Protein AF-L0PFB6-F1 (afdb_monomer)

InterPro domains:
  IPR057577 Nucleoprotein, TPR/MPL1 domain [PF25481] (169-242)
  IPR057974 NUA/TPR/MLP1-2-like domain [PF25785] (465-570)

Organism: Pneumocystis jirovecii (NCBI:txid42068)

pLDDT: mean 77.58, std 19.16, range [23.56, 97.62]

Structure (mmCIF, N/CA/C/O backbone):
data_AF-L0PFB6-F1
#
_entry.id   AF-L0PFB6-F1
#
loop_
_atom_site.group_PDB
_atom_site.id
_atom_site.type_symbol
_atom_site.label_atom_id
_atom_site.label_alt_id
_atom_site.label_comp_id
_atom_site.label_asym_id
_atom_site.label_entity_id
_atom_site.label_seq_id
_atom_site.pdbx_PDB_ins_code
_atom_site.Cartn_x
_atom_site.Cartn_y
_atom_site.Cartn_z
_atom_site.occupancy
_atom_site.B_iso_or_equiv
_atom_site.auth_seq_id
_atom_site.auth_comp_id
_atom_site.auth_asym_id
_atom_site.auth_atom_id
_atom_site.pdbx_PDB_model_num
ATOM 1 N N . MET A 1 1 ? 173.932 55.366 -170.149 1.00 42.41 1 MET A N 1
ATOM 2 C CA . MET A 1 1 ? 174.701 54.226 -169.610 1.00 42.41 1 MET A CA 1
ATOM 3 C C . MET A 1 1 ? 173.862 52.983 -169.892 1.00 42.41 1 MET A C 1
ATOM 5 O O . MET A 1 1 ? 172.734 52.972 -169.433 1.00 42.41 1 MET A O 1
ATOM 9 N N . THR A 1 2 ? 174.178 52.182 -170.925 1.00 47.22 2 THR A N 1
ATOM 10 C CA . THR A 1 2 ? 175.225 51.115 -170.996 1.00 47.22 2 THR A CA 1
ATOM 11 C C . THR A 1 2 ? 174.693 49.763 -170.476 1.00 47.22 2 THR A C 1
ATOM 13 O O . THR A 1 2 ? 173.899 49.791 -169.548 1.00 47.22 2 THR A O 1
ATOM 16 N N . LEU A 1 3 ? 175.061 48.573 -170.983 1.00 44.16 3 LEU A N 1
ATOM 17 C CA . LEU A 1 3 ? 176.092 48.136 -171.956 1.00 44.16 3 LEU A CA 1
ATOM 18 C C . LEU A 1 3 ? 175.552 46.996 -172.895 1.00 44.16 3 LEU A C 1
ATOM 20 O O . LEU A 1 3 ? 174.486 46.480 -172.594 1.00 44.16 3 LEU A O 1
ATOM 24 N N . VAL A 1 4 ? 176.341 46.587 -173.924 1.00 54.06 4 VAL A N 1
ATOM 25 C CA . VAL A 1 4 ? 176.715 45.176 -174.324 1.00 54.06 4 VAL A CA 1
ATOM 26 C C . VAL A 1 4 ? 175.583 44.163 -174.667 1.00 54.06 4 VAL A C 1
ATOM 28 O O . VAL A 1 4 ? 174.630 44.065 -173.914 1.00 54.06 4 VAL A O 1
ATOM 31 N N . GLU A 1 5 ? 175.575 43.269 -175.677 1.00 47.19 5 GLU A N 1
ATOM 32 C CA . GLU A 1 5 ? 176.422 42.752 -176.798 1.00 47.19 5 GLU A CA 1
ATOM 33 C C . GLU A 1 5 ? 175.673 41.504 -177.398 1.00 47.19 5 GLU A C 1
ATOM 35 O O . GLU A 1 5 ? 174.599 41.185 -176.889 1.00 47.19 5 GLU A O 1
ATOM 40 N N . SER A 1 6 ? 176.150 40.667 -178.353 1.00 45.78 6 SER A N 1
ATOM 41 C CA . SER A 1 6 ? 176.952 40.795 -179.606 1.00 45.78 6 SER A CA 1
ATOM 42 C C . SER A 1 6 ? 177.017 39.429 -180.359 1.00 45.78 6 SER A C 1
ATOM 44 O O . SER A 1 6 ? 176.724 38.401 -179.756 1.00 45.78 6 SER A O 1
ATOM 46 N N . SER A 1 7 ? 177.506 39.423 -181.619 1.00 48.91 7 SER A N 1
ATOM 47 C CA . SER A 1 7 ? 178.289 38.315 -182.257 1.00 48.91 7 SER A CA 1
ATOM 48 C C . SER A 1 7 ? 177.563 36.983 -182.634 1.00 48.91 7 SER A C 1
ATOM 50 O O . SER A 1 7 ? 176.445 36.777 -182.183 1.00 48.91 7 SER A O 1
ATOM 52 N N . ILE A 1 8 ? 178.076 35.973 -183.384 1.00 53.75 8 ILE A N 1
ATOM 53 C CA . ILE A 1 8 ? 178.976 35.734 -184.576 1.00 53.75 8 ILE A CA 1
ATOM 54 C C . ILE A 1 8 ? 178.846 34.206 -184.900 1.00 53.75 8 ILE A C 1
ATOM 56 O O . ILE A 1 8 ? 178.639 33.437 -183.964 1.00 53.75 8 ILE A O 1
ATOM 60 N N . ASP A 1 9 ? 178.944 33.617 -186.106 1.00 52.78 9 ASP A N 1
ATOM 61 C CA . ASP A 1 9 ? 179.168 34.084 -187.498 1.00 52.78 9 ASP A CA 1
ATOM 62 C C . ASP A 1 9 ? 178.067 33.460 -188.435 1.00 52.78 9 ASP A C 1
ATOM 64 O O . ASP A 1 9 ? 176.907 33.526 -188.040 1.00 52.78 9 ASP A O 1
ATOM 68 N N . VAL A 1 10 ? 178.206 32.831 -189.626 1.00 48.62 10 VAL A N 1
ATOM 69 C CA . VAL A 1 10 ? 179.339 32.411 -190.491 1.00 48.62 10 VAL A CA 1
ATOM 70 C C . VAL A 1 10 ? 178.964 32.414 -191.991 1.00 48.62 10 VAL A C 1
ATOM 72 O O . VAL A 1 10 ? 177.926 31.871 -192.365 1.00 48.62 10 VAL A O 1
ATOM 75 N N . GLY A 1 11 ? 179.889 32.850 -192.858 1.00 54.25 11 GLY A N 1
ATOM 76 C CA . GLY A 1 11 ? 180.043 32.342 -194.240 1.00 54.25 11 GLY A CA 1
ATOM 77 C C . GLY A 1 11 ? 179.483 33.199 -195.409 1.00 54.25 11 GLY A C 1
ATOM 78 O O . GLY A 1 11 ? 178.521 33.935 -195.212 1.00 54.25 11 GLY A O 1
ATOM 79 N N . PRO A 1 12 ? 180.085 33.158 -196.630 1.00 68.38 12 PRO A N 1
ATOM 80 C CA . PRO A 1 12 ? 180.225 34.396 -197.424 1.00 68.38 12 PRO A CA 1
ATOM 81 C C . PRO A 1 12 ? 179.877 34.342 -198.936 1.00 68.38 12 PRO A C 1
ATOM 83 O O . PRO A 1 12 ? 180.055 33.313 -199.586 1.00 68.38 12 PRO A O 1
ATOM 86 N N . SER A 1 13 ? 179.527 35.498 -199.533 1.00 49.22 13 SER A N 1
ATOM 87 C CA . SER A 1 13 ? 180.330 36.170 -200.592 1.00 49.22 13 SER A CA 1
ATOM 88 C C . SER A 1 13 ? 179.623 37.380 -201.251 1.00 49.22 13 SER A C 1
ATOM 90 O O . SER A 1 13 ? 178.473 37.292 -201.668 1.00 49.22 13 SER A O 1
ATOM 92 N N . LYS A 1 14 ? 180.382 38.469 -201.434 1.00 53.41 14 LYS A N 1
ATOM 93 C CA . LYS A 1 14 ? 180.198 39.680 -202.267 1.00 53.41 14 LYS A CA 1
ATOM 94 C C . LYS A 1 14 ? 178.810 40.349 -202.334 1.00 53.41 14 LYS A C 1
ATOM 96 O O . LYS A 1 14 ? 177.997 39.999 -203.180 1.00 53.41 14 LYS A O 1
ATOM 101 N N . GLU A 1 15 ? 178.604 41.563 -201.805 1.00 54.84 15 GLU A N 1
ATOM 102 C CA . GLU A 1 15 ? 178.745 42.101 -200.423 1.00 54.84 15 GLU A CA 1
ATOM 103 C C . GLU A 1 15 ? 178.502 43.633 -200.435 1.00 54.84 15 GLU A C 1
ATOM 105 O O . GLU A 1 15 ? 177.692 44.151 -199.668 1.00 54.84 15 GLU A O 1
ATOM 110 N N . ASN A 1 16 ? 179.179 44.373 -201.328 1.00 56.12 16 ASN A N 1
ATOM 111 C CA . ASN A 1 16 ? 179.527 45.782 -201.052 1.00 56.12 16 ASN A CA 1
ATOM 112 C C . ASN A 1 16 ? 178.589 46.883 -201.589 1.00 56.12 16 ASN A C 1
ATOM 114 O O . ASN A 1 16 ? 178.700 48.020 -201.142 1.00 56.12 16 ASN A O 1
ATOM 118 N N . VAL A 1 17 ? 177.671 46.606 -202.524 1.00 52.34 17 VAL A N 1
ATOM 119 C CA . VAL A 1 17 ? 176.745 47.641 -203.067 1.00 52.34 17 VAL A CA 1
ATOM 120 C C . VAL A 1 17 ? 175.388 47.619 -202.355 1.00 52.34 17 VAL A C 1
ATOM 122 O O . VAL A 1 17 ? 174.764 48.656 -202.137 1.00 52.34 17 VAL A O 1
ATOM 125 N N . THR A 1 18 ? 175.000 46.444 -201.861 1.00 57.72 18 THR A N 1
ATOM 126 C CA . THR A 1 18 ? 173.924 46.202 -200.887 1.00 57.72 18 THR A CA 1
ATOM 127 C C . THR A 1 18 ? 174.097 46.939 -199.553 1.00 57.72 18 THR A C 1
ATOM 129 O O . THR A 1 18 ? 173.162 46.958 -198.758 1.00 57.72 18 THR A O 1
ATOM 132 N N . LEU A 1 19 ? 175.259 47.554 -199.296 1.00 58.56 19 LEU A N 1
ATOM 133 C CA . LEU A 1 19 ? 175.614 48.186 -198.018 1.00 58.56 19 LEU A CA 1
ATOM 134 C C . LEU A 1 19 ? 175.266 49.681 -197.884 1.00 58.56 19 LEU A C 1
ATOM 136 O O . LEU A 1 19 ? 175.229 50.170 -196.760 1.00 58.56 19 LEU A O 1
ATOM 140 N N . LEU A 1 20 ? 175.030 50.428 -198.976 1.00 55.53 20 LEU A N 1
ATOM 141 C CA . LEU A 1 20 ? 174.886 51.896 -198.885 1.00 55.53 20 LEU A CA 1
ATOM 142 C C . LEU A 1 20 ? 173.431 52.393 -198.907 1.00 55.53 20 LEU A C 1
ATOM 144 O O . LEU A 1 20 ? 173.039 53.193 -198.060 1.00 55.53 20 LEU A O 1
ATOM 148 N N . LEU A 1 21 ? 172.608 51.922 -199.850 1.00 53.75 21 LEU A N 1
ATOM 149 C CA . LEU A 1 21 ? 171.204 52.359 -199.955 1.00 53.75 21 LEU A CA 1
ATOM 150 C C . LEU A 1 21 ? 170.294 51.731 -198.885 1.00 53.75 21 LEU A C 1
ATOM 152 O O . LEU A 1 21 ? 169.311 52.345 -198.472 1.00 53.75 21 LEU A O 1
ATOM 156 N N . SER A 1 22 ? 170.675 50.559 -198.373 1.00 59.28 22 SER A N 1
ATOM 157 C CA . SER A 1 22 ? 170.115 49.960 -197.156 1.00 59.28 22 SER A CA 1
ATOM 158 C C . SER A 1 22 ? 170.282 50.876 -195.939 1.00 59.28 22 SER A C 1
ATOM 160 O O . SER A 1 22 ? 169.327 51.051 -195.189 1.00 59.28 22 SER A O 1
ATOM 162 N N . GLY A 1 23 ? 171.433 51.543 -195.792 1.00 60.25 23 GLY A N 1
ATOM 163 C CA . GLY A 1 23 ? 171.695 52.475 -194.689 1.00 60.25 23 GLY A CA 1
ATOM 164 C C . GLY A 1 23 ? 170.792 53.717 -194.684 1.00 60.25 23 GLY A C 1
ATOM 165 O O . GLY A 1 23 ? 170.396 54.179 -193.615 1.00 60.25 23 GLY A O 1
ATOM 166 N N . ILE A 1 24 ? 170.406 54.236 -195.857 1.00 61.66 24 ILE A N 1
ATOM 167 C CA . ILE A 1 24 ? 169.444 55.354 -195.952 1.00 61.66 24 ILE A CA 1
ATOM 168 C C . ILE A 1 24 ? 168.032 54.882 -195.580 1.00 61.66 24 ILE A C 1
ATOM 170 O O . ILE A 1 24 ? 167.334 55.574 -194.838 1.00 61.66 24 ILE A O 1
ATOM 174 N N . LEU A 1 25 ? 167.629 53.689 -196.035 1.00 60.19 25 LEU A N 1
ATOM 175 C CA . LEU A 1 25 ? 166.360 53.073 -195.636 1.00 60.19 25 LEU A CA 1
ATOM 176 C C . LEU A 1 25 ? 166.300 52.821 -194.122 1.00 60.19 25 LEU A C 1
ATOM 178 O O . LEU A 1 25 ? 165.333 53.238 -193.492 1.00 60.19 25 LEU A O 1
ATOM 182 N N . GLN A 1 26 ? 167.353 52.244 -193.532 1.00 65.12 26 GLN A N 1
ATOM 183 C CA . GLN A 1 26 ? 167.457 52.029 -192.083 1.00 65.12 26 GLN A CA 1
ATOM 184 C C . GLN A 1 26 ? 167.342 53.342 -191.298 1.00 65.12 26 GLN A C 1
ATOM 186 O O . GLN A 1 26 ? 166.563 53.422 -190.353 1.00 65.12 26 GLN A O 1
ATOM 191 N N . LYS A 1 27 ? 168.049 54.403 -191.712 1.00 64.94 27 LYS A N 1
ATOM 192 C CA . LYS A 1 27 ? 167.974 55.718 -191.049 1.00 64.94 27 LYS A CA 1
ATOM 193 C C . LYS A 1 27 ? 166.581 56.352 -191.098 1.00 64.94 27 LYS A C 1
ATOM 195 O O . LYS A 1 27 ? 166.226 57.081 -190.174 1.00 64.94 27 LYS A O 1
ATOM 200 N N . ALA A 1 28 ? 165.796 56.082 -192.140 1.00 59.75 28 ALA A N 1
ATOM 201 C CA . ALA A 1 28 ? 164.408 56.528 -192.217 1.00 59.75 28 ALA A CA 1
ATOM 202 C C . ALA A 1 28 ? 163.485 55.690 -191.311 1.00 59.75 28 ALA A C 1
ATOM 204 O O . ALA A 1 28 ? 162.706 56.259 -190.546 1.00 59.75 28 ALA A O 1
ATOM 205 N N . THR A 1 29 ? 163.602 54.355 -191.338 1.00 64.62 29 THR A N 1
ATOM 206 C CA . THR A 1 29 ? 162.769 53.471 -190.502 1.00 64.62 29 THR A CA 1
ATOM 207 C C . THR A 1 29 ? 163.039 53.658 -189.009 1.00 64.62 29 THR A C 1
ATOM 209 O O . THR A 1 29 ? 162.086 53.753 -188.241 1.00 64.62 29 THR A O 1
ATOM 212 N N . GLU A 1 30 ? 164.305 53.828 -188.606 1.00 70.00 30 GLU A N 1
ATOM 213 C CA . GLU A 1 30 ? 164.692 54.157 -187.223 1.00 70.00 30 GLU A CA 1
ATOM 214 C C . GLU A 1 30 ? 163.960 55.403 -186.691 1.00 70.00 30 GLU A C 1
ATOM 216 O O . GLU A 1 30 ? 163.553 55.440 -185.528 1.00 70.00 30 GLU A O 1
ATOM 221 N N . PHE A 1 31 ? 163.774 56.434 -187.526 1.00 63.97 31 PHE A N 1
ATOM 222 C CA . PHE A 1 31 ? 163.141 57.683 -187.097 1.00 63.97 31 PHE A CA 1
ATOM 223 C C . PHE A 1 31 ? 161.622 57.540 -186.925 1.00 63.97 31 PHE A C 1
ATOM 225 O O . PHE A 1 31 ? 161.067 58.042 -185.945 1.00 63.97 31 PHE A O 1
ATOM 232 N N . ASP A 1 32 ? 160.944 56.820 -187.823 1.00 67.31 32 ASP A N 1
ATOM 233 C CA . ASP A 1 32 ? 159.509 56.544 -187.684 1.00 67.31 32 ASP A CA 1
ATOM 234 C C . ASP A 1 32 ? 159.204 55.557 -186.541 1.00 67.31 32 ASP A C 1
ATOM 236 O O . ASP A 1 32 ? 158.160 55.671 -185.894 1.00 67.31 32 ASP A O 1
ATOM 240 N N . GLU A 1 33 ? 160.111 54.628 -186.227 1.00 67.44 33 GLU A N 1
ATOM 241 C CA . GLU A 1 33 ? 160.007 53.755 -185.048 1.00 67.44 33 GLU A CA 1
ATOM 242 C C . GLU A 1 33 ? 160.238 54.525 -183.736 1.00 67.44 33 GLU A C 1
ATOM 244 O O . GLU A 1 33 ? 159.455 54.382 -182.789 1.00 67.44 33 GLU A O 1
ATOM 249 N N . LEU A 1 34 ? 161.217 55.437 -183.689 1.00 70.88 34 LEU A N 1
ATOM 250 C CA . LEU A 1 34 ? 161.395 56.367 -182.563 1.00 70.88 34 LEU A CA 1
ATOM 251 C C . LEU A 1 34 ? 160.173 57.278 -182.363 1.00 70.88 34 LEU A C 1
ATOM 253 O O . LEU A 1 34 ? 159.743 57.523 -181.235 1.00 70.88 34 LEU A O 1
ATOM 257 N N . LYS A 1 35 ? 159.558 57.745 -183.453 1.00 65.06 35 LYS A N 1
ATOM 258 C CA . LYS A 1 35 ? 158.365 58.598 -183.388 1.00 65.06 35 LYS A CA 1
ATOM 259 C C . LYS A 1 35 ? 157.126 57.837 -182.902 1.00 65.06 35 LYS A C 1
ATOM 261 O O . LYS A 1 35 ? 156.362 58.380 -182.107 1.00 65.06 35 LYS A O 1
ATOM 266 N N . LYS A 1 36 ? 156.945 56.577 -183.320 1.00 70.25 36 LYS A N 1
ATOM 267 C CA . LYS A 1 36 ? 155.870 55.693 -182.827 1.00 70.25 36 LYS A CA 1
ATOM 268 C C . LYS A 1 36 ? 156.055 55.325 -181.355 1.00 70.25 36 LYS A C 1
ATOM 270 O O . LYS A 1 36 ? 155.109 55.443 -180.581 1.00 70.25 36 LYS A O 1
ATOM 275 N N . SER A 1 37 ? 157.262 54.926 -180.956 1.00 71.44 37 SER A N 1
ATOM 276 C CA . SER A 1 37 ? 157.551 54.532 -179.568 1.00 71.44 37 SER A CA 1
ATOM 277 C C . SER A 1 37 ? 157.351 55.677 -178.570 1.00 71.44 37 SER A C 1
ATOM 279 O O . SER A 1 37 ? 156.788 55.429 -177.506 1.00 71.44 37 SER A O 1
ATOM 281 N N . LYS A 1 38 ? 157.683 56.932 -178.925 1.00 79.00 38 LYS A N 1
ATOM 282 C CA . LYS A 1 38 ? 157.345 58.106 -178.095 1.00 79.00 38 LYS A CA 1
ATOM 283 C C . LYS A 1 38 ? 155.837 58.240 -177.851 1.00 79.00 38 LYS A C 1
ATOM 285 O O . LYS A 1 38 ? 155.430 58.396 -176.705 1.00 79.00 38 LYS A O 1
ATOM 290 N N . ILE A 1 39 ? 155.021 58.158 -178.906 1.00 74.50 39 ILE A N 1
ATOM 291 C CA . ILE A 1 39 ? 153.560 58.332 -178.798 1.00 74.50 39 ILE A CA 1
ATOM 292 C C . ILE A 1 39 ? 152.934 57.217 -177.945 1.00 74.50 39 ILE A C 1
ATOM 294 O O . ILE A 1 39 ? 152.072 57.488 -177.115 1.00 74.50 39 ILE A O 1
ATOM 298 N N . ILE A 1 40 ? 153.409 55.976 -178.095 1.00 78.38 40 ILE A N 1
ATOM 299 C CA . ILE A 1 40 ? 152.966 54.838 -177.273 1.00 78.38 40 ILE A CA 1
ATOM 300 C C . ILE A 1 40 ? 153.314 55.062 -175.790 1.00 78.38 40 ILE A C 1
ATOM 302 O O . ILE A 1 40 ? 152.497 54.776 -174.919 1.00 78.38 40 ILE A O 1
ATOM 306 N N . LEU A 1 41 ? 154.496 55.611 -175.492 1.00 76.62 41 LEU A N 1
ATOM 307 C CA . LEU A 1 41 ? 154.918 55.930 -174.124 1.00 76.62 41 LEU A CA 1
ATOM 308 C C . LEU A 1 41 ? 154.078 57.043 -173.481 1.00 76.62 41 LEU A C 1
ATOM 310 O O . LEU A 1 41 ? 153.721 56.919 -172.312 1.00 76.62 41 LEU A O 1
ATOM 314 N N . GLU A 1 42 ? 153.731 58.093 -174.229 1.00 73.25 42 GLU A N 1
ATOM 315 C CA . GLU A 1 42 ? 152.875 59.181 -173.731 1.00 73.25 42 GLU A CA 1
ATOM 316 C C . GLU A 1 42 ? 151.452 58.685 -173.421 1.00 73.25 42 GLU A C 1
ATOM 318 O O . GLU A 1 42 ? 150.963 58.910 -172.314 1.00 73.25 42 GLU A O 1
ATOM 323 N N . VAL A 1 43 ? 150.833 57.913 -174.326 1.00 74.75 43 VAL A N 1
ATOM 324 C CA . VAL A 1 43 ? 149.496 57.323 -174.103 1.00 74.75 43 VAL A CA 1
ATOM 325 C C . VAL A 1 43 ? 149.487 56.364 -172.906 1.00 74.75 43 VAL A C 1
ATOM 327 O O . VAL A 1 43 ? 148.585 56.433 -172.071 1.00 74.75 43 VAL A O 1
ATOM 330 N N . ASN A 1 44 ? 150.503 55.505 -172.771 1.00 77.25 44 ASN A N 1
ATOM 331 C CA . ASN A 1 44 ? 150.602 54.591 -171.630 1.00 77.25 44 ASN A CA 1
ATOM 332 C C . ASN A 1 44 ? 150.710 55.352 -170.295 1.00 77.25 44 ASN A C 1
ATOM 334 O O . ASN A 1 44 ? 150.087 54.951 -169.313 1.00 77.25 44 ASN A O 1
ATOM 338 N N . TYR A 1 45 ? 151.451 56.465 -170.255 1.00 78.12 45 TYR A N 1
ATOM 339 C CA . TYR A 1 45 ? 151.626 57.263 -169.037 1.00 78.12 45 TYR A CA 1
ATOM 340 C C . TYR A 1 45 ? 150.338 57.999 -168.624 1.00 78.12 45 TYR A C 1
ATOM 342 O O . TYR A 1 45 ? 149.989 58.031 -167.440 1.00 78.12 45 TYR A O 1
ATOM 350 N N . GLU A 1 46 ? 149.578 58.537 -169.584 1.00 76.19 46 GLU A N 1
ATOM 351 C CA . GLU A 1 46 ? 148.241 59.095 -169.323 1.00 76.19 46 GLU A CA 1
ATOM 352 C C . GLU A 1 46 ? 147.263 58.015 -168.827 1.00 76.19 46 GLU A C 1
ATOM 354 O O . GLU A 1 46 ? 146.504 58.239 -167.880 1.00 76.19 46 GLU A O 1
ATOM 359 N N . GLN A 1 47 ? 147.316 56.809 -169.400 1.00 78.06 47 GLN A N 1
ATOM 360 C CA . GLN A 1 47 ? 146.426 55.713 -169.019 1.00 78.06 47 GLN A CA 1
ATOM 361 C C . GLN A 1 47 ? 146.747 55.142 -167.624 1.00 78.06 47 GLN A C 1
ATOM 363 O O . GLN A 1 47 ? 145.828 54.894 -166.834 1.00 78.06 47 GLN A O 1
ATOM 368 N N . GLU A 1 48 ? 148.028 54.997 -167.263 1.00 76.00 48 GLU A N 1
ATOM 369 C CA . GLU A 1 48 ? 148.435 54.609 -165.906 1.00 76.00 48 GLU A CA 1
ATOM 370 C C . GLU A 1 48 ? 148.036 55.668 -164.871 1.00 76.00 48 GLU A C 1
ATOM 372 O O . GLU A 1 48 ? 147.390 55.330 -163.872 1.00 76.00 48 GLU A O 1
ATOM 377 N N . THR A 1 49 ? 148.344 56.946 -165.118 1.00 76.31 49 THR A N 1
ATOM 378 C CA . THR A 1 49 ? 148.020 58.043 -164.186 1.00 76.31 49 THR A CA 1
ATOM 379 C C . THR A 1 49 ? 146.513 58.247 -164.013 1.00 76.31 49 THR A C 1
ATOM 381 O O . THR A 1 49 ? 146.060 58.501 -162.892 1.00 76.31 49 THR A O 1
ATOM 384 N N . HIS A 1 50 ? 145.700 58.049 -165.055 1.00 78.81 50 HIS A N 1
ATOM 385 C CA . HIS A 1 50 ? 144.243 58.018 -164.912 1.00 78.81 50 HIS A CA 1
ATOM 386 C C . HIS A 1 50 ? 143.782 56.830 -164.047 1.00 78.81 50 HIS A C 1
ATOM 388 O O . HIS A 1 50 ? 143.019 57.016 -163.096 1.00 78.81 50 HIS A O 1
ATOM 394 N N . SER A 1 51 ? 144.307 55.620 -164.293 1.00 80.25 51 SER A N 1
ATOM 395 C CA . SER A 1 51 ? 143.948 54.421 -163.516 1.00 80.25 51 SER A CA 1
ATOM 396 C C . SER A 1 51 ? 144.306 54.532 -162.024 1.00 80.25 51 SER A C 1
ATOM 398 O O . SER A 1 51 ? 143.563 54.047 -161.167 1.00 80.25 51 SER A O 1
ATOM 400 N N . ALA A 1 52 ? 145.412 55.208 -161.697 1.00 75.81 52 ALA A N 1
ATOM 401 C CA . ALA A 1 52 ? 145.838 55.455 -160.323 1.00 75.81 52 ALA A CA 1
ATOM 402 C C . ALA A 1 52 ? 144.896 56.427 -159.590 1.00 75.81 52 ALA A C 1
ATOM 404 O O . ALA A 1 52 ? 144.529 56.176 -158.441 1.00 75.81 52 ALA A O 1
ATOM 405 N N . ASN A 1 53 ? 144.451 57.493 -160.264 1.00 78.88 53 ASN A N 1
ATOM 406 C CA . ASN A 1 53 ? 143.499 58.451 -159.697 1.00 78.88 53 ASN A CA 1
ATOM 407 C C . ASN A 1 53 ? 142.132 57.810 -159.406 1.00 78.88 53 ASN A C 1
ATOM 409 O O . ASN A 1 53 ? 141.582 58.024 -158.327 1.00 78.88 53 ASN A O 1
ATOM 413 N N . VAL A 1 54 ? 141.618 56.961 -160.307 1.00 81.19 54 VAL A N 1
ATOM 414 C CA . VAL A 1 54 ? 140.346 56.242 -160.090 1.00 81.19 54 VAL A CA 1
ATOM 415 C C . VAL A 1 54 ? 140.419 55.327 -158.856 1.00 81.19 54 VAL A C 1
ATOM 417 O O . VAL A 1 54 ? 139.498 55.329 -158.041 1.00 81.19 54 VAL A O 1
ATOM 420 N N . ARG A 1 55 ? 141.535 54.607 -158.656 1.00 78.81 55 ARG A N 1
ATOM 421 C CA . ARG A 1 55 ? 141.757 53.773 -157.453 1.00 78.81 55 ARG A CA 1
ATOM 422 C C . ARG A 1 55 ? 141.859 54.598 -156.167 1.00 78.81 55 ARG A C 1
ATOM 424 O O . ARG A 1 55 ? 141.324 54.193 -155.140 1.00 78.81 55 ARG A O 1
ATOM 431 N N . LEU A 1 56 ? 142.519 55.758 -156.207 1.00 78.81 56 LEU A N 1
ATOM 432 C CA . LEU A 1 56 ? 142.564 56.670 -155.056 1.00 78.81 56 LEU A CA 1
ATOM 433 C C . LEU A 1 56 ? 141.171 57.196 -154.688 1.00 78.81 56 LEU A C 1
ATOM 435 O O . LEU A 1 56 ? 140.880 57.364 -153.505 1.00 78.81 56 LEU A O 1
ATOM 439 N N . GLN A 1 57 ? 140.307 57.431 -155.677 1.00 79.19 57 GLN A N 1
ATOM 440 C CA . GLN A 1 57 ? 138.946 57.900 -155.437 1.00 79.19 57 GLN A CA 1
ATOM 441 C C . GLN A 1 57 ? 138.035 56.804 -154.857 1.00 79.19 57 GLN A C 1
ATOM 443 O O . GLN A 1 57 ? 137.262 57.104 -153.950 1.00 79.19 57 GLN A O 1
ATOM 448 N N . SER A 1 58 ? 138.152 55.539 -155.289 1.00 80.56 58 SER A N 1
ATOM 449 C CA . SER A 1 58 ? 137.355 54.444 -154.701 1.00 80.56 58 SER A CA 1
ATOM 450 C C . SER A 1 58 ? 137.723 54.182 -153.236 1.00 80.56 58 SER A C 1
ATOM 452 O O . SER A 1 58 ? 136.843 54.196 -152.379 1.00 80.56 58 SER A O 1
ATOM 454 N N . ILE A 1 59 ? 139.022 54.074 -152.926 1.00 78.62 59 ILE A N 1
ATOM 455 C CA . ILE A 1 59 ? 139.523 53.856 -151.554 1.00 78.62 59 ILE A CA 1
ATOM 456 C C . ILE A 1 59 ? 139.084 54.991 -150.613 1.00 78.62 59 ILE A C 1
ATOM 458 O O . ILE A 1 59 ? 138.785 54.758 -149.442 1.00 78.62 59 ILE A O 1
ATOM 462 N N . ARG A 1 60 ? 139.015 56.231 -151.113 1.00 79.69 60 ARG A N 1
ATOM 463 C CA . ARG A 1 60 ? 138.558 57.386 -150.327 1.00 79.69 60 ARG A CA 1
ATOM 464 C C . ARG A 1 60 ? 137.069 57.300 -149.984 1.00 79.69 60 ARG A C 1
ATOM 466 O O . ARG A 1 60 ? 136.709 57.556 -148.839 1.00 79.69 60 ARG A O 1
ATOM 473 N N . ASN A 1 61 ? 136.236 56.878 -150.934 1.00 79.75 61 ASN A N 1
ATOM 474 C CA . ASN A 1 61 ? 134.806 56.667 -150.702 1.00 79.75 61 ASN A CA 1
ATOM 475 C C . ASN A 1 61 ? 134.561 55.517 -149.700 1.00 79.75 61 ASN A C 1
ATOM 477 O O . ASN A 1 61 ? 133.742 55.662 -148.797 1.00 79.75 61 ASN A O 1
ATOM 481 N N . GLU A 1 62 ? 135.303 54.409 -149.816 1.00 80.25 62 GLU A N 1
ATOM 482 C CA . GLU A 1 62 ? 135.239 53.260 -148.892 1.00 80.25 62 GLU A CA 1
ATOM 483 C C . GLU A 1 62 ? 135.644 53.638 -147.449 1.00 80.25 62 GLU A C 1
ATOM 485 O O . GLU A 1 62 ? 135.055 53.166 -146.466 1.00 80.25 62 GLU A O 1
ATOM 490 N N . LEU A 1 63 ? 136.626 54.537 -147.305 1.00 79.75 63 LEU A N 1
ATOM 491 C CA . LEU A 1 63 ? 137.027 55.096 -146.013 1.00 79.75 63 LEU A CA 1
ATOM 492 C C . LEU A 1 63 ? 135.919 55.970 -145.400 1.00 79.75 63 LEU A C 1
ATOM 494 O O . LEU A 1 63 ? 135.652 55.873 -144.204 1.00 79.75 63 LEU A O 1
ATOM 498 N N . GLU A 1 64 ? 135.249 56.801 -146.201 1.00 78.19 64 GLU A N 1
ATOM 499 C CA . GLU A 1 64 ? 134.151 57.649 -145.719 1.00 78.19 64 GLU A CA 1
ATOM 500 C C . GLU A 1 64 ? 132.927 56.815 -145.294 1.00 78.19 64 GLU A C 1
ATOM 502 O O . GLU A 1 64 ? 132.385 57.048 -144.211 1.00 78.19 64 GLU A O 1
ATOM 507 N N . THR A 1 65 ? 132.548 55.771 -146.044 1.00 81.31 65 THR A N 1
ATOM 508 C CA . THR A 1 65 ? 131.442 54.877 -145.642 1.00 81.31 65 THR A CA 1
ATOM 509 C C . THR A 1 65 ? 131.734 54.124 -144.341 1.00 81.31 65 THR A C 1
ATOM 511 O O . THR A 1 65 ? 130.889 54.088 -143.445 1.00 81.31 65 THR A O 1
ATOM 514 N N . SER A 1 66 ? 132.944 53.577 -144.186 1.00 75.38 66 SER A N 1
ATOM 515 C CA . SER A 1 66 ? 133.322 52.799 -142.992 1.00 75.38 66 SER A CA 1
ATOM 516 C C . SER A 1 66 ? 133.505 53.659 -141.729 1.00 75.38 66 SER A C 1
ATOM 518 O O . SER A 1 66 ? 133.335 53.165 -140.606 1.00 75.38 66 SER A O 1
ATOM 520 N N . LEU A 1 67 ? 133.782 54.960 -141.881 1.00 79.25 67 LEU A N 1
ATOM 521 C CA . LEU A 1 67 ? 133.746 55.929 -140.783 1.00 79.25 67 LEU A CA 1
ATOM 522 C C . LEU A 1 67 ? 132.313 56.245 -140.325 1.00 79.25 67 LEU A C 1
ATOM 524 O O . LEU A 1 67 ? 132.086 56.385 -139.120 1.00 79.25 67 LEU A O 1
ATOM 528 N N . GLU A 1 68 ? 131.344 56.321 -141.242 1.00 78.88 68 GLU A N 1
ATOM 529 C CA . GLU A 1 68 ? 129.952 56.637 -140.896 1.00 78.88 68 GLU A CA 1
ATOM 530 C C . GLU A 1 68 ? 129.247 55.465 -140.192 1.00 78.88 68 GLU A C 1
ATOM 532 O O . GLU A 1 68 ? 128.579 55.661 -139.172 1.00 78.88 68 GLU A O 1
ATOM 537 N N . GLU A 1 69 ? 129.481 54.229 -140.642 1.00 80.62 69 GLU A N 1
ATOM 538 C CA . GLU A 1 69 ? 129.017 53.009 -139.959 1.00 80.62 69 GLU A CA 1
ATOM 539 C C . GLU A 1 69 ? 129.536 52.926 -138.511 1.00 80.62 69 GLU A C 1
ATOM 541 O O . GLU A 1 69 ? 128.792 52.600 -137.579 1.00 80.62 69 GLU A O 1
ATOM 546 N N . ASN A 1 70 ? 130.801 53.306 -138.291 1.00 77.06 70 ASN A N 1
ATOM 547 C CA . ASN A 1 70 ? 131.420 53.344 -136.964 1.00 77.06 70 ASN A CA 1
ATOM 548 C C . ASN A 1 70 ? 130.768 54.355 -136.003 1.00 77.06 70 ASN A C 1
ATOM 550 O O . ASN A 1 70 ? 130.829 54.156 -134.785 1.00 77.06 70 ASN A O 1
ATOM 554 N N . LYS A 1 71 ? 130.145 55.428 -136.508 1.00 79.94 71 LYS A N 1
ATOM 555 C CA . LYS A 1 71 ? 129.351 56.354 -135.680 1.00 79.94 71 LYS A CA 1
ATOM 556 C C . LYS A 1 71 ? 128.033 55.699 -135.267 1.00 79.94 71 LYS A C 1
ATOM 558 O O . LYS A 1 71 ? 127.752 55.606 -134.072 1.00 79.94 71 LYS A O 1
ATOM 563 N N . GLN A 1 72 ? 127.284 55.156 -136.231 1.00 80.88 72 GLN A N 1
ATOM 564 C CA . GLN A 1 72 ? 125.977 54.531 -135.984 1.00 80.88 72 GLN A CA 1
ATOM 565 C C . GLN A 1 72 ? 126.061 53.361 -134.987 1.00 80.88 72 GLN A C 1
ATOM 567 O O . GLN A 1 72 ? 125.191 53.202 -134.128 1.00 80.88 72 GLN A O 1
ATOM 572 N N . LEU A 1 73 ? 127.127 52.554 -135.049 1.00 76.75 73 LEU A N 1
ATOM 573 C CA . LEU A 1 73 ? 127.354 51.465 -134.092 1.00 76.75 73 LEU A CA 1
ATOM 574 C C . LEU A 1 73 ? 127.605 51.968 -132.658 1.00 76.75 73 LEU A C 1
ATOM 576 O O . LEU A 1 73 ? 127.144 51.338 -131.703 1.00 76.75 73 LEU A O 1
ATOM 580 N N . LYS A 1 74 ? 128.279 53.113 -132.482 1.00 77.56 74 LYS A N 1
ATOM 581 C CA . LYS A 1 74 ? 128.507 53.723 -131.158 1.00 77.56 74 LYS A CA 1
ATOM 582 C C . LYS A 1 74 ? 127.224 54.297 -130.562 1.00 77.56 74 LYS A C 1
ATOM 584 O O . LYS A 1 74 ? 126.969 54.082 -129.379 1.00 77.56 74 LYS A O 1
ATOM 589 N N . GLU A 1 75 ? 126.395 54.955 -131.370 1.00 78.75 75 GLU A N 1
ATOM 590 C CA . GLU A 1 75 ? 125.086 55.460 -130.934 1.00 78.75 75 GLU A CA 1
ATOM 591 C C . GLU A 1 75 ? 124.163 54.312 -130.500 1.00 78.75 75 GLU A C 1
ATOM 593 O O . GLU A 1 75 ? 123.625 54.335 -129.391 1.00 78.75 75 GLU A O 1
ATOM 598 N N . ARG A 1 76 ? 124.074 53.240 -131.302 1.00 82.06 76 ARG A N 1
ATOM 599 C CA . ARG A 1 76 ? 123.346 52.017 -130.917 1.00 82.06 76 ARG A CA 1
ATOM 600 C C . ARG A 1 76 ? 123.884 51.433 -129.607 1.00 82.06 76 ARG A C 1
ATOM 602 O O . ARG A 1 76 ? 123.095 51.156 -128.707 1.00 82.06 76 ARG A O 1
ATOM 609 N N . SER A 1 77 ? 125.207 51.319 -129.447 1.00 76.81 77 SER A N 1
ATOM 610 C CA . SER A 1 77 ? 125.824 50.811 -128.210 1.00 76.81 77 SER A CA 1
ATOM 611 C C . SER A 1 77 ? 125.466 51.641 -126.967 1.00 76.81 77 SER A C 1
ATOM 613 O O . SER A 1 77 ? 125.220 51.067 -125.906 1.00 76.81 77 SER A O 1
ATOM 615 N N . LEU A 1 78 ? 125.380 52.970 -127.092 1.00 80.06 78 LEU A N 1
ATOM 616 C CA . LEU A 1 78 ? 124.932 53.848 -126.007 1.00 80.06 78 LEU A CA 1
ATOM 617 C C . LEU A 1 78 ? 123.453 53.625 -125.668 1.00 80.06 78 LEU A C 1
ATOM 619 O O . LEU A 1 78 ? 123.131 53.441 -124.495 1.00 80.06 78 LEU A O 1
ATOM 623 N N . THR A 1 79 ? 122.563 53.575 -126.668 1.00 79.69 79 THR A N 1
ATOM 624 C CA . THR A 1 79 ? 121.125 53.360 -126.412 1.00 79.69 79 THR A CA 1
ATOM 625 C C . THR A 1 79 ? 120.863 52.055 -125.653 1.00 79.69 79 THR A C 1
ATOM 627 O O . THR A 1 79 ? 120.199 52.095 -124.616 1.00 79.69 79 THR A O 1
ATOM 630 N N . TYR A 1 80 ? 121.475 50.937 -126.070 1.00 80.06 80 TYR A N 1
ATOM 631 C CA . TYR A 1 80 ? 121.312 49.638 -125.404 1.00 80.06 80 TYR A CA 1
ATOM 632 C C . TYR A 1 80 ? 121.748 49.632 -123.930 1.00 80.06 80 TYR A C 1
ATOM 634 O O . TYR A 1 80 ? 121.083 49.003 -123.106 1.00 80.06 80 TYR A O 1
ATOM 642 N N . LYS A 1 81 ? 122.814 50.360 -123.561 1.00 80.62 81 LYS A N 1
ATOM 643 C CA . LYS A 1 81 ? 123.221 50.492 -122.148 1.00 80.62 81 LYS A CA 1
ATOM 644 C C . LYS A 1 81 ? 122.144 51.190 -121.318 1.00 80.62 81 LYS A C 1
ATOM 646 O O . LYS A 1 81 ? 121.700 50.639 -120.315 1.00 80.62 81 LYS A O 1
ATOM 651 N N . THR A 1 82 ? 121.637 52.327 -121.801 1.00 81.25 82 THR A N 1
ATOM 652 C CA . THR A 1 82 ? 120.593 53.092 -121.092 1.00 81.25 82 THR A CA 1
ATOM 653 C C . THR A 1 82 ? 119.256 52.351 -120.973 1.00 81.25 82 THR A C 1
ATOM 655 O O . THR A 1 82 ? 118.456 52.673 -120.095 1.00 81.25 82 THR A O 1
ATOM 658 N N . THR A 1 83 ? 118.983 51.361 -121.833 1.00 81.94 83 THR A N 1
ATOM 659 C CA . THR A 1 83 ? 117.833 50.456 -121.664 1.00 81.94 83 THR A CA 1
ATOM 660 C C . THR A 1 83 ? 118.107 49.332 -120.667 1.00 81.94 83 THR A C 1
ATOM 662 O O . THR A 1 83 ? 117.199 48.968 -119.926 1.00 81.94 83 THR A O 1
ATOM 665 N N . ASN A 1 84 ? 119.339 48.815 -120.590 1.00 79.88 84 ASN A N 1
ATOM 666 C CA . ASN A 1 84 ? 119.697 47.765 -119.630 1.00 79.88 84 ASN A CA 1
ATOM 667 C C . ASN A 1 84 ? 119.635 48.284 -118.186 1.00 79.88 84 ASN A C 1
ATOM 669 O O . ASN A 1 84 ? 119.003 47.663 -117.342 1.00 79.88 84 ASN A O 1
ATOM 673 N N . GLU A 1 85 ? 120.182 49.477 -117.931 1.00 80.75 85 GLU A N 1
ATOM 674 C CA . GLU A 1 85 ? 120.153 50.150 -116.619 1.00 80.75 85 GLU A CA 1
ATOM 675 C C . GLU A 1 85 ? 118.712 50.387 -116.106 1.00 80.75 85 GLU A C 1
ATOM 677 O O . GLU A 1 85 ? 118.425 50.264 -114.910 1.00 80.75 85 GLU A O 1
ATOM 682 N N . LYS A 1 86 ? 117.767 50.669 -117.015 1.00 82.06 86 LYS A N 1
ATOM 683 C CA . LYS A 1 86 ? 116.332 50.796 -116.693 1.00 82.06 86 LYS A CA 1
ATOM 684 C C . LYS A 1 86 ? 115.694 49.447 -116.362 1.00 82.06 86 LYS A C 1
ATOM 686 O O . LYS A 1 86 ? 115.026 49.322 -115.343 1.00 82.06 86 LYS A O 1
ATOM 691 N N . LEU A 1 87 ? 115.943 48.421 -117.175 1.00 79.38 87 LEU A N 1
ATOM 692 C CA . LEU A 1 87 ? 115.418 47.077 -116.918 1.00 79.38 87 LEU A CA 1
ATOM 693 C C . LEU A 1 87 ? 115.993 46.470 -115.628 1.00 79.38 87 LEU A C 1
ATOM 695 O O . LEU A 1 87 ? 115.273 45.804 -114.891 1.00 79.38 87 LEU A O 1
ATOM 699 N N . GLU A 1 88 ? 117.258 46.735 -115.298 1.00 81.69 88 GLU A N 1
ATOM 700 C CA . GLU A 1 88 ? 117.873 46.299 -114.039 1.00 81.69 88 GLU A CA 1
ATOM 701 C C . GLU A 1 88 ? 117.229 46.971 -112.814 1.00 81.69 88 GLU A C 1
ATOM 703 O O . GLU A 1 88 ? 116.997 46.304 -111.802 1.00 81.69 88 GLU A O 1
ATOM 708 N N . THR A 1 89 ? 116.868 48.256 -112.909 1.00 83.31 89 THR A N 1
ATOM 709 C CA . THR A 1 89 ? 116.181 48.978 -111.822 1.00 83.31 89 THR A CA 1
ATOM 710 C C . THR A 1 89 ? 114.706 48.577 -111.671 1.00 83.31 89 THR A C 1
ATOM 712 O O . THR A 1 89 ? 114.235 48.438 -110.540 1.00 83.31 89 THR A O 1
ATOM 715 N N . GLU A 1 90 ? 113.994 48.269 -112.760 1.00 84.12 90 GLU A N 1
ATOM 716 C CA . GLU A 1 90 ? 112.652 47.658 -112.709 1.00 84.12 90 GLU A CA 1
ATOM 717 C C . GLU A 1 90 ? 112.681 46.226 -112.143 1.00 84.12 90 GLU A C 1
ATOM 719 O O . GLU A 1 90 ? 111.856 45.859 -111.305 1.00 84.12 90 GLU A O 1
ATOM 724 N N . VAL A 1 91 ? 113.670 45.412 -112.522 1.00 82.31 91 VAL A N 1
ATOM 725 C CA . VAL A 1 91 ? 113.860 44.065 -111.957 1.00 82.31 91 VAL A CA 1
ATOM 726 C C . VAL A 1 91 ? 114.226 44.123 -110.468 1.00 82.31 91 VAL A C 1
ATOM 728 O O . VAL A 1 91 ? 113.857 43.216 -109.719 1.00 82.31 91 VAL A O 1
ATOM 731 N N . ALA A 1 92 ? 114.920 45.168 -110.009 1.00 82.06 92 ALA A N 1
ATOM 732 C CA . ALA A 1 92 ? 115.200 45.379 -108.590 1.00 82.06 92 ALA A CA 1
ATOM 733 C C . ALA A 1 92 ? 113.932 45.739 -107.790 1.00 82.06 92 ALA A C 1
ATOM 735 O O . ALA A 1 92 ? 113.678 45.123 -106.753 1.00 82.06 92 ALA A O 1
ATOM 736 N N . SER A 1 93 ? 113.100 46.666 -108.278 1.00 83.62 93 SER A N 1
ATOM 737 C CA . SER A 1 93 ? 111.865 47.060 -107.581 1.00 83.62 93 SER A CA 1
ATOM 738 C C . SER A 1 93 ? 110.824 45.933 -107.552 1.00 83.62 93 SER A C 1
ATOM 740 O O . SER A 1 93 ? 110.247 45.656 -106.501 1.00 83.62 93 SER A O 1
ATOM 742 N N . LEU A 1 94 ? 110.663 45.187 -108.652 1.00 80.56 94 LEU A N 1
ATOM 743 C CA . LEU A 1 94 ? 109.799 44.001 -108.696 1.00 80.56 94 LEU A CA 1
ATOM 744 C C . LEU A 1 94 ? 110.266 42.881 -107.751 1.00 80.56 94 LEU A C 1
ATOM 746 O O . LEU A 1 94 ? 109.433 42.127 -107.247 1.00 80.56 94 LEU A O 1
ATOM 750 N N . LYS A 1 95 ? 111.574 42.765 -107.478 1.00 85.00 95 LYS A N 1
ATOM 751 C CA . LYS A 1 95 ? 112.095 41.827 -106.467 1.00 85.00 95 LYS A CA 1
ATOM 752 C C . LYS A 1 95 ? 111.731 42.257 -105.045 1.00 85.00 95 LYS A C 1
ATOM 754 O O . LYS A 1 95 ? 111.312 41.385 -104.289 1.00 85.00 95 LYS A O 1
ATOM 759 N N . SER A 1 96 ? 111.816 43.551 -104.718 1.00 85.56 96 SER A N 1
ATOM 760 C CA . SER A 1 96 ? 111.383 44.083 -103.412 1.00 85.56 96 SER A CA 1
ATOM 761 C C . SER A 1 96 ? 109.888 43.846 -103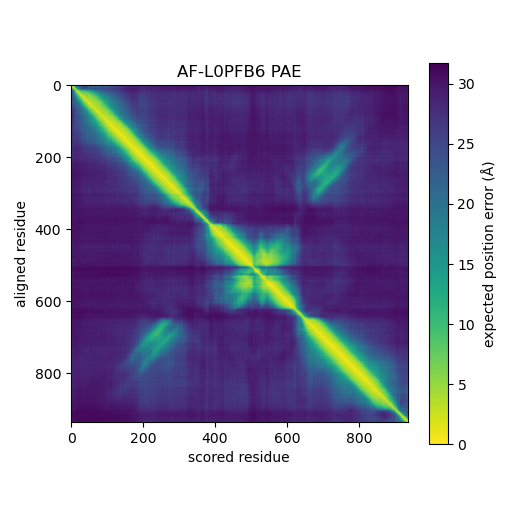.190 1.00 85.56 96 SER A C 1
ATOM 763 O O . SER A 1 96 ? 109.500 43.162 -102.253 1.00 85.56 96 SER A O 1
ATOM 765 N N . ASN A 1 97 ? 109.038 44.254 -104.135 1.00 86.81 97 ASN A N 1
ATOM 766 C CA . ASN A 1 97 ? 107.589 44.053 -104.011 1.00 86.81 97 ASN A CA 1
ATOM 767 C C . ASN A 1 97 ? 107.213 42.562 -103.824 1.00 86.81 97 ASN A C 1
ATOM 769 O O . ASN A 1 97 ? 106.211 42.236 -103.193 1.00 86.81 97 ASN A O 1
ATOM 773 N N . ASN A 1 98 ? 108.020 41.638 -104.362 1.00 86.12 98 ASN A N 1
ATOM 774 C CA . ASN A 1 98 ? 107.844 40.189 -104.232 1.00 86.12 98 ASN A CA 1
ATOM 775 C C . ASN A 1 98 ? 108.365 39.630 -102.887 1.00 86.12 98 ASN A C 1
ATOM 777 O O . ASN A 1 98 ? 107.846 38.612 -102.429 1.00 86.12 98 ASN A O 1
ATOM 781 N N . THR A 1 99 ? 109.343 40.259 -102.223 1.00 86.62 99 THR A N 1
ATOM 782 C CA . THR A 1 99 ? 109.660 39.938 -100.817 1.00 86.62 99 THR A CA 1
ATOM 783 C C . THR A 1 99 ? 108.560 40.439 -99.890 1.00 86.62 99 THR A C 1
ATOM 785 O O . THR A 1 99 ? 108.037 39.657 -99.099 1.00 86.62 99 THR A O 1
ATOM 788 N N . ASP A 1 100 ? 108.111 41.676 -100.079 1.00 85.62 100 ASP A N 1
ATOM 789 C CA . ASP A 1 100 ? 107.145 42.338 -99.197 1.00 85.62 100 ASP A CA 1
ATOM 790 C C . ASP A 1 100 ? 105.781 41.615 -99.231 1.00 85.62 100 ASP A C 1
ATOM 792 O O . ASP A 1 100 ? 105.178 41.318 -98.197 1.00 85.62 100 ASP A O 1
ATOM 796 N N . LEU A 1 101 ? 105.327 41.208 -100.426 1.00 84.19 101 LEU A N 1
ATOM 797 C CA . LEU A 1 101 ? 104.130 40.373 -100.588 1.00 84.19 101 LEU A CA 1
ATOM 798 C C . LEU A 1 101 ? 104.264 38.989 -99.931 1.00 84.19 101 LEU A C 1
ATOM 800 O O . LEU A 1 101 ? 103.275 38.472 -99.413 1.00 84.19 101 LEU A O 1
ATOM 804 N N . LYS A 1 102 ? 105.457 38.380 -99.917 1.00 87.94 102 LYS A N 1
ATOM 805 C CA . LYS A 1 102 ? 105.677 37.090 -99.236 1.00 87.94 102 LYS A CA 1
ATOM 806 C C . LYS A 1 102 ? 105.637 37.236 -97.723 1.00 87.94 102 LYS A C 1
ATOM 808 O O . LYS A 1 102 ? 105.036 36.391 -97.066 1.00 87.94 102 LYS A O 1
ATOM 813 N N . GLU A 1 103 ? 106.218 38.298 -97.171 1.00 87.00 103 GLU A N 1
ATOM 814 C CA . GLU A 1 103 ? 106.130 38.584 -95.736 1.00 87.00 103 GLU A CA 1
ATOM 815 C C . GLU A 1 103 ? 104.677 38.835 -95.306 1.00 87.00 103 GLU A C 1
ATOM 817 O O . GLU A 1 103 ? 104.227 38.272 -94.306 1.00 87.00 103 GLU A O 1
ATOM 822 N N . HIS A 1 104 ? 103.892 39.560 -96.112 1.00 87.50 104 HIS A N 1
ATOM 823 C CA . HIS A 1 104 ? 102.452 39.702 -95.885 1.00 87.50 104 HIS A CA 1
ATOM 824 C C . HIS A 1 104 ? 101.689 38.367 -95.954 1.00 87.50 104 HIS A C 1
ATOM 826 O O . HIS A 1 104 ? 100.846 38.117 -95.091 1.00 87.50 104 HIS A O 1
ATOM 832 N N . VAL A 1 105 ? 101.987 37.487 -96.919 1.00 86.62 105 VAL A N 1
ATOM 833 C CA . VAL A 1 105 ? 101.363 36.151 -97.004 1.00 86.62 105 VAL A CA 1
ATOM 834 C C . VAL A 1 105 ? 101.717 35.292 -95.786 1.00 86.62 105 VAL A C 1
ATOM 836 O O . VAL A 1 105 ? 100.810 34.748 -95.158 1.00 86.62 105 VAL A O 1
ATOM 839 N N . TYR A 1 106 ? 102.989 35.229 -95.377 1.00 89.12 106 TYR A N 1
ATOM 840 C CA . TYR A 1 106 ? 103.388 34.500 -94.165 1.00 89.12 106 TYR A CA 1
ATOM 841 C C . TYR A 1 106 ? 102.750 35.079 -92.892 1.00 89.12 106 TYR A C 1
ATOM 843 O O . TYR A 1 106 ? 102.344 34.320 -92.009 1.00 89.12 106 TYR A O 1
ATOM 851 N N . GLY A 1 107 ? 102.602 36.404 -92.800 1.00 90.56 107 GLY A N 1
ATOM 852 C CA . GLY A 1 107 ? 101.887 37.062 -91.704 1.00 90.56 107 GLY A CA 1
ATOM 853 C C . GLY A 1 107 ? 100.402 36.679 -91.644 1.00 90.56 107 GLY A C 1
ATOM 854 O O . GLY A 1 107 ? 99.881 36.395 -90.563 1.00 90.56 107 GLY A O 1
ATOM 855 N N . LEU A 1 108 ? 99.729 36.610 -92.798 1.00 87.38 108 LEU A N 1
ATOM 856 C CA . LEU A 1 108 ? 98.332 36.178 -92.900 1.00 87.38 108 LEU A CA 1
ATOM 857 C C . LEU A 1 108 ? 98.159 34.684 -92.596 1.00 87.38 108 LEU A C 1
ATOM 859 O O . LEU A 1 108 ? 97.258 34.333 -91.837 1.00 87.38 108 LEU A O 1
ATOM 863 N N . GLU A 1 109 ? 99.030 33.811 -93.109 1.00 90.25 109 GLU A N 1
ATOM 864 C CA . GLU A 1 109 ? 99.020 32.381 -92.770 1.00 90.25 109 GLU A CA 1
ATOM 865 C C . GLU A 1 109 ? 99.228 32.147 -91.271 1.00 90.25 109 GLU A C 1
ATOM 867 O O . GLU A 1 109 ? 98.491 31.375 -90.659 1.00 90.25 109 GLU A O 1
ATOM 872 N N . SER A 1 110 ? 100.206 32.831 -90.671 1.00 90.31 110 SER A N 1
ATOM 873 C CA . SER A 1 110 ? 100.479 32.760 -89.234 1.00 90.31 110 SER A CA 1
ATOM 874 C C . SER A 1 110 ? 99.251 33.181 -88.420 1.00 90.31 110 SER A C 1
ATOM 876 O O . SER A 1 110 ? 98.804 32.446 -87.538 1.00 90.31 110 SER A O 1
ATOM 878 N N . ARG A 1 111 ? 98.622 34.309 -88.784 1.00 92.19 111 ARG A N 1
ATOM 879 C CA . ARG A 1 111 ? 97.388 34.786 -88.143 1.00 92.19 111 ARG A CA 1
ATOM 880 C C . ARG A 1 111 ? 96.221 33.806 -88.303 1.00 92.19 111 ARG A C 1
ATOM 882 O O . ARG A 1 111 ? 95.483 33.612 -87.342 1.00 92.19 111 ARG A O 1
ATOM 889 N N . ASN A 1 112 ? 96.062 33.171 -89.466 1.00 88.62 112 ASN A N 1
ATOM 890 C CA . ASN A 1 112 ? 95.021 32.159 -89.671 1.00 88.62 112 ASN A CA 1
ATOM 891 C C . ASN A 1 112 ? 95.241 30.933 -88.775 1.00 88.62 112 ASN A C 1
ATOM 893 O O . ASN A 1 112 ? 94.301 30.494 -88.125 1.00 88.62 112 ASN A O 1
ATOM 897 N N . ARG A 1 113 ? 96.478 30.428 -88.662 1.00 91.44 113 ARG A N 1
ATOM 898 C CA . ARG A 1 113 ? 96.799 29.293 -87.772 1.00 91.44 113 ARG A CA 1
ATOM 899 C C . ARG A 1 113 ? 96.538 29.618 -86.297 1.00 91.44 113 ARG A C 1
ATOM 901 O O . ARG A 1 113 ? 96.072 28.753 -85.562 1.00 91.44 113 ARG A O 1
ATOM 908 N N . VAL A 1 114 ? 96.792 30.858 -85.865 1.00 92.25 114 VAL A N 1
ATOM 909 C CA . VAL A 1 114 ? 96.427 31.321 -84.513 1.00 92.25 114 VAL A CA 1
ATOM 910 C C . VAL A 1 114 ? 94.906 31.316 -84.328 1.00 92.25 114 VAL A C 1
ATOM 912 O O . VAL A 1 114 ? 94.428 30.706 -83.379 1.00 92.25 114 VAL A O 1
ATOM 915 N N . LEU A 1 115 ? 94.139 31.890 -85.262 1.00 88.44 115 LEU A N 1
ATOM 916 C CA . LEU A 1 115 ? 92.668 31.904 -85.204 1.00 88.44 115 LEU A CA 1
ATOM 917 C C . LEU A 1 115 ? 92.046 30.494 -85.271 1.00 88.44 115 LEU A C 1
ATOM 919 O O . LEU A 1 115 ? 91.021 30.240 -84.642 1.00 88.44 115 LEU A O 1
ATOM 923 N N . GLU A 1 116 ? 92.651 29.560 -86.010 1.00 91.62 116 GLU A N 1
ATOM 924 C CA . GLU A 1 116 ? 92.228 28.154 -86.040 1.00 91.62 116 GLU A CA 1
ATOM 925 C C . GLU A 1 116 ? 92.482 27.437 -84.708 1.00 91.62 116 GLU A C 1
ATOM 927 O O . GLU A 1 116 ? 91.647 26.632 -84.292 1.00 91.62 116 GLU A O 1
ATOM 932 N N . ASN A 1 117 ? 93.590 27.742 -84.026 1.00 92.12 117 ASN A N 1
ATOM 933 C CA . ASN A 1 117 ? 93.877 27.221 -82.689 1.00 92.12 117 ASN A CA 1
ATOM 934 C C . ASN A 1 117 ? 92.940 27.836 -81.639 1.00 92.12 117 ASN A C 1
ATOM 936 O O . ASN A 1 117 ? 92.276 27.091 -80.929 1.00 92.12 117 ASN A O 1
ATOM 940 N N . GLU A 1 118 ? 92.783 29.163 -81.615 1.00 92.00 118 GLU A N 1
ATOM 941 C CA . GLU A 1 118 ? 91.837 29.858 -80.725 1.00 92.00 118 GLU A CA 1
ATOM 942 C C . GLU A 1 118 ? 90.404 29.326 -80.901 1.00 92.00 118 GLU A C 1
ATOM 944 O O . GLU A 1 118 ? 89.693 29.093 -79.924 1.00 92.00 118 GLU A O 1
ATOM 949 N N . LYS A 1 119 ? 89.981 29.053 -82.144 1.00 91.31 119 LYS A N 1
ATOM 950 C CA . LYS A 1 119 ? 88.680 28.432 -82.427 1.00 91.31 119 LYS A CA 1
ATOM 951 C C . LYS A 1 119 ? 88.575 27.007 -81.874 1.00 91.31 119 LYS A C 1
ATOM 953 O O . LYS A 1 119 ? 87.503 26.646 -81.391 1.00 91.31 119 LYS A O 1
ATOM 958 N N . ARG A 1 120 ? 89.638 26.196 -81.950 1.00 93.12 120 ARG A N 1
ATOM 959 C CA . ARG A 1 120 ? 89.670 24.850 -81.344 1.00 93.12 120 ARG A CA 1
ATOM 960 C C . ARG A 1 120 ? 89.576 24.944 -79.827 1.00 93.12 120 ARG A C 1
ATOM 962 O O . ARG A 1 120 ? 88.693 24.315 -79.265 1.00 93.12 120 ARG A O 1
ATOM 969 N N . ASP A 1 121 ? 90.384 25.791 -79.194 1.00 92.62 121 ASP A N 1
ATOM 970 C CA . ASP A 1 121 ? 90.374 25.987 -77.739 1.00 92.62 121 ASP A CA 1
ATOM 971 C C . ASP A 1 121 ? 88.999 26.463 -77.232 1.00 92.62 121 ASP A C 1
ATOM 973 O O . ASP A 1 121 ? 88.516 25.995 -76.201 1.00 92.62 121 ASP A O 1
ATOM 977 N N . VAL A 1 122 ? 88.316 27.339 -77.981 1.00 92.38 122 VAL A N 1
ATOM 978 C CA . VAL A 1 122 ? 86.937 27.762 -77.678 1.00 92.38 122 VAL A CA 1
ATOM 979 C C . VAL A 1 122 ? 85.928 26.618 -77.837 1.00 92.38 122 VAL A C 1
ATOM 981 O O . VAL A 1 122 ? 85.026 26.507 -77.009 1.00 92.38 122 VAL A O 1
ATOM 984 N N . ILE A 1 123 ? 86.067 25.750 -78.847 1.00 93.31 123 ILE A N 1
ATOM 985 C CA . ILE A 1 123 ? 85.216 24.555 -79.002 1.00 93.31 123 ILE A CA 1
ATOM 986 C C . ILE A 1 123 ? 85.461 23.573 -77.849 1.00 93.31 123 ILE A C 1
ATOM 988 O O . ILE A 1 123 ? 84.504 23.159 -77.203 1.00 93.31 123 ILE A O 1
ATOM 992 N N . ASP A 1 124 ? 86.719 23.286 -77.515 1.00 93.44 124 ASP A N 1
ATOM 993 C CA . ASP A 1 124 ? 87.121 22.448 -76.380 1.00 93.44 124 ASP A CA 1
ATOM 994 C C . ASP A 1 124 ? 86.543 22.959 -75.047 1.00 93.44 124 ASP A C 1
ATOM 996 O O . ASP A 1 124 ? 86.068 22.179 -74.220 1.00 93.44 124 ASP A O 1
ATOM 1000 N N . VAL A 1 125 ? 86.559 24.277 -74.822 1.00 93.69 125 VAL A N 1
ATOM 1001 C CA . VAL A 1 125 ? 85.956 24.901 -73.634 1.00 93.69 125 VAL A CA 1
ATOM 1002 C C . VAL A 1 125 ? 84.428 24.815 -73.666 1.00 93.69 125 VAL A C 1
ATOM 1004 O O . VAL A 1 125 ? 83.827 24.542 -72.626 1.00 93.69 125 VAL A O 1
ATOM 1007 N N . LEU A 1 126 ? 83.791 24.997 -74.827 1.00 90.81 126 LEU A N 1
ATOM 1008 C CA . LEU A 1 126 ? 82.342 24.840 -74.980 1.00 90.81 126 LEU A CA 1
ATOM 1009 C C . LEU A 1 126 ? 81.895 23.392 -74.744 1.00 90.81 126 LEU A C 1
ATOM 1011 O O . LEU A 1 126 ? 80.939 23.190 -74.005 1.00 90.81 126 LEU A O 1
ATOM 1015 N N . GLU A 1 127 ? 82.595 22.391 -75.284 1.00 92.62 127 GLU A N 1
ATOM 1016 C CA . GLU A 1 127 ? 82.286 20.970 -75.065 1.00 92.62 127 GLU A CA 1
ATOM 1017 C C . GLU A 1 127 ? 82.459 20.560 -73.598 1.00 92.62 127 GLU A C 1
ATOM 1019 O O . GLU A 1 127 ? 81.614 19.858 -73.041 1.00 92.62 127 GLU A O 1
ATOM 1024 N N . ARG A 1 128 ? 83.506 21.048 -72.921 1.00 93.06 128 ARG A N 1
ATOM 1025 C CA . ARG A 1 128 ? 83.660 20.844 -71.471 1.00 93.06 128 ARG A CA 1
ATOM 1026 C C . ARG A 1 128 ? 82.510 21.497 -70.701 1.00 93.06 128 ARG A C 1
ATOM 1028 O O . ARG A 1 128 ? 81.978 20.887 -69.778 1.00 93.06 128 ARG A O 1
ATOM 1035 N N . LYS A 1 129 ? 82.079 22.701 -71.096 1.00 91.19 129 LYS A N 1
ATOM 1036 C CA . LYS A 1 129 ? 80.964 23.401 -70.442 1.00 91.19 129 LYS A CA 1
ATOM 1037 C C . LYS A 1 129 ? 79.605 22.756 -70.705 1.00 91.19 129 LYS A C 1
ATOM 1039 O O . LYS A 1 129 ? 78.820 22.694 -69.766 1.00 91.19 129 LYS A O 1
ATOM 1044 N N . THR A 1 130 ? 79.335 22.211 -71.891 1.00 93.12 130 THR A N 1
ATOM 1045 C CA . THR A 1 130 ? 78.092 21.456 -72.135 1.00 93.12 130 THR A CA 1
ATOM 1046 C C . THR A 1 130 ? 78.078 20.120 -71.393 1.00 93.12 130 THR A C 1
ATOM 1048 O O . THR A 1 130 ? 77.034 19.722 -70.885 1.00 93.12 130 THR A O 1
ATOM 1051 N N . GLN A 1 131 ? 79.225 19.449 -71.236 1.00 93.94 131 GLN A N 1
ATOM 1052 C CA . GLN A 1 131 ? 79.335 18.262 -70.376 1.00 93.94 131 GLN A CA 1
ATOM 1053 C C . GLN A 1 131 ? 79.152 18.594 -68.885 1.00 93.94 131 GLN A C 1
ATOM 1055 O O . GLN A 1 131 ? 78.546 17.810 -68.154 1.00 93.94 131 GLN A O 1
ATOM 1060 N N . GLU A 1 132 ? 79.640 19.749 -68.420 1.00 92.25 132 GLU A N 1
ATOM 1061 C CA . GLU A 1 132 ? 79.372 20.243 -67.063 1.00 92.25 132 GLU A CA 1
ATOM 1062 C C . GLU A 1 132 ? 77.884 20.570 -66.850 1.00 92.25 132 GLU A C 1
ATOM 1064 O O . GLU A 1 132 ? 77.328 20.148 -65.837 1.00 92.25 132 GLU A O 1
ATOM 1069 N N . THR A 1 133 ? 77.216 21.263 -67.784 1.00 90.94 133 THR A N 1
ATOM 1070 C CA . THR A 1 133 ? 75.781 21.575 -67.642 1.00 90.94 133 THR A CA 1
ATOM 1071 C C . THR A 1 133 ? 74.913 20.326 -67.717 1.00 90.94 133 THR A C 1
ATOM 1073 O O . THR A 1 133 ? 74.015 20.187 -66.898 1.00 90.94 133 THR A O 1
ATOM 1076 N N . LEU A 1 134 ? 75.210 19.375 -68.612 1.00 93.12 134 LEU A N 1
ATOM 1077 C CA . LEU A 1 134 ? 74.485 18.098 -68.677 1.00 93.12 134 LEU A CA 1
ATOM 1078 C C . LEU A 1 134 ? 74.625 17.298 -67.374 1.00 93.12 134 LEU A C 1
ATOM 1080 O O . LEU A 1 134 ? 73.632 16.785 -66.866 1.00 93.12 134 LEU A O 1
ATOM 1084 N N . ARG A 1 135 ? 75.820 17.256 -66.769 1.00 92.25 135 ARG A N 1
ATOM 1085 C CA . ARG A 1 135 ? 76.010 16.645 -65.441 1.00 92.25 135 ARG A CA 1
ATOM 1086 C C . ARG A 1 135 ? 75.236 17.364 -64.342 1.00 92.25 135 ARG A C 1
ATOM 1088 O O . ARG A 1 135 ? 74.657 16.705 -63.487 1.00 92.25 135 ARG A O 1
ATOM 1095 N N . GLN A 1 136 ? 75.198 18.695 -64.362 1.00 90.31 136 GLN A N 1
ATOM 1096 C CA . GLN A 1 136 ? 74.392 19.463 -63.412 1.00 90.31 136 GLN A CA 1
ATOM 1097 C C . GLN A 1 136 ? 72.894 19.199 -63.612 1.00 90.31 136 GLN A C 1
ATOM 1099 O O . GLN A 1 136 ? 72.179 19.028 -62.632 1.00 90.31 136 GLN A O 1
ATOM 1104 N N . GLU A 1 137 ? 72.411 19.096 -64.851 1.00 91.75 137 GLU A N 1
ATOM 1105 C CA . GLU A 1 137 ? 71.028 18.719 -65.163 1.00 91.75 137 GLU A CA 1
ATOM 1106 C C . GLU A 1 137 ? 70.699 17.292 -64.692 1.00 91.75 137 GLU A C 1
ATOM 1108 O O . GLU A 1 137 ? 69.654 17.090 -64.072 1.00 91.75 137 GLU A O 1
ATOM 1113 N N . GLU A 1 138 ? 71.594 16.320 -64.895 1.00 92.44 138 GLU A N 1
ATOM 1114 C CA . GLU A 1 138 ? 71.476 14.963 -64.343 1.00 92.44 138 GLU A CA 1
ATOM 1115 C C . GLU A 1 138 ? 71.441 14.975 -62.805 1.00 92.44 138 GLU A C 1
ATOM 1117 O O . GLU A 1 138 ? 70.595 14.309 -62.202 1.00 92.44 138 GLU A O 1
ATOM 1122 N N . GLU A 1 139 ? 72.310 15.743 -62.143 1.00 92.00 139 GLU A N 1
ATOM 1123 C CA . GLU A 1 139 ? 72.322 15.890 -60.682 1.00 92.00 139 GLU A CA 1
ATOM 1124 C C . GLU A 1 139 ? 71.045 16.571 -60.165 1.00 92.00 139 GLU A C 1
ATOM 1126 O O . GLU A 1 139 ? 70.448 16.086 -59.201 1.00 92.00 139 GLU A O 1
ATOM 1131 N N . TYR A 1 140 ? 70.558 17.626 -60.827 1.00 89.00 140 TYR A N 1
ATOM 1132 C CA . TYR A 1 140 ? 69.294 18.290 -60.494 1.00 89.00 140 TYR A CA 1
ATOM 1133 C C . TYR A 1 140 ? 68.082 17.373 -60.703 1.00 89.00 140 TYR A C 1
ATOM 1135 O O . TYR A 1 140 ? 67.176 17.378 -59.866 1.00 89.00 140 TYR A O 1
ATOM 1143 N N . GLN A 1 141 ? 68.053 16.558 -61.761 1.00 92.44 141 GLN A N 1
ATOM 1144 C CA . GLN A 1 141 ? 66.996 15.565 -61.984 1.00 92.44 141 GLN A CA 1
ATOM 1145 C C . GLN A 1 141 ? 67.026 14.474 -60.906 1.00 92.44 141 GLN A C 1
ATOM 1147 O O . GLN A 1 141 ? 66.006 14.224 -60.264 1.00 92.44 141 GLN A O 1
ATOM 1152 N N . ASN A 1 142 ? 68.199 13.899 -60.615 1.00 92.81 142 ASN A N 1
ATOM 1153 C CA . ASN A 1 142 ? 68.382 12.925 -59.533 1.00 92.81 142 ASN A CA 1
ATOM 1154 C C . ASN A 1 142 ? 67.983 13.494 -58.161 1.00 92.81 142 ASN A C 1
ATOM 1156 O O . ASN A 1 142 ? 67.358 12.804 -57.352 1.00 92.81 142 ASN A O 1
ATOM 1160 N N . LEU A 1 143 ? 68.324 14.754 -57.884 1.00 89.88 143 LEU A N 1
ATOM 1161 C CA . LEU A 1 143 ? 67.969 15.443 -56.646 1.00 89.88 143 LEU A CA 1
ATOM 1162 C C . LEU A 1 143 ? 66.459 15.726 -56.571 1.00 89.88 143 LEU A C 1
ATOM 1164 O O . LEU A 1 143 ? 65.850 15.506 -55.526 1.00 89.88 143 LEU A O 1
ATOM 1168 N N . THR A 1 144 ? 65.836 16.127 -57.681 1.00 91.25 144 THR A N 1
ATOM 1169 C CA . THR A 1 144 ? 64.381 16.333 -57.787 1.00 91.25 144 THR A CA 1
ATOM 1170 C C . THR A 1 144 ? 63.619 15.020 -57.607 1.00 91.25 144 THR A C 1
ATOM 1172 O O . THR A 1 144 ? 62.638 14.981 -56.866 1.00 91.25 144 THR A O 1
ATOM 1175 N N . GLU A 1 145 ? 64.096 13.917 -58.190 1.00 91.69 145 GLU A N 1
ATOM 1176 C CA . GLU A 1 145 ? 63.554 12.580 -57.942 1.00 91.69 145 GLU A CA 1
ATOM 1177 C C . GLU A 1 145 ? 63.666 12.170 -56.471 1.00 91.69 145 GLU A C 1
ATOM 1179 O O . GLU A 1 145 ? 62.705 11.643 -55.910 1.00 91.69 145 GLU A O 1
ATOM 1184 N N . ARG A 1 146 ? 64.818 12.411 -55.831 1.00 92.06 146 ARG A N 1
ATOM 1185 C CA . ARG A 1 146 ? 65.022 12.111 -54.405 1.00 92.06 146 ARG A CA 1
ATOM 1186 C C . ARG A 1 146 ? 64.101 12.948 -53.523 1.00 92.06 146 ARG A C 1
ATOM 1188 O O . ARG A 1 146 ? 63.458 12.382 -52.647 1.00 92.06 146 ARG A O 1
ATOM 1195 N N . TYR A 1 147 ? 63.947 14.246 -53.788 1.00 88.00 147 TYR A N 1
ATOM 1196 C CA . TYR A 1 147 ? 62.957 15.079 -53.096 1.00 88.00 147 TYR A CA 1
ATOM 1197 C C . TYR A 1 147 ? 61.514 14.634 -53.371 1.00 88.00 147 TYR A C 1
ATOM 1199 O O . TYR A 1 147 ? 60.679 14.707 -52.474 1.00 88.00 147 TYR A O 1
ATOM 1207 N N . GLY A 1 148 ? 61.208 14.138 -54.573 1.00 91.75 148 GLY A N 1
ATOM 1208 C CA . GLY A 1 148 ? 59.906 13.558 -54.906 1.00 91.75 148 GLY A CA 1
ATOM 1209 C C . GLY A 1 148 ? 59.618 12.251 -54.159 1.00 91.75 148 GLY A C 1
ATOM 1210 O O . GLY A 1 148 ? 58.487 12.035 -53.726 1.00 91.75 148 GLY A O 1
ATOM 1211 N N . LYS A 1 149 ? 60.635 11.402 -53.966 1.00 91.75 149 LYS A N 1
ATOM 1212 C CA . LYS A 1 149 ? 60.565 10.165 -53.169 1.00 91.75 149 LYS A CA 1
ATOM 1213 C C . LYS A 1 149 ? 60.409 10.490 -51.679 1.00 91.75 149 LYS A C 1
ATOM 1215 O O . LYS A 1 149 ? 59.393 10.110 -51.105 1.00 91.75 149 LYS A O 1
ATOM 1220 N N . LEU A 1 150 ? 61.271 11.344 -51.117 1.00 89.31 150 LEU A N 1
ATOM 1221 C CA . LEU A 1 150 ? 61.154 11.820 -49.730 1.00 89.31 150 LEU A CA 1
ATOM 1222 C C . LEU A 1 150 ? 59.817 12.523 -49.446 1.00 89.31 150 LEU A C 1
ATOM 1224 O O . LEU A 1 150 ? 59.254 12.323 -48.380 1.00 89.31 150 LEU A O 1
ATOM 1228 N N . ARG A 1 151 ? 59.267 13.322 -50.374 1.00 92.88 151 ARG A N 1
ATOM 1229 C CA . ARG A 1 151 ? 57.935 13.937 -50.192 1.00 92.88 151 ARG A CA 1
ATOM 1230 C C . ARG A 1 151 ? 56.803 12.910 -50.186 1.00 92.88 151 ARG A C 1
ATOM 1232 O O . ARG A 1 151 ? 55.830 13.113 -49.468 1.00 92.88 151 ARG A O 1
ATOM 1239 N N . LYS A 1 152 ? 56.910 11.823 -50.958 1.00 91.44 152 LYS A N 1
ATOM 1240 C CA . LYS A 1 152 ? 55.936 10.718 -50.921 1.00 91.44 152 LYS A CA 1
ATOM 1241 C C . LYS A 1 152 ? 56.058 9.926 -49.624 1.00 91.44 152 LYS A C 1
ATOM 1243 O O . LYS A 1 152 ? 55.049 9.711 -48.971 1.00 91.44 152 LYS A O 1
ATOM 1248 N N . GLU A 1 153 ? 57.274 9.563 -49.227 1.00 92.56 153 GLU A N 1
ATOM 1249 C CA . GLU A 1 153 ? 57.561 8.883 -47.957 1.00 92.56 153 GLU A CA 1
ATOM 1250 C C . GLU A 1 153 ? 57.084 9.718 -46.759 1.00 92.56 153 GLU A C 1
ATOM 1252 O O . GLU A 1 153 ? 56.376 9.206 -45.900 1.00 92.56 153 GLU A O 1
ATOM 1257 N N . MET A 1 154 ? 57.369 11.024 -46.747 1.00 90.31 154 MET A N 1
ATOM 1258 C CA . MET A 1 154 ? 56.894 11.950 -45.717 1.00 90.31 154 MET A CA 1
ATOM 1259 C C . MET A 1 154 ? 55.367 12.077 -45.718 1.00 90.31 154 MET A C 1
ATOM 1261 O O . MET A 1 154 ? 54.775 11.995 -44.653 1.00 90.31 154 MET A O 1
ATOM 1265 N N . SER A 1 155 ? 54.716 12.180 -46.882 1.00 91.62 155 SER A N 1
ATOM 1266 C CA . SER A 1 155 ? 53.246 12.204 -46.970 1.00 91.62 155 SER A CA 1
ATOM 1267 C C . SER A 1 155 ? 52.597 10.893 -46.508 1.00 91.62 155 SER A C 1
ATOM 1269 O O . SER A 1 155 ? 51.510 10.936 -45.935 1.00 91.62 155 SER A O 1
ATOM 1271 N N . ILE A 1 156 ? 53.239 9.742 -46.741 1.00 93.06 156 ILE A N 1
ATOM 1272 C CA . ILE A 1 156 ? 52.784 8.438 -46.240 1.00 93.06 156 ILE A CA 1
ATOM 1273 C C . ILE A 1 156 ? 52.919 8.413 -44.715 1.00 93.06 156 ILE A C 1
ATOM 1275 O O . ILE A 1 156 ? 51.921 8.211 -44.031 1.00 93.06 156 ILE A O 1
ATOM 1279 N N . ILE A 1 157 ? 54.099 8.734 -44.179 1.00 90.44 157 ILE A N 1
ATOM 1280 C CA . ILE A 1 157 ? 54.362 8.782 -42.732 1.00 90.44 157 ILE A CA 1
ATOM 1281 C C . ILE A 1 157 ? 53.451 9.801 -42.026 1.00 90.44 157 ILE A C 1
ATOM 1283 O O . ILE A 1 157 ? 52.997 9.543 -40.914 1.00 90.44 157 ILE A O 1
ATOM 1287 N N . GLU A 1 158 ? 53.138 10.939 -42.651 1.00 90.88 158 GLU A N 1
ATOM 1288 C CA . GLU A 1 158 ? 52.167 11.915 -42.144 1.00 90.88 158 GLU A CA 1
ATOM 1289 C C . GLU A 1 158 ? 50.745 11.339 -42.109 1.00 90.88 158 GLU A C 1
ATOM 1291 O O . GLU A 1 158 ? 50.066 11.502 -41.095 1.00 90.88 158 GLU A O 1
ATOM 1296 N N . SER A 1 159 ? 50.314 10.617 -43.151 1.00 90.31 159 SER A N 1
ATOM 1297 C CA . SER A 1 159 ? 49.004 9.945 -43.170 1.00 90.31 159 SER A CA 1
ATOM 1298 C C . SER A 1 159 ? 48.910 8.793 -42.159 1.00 90.31 159 SER A C 1
ATOM 1300 O O . SER A 1 159 ? 47.930 8.708 -41.426 1.00 90.31 159 SER A O 1
ATOM 1302 N N . GLU A 1 160 ? 49.962 7.983 -42.008 1.00 92.94 160 GLU A N 1
ATOM 1303 C CA . GLU A 1 160 ? 50.051 6.932 -40.988 1.00 92.94 160 GLU A CA 1
ATOM 1304 C C . GLU A 1 160 ? 50.044 7.528 -39.570 1.00 92.94 160 GLU A C 1
ATOM 1306 O O . GLU A 1 160 ? 49.392 6.996 -38.675 1.00 92.94 160 GLU A O 1
ATOM 1311 N N . ASN A 1 161 ? 50.707 8.672 -39.356 1.00 89.50 161 ASN A N 1
ATOM 1312 C CA . ASN A 1 161 ? 50.657 9.398 -38.084 1.00 89.50 161 ASN A CA 1
ATOM 1313 C C . ASN A 1 161 ? 49.285 10.025 -37.802 1.00 89.50 161 ASN A C 1
ATOM 1315 O O . ASN A 1 161 ? 48.923 10.147 -36.633 1.00 89.50 161 ASN A O 1
ATOM 1319 N N . GLN A 1 162 ? 48.539 10.451 -38.825 1.00 88.56 162 GLN A N 1
ATOM 1320 C CA . GLN A 1 162 ? 47.154 10.907 -38.663 1.00 88.56 162 GLN A CA 1
ATOM 1321 C C . GLN A 1 162 ? 46.257 9.720 -38.302 1.00 88.56 162 GLN A C 1
ATOM 1323 O O . GLN A 1 162 ? 45.657 9.733 -37.234 1.00 88.56 162 GLN A O 1
ATOM 1328 N N . GLU A 1 163 ? 46.296 8.632 -39.077 1.00 91.44 163 GLU A N 1
ATOM 1329 C CA . GLU A 1 163 ? 45.553 7.405 -38.772 1.00 91.44 163 GLU A CA 1
ATOM 1330 C C . GLU A 1 163 ? 45.853 6.843 -37.373 1.00 91.44 163 GLU A C 1
ATOM 1332 O O . GLU A 1 163 ? 44.941 6.376 -36.693 1.00 91.44 163 GLU A O 1
ATOM 1337 N N . LEU A 1 164 ? 47.115 6.849 -36.929 1.00 89.00 164 LEU A N 1
ATOM 1338 C CA . LEU A 1 164 ? 47.485 6.382 -35.590 1.00 89.00 164 LEU A CA 1
ATOM 1339 C C . LEU A 1 164 ? 46.978 7.317 -34.486 1.00 89.00 164 LEU A C 1
ATOM 1341 O O . LEU A 1 164 ? 46.540 6.821 -33.450 1.00 89.00 164 LEU A O 1
ATOM 1345 N N . LYS A 1 165 ? 46.972 8.638 -34.705 1.00 90.25 165 LYS A N 1
ATOM 1346 C CA . LYS A 1 165 ? 46.380 9.603 -33.763 1.00 90.25 165 LYS A CA 1
ATOM 1347 C C . LYS A 1 165 ? 44.865 9.479 -33.706 1.00 90.25 165 LYS A C 1
ATOM 1349 O O . LYS A 1 165 ? 44.317 9.496 -32.613 1.00 90.25 165 LYS A O 1
ATOM 1354 N N . ASP A 1 166 ? 44.197 9.280 -34.836 1.00 89.06 166 ASP A N 1
ATOM 1355 C CA . ASP A 1 166 ? 42.748 9.077 -34.879 1.00 89.06 166 ASP A CA 1
ATOM 1356 C C . ASP A 1 166 ? 42.361 7.753 -34.198 1.00 89.06 166 ASP A C 1
ATOM 1358 O O . ASP A 1 166 ? 41.392 7.700 -33.439 1.00 89.06 166 ASP A O 1
ATOM 1362 N N . LYS A 1 167 ? 43.168 6.695 -34.367 1.00 90.81 167 LYS A N 1
ATOM 1363 C CA . LYS A 1 167 ? 43.033 5.430 -33.620 1.00 90.81 167 LYS A CA 1
ATOM 1364 C C . LYS A 1 167 ? 43.303 5.612 -32.121 1.00 90.81 167 LYS A C 1
ATOM 1366 O O . LYS A 1 167 ? 42.585 5.033 -31.316 1.00 90.81 167 LYS A O 1
ATOM 1371 N N . GLU A 1 168 ? 44.276 6.434 -31.725 1.00 90.00 168 GLU A N 1
ATOM 1372 C CA . GLU A 1 168 ? 44.553 6.745 -30.314 1.00 90.00 168 GLU A CA 1
ATOM 1373 C C . GLU A 1 168 ? 43.435 7.592 -29.675 1.00 90.00 168 GLU A C 1
ATOM 1375 O O . GLU A 1 168 ? 43.035 7.328 -28.542 1.00 90.00 168 GLU A O 1
ATOM 1380 N N . ILE A 1 169 ? 42.901 8.582 -30.397 1.00 89.12 169 ILE A N 1
ATOM 1381 C CA . ILE A 1 169 ? 41.781 9.428 -29.964 1.00 89.12 169 ILE A CA 1
ATOM 1382 C C . ILE A 1 169 ? 40.512 8.588 -29.824 1.00 89.12 169 ILE A C 1
ATOM 1384 O O . ILE A 1 169 ? 39.888 8.632 -28.769 1.00 89.12 169 ILE A O 1
ATOM 1388 N N . THR A 1 170 ? 40.165 7.775 -30.825 1.00 92.00 170 THR A N 1
ATOM 1389 C CA . THR A 1 170 ? 38.974 6.907 -30.765 1.00 92.00 170 THR A CA 1
ATOM 1390 C C . THR A 1 170 ? 39.095 5.811 -29.708 1.00 92.00 170 THR A C 1
ATOM 1392 O O . THR A 1 170 ? 38.103 5.522 -29.043 1.00 92.00 170 THR A O 1
ATOM 1395 N N . TRP A 1 171 ? 40.288 5.252 -29.460 1.00 89.62 171 TRP A N 1
ATOM 1396 C CA . TRP A 1 171 ? 40.508 4.367 -28.307 1.00 89.62 171 TRP A CA 1
ATOM 1397 C C . TRP A 1 171 ? 40.303 5.092 -26.978 1.00 89.62 171 TRP A C 1
ATOM 1399 O O . TRP A 1 171 ? 39.578 4.583 -26.128 1.00 89.62 171 TRP A O 1
ATOM 1409 N N . LYS A 1 172 ? 40.894 6.283 -26.798 1.00 92.00 172 LYS A N 1
ATOM 1410 C CA . LYS A 1 172 ? 40.722 7.080 -25.571 1.00 92.00 172 LYS A CA 1
ATOM 1411 C C . LYS A 1 172 ? 39.263 7.454 -25.344 1.00 92.00 172 LYS A C 1
ATOM 1413 O O . LYS A 1 172 ? 38.762 7.292 -24.234 1.00 92.00 172 LYS A O 1
ATOM 1418 N N . GLU A 1 173 ? 38.576 7.893 -26.394 1.00 87.00 173 GLU A N 1
ATOM 1419 C CA . GLU A 1 173 ? 37.151 8.200 -26.361 1.00 87.00 173 GLU A CA 1
ATOM 1420 C C . GLU A 1 173 ? 36.331 6.967 -25.962 1.00 87.00 173 GLU A C 1
ATOM 1422 O O . GLU A 1 173 ? 35.539 7.057 -25.030 1.00 87.00 173 GLU A O 1
ATOM 1427 N N . GLN A 1 174 ? 36.571 5.801 -26.572 1.00 92.25 174 GLN A N 1
ATOM 1428 C CA . GLN A 1 174 ? 35.893 4.555 -26.198 1.00 92.25 174 GLN A CA 1
ATOM 1429 C C . GLN A 1 174 ? 36.180 4.142 -24.749 1.00 92.25 174 GLN A C 1
ATOM 1431 O O . GLN A 1 174 ? 35.249 3.758 -24.042 1.00 92.25 174 GLN A O 1
ATOM 1436 N N . THR A 1 175 ? 37.422 4.261 -24.263 1.00 91.50 175 THR A N 1
ATOM 1437 C CA . THR A 1 175 ? 37.734 3.970 -22.854 1.00 91.50 175 THR A CA 1
ATOM 1438 C C . THR A 1 175 ? 37.044 4.944 -21.905 1.00 91.50 175 THR A C 1
ATOM 1440 O O . THR A 1 175 ? 36.422 4.500 -20.948 1.00 91.50 175 THR A O 1
ATOM 1443 N N . SER A 1 176 ? 37.040 6.249 -22.193 1.00 85.81 176 SER A N 1
ATOM 1444 C CA . SER A 1 176 ? 36.355 7.233 -21.348 1.00 85.81 176 SER A CA 1
ATOM 1445 C C . SER A 1 176 ? 34.828 7.131 -21.435 1.00 85.81 176 SER A C 1
ATOM 1447 O O . SER A 1 176 ? 34.152 7.377 -20.442 1.00 85.81 176 SER A O 1
ATOM 1449 N N . GLN A 1 177 ? 34.260 6.716 -22.572 1.00 92.56 177 GLN A N 1
ATOM 1450 C CA . GLN A 1 177 ? 32.837 6.376 -22.684 1.00 92.56 177 GLN A CA 1
ATOM 1451 C C . GLN A 1 177 ? 32.494 5.149 -21.821 1.00 92.56 177 GLN A C 1
ATOM 1453 O O . GLN A 1 177 ? 31.512 5.190 -21.082 1.00 92.56 177 GLN A O 1
ATOM 1458 N N . GLN A 1 178 ? 33.323 4.097 -21.838 1.00 92.50 178 GLN A N 1
ATOM 1459 C CA . GLN A 1 178 ? 33.149 2.912 -20.986 1.00 92.50 178 GLN A CA 1
ATOM 1460 C C . GLN A 1 178 ? 33.310 3.240 -19.493 1.00 92.50 178 GLN A C 1
ATOM 1462 O O . GLN A 1 178 ? 32.492 2.807 -18.685 1.00 92.50 178 GLN A O 1
ATOM 1467 N N . GLU A 1 179 ? 34.304 4.048 -19.117 1.00 90.88 179 GLU A N 1
ATOM 1468 C CA . GLU A 1 179 ? 34.478 4.546 -17.746 1.00 90.88 179 GLU A CA 1
ATOM 1469 C C . GLU A 1 179 ? 33.270 5.377 -17.296 1.00 90.88 179 GLU A C 1
ATOM 1471 O O . GLU A 1 179 ? 32.746 5.152 -16.206 1.00 90.88 179 GLU A O 1
ATOM 1476 N N . LEU A 1 180 ? 32.765 6.284 -18.141 1.00 92.38 180 LEU A N 1
ATOM 1477 C CA . LEU A 1 180 ? 31.557 7.065 -17.857 1.00 92.38 180 LEU A CA 1
ATOM 1478 C C . LEU A 1 180 ? 30.299 6.193 -17.761 1.00 92.38 180 LEU A C 1
ATOM 1480 O O . LEU A 1 180 ? 29.440 6.478 -16.931 1.00 92.38 180 LEU A O 1
ATOM 1484 N N . GLU A 1 181 ? 30.168 5.135 -18.563 1.00 94.25 181 GLU A N 1
ATOM 1485 C CA . GLU A 1 181 ? 29.077 4.165 -18.425 1.00 94.25 181 GLU A CA 1
ATOM 1486 C C . GLU A 1 181 ? 29.163 3.368 -17.123 1.00 94.25 181 GLU A C 1
ATOM 1488 O O . GLU A 1 181 ? 28.146 3.191 -16.457 1.00 94.25 181 GLU A O 1
ATOM 1493 N N . ILE A 1 182 ? 30.351 2.890 -16.745 1.00 92.69 182 ILE A N 1
ATOM 1494 C CA . ILE A 1 182 ? 30.561 2.144 -15.498 1.00 92.69 182 ILE A CA 1
ATOM 1495 C C . ILE A 1 182 ? 30.308 3.057 -14.293 1.00 92.69 182 ILE A C 1
ATOM 1497 O O . ILE A 1 182 ? 29.622 2.658 -13.356 1.00 92.69 182 ILE A O 1
ATOM 1501 N N . LEU A 1 183 ? 30.781 4.307 -14.331 1.00 89.94 183 LEU A N 1
ATOM 1502 C CA . LEU A 1 183 ? 30.505 5.301 -13.294 1.00 89.94 183 LEU A CA 1
ATOM 1503 C C . LEU A 1 183 ? 29.011 5.636 -13.202 1.00 89.94 183 LEU A C 1
ATOM 1505 O O . LEU A 1 183 ? 28.489 5.688 -12.093 1.00 89.94 183 LEU A O 1
ATOM 1509 N N . LYS A 1 184 ? 28.301 5.796 -14.329 1.00 93.69 184 LYS A N 1
ATOM 1510 C CA . LYS A 1 184 ? 26.837 5.977 -14.335 1.00 93.69 184 LYS A CA 1
ATOM 1511 C C . LYS A 1 184 ? 26.116 4.778 -13.730 1.00 93.69 184 LYS A C 1
ATOM 1513 O O . LYS A 1 184 ? 25.356 4.971 -12.794 1.00 93.69 184 LYS A O 1
ATOM 1518 N N . LYS A 1 185 ? 26.423 3.555 -14.171 1.00 94.56 185 LYS A N 1
ATOM 1519 C CA . LYS A 1 185 ? 25.831 2.312 -13.639 1.00 94.56 185 LYS A CA 1
ATOM 1520 C C . LYS A 1 185 ? 26.100 2.144 -12.139 1.00 94.56 185 LYS A C 1
ATOM 1522 O O . LYS A 1 185 ? 25.212 1.726 -11.405 1.00 94.56 185 LYS A O 1
ATOM 1527 N N . ASN A 1 186 ? 27.286 2.531 -11.664 1.00 93.12 186 ASN A N 1
ATOM 1528 C CA . ASN A 1 186 ? 27.612 2.537 -10.237 1.00 93.12 186 ASN A CA 1
ATOM 1529 C C . ASN A 1 186 ? 26.838 3.619 -9.462 1.00 93.12 186 ASN A C 1
ATOM 1531 O O . ASN A 1 186 ? 26.404 3.353 -8.348 1.00 93.12 186 ASN A O 1
ATOM 1535 N N . ILE A 1 187 ? 26.641 4.815 -10.028 1.00 92.44 187 ILE A N 1
ATOM 1536 C CA . ILE A 1 187 ? 25.823 5.882 -9.422 1.00 92.44 187 ILE A CA 1
ATOM 1537 C C . ILE A 1 187 ? 24.341 5.484 -9.399 1.00 92.44 187 ILE A C 1
ATOM 1539 O O . ILE A 1 187 ? 23.691 5.647 -8.376 1.00 92.44 187 ILE A O 1
ATOM 1543 N N . GLU A 1 188 ? 23.815 4.919 -10.484 1.00 94.31 188 GLU A N 1
ATOM 1544 C CA . GLU A 1 188 ? 22.450 4.386 -10.581 1.00 94.31 188 GLU A CA 1
ATOM 1545 C C . GLU A 1 188 ? 22.218 3.272 -9.549 1.00 94.31 188 GLU A C 1
ATOM 1547 O O . GLU A 1 188 ? 21.208 3.284 -8.848 1.00 94.31 188 GLU A O 1
ATOM 1552 N N . TRP A 1 189 ? 23.174 2.350 -9.395 1.00 95.94 189 TRP A N 1
ATOM 1553 C CA . TRP A 1 189 ? 23.107 1.282 -8.396 1.00 95.94 189 TRP A CA 1
ATOM 1554 C C . TRP A 1 189 ? 23.204 1.807 -6.954 1.00 95.94 189 TRP A C 1
ATOM 1556 O O . TRP A 1 189 ? 22.384 1.427 -6.123 1.00 95.94 189 TRP A O 1
ATOM 1566 N N . LEU A 1 190 ? 24.137 2.723 -6.662 1.00 91.06 190 LEU A N 1
ATOM 1567 C CA . LEU A 1 190 ? 24.271 3.348 -5.337 1.00 91.06 190 LEU A CA 1
ATOM 1568 C C . LEU A 1 190 ? 23.058 4.212 -4.970 1.00 91.06 190 LEU A C 1
ATOM 1570 O O . LEU A 1 190 ? 22.639 4.202 -3.816 1.00 91.06 190 LEU A O 1
ATOM 1574 N N . ASN A 1 191 ? 22.481 4.938 -5.931 1.00 92.81 191 ASN A N 1
ATOM 1575 C CA . ASN A 1 191 ? 21.247 5.692 -5.721 1.00 92.81 191 ASN A CA 1
ATOM 1576 C C . ASN A 1 191 ? 20.082 4.742 -5.436 1.00 92.81 191 ASN A C 1
ATOM 1578 O O . ASN A 1 191 ? 19.341 4.985 -4.494 1.00 92.81 191 ASN A O 1
ATOM 1582 N N . LYS A 1 192 ? 19.961 3.633 -6.176 1.00 94.81 192 LYS A N 1
ATOM 1583 C CA . LYS A 1 192 ? 18.906 2.638 -5.955 1.00 94.81 192 LYS A CA 1
ATOM 1584 C C . LYS A 1 192 ? 19.040 1.925 -4.607 1.00 94.81 192 LYS A C 1
ATOM 1586 O O . LYS A 1 192 ? 18.037 1.749 -3.928 1.00 94.81 192 LYS A O 1
ATOM 1591 N N . GLU A 1 193 ? 20.251 1.555 -4.182 1.00 92.25 193 GLU A N 1
ATOM 1592 C CA . GLU A 1 193 ? 20.467 0.988 -2.841 1.00 92.25 193 GLU A CA 1
ATOM 1593 C C . GLU A 1 193 ? 20.210 2.037 -1.742 1.00 92.25 193 GLU A C 1
ATOM 1595 O O . GLU A 1 193 ? 19.641 1.711 -0.701 1.00 92.25 193 GLU A O 1
ATOM 1600 N N . LEU A 1 194 ? 20.551 3.312 -1.973 1.00 90.44 194 LEU A N 1
ATOM 1601 C CA . LEU A 1 194 ? 20.211 4.409 -1.063 1.00 90.44 194 LEU A CA 1
ATOM 1602 C C . LEU A 1 194 ? 18.694 4.633 -0.974 1.00 90.44 194 LEU A C 1
ATOM 1604 O O . LEU A 1 194 ? 18.187 4.817 0.129 1.00 90.44 194 LEU A O 1
ATOM 1608 N N . GLU A 1 195 ? 17.975 4.600 -2.096 1.00 92.50 195 GLU A N 1
ATOM 1609 C CA . GLU A 1 195 ? 16.514 4.706 -2.167 1.00 92.50 195 GLU A CA 1
ATOM 1610 C C . GLU A 1 195 ? 15.851 3.529 -1.443 1.00 92.50 195 GLU A C 1
ATOM 1612 O O . GLU A 1 195 ? 15.108 3.765 -0.495 1.00 92.50 195 GLU A O 1
ATOM 1617 N N . GLU A 1 196 ? 16.215 2.282 -1.764 1.00 93.56 196 GLU A N 1
ATOM 1618 C CA . GLU A 1 196 ? 15.724 1.077 -1.072 1.00 93.56 196 GLU A CA 1
ATOM 1619 C C . GLU A 1 196 ? 15.978 1.137 0.443 1.00 93.56 196 GLU A C 1
ATOM 1621 O O . GLU A 1 196 ? 15.103 0.808 1.242 1.00 93.56 196 GLU A O 1
ATOM 1626 N N . LYS A 1 197 ? 17.156 1.606 0.878 1.00 89.62 197 LYS A N 1
ATOM 1627 C CA . LYS A 1 197 ? 17.472 1.757 2.309 1.00 89.62 197 LYS A CA 1
ATOM 1628 C C . LYS A 1 197 ? 16.713 2.920 2.954 1.00 89.62 197 LYS A C 1
ATOM 1630 O O . LYS A 1 197 ? 16.330 2.818 4.118 1.00 89.62 197 LYS A O 1
ATOM 1635 N N . VAL A 1 198 ? 16.466 4.019 2.240 1.00 91.12 198 VAL A N 1
ATOM 1636 C CA . VAL A 1 198 ? 15.631 5.133 2.723 1.00 91.12 198 VAL A CA 1
ATOM 1637 C C . VAL A 1 198 ? 14.167 4.707 2.839 1.00 91.12 198 VAL A C 1
ATOM 1639 O O . VAL A 1 198 ? 13.527 5.073 3.829 1.00 91.12 198 VAL A O 1
ATOM 1642 N N . GLU A 1 199 ? 13.662 3.905 1.900 1.00 90.06 199 GLU A N 1
ATOM 1643 C CA . GLU A 1 199 ? 12.331 3.298 1.940 1.00 90.06 199 GLU A CA 1
ATOM 1644 C C . GLU A 1 199 ? 12.209 2.324 3.117 1.00 90.06 199 GLU A C 1
ATOM 1646 O O . GLU A 1 199 ? 11.363 2.571 3.977 1.00 90.06 199 GLU A O 1
ATOM 1651 N N . GLU A 1 200 ? 13.115 1.345 3.263 1.00 93.12 200 GLU A N 1
ATOM 1652 C CA . GLU A 1 200 ? 13.197 0.439 4.426 1.00 93.12 200 GLU A CA 1
ATOM 1653 C C . GLU A 1 200 ? 13.222 1.211 5.756 1.00 93.12 200 GLU A C 1
ATOM 1655 O O . GLU A 1 200 ? 12.460 0.916 6.679 1.00 93.12 200 GLU A O 1
ATOM 1660 N N . PHE A 1 201 ? 14.062 2.248 5.874 1.00 87.50 201 PHE A N 1
ATOM 1661 C CA . PHE A 1 201 ? 14.094 3.087 7.073 1.00 87.50 201 PHE A CA 1
ATOM 1662 C C . PHE A 1 201 ? 12.842 3.959 7.228 1.00 87.50 201 PHE A C 1
ATOM 1664 O O . PHE A 1 201 ? 12.575 4.423 8.338 1.00 87.50 201 PHE A O 1
ATOM 1671 N N . SER A 1 202 ? 12.079 4.241 6.169 1.00 86.50 202 SER A N 1
ATOM 1672 C CA . SER A 1 202 ? 10.791 4.942 6.254 1.00 86.50 202 SER A CA 1
ATOM 1673 C C . SER A 1 202 ? 9.676 4.006 6.724 1.00 86.50 202 SER A C 1
ATOM 1675 O O . SER A 1 202 ? 8.927 4.382 7.624 1.00 86.50 202 SER A O 1
ATOM 1677 N N . GLU A 1 203 ? 9.620 2.778 6.205 1.00 91.25 203 GLU A N 1
ATOM 1678 C CA . GLU A 1 203 ? 8.671 1.740 6.605 1.00 91.25 203 GLU A CA 1
ATOM 1679 C C . GLU A 1 203 ? 8.932 1.314 8.045 1.00 91.25 203 GLU A C 1
ATOM 1681 O O . GLU A 1 203 ? 8.038 1.416 8.877 1.00 91.25 203 GLU A O 1
ATOM 1686 N N . TYR A 1 204 ? 10.182 1.007 8.405 1.00 89.69 204 TYR A N 1
ATOM 1687 C CA . TYR A 1 204 ? 10.554 0.699 9.786 1.00 89.69 204 TYR A CA 1
ATOM 1688 C C . TYR A 1 204 ? 10.204 1.840 10.760 1.00 89.69 204 TYR A C 1
ATOM 1690 O O . TYR A 1 204 ? 9.791 1.586 11.893 1.00 89.69 204 TYR A O 1
ATOM 1698 N N . ARG A 1 205 ? 10.317 3.111 10.339 1.00 89.94 205 ARG A N 1
ATOM 1699 C CA . ARG A 1 205 ? 9.860 4.254 11.151 1.00 89.94 205 ARG A CA 1
ATOM 1700 C C . ARG A 1 205 ? 8.336 4.336 11.238 1.00 89.94 205 ARG A C 1
ATOM 1702 O O . ARG A 1 205 ? 7.845 4.599 12.332 1.00 89.94 205 ARG A O 1
ATOM 1709 N N . LYS A 1 206 ? 7.594 4.095 10.153 1.00 88.88 206 LYS A N 1
ATOM 1710 C CA . LYS A 1 206 ? 6.119 4.035 10.160 1.00 88.88 206 LYS A CA 1
ATOM 1711 C C . LYS A 1 206 ? 5.623 2.906 11.067 1.00 88.88 206 LYS A C 1
ATOM 1713 O O . LYS A 1 206 ? 4.820 3.173 11.954 1.00 88.88 206 LYS A O 1
ATOM 1718 N N . ASP A 1 207 ? 6.178 1.706 10.935 1.00 89.44 207 ASP A N 1
ATOM 1719 C CA . ASP A 1 207 ? 5.852 0.524 11.740 1.00 89.44 207 ASP A CA 1
ATOM 1720 C C . ASP A 1 207 ? 6.199 0.696 13.217 1.00 89.44 207 ASP A C 1
ATOM 1722 O O . ASP A 1 207 ? 5.420 0.319 14.091 1.00 89.44 207 ASP A O 1
ATOM 1726 N N . LYS A 1 208 ? 7.353 1.291 13.541 1.00 90.19 208 LYS A N 1
ATOM 1727 C CA . LYS A 1 208 ? 7.686 1.577 14.942 1.00 90.19 208 LYS A CA 1
ATOM 1728 C C . LYS A 1 208 ? 6.867 2.733 15.500 1.00 90.19 208 LYS A C 1
ATOM 1730 O O . LYS A 1 208 ? 6.484 2.664 16.661 1.00 90.19 208 LYS A O 1
ATOM 1735 N N . SER A 1 209 ? 6.528 3.743 14.700 1.00 88.44 209 SER A N 1
ATOM 1736 C CA . SER A 1 209 ? 5.636 4.830 15.118 1.00 88.44 209 SER A CA 1
ATOM 1737 C C . SER A 1 209 ? 4.201 4.341 15.341 1.00 88.44 209 SER A C 1
ATOM 1739 O O . SER A 1 209 ? 3.568 4.748 16.315 1.00 88.44 209 SER A O 1
ATOM 1741 N N . SER A 1 210 ? 3.690 3.435 14.501 1.00 87.88 210 SER A N 1
ATOM 1742 C CA . SER A 1 210 ? 2.362 2.835 14.667 1.00 87.88 210 SER A CA 1
ATOM 1743 C C . SER A 1 210 ? 2.327 1.892 15.871 1.00 87.88 210 SER A C 1
ATOM 1745 O O . SER A 1 210 ? 1.447 2.050 16.709 1.00 87.88 210 SER A O 1
ATOM 1747 N N . GLN A 1 211 ? 3.331 1.022 16.046 1.00 92.31 211 GLN A N 1
ATOM 1748 C CA . GLN A 1 211 ? 3.477 0.166 17.236 1.00 92.31 211 GLN A CA 1
ATOM 1749 C C . GLN A 1 211 ? 3.613 0.981 18.532 1.00 92.31 211 GLN A C 1
ATOM 1751 O O . GLN A 1 211 ? 3.025 0.622 19.549 1.00 92.31 211 GLN A O 1
ATOM 1756 N N . ILE A 1 212 ? 4.347 2.100 18.515 1.00 90.19 212 ILE A N 1
ATOM 1757 C CA . ILE A 1 212 ? 4.412 3.024 19.657 1.00 90.19 212 ILE A CA 1
ATOM 1758 C C . ILE A 1 212 ? 3.044 3.667 19.904 1.00 90.19 212 ILE A C 1
ATOM 1760 O O . ILE A 1 212 ? 2.617 3.725 21.050 1.00 90.19 212 ILE A O 1
ATOM 1764 N N . SER A 1 213 ? 2.324 4.079 18.857 1.00 84.31 213 SER A N 1
ATOM 1765 C CA . SER A 1 213 ? 0.995 4.695 18.985 1.00 84.31 213 SER A CA 1
ATOM 1766 C C . SER A 1 213 ? -0.069 3.719 19.504 1.00 84.31 213 SER A C 1
ATOM 1768 O O . SER A 1 213 ? -0.917 4.113 20.302 1.00 84.31 213 SER A O 1
ATOM 1770 N N . THR A 1 214 ? -0.034 2.442 19.100 1.00 88.44 214 THR A N 1
ATOM 1771 C CA . THR A 1 214 ? -0.948 1.415 19.628 1.00 88.44 214 THR A CA 1
ATOM 1772 C C . THR A 1 214 ? -0.612 1.073 21.073 1.00 88.44 214 THR A C 1
ATOM 1774 O O . THR A 1 214 ? -1.512 1.079 21.903 1.00 88.44 214 THR A O 1
ATOM 1777 N N . LEU A 1 215 ? 0.670 0.888 21.413 1.00 88.38 215 LEU A N 1
ATOM 1778 C CA . LEU A 1 215 ? 1.099 0.650 22.797 1.00 88.38 215 LEU A CA 1
ATOM 1779 C C . LEU A 1 215 ? 0.814 1.854 23.711 1.00 88.38 215 LEU A C 1
ATOM 1781 O O . LEU A 1 215 ? 0.458 1.668 24.870 1.00 88.38 215 LEU A O 1
ATOM 1785 N N . GLN A 1 216 ? 0.919 3.086 23.202 1.00 89.50 216 GLN A N 1
ATOM 1786 C CA . GLN A 1 216 ? 0.506 4.296 23.922 1.00 89.50 216 GLN A CA 1
ATOM 1787 C C . GLN A 1 216 ? -1.008 4.331 24.141 1.00 89.50 216 GLN A C 1
ATOM 1789 O O . GLN A 1 216 ? -1.433 4.600 25.257 1.00 89.50 216 GLN A O 1
ATOM 1794 N N . LEU A 1 217 ? -1.824 3.994 23.135 1.00 86.56 217 LEU A N 1
ATOM 1795 C CA . LEU A 1 217 ? -3.278 3.886 23.297 1.00 86.56 217 LEU A CA 1
ATOM 1796 C C . LEU A 1 217 ? -3.680 2.766 24.267 1.00 86.56 217 LEU A C 1
ATOM 1798 O O . LEU A 1 217 ? -4.579 2.963 25.076 1.00 86.56 217 LEU A O 1
ATOM 1802 N N . GLU A 1 218 ? -3.026 1.607 24.230 1.00 89.50 218 GLU A N 1
ATOM 1803 C CA . GLU A 1 218 ? -3.251 0.510 25.181 1.00 89.50 218 GLU A CA 1
ATOM 1804 C C . GLU A 1 218 ? -2.857 0.910 26.611 1.00 89.50 218 GLU A C 1
ATOM 1806 O O . GLU A 1 218 ? -3.585 0.614 27.562 1.00 89.50 218 GLU A O 1
ATOM 1811 N N . LEU A 1 219 ? -1.757 1.649 26.775 1.00 87.25 219 LEU A N 1
ATOM 1812 C CA . LEU A 1 219 ? -1.300 2.170 28.063 1.00 87.25 219 LEU A CA 1
ATOM 1813 C C . LEU A 1 219 ? -2.206 3.302 28.591 1.00 87.25 219 LEU A C 1
ATOM 1815 O O . LEU A 1 219 ? -2.559 3.296 29.768 1.00 87.25 219 LEU A O 1
ATOM 1819 N N . GLU A 1 220 ? -2.666 4.222 27.739 1.00 90.38 220 GLU A N 1
ATOM 1820 C CA . GLU A 1 220 ? -3.684 5.224 28.093 1.00 90.38 220 GLU A CA 1
ATOM 1821 C C . GLU A 1 220 ? -5.013 4.559 28.480 1.00 90.38 220 GLU A C 1
ATOM 1823 O O . GLU A 1 220 ? -5.591 4.902 29.511 1.00 90.38 220 GLU A O 1
ATOM 1828 N N . ASN A 1 221 ? -5.481 3.573 27.707 1.00 86.00 221 ASN A N 1
ATOM 1829 C CA . ASN A 1 221 ? -6.727 2.851 27.974 1.00 86.00 221 ASN A CA 1
ATOM 1830 C C . ASN A 1 221 ? -6.661 2.037 29.276 1.00 86.00 221 ASN A C 1
ATOM 1832 O O . ASN A 1 221 ? -7.627 2.029 30.037 1.00 86.00 221 ASN A O 1
ATOM 1836 N N . THR A 1 222 ? -5.538 1.372 29.565 1.00 87.38 222 THR A N 1
ATOM 1837 C CA . THR A 1 222 ? -5.366 0.606 30.813 1.00 87.38 222 THR A CA 1
ATOM 1838 C C . THR A 1 222 ? -5.202 1.513 32.033 1.00 87.38 222 THR A C 1
ATOM 1840 O O . THR A 1 222 ? -5.771 1.207 33.081 1.00 87.38 222 THR A O 1
ATOM 1843 N N . ILE A 1 223 ? -4.538 2.670 31.911 1.00 90.50 223 ILE A N 1
ATOM 1844 C CA . ILE A 1 223 ? -4.534 3.702 32.963 1.00 90.50 223 ILE A CA 1
ATOM 1845 C C . ILE A 1 223 ? -5.945 4.272 33.170 1.00 90.50 223 ILE A C 1
ATOM 1847 O O . ILE A 1 223 ? -6.400 4.379 34.309 1.00 90.50 223 ILE A O 1
ATOM 1851 N N . ALA A 1 224 ? -6.674 4.592 32.097 1.00 85.38 224 ALA A N 1
ATOM 1852 C CA . ALA A 1 224 ? -8.045 5.088 32.186 1.00 85.38 224 ALA A CA 1
ATOM 1853 C C . ALA A 1 224 ? -8.962 4.072 32.885 1.00 85.38 224 ALA A C 1
ATOM 1855 O O . ALA A 1 224 ? -9.618 4.426 33.865 1.00 85.38 224 ALA A O 1
ATOM 1856 N N . ALA A 1 225 ? -8.939 2.804 32.462 1.00 83.62 225 ALA A N 1
ATOM 1857 C CA . ALA A 1 225 ? -9.675 1.720 33.108 1.00 83.62 225 ALA A CA 1
ATOM 1858 C C . ALA A 1 225 ? -9.283 1.562 34.586 1.00 83.62 225 ALA A C 1
ATOM 1860 O O . ALA A 1 225 ? -10.161 1.528 35.445 1.00 83.62 225 ALA A O 1
ATOM 1861 N N . SER A 1 226 ? -7.983 1.559 34.903 1.00 86.00 226 SER A N 1
ATOM 1862 C CA . SER A 1 226 ? -7.483 1.484 36.282 1.00 86.00 226 SER A CA 1
ATOM 1863 C C . SER A 1 226 ? -8.033 2.620 37.153 1.00 86.00 226 SER A C 1
ATOM 1865 O O . SER A 1 226 ? -8.639 2.357 38.189 1.00 86.00 226 SER A O 1
ATOM 1867 N N . THR A 1 227 ? -7.955 3.879 36.701 1.00 89.00 227 THR A N 1
ATOM 1868 C CA . THR A 1 227 ? -8.500 5.021 37.464 1.00 89.00 227 THR A CA 1
ATOM 1869 C C . THR A 1 227 ? -10.031 5.018 37.565 1.00 89.00 227 THR A C 1
ATOM 1871 O O . THR A 1 227 ? -10.575 5.579 38.516 1.00 89.00 227 THR A O 1
ATOM 1874 N N . ILE A 1 228 ? -10.748 4.389 36.626 1.00 83.56 228 ILE A N 1
ATOM 1875 C CA . ILE A 1 228 ? -12.201 4.175 36.716 1.00 83.56 228 ILE A CA 1
ATOM 1876 C C . ILE A 1 228 ? -12.515 3.102 37.767 1.00 83.56 228 ILE A C 1
ATOM 1878 O O . ILE A 1 228 ? -13.375 3.329 38.619 1.00 83.56 228 ILE A O 1
ATOM 1882 N N . HIS A 1 229 ? -11.798 1.975 37.766 1.00 81.19 229 HIS A N 1
ATOM 1883 C CA . HIS A 1 229 ? -11.949 0.925 38.776 1.00 81.19 229 HIS A CA 1
ATOM 1884 C C . HIS A 1 229 ? -11.556 1.410 40.177 1.00 81.19 229 HIS A C 1
ATOM 1886 O O . HIS A 1 229 ? -12.277 1.132 41.130 1.00 81.19 229 HIS A O 1
ATOM 1892 N N . GLU A 1 230 ? -10.485 2.193 40.313 1.00 87.88 230 GLU A N 1
ATOM 1893 C CA . GLU A 1 230 ? -10.051 2.790 41.582 1.00 87.88 230 GLU A CA 1
ATOM 1894 C C . GLU A 1 230 ? -11.087 3.788 42.125 1.00 87.88 230 GLU A C 1
ATOM 1896 O O . GLU A 1 230 ? -11.463 3.720 43.296 1.00 87.88 230 GLU A O 1
ATOM 1901 N N . LYS A 1 231 ? -11.634 4.670 41.272 1.00 86.06 231 LYS A N 1
ATOM 1902 C CA . LYS A 1 231 ? -12.753 5.553 41.650 1.00 86.06 231 LYS A CA 1
ATOM 1903 C C . LYS A 1 231 ? -13.988 4.754 42.057 1.00 86.06 231 LYS A C 1
ATOM 1905 O O . LYS A 1 231 ? -14.578 5.059 43.089 1.00 86.06 231 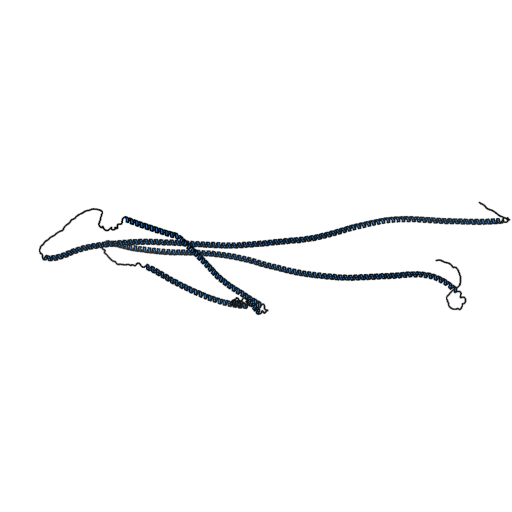LYS A O 1
ATOM 1910 N N . SER A 1 232 ? -14.352 3.723 41.293 1.00 80.56 232 SER A N 1
ATOM 1911 C CA . SER A 1 232 ? -15.496 2.860 41.599 1.00 80.56 232 SER A CA 1
ATOM 1912 C C . SER A 1 232 ? -15.320 2.150 42.946 1.00 80.56 232 SER A C 1
ATOM 1914 O O . SER A 1 232 ? -16.195 2.255 43.804 1.00 80.56 232 SER A O 1
ATOM 1916 N N . ALA A 1 233 ? -14.161 1.529 43.183 1.00 82.88 233 ALA A N 1
ATOM 1917 C CA . ALA A 1 233 ? -13.825 0.862 44.438 1.00 82.88 233 ALA A CA 1
ATOM 1918 C C . ALA A 1 233 ? -13.874 1.823 45.636 1.00 82.88 233 ALA A C 1
ATOM 1920 O O . ALA A 1 233 ? -14.458 1.480 46.664 1.00 82.88 233 ALA A O 1
ATOM 1921 N N . ASN A 1 234 ? -13.345 3.043 45.489 1.00 87.69 234 ASN A N 1
ATOM 1922 C CA . ASN A 1 234 ? -13.451 4.077 46.517 1.00 87.69 234 ASN A CA 1
ATOM 1923 C C . ASN A 1 234 ? -14.914 4.487 46.762 1.00 87.69 234 ASN A C 1
ATOM 1925 O O . ASN A 1 234 ? -15.345 4.490 47.909 1.00 87.69 234 ASN A O 1
ATOM 1929 N N . THR A 1 235 ? -15.732 4.717 45.725 1.00 83.56 235 THR A N 1
ATOM 1930 C CA . THR A 1 235 ? -17.161 5.039 45.930 1.00 83.56 235 THR A CA 1
ATOM 1931 C C . THR A 1 235 ? -17.954 3.904 46.587 1.00 83.56 235 THR A C 1
ATOM 1933 O O . THR A 1 235 ? -18.808 4.175 47.429 1.00 83.56 235 THR A O 1
ATOM 1936 N N . SER A 1 236 ? -17.652 2.641 46.272 1.00 74.75 236 SER A N 1
ATOM 1937 C CA . SER A 1 236 ? -18.255 1.479 46.939 1.00 74.75 236 SER A CA 1
ATOM 1938 C C . SER A 1 236 ? -17.799 1.361 48.395 1.00 74.75 236 SER A C 1
ATOM 1940 O O . SER A 1 236 ? -18.596 1.011 49.263 1.00 74.75 236 SER A O 1
ATOM 1942 N N . LYS A 1 237 ? -16.539 1.700 48.692 1.00 90.31 237 LYS A N 1
ATOM 1943 C CA . LYS A 1 237 ? -16.007 1.745 50.058 1.00 90.31 237 LYS A CA 1
ATOM 1944 C C . LYS A 1 237 ? -16.669 2.851 50.885 1.00 90.31 237 LYS A C 1
ATOM 1946 O O . LYS A 1 237 ? -17.152 2.561 51.974 1.00 90.31 237 LYS A O 1
ATOM 1951 N N . ASP A 1 238 ? -16.792 4.062 50.342 1.00 86.25 238 ASP A N 1
ATOM 1952 C CA . ASP A 1 238 ? -17.510 5.180 50.970 1.00 86.25 238 ASP A CA 1
ATOM 1953 C C . ASP A 1 238 ? -18.982 4.831 51.251 1.00 86.25 238 ASP A C 1
ATOM 1955 O O . ASP A 1 238 ? -19.552 5.259 52.256 1.00 86.25 238 ASP A O 1
ATOM 1959 N N . GLN A 1 239 ? -19.628 4.072 50.357 1.00 82.44 239 GLN A N 1
ATOM 1960 C CA . GLN A 1 239 ? -20.992 3.575 50.557 1.00 82.44 239 GLN A CA 1
ATOM 1961 C C . GLN A 1 239 ? -21.057 2.526 51.674 1.00 82.44 239 GLN A C 1
ATOM 1963 O O . GLN A 1 239 ? -21.924 2.632 52.540 1.00 82.44 239 GLN A O 1
ATOM 1968 N N . LEU A 1 240 ? -20.136 1.558 51.701 1.00 81.62 240 LEU A N 1
ATOM 1969 C CA . LEU A 1 240 ? -20.050 0.556 52.770 1.00 81.62 240 LEU A CA 1
ATOM 1970 C C . LEU A 1 240 ? -19.778 1.195 54.138 1.00 81.62 240 LEU A C 1
ATOM 1972 O O . LEU A 1 240 ? -20.423 0.823 55.112 1.00 81.62 240 LEU A O 1
ATOM 1976 N N . GLU A 1 241 ? -18.896 2.192 54.214 1.00 90.44 241 GLU A N 1
ATOM 1977 C CA . GLU A 1 241 ? -18.592 2.924 55.449 1.00 90.44 241 GLU A CA 1
ATOM 1978 C C . GLU A 1 241 ? -19.805 3.743 55.929 1.00 90.44 241 GLU A C 1
ATOM 1980 O O . GLU A 1 241 ? -20.182 3.670 57.097 1.00 90.44 241 GLU A O 1
ATOM 1985 N N . LYS A 1 242 ? -20.524 4.420 55.019 1.00 86.50 242 LYS A N 1
ATOM 1986 C CA . LYS A 1 242 ? -21.803 5.089 55.337 1.00 86.50 242 LYS A CA 1
ATOM 1987 C C . LYS A 1 242 ? -22.883 4.112 55.809 1.00 86.50 242 LYS A C 1
ATOM 1989 O O . LYS A 1 242 ? -23.643 4.453 56.714 1.00 86.50 242 LYS A O 1
ATOM 1994 N N . VAL A 1 243 ? -22.970 2.918 55.219 1.00 82.12 243 VAL A N 1
ATOM 1995 C CA . VAL A 1 243 ? -23.919 1.875 55.645 1.00 82.12 243 VAL A CA 1
ATOM 1996 C C . VAL A 1 243 ? -23.519 1.287 57.000 1.00 82.12 243 VAL A C 1
ATOM 1998 O O . VAL A 1 243 ? -24.399 1.121 57.838 1.00 82.12 243 VAL A O 1
ATOM 2001 N N . SER A 1 244 ? -22.227 1.056 57.259 1.00 87.25 244 SER A N 1
ATOM 2002 C CA . SER A 1 244 ? -21.723 0.619 58.571 1.00 87.25 244 SER A CA 1
ATOM 2003 C C . SER A 1 244 ? -22.070 1.637 59.654 1.00 87.25 244 SER A C 1
ATOM 2005 O O . SER A 1 244 ? -22.689 1.280 60.649 1.00 87.25 244 SER A O 1
ATOM 2007 N N . ASN A 1 245 ? -21.798 2.923 59.414 1.00 88.62 245 ASN A N 1
ATOM 2008 C CA . ASN A 1 245 ? -22.092 3.993 60.367 1.00 88.62 245 ASN A CA 1
ATOM 2009 C C . ASN A 1 245 ? -23.606 4.142 60.617 1.00 88.62 245 ASN A C 1
ATOM 2011 O O . ASN A 1 245 ? -24.029 4.257 61.766 1.00 88.62 245 ASN A O 1
ATOM 2015 N N . LYS A 1 246 ? -24.447 4.063 59.569 1.00 85.00 246 LYS A N 1
ATOM 2016 C CA . LYS A 1 246 ? -25.917 4.026 59.726 1.00 85.00 246 LYS A CA 1
ATOM 2017 C C . LYS A 1 246 ? -26.368 2.789 60.524 1.00 85.00 246 LYS A C 1
ATOM 2019 O O . LYS A 1 246 ? -27.278 2.900 61.343 1.00 85.00 246 LYS A O 1
ATOM 2024 N N . LEU A 1 247 ? -25.734 1.630 60.328 1.00 82.75 247 LEU A N 1
ATOM 2025 C CA . LEU A 1 247 ? -26.044 0.393 61.052 1.00 82.75 247 LEU A CA 1
ATOM 2026 C C . LEU A 1 247 ? -25.640 0.500 62.533 1.00 82.75 247 LEU A C 1
ATOM 2028 O O . LEU A 1 247 ? -26.467 0.220 63.400 1.00 82.75 247 LEU A O 1
ATOM 2032 N N . GLU A 1 248 ? -24.439 0.991 62.838 1.00 89.19 248 GLU A N 1
ATOM 2033 C CA . GLU A 1 248 ? -23.973 1.276 64.202 1.00 89.19 248 GLU A CA 1
ATOM 2034 C C . GLU A 1 248 ? -24.875 2.291 64.918 1.00 89.19 248 GLU A C 1
ATOM 2036 O O . GLU A 1 248 ? -25.296 2.039 66.047 1.00 89.19 248 GLU A O 1
ATOM 2041 N N . GLU A 1 249 ? -25.282 3.376 64.248 1.00 89.94 249 GLU A N 1
ATOM 2042 C CA . GLU A 1 249 ? -26.292 4.303 64.773 1.00 89.94 249 GLU A CA 1
ATOM 2043 C C . GLU A 1 249 ? -27.615 3.597 65.103 1.00 89.94 249 GLU A C 1
ATOM 2045 O O . GLU A 1 249 ? -28.205 3.864 66.152 1.00 89.94 249 GLU A O 1
ATOM 2050 N N . THR A 1 250 ? -28.111 2.706 64.234 1.00 81.62 250 THR A N 1
ATOM 2051 C CA . THR A 1 250 ? -29.348 1.962 64.526 1.00 81.62 250 THR A CA 1
ATOM 2052 C C . THR A 1 250 ? -29.180 0.967 65.669 1.00 81.62 250 THR A C 1
ATOM 2054 O O . THR A 1 250 ? -30.100 0.840 66.470 1.00 81.62 250 THR A O 1
ATOM 2057 N N . LEU A 1 251 ? -28.018 0.319 65.815 1.00 85.81 251 LEU A N 1
ATOM 2058 C CA . LEU A 1 251 ? -27.730 -0.568 66.946 1.00 85.81 251 LEU A CA 1
ATOM 2059 C C . LEU A 1 251 ? -27.632 0.203 68.266 1.00 85.81 251 LEU A C 1
ATOM 2061 O O . LEU A 1 251 ? -28.170 -0.257 69.271 1.00 85.81 251 LEU A O 1
ATOM 2065 N N . LEU A 1 252 ? -27.011 1.387 68.268 1.00 89.44 252 LEU A N 1
ATOM 2066 C CA . LEU A 1 252 ? -26.963 2.268 69.438 1.00 89.44 252 LEU A CA 1
ATOM 2067 C C . LEU A 1 252 ? -28.364 2.756 69.829 1.00 89.44 252 LEU A C 1
ATOM 2069 O O . LEU A 1 252 ? -28.736 2.643 70.993 1.00 89.44 252 LEU A O 1
ATOM 2073 N N . LYS A 1 253 ? -29.178 3.203 68.863 1.00 87.75 253 LYS A N 1
ATOM 2074 C CA . LYS A 1 253 ? -30.578 3.604 69.102 1.00 87.75 253 LYS A CA 1
ATOM 2075 C C . LYS A 1 253 ? -31.428 2.433 69.607 1.00 87.75 253 LYS A C 1
ATOM 2077 O O . LYS A 1 253 ? -32.204 2.605 70.540 1.00 87.75 253 LYS A O 1
ATOM 2082 N N . LEU A 1 254 ? -31.267 1.234 69.040 1.00 83.00 254 LEU A N 1
ATOM 2083 C CA . LEU A 1 254 ? -31.979 0.026 69.475 1.00 83.00 254 LEU A CA 1
ATOM 2084 C C . LEU A 1 254 ? -31.563 -0.369 70.899 1.00 83.00 254 LEU A C 1
ATOM 2086 O O . LEU A 1 254 ? -32.438 -0.617 71.726 1.00 83.00 254 LEU A O 1
ATOM 2090 N N . LYS A 1 255 ? -30.261 -0.318 71.223 1.00 86.25 255 LYS A N 1
ATOM 2091 C CA . LYS A 1 255 ? -29.767 -0.496 72.595 1.00 86.25 255 LYS A CA 1
ATOM 2092 C C . LYS A 1 255 ? -30.369 0.543 73.539 1.00 86.25 255 LYS A C 1
ATOM 2094 O O . LYS A 1 255 ? -30.904 0.159 74.565 1.00 86.25 255 LYS A O 1
ATOM 2099 N N . GLU A 1 256 ? -30.359 1.826 73.182 1.00 89.88 256 GLU A N 1
ATOM 2100 C CA . GLU A 1 256 ? -30.985 2.884 73.983 1.00 89.88 256 GLU A CA 1
ATOM 2101 C C . GLU A 1 256 ? -32.480 2.642 74.230 1.00 89.88 256 GLU A C 1
ATOM 2103 O O . GLU A 1 256 ? -32.958 2.884 75.335 1.00 89.88 256 GLU A O 1
ATOM 2108 N N . TYR A 1 257 ? -33.241 2.194 73.226 1.00 81.12 257 TYR A N 1
ATOM 2109 C CA . TYR A 1 257 ? -34.650 1.843 73.418 1.00 81.12 257 TYR A CA 1
ATOM 2110 C C . TYR A 1 257 ? -34.812 0.617 74.319 1.00 81.12 257 TYR A C 1
ATOM 2112 O O . TYR A 1 257 ? -35.724 0.595 75.139 1.00 81.12 257 TYR A O 1
ATOM 2120 N N . GLN A 1 258 ? -33.934 -0.380 74.205 1.00 85.56 258 GLN A N 1
ATOM 2121 C CA . GLN A 1 258 ? -33.989 -1.578 75.036 1.00 85.56 258 GLN A CA 1
ATOM 2122 C C . GLN A 1 258 ? -33.564 -1.299 76.486 1.00 85.56 258 GLN A C 1
ATOM 2124 O O . GLN A 1 258 ? -34.234 -1.769 77.400 1.00 85.56 258 GLN A O 1
ATOM 2129 N N . ASP A 1 259 ? -32.545 -0.465 76.706 1.00 86.25 259 ASP A N 1
ATOM 2130 C CA . ASP A 1 259 ? -32.153 0.038 78.026 1.00 86.25 259 ASP A CA 1
ATOM 2131 C C . ASP A 1 259 ? -33.321 0.833 78.658 1.00 86.25 259 ASP A C 1
ATOM 2133 O O . ASP A 1 259 ? -33.699 0.560 79.793 1.00 86.25 259 ASP A O 1
ATOM 2137 N N . LYS A 1 260 ? -33.993 1.720 77.901 1.00 86.75 260 LYS A N 1
ATOM 2138 C CA . LYS A 1 260 ? -35.196 2.460 78.359 1.00 86.75 260 LYS A CA 1
ATOM 2139 C C . LYS A 1 260 ? -36.394 1.547 78.657 1.00 86.75 260 LYS A C 1
ATOM 2141 O O . LYS A 1 260 ? -37.190 1.862 79.538 1.00 86.75 260 LYS A O 1
ATOM 2146 N N . ILE A 1 261 ? -36.546 0.429 77.940 1.00 82.12 261 ILE A N 1
ATOM 2147 C CA . ILE A 1 261 ? -37.568 -0.589 78.241 1.00 82.12 261 ILE A CA 1
ATOM 2148 C C . ILE A 1 261 ? -37.217 -1.329 79.536 1.00 82.12 261 ILE A C 1
ATOM 2150 O O . ILE A 1 261 ? -38.107 -1.542 80.352 1.00 82.12 261 ILE A O 1
ATOM 2154 N N . VAL A 1 262 ? -35.943 -1.661 79.771 1.00 85.56 262 VAL A N 1
ATOM 2155 C CA . VAL A 1 262 ? -35.491 -2.271 81.033 1.00 85.56 262 VAL A CA 1
ATOM 2156 C C . VAL A 1 262 ? -35.678 -1.311 82.211 1.00 85.56 262 VAL A C 1
ATOM 2158 O O . VAL A 1 262 ? -36.242 -1.722 83.219 1.00 85.56 262 VAL A O 1
ATOM 2161 N N . GLU A 1 263 ? -35.321 -0.028 82.080 1.00 87.69 263 GLU A N 1
ATOM 2162 C CA . GLU A 1 263 ? -35.608 1.000 83.098 1.00 87.69 263 GLU A CA 1
ATOM 2163 C C . GLU A 1 263 ? -37.114 1.095 83.402 1.00 87.69 263 GLU A C 1
ATOM 2165 O O . GLU A 1 263 ? -37.514 1.198 84.564 1.00 87.69 263 GLU A O 1
ATOM 2170 N N . GLN A 1 264 ? -37.969 1.011 82.374 1.00 83.1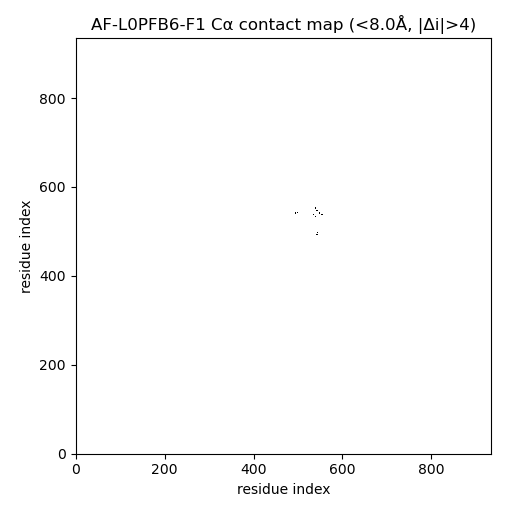2 264 GLN A N 1
ATOM 2171 C CA . GLN A 1 264 ? -39.422 0.985 82.556 1.00 83.12 264 GLN A CA 1
ATOM 2172 C C . GLN A 1 264 ? -39.898 -0.301 83.242 1.00 83.12 264 GLN A C 1
ATOM 2174 O O . GLN A 1 264 ? -40.647 -0.206 84.211 1.00 83.12 264 GLN A O 1
ATOM 2179 N N . GLU A 1 265 ? -39.446 -1.486 82.827 1.00 83.12 265 GLU A N 1
ATOM 2180 C CA . GLU A 1 265 ? -39.774 -2.752 83.496 1.00 83.12 265 GLU A CA 1
ATOM 2181 C C . GLU A 1 265 ? -39.293 -2.795 84.954 1.00 83.12 265 GLU A C 1
ATOM 2183 O O . GLU A 1 265 ? -40.024 -3.280 85.818 1.00 83.12 265 GLU A O 1
ATOM 2188 N N . GLU A 1 266 ? -38.106 -2.270 85.262 1.00 83.88 266 GLU A N 1
ATOM 2189 C CA . GLU A 1 266 ? -37.620 -2.136 86.637 1.00 83.88 266 GLU A CA 1
ATOM 2190 C C . GLU A 1 266 ? -38.469 -1.139 87.431 1.00 83.88 266 GLU A C 1
ATOM 2192 O O . GLU A 1 266 ? -38.838 -1.426 88.570 1.00 83.88 266 GLU A O 1
ATOM 2197 N N . SER A 1 267 ? -38.856 -0.001 86.843 1.00 85.88 267 SER A N 1
ATOM 2198 C CA . SER A 1 267 ? -39.766 0.951 87.497 1.00 85.88 267 SER A CA 1
ATOM 2199 C C . SER A 1 267 ? -41.135 0.324 87.801 1.00 85.88 267 SER A C 1
ATOM 2201 O O . SER A 1 267 ? -41.589 0.401 88.941 1.00 85.88 267 SER A O 1
ATOM 2203 N N . PHE A 1 268 ? -41.731 -0.416 86.859 1.00 81.69 268 PHE A N 1
ATOM 2204 C CA . PHE A 1 268 ? -42.985 -1.139 87.077 1.00 81.69 268 PHE A CA 1
ATOM 2205 C C . PHE A 1 268 ? -42.853 -2.283 88.089 1.00 81.69 268 PHE A C 1
ATOM 2207 O O . PHE A 1 268 ? -43.769 -2.478 88.882 1.00 81.69 268 PHE A O 1
ATOM 2214 N N . ARG A 1 269 ? -41.733 -3.020 88.130 1.00 88.88 269 ARG A N 1
ATOM 2215 C CA . ARG A 1 269 ? -41.466 -4.008 89.197 1.00 88.88 269 ARG A CA 1
ATOM 2216 C C . ARG A 1 269 ? -41.418 -3.337 90.567 1.00 88.88 269 ARG A C 1
ATOM 2218 O O . ARG A 1 269 ? -42.113 -3.782 91.471 1.00 88.88 269 ARG A O 1
ATOM 2225 N N . ASN A 1 270 ? -40.681 -2.234 90.695 1.00 86.62 270 ASN A N 1
ATOM 2226 C CA . ASN A 1 270 ? -40.608 -1.468 91.940 1.00 86.62 270 ASN A CA 1
ATOM 2227 C C . ASN A 1 270 ? -41.987 -0.917 92.358 1.00 86.62 270 ASN A C 1
ATOM 2229 O O . ASN A 1 270 ? -42.343 -0.996 93.532 1.00 86.62 270 ASN A O 1
ATOM 2233 N N . GLU A 1 271 ? -42.797 -0.408 91.423 1.00 86.25 271 GLU A N 1
ATOM 2234 C CA . GLU A 1 271 ? -44.178 0.009 91.706 1.00 86.25 271 GLU A CA 1
ATOM 2235 C C . GLU A 1 271 ? -45.068 -1.164 92.139 1.00 86.25 271 GLU A C 1
ATOM 2237 O O . GLU A 1 271 ? -45.834 -1.017 93.091 1.00 86.25 271 GLU A O 1
ATOM 2242 N N . MET A 1 272 ? -44.956 -2.329 91.495 1.00 81.81 272 MET A N 1
ATOM 2243 C CA . MET A 1 272 ? -45.714 -3.533 91.857 1.00 81.81 272 MET A CA 1
ATOM 2244 C C . MET A 1 272 ? -45.301 -4.083 93.225 1.00 81.81 272 MET A C 1
ATOM 2246 O O . MET A 1 272 ? -46.176 -4.426 94.014 1.00 81.81 272 MET A O 1
ATOM 2250 N N . ASP A 1 273 ? -44.010 -4.090 93.561 1.00 86.19 273 ASP A N 1
ATOM 2251 C CA . ASP A 1 273 ? -43.513 -4.498 94.881 1.00 86.19 273 ASP A CA 1
ATOM 2252 C C . ASP A 1 273 ? -43.977 -3.522 95.982 1.00 86.19 273 ASP A C 1
ATOM 2254 O O . ASP A 1 273 ? -44.368 -3.942 97.075 1.00 86.19 273 ASP A O 1
ATOM 2258 N N . ILE A 1 274 ? -44.015 -2.213 95.694 1.00 84.12 274 ILE A N 1
ATOM 2259 C CA . ILE A 1 274 ? -44.574 -1.194 96.599 1.00 84.12 274 ILE A CA 1
ATOM 2260 C C . ILE A 1 274 ? -46.090 -1.382 96.772 1.00 84.12 274 ILE A C 1
ATOM 2262 O O . ILE A 1 274 ? -46.584 -1.321 97.900 1.00 84.12 274 ILE A O 1
ATOM 2266 N N . GLN A 1 275 ? -46.834 -1.638 95.691 1.00 82.12 275 GLN A N 1
ATOM 2267 C CA . GLN A 1 275 ? -48.275 -1.912 95.746 1.00 82.12 275 GLN A CA 1
ATOM 2268 C C . GLN A 1 275 ? -48.582 -3.221 96.481 1.00 82.12 275 GLN A C 1
ATOM 2270 O O . GLN A 1 275 ? -49.516 -3.260 97.282 1.00 82.12 275 GLN A O 1
ATOM 2275 N N . HIS A 1 276 ? -47.782 -4.270 96.274 1.00 88.00 276 HIS A N 1
ATOM 2276 C CA . HIS A 1 276 ? -47.923 -5.546 96.967 1.00 88.00 276 HIS A CA 1
ATOM 2277 C C . HIS A 1 276 ? -47.680 -5.377 98.467 1.00 88.00 276 HIS A C 1
ATOM 2279 O O . HIS A 1 276 ? -48.537 -5.744 99.264 1.00 88.00 276 HIS A O 1
ATOM 2285 N N . ARG A 1 277 ? -46.601 -4.692 98.860 1.00 86.44 277 ARG A N 1
ATOM 2286 C CA . ARG A 1 277 ? -46.309 -4.381 100.266 1.00 86.44 277 ARG A CA 1
ATOM 2287 C C . ARG A 1 277 ? -47.367 -3.484 100.920 1.00 86.44 277 ARG A C 1
ATOM 2289 O O . ARG A 1 277 ? -47.654 -3.627 102.108 1.00 86.44 277 ARG A O 1
ATOM 2296 N N . LEU A 1 278 ? -47.971 -2.561 100.168 1.00 86.12 278 LEU A N 1
ATOM 2297 C CA . LEU A 1 278 ? -49.116 -1.781 100.645 1.00 86.12 278 LEU A CA 1
ATOM 2298 C C . LEU A 1 278 ? -50.359 -2.667 100.828 1.00 86.12 278 LEU A C 1
ATOM 2300 O O . LEU A 1 278 ? -51.081 -2.502 101.809 1.00 86.12 278 LEU A O 1
ATOM 2304 N N . MET A 1 279 ? -50.591 -3.623 99.926 1.00 83.31 279 MET A N 1
ATOM 2305 C CA . MET A 1 279 ? -51.675 -4.601 100.034 1.00 83.31 279 MET A CA 1
ATOM 2306 C C . MET A 1 279 ? -51.476 -5.537 101.235 1.00 83.31 279 MET A C 1
ATOM 2308 O O . MET A 1 279 ? -52.430 -5.739 101.979 1.00 83.31 279 MET A O 1
ATOM 2312 N N . GLU A 1 280 ? -50.258 -6.027 101.484 1.00 87.88 280 GLU A N 1
ATOM 2313 C CA . GLU A 1 280 ? -49.908 -6.793 102.690 1.00 87.88 280 GLU A CA 1
ATOM 2314 C C . GLU A 1 280 ? -50.216 -5.993 103.963 1.00 87.88 280 GLU A C 1
ATOM 2316 O O . GLU A 1 280 ? -50.929 -6.484 104.834 1.00 87.88 280 GLU A O 1
ATOM 2321 N N . LEU A 1 281 ? -49.770 -4.732 104.049 1.00 87.38 281 LEU A N 1
ATOM 2322 C CA . LEU A 1 281 ? -50.049 -3.858 105.198 1.00 87.38 281 LEU A CA 1
ATOM 2323 C C . LEU A 1 281 ? -51.550 -3.575 105.385 1.00 87.38 281 LEU A C 1
ATOM 2325 O O . LEU A 1 281 ? -52.026 -3.475 106.517 1.00 87.38 281 LEU A O 1
ATOM 2329 N N . LEU A 1 282 ? -52.317 -3.456 104.297 1.00 84.75 282 LEU A N 1
ATOM 2330 C CA . LEU A 1 282 ? -53.775 -3.319 104.356 1.00 84.75 282 LEU A CA 1
ATOM 2331 C C . LEU A 1 282 ? -54.459 -4.630 104.772 1.00 84.75 282 LEU A C 1
ATOM 2333 O O . LEU A 1 282 ? -55.447 -4.589 105.509 1.00 84.75 282 LEU A O 1
ATOM 2337 N N . GLU A 1 283 ? -53.934 -5.786 104.366 1.00 87.88 283 GLU A N 1
ATOM 2338 C CA . GLU A 1 283 ? -54.445 -7.093 104.777 1.00 87.88 283 GLU A CA 1
ATOM 2339 C C . GLU A 1 283 ? -54.112 -7.389 106.248 1.00 87.88 283 GLU A C 1
ATOM 2341 O O . GLU A 1 283 ? -54.985 -7.849 106.981 1.00 87.88 283 GLU A O 1
ATOM 2346 N N . GLU A 1 284 ? -52.904 -7.063 106.721 1.00 86.44 284 GLU A N 1
ATOM 2347 C CA . GLU A 1 284 ? -52.533 -7.096 108.142 1.00 86.44 284 GLU A CA 1
ATOM 2348 C C . GLU A 1 284 ? -53.412 -6.153 108.966 1.00 86.44 284 GLU A C 1
ATOM 2350 O O . GLU A 1 284 ? -53.972 -6.567 109.978 1.00 86.44 284 GLU A O 1
ATOM 2355 N N . ASN A 1 285 ? -53.627 -4.913 108.518 1.00 84.12 285 ASN A N 1
ATOM 2356 C CA . ASN A 1 285 ? -54.523 -3.980 109.201 1.00 84.12 285 ASN A CA 1
ATOM 2357 C C . ASN A 1 285 ? -55.982 -4.487 109.214 1.00 84.12 285 ASN A C 1
ATOM 2359 O O . ASN A 1 285 ? -56.676 -4.362 110.224 1.00 84.12 285 ASN A O 1
ATOM 2363 N N . SER A 1 286 ? -56.443 -5.137 108.138 1.00 81.56 286 SER A N 1
ATOM 2364 C CA . SER A 1 286 ? -57.755 -5.799 108.088 1.00 81.56 286 SER A CA 1
ATOM 2365 C C . SER A 1 286 ? -57.834 -6.994 109.047 1.00 81.56 286 SER A C 1
ATOM 2367 O O . SER A 1 286 ? -58.826 -7.135 109.762 1.00 81.56 286 SER A O 1
ATOM 2369 N N . LYS A 1 287 ? -56.788 -7.831 109.119 1.00 85.75 287 LYS A N 1
ATOM 2370 C CA . LYS A 1 287 ? -56.671 -8.961 110.058 1.00 85.75 287 LYS A CA 1
ATOM 2371 C C . LYS A 1 287 ? -56.676 -8.473 111.508 1.00 85.75 287 LYS A C 1
ATOM 2373 O O . LYS A 1 287 ? -57.475 -8.970 112.294 1.00 85.75 287 LYS A O 1
ATOM 2378 N N . ASN A 1 288 ? -55.881 -7.456 111.833 1.00 85.38 288 ASN A N 1
ATOM 2379 C CA . ASN A 1 288 ? -55.823 -6.836 113.158 1.00 85.38 288 ASN A CA 1
ATOM 2380 C C . ASN A 1 288 ? -57.166 -6.188 113.537 1.00 85.38 288 ASN A C 1
ATOM 2382 O O . ASN A 1 288 ? -57.632 -6.345 114.662 1.00 85.38 288 ASN A O 1
ATOM 2386 N N . SER A 1 289 ? -57.841 -5.529 112.589 1.00 76.25 289 SER A N 1
ATOM 2387 C CA . SER A 1 289 ? -59.183 -4.968 112.805 1.00 76.25 289 SER A CA 1
ATOM 2388 C C . SER A 1 289 ? -60.228 -6.060 113.063 1.00 76.25 289 SER A C 1
ATOM 2390 O O . SER A 1 289 ? -61.034 -5.927 113.978 1.00 76.25 289 SER A O 1
ATOM 2392 N N . LYS A 1 290 ? -60.191 -7.173 112.315 1.00 85.88 290 LYS A N 1
ATOM 2393 C CA . LYS A 1 290 ? -61.074 -8.337 112.523 1.00 85.88 290 LYS A CA 1
ATOM 2394 C C . LYS A 1 290 ? -60.803 -9.042 113.853 1.00 85.88 290 LYS A C 1
ATOM 2396 O O . LYS A 1 290 ? -61.750 -9.374 114.555 1.00 85.88 290 LYS A O 1
ATOM 2401 N N . GLN A 1 291 ? -59.535 -9.218 114.229 1.00 84.69 291 GLN A N 1
ATOM 2402 C CA . GLN A 1 291 ? -59.153 -9.723 115.552 1.00 84.69 291 GLN A CA 1
ATOM 2403 C C . GLN A 1 291 ? -59.675 -8.801 116.657 1.00 84.69 291 GLN A C 1
ATOM 2405 O O . GLN A 1 291 ? -60.273 -9.281 117.612 1.00 84.69 291 GLN A O 1
ATOM 2410 N N . ARG A 1 292 ? -59.541 -7.478 116.499 1.00 78.94 292 ARG A N 1
ATOM 2411 C CA . ARG A 1 292 ? -60.043 -6.517 117.485 1.00 78.94 292 ARG A CA 1
ATOM 2412 C C . ARG A 1 292 ? -61.571 -6.491 117.586 1.00 78.94 292 ARG A C 1
ATOM 2414 O O . ARG A 1 292 ? -62.088 -6.245 118.670 1.00 78.94 292 ARG A O 1
ATOM 2421 N N . ILE A 1 293 ? -62.290 -6.753 116.494 1.00 80.00 293 ILE A N 1
ATOM 2422 C CA . ILE A 1 293 ? -63.746 -6.955 116.523 1.00 80.00 293 ILE A CA 1
ATOM 2423 C C . ILE A 1 293 ? -64.076 -8.236 117.300 1.00 80.00 293 ILE A C 1
ATOM 2425 O O . ILE A 1 293 ? -64.838 -8.158 118.256 1.00 80.00 293 ILE A O 1
ATOM 2429 N N . ALA A 1 294 ? -63.421 -9.362 117.000 1.00 82.00 294 ALA A N 1
ATOM 2430 C CA . ALA A 1 294 ? -63.630 -10.622 117.719 1.00 82.00 294 ALA A CA 1
ATOM 2431 C C . ALA A 1 294 ? -63.305 -10.520 119.229 1.00 82.00 294 ALA A C 1
ATOM 2433 O O . ALA A 1 294 ? -64.041 -11.053 120.053 1.00 82.00 294 ALA A O 1
ATOM 2434 N N . GLU A 1 295 ? -62.260 -9.779 119.621 1.00 82.44 295 GLU A N 1
ATOM 2435 C CA . GLU A 1 295 ? -61.960 -9.476 121.033 1.00 82.44 295 GLU A CA 1
ATOM 2436 C C . GLU A 1 295 ? -63.078 -8.680 121.729 1.00 82.44 295 GLU A C 1
ATOM 2438 O O . GLU A 1 295 ? -63.282 -8.828 122.936 1.00 82.44 295 GLU A O 1
ATOM 2443 N N . LEU A 1 296 ? -63.763 -7.790 121.002 1.00 78.31 296 LEU A N 1
ATOM 2444 C CA . LEU A 1 296 ? -64.868 -6.976 121.519 1.00 78.31 296 LEU A CA 1
ATOM 2445 C C . LEU A 1 296 ? -66.184 -7.765 121.556 1.00 78.31 296 LEU A C 1
ATOM 2447 O O . LEU A 1 296 ? -66.960 -7.593 122.494 1.00 78.31 296 LEU A O 1
ATOM 2451 N N . GLU A 1 297 ? -66.406 -8.654 120.587 1.00 79.31 297 GLU A N 1
ATOM 2452 C CA . GLU A 1 297 ? -67.508 -9.622 120.571 1.00 79.31 297 GLU A CA 1
ATOM 2453 C C . GLU A 1 297 ? -67.374 -10.615 121.735 1.00 79.31 297 GLU A C 1
ATOM 2455 O O . GLU A 1 297 ? -68.319 -10.775 122.505 1.00 79.31 297 GLU A O 1
ATOM 2460 N N . GLU A 1 298 ? -66.183 -11.178 121.978 1.00 81.88 298 GLU A N 1
ATOM 2461 C CA . GLU A 1 298 ? -65.949 -12.053 123.136 1.00 81.88 298 GLU A CA 1
ATOM 2462 C C . GLU A 1 298 ? -66.147 -11.299 124.465 1.00 81.88 298 GLU A C 1
ATOM 2464 O O . GLU A 1 298 ? -66.723 -11.836 125.410 1.00 81.88 298 GLU A O 1
ATOM 2469 N N . GLN A 1 299 ? -65.737 -10.028 124.554 1.00 78.94 299 GLN A N 1
ATOM 2470 C CA . GLN A 1 299 ? -66.004 -9.194 125.734 1.00 78.94 299 GLN A CA 1
ATOM 2471 C C . GLN A 1 299 ? -67.499 -8.894 125.932 1.00 78.94 299 GLN A C 1
ATOM 2473 O O . GLN A 1 299 ? -67.946 -8.811 127.079 1.00 78.94 299 GLN A O 1
ATOM 2478 N N . LEU A 1 300 ? -68.276 -8.759 124.852 1.00 75.25 300 LEU A N 1
ATOM 2479 C CA . LEU A 1 300 ? -69.735 -8.639 124.902 1.00 75.25 300 LEU A CA 1
ATOM 2480 C C . LEU A 1 300 ? -70.381 -9.939 125.390 1.00 75.25 300 LEU A C 1
ATOM 2482 O O . LEU A 1 300 ? -71.112 -9.899 126.379 1.00 75.25 300 LEU A O 1
ATOM 2486 N N . ASP A 1 301 ? -70.045 -11.088 124.803 1.00 77.38 301 ASP A N 1
ATOM 2487 C CA . ASP A 1 301 ? -70.550 -12.401 125.230 1.00 77.38 301 ASP A CA 1
ATOM 2488 C C . ASP A 1 301 ? -70.182 -12.705 126.689 1.00 77.38 301 ASP A C 1
ATOM 2490 O O . ASP A 1 301 ? -71.021 -13.138 127.487 1.00 77.38 301 ASP A O 1
ATOM 2494 N N . GLN A 1 302 ? -68.947 -12.398 127.096 1.00 78.00 302 GLN A N 1
ATOM 2495 C CA . GLN A 1 302 ? -68.518 -12.500 128.489 1.00 78.00 302 GLN A CA 1
ATOM 2496 C C . GLN A 1 302 ? -69.292 -11.557 129.423 1.00 78.00 302 GLN A C 1
ATOM 2498 O O . GLN A 1 302 ? -69.286 -11.789 130.629 1.00 78.00 302 GLN A O 1
ATOM 2503 N N . ASN A 1 303 ? -69.910 -10.475 128.945 1.00 74.06 303 ASN A N 1
ATOM 2504 C CA . ASN A 1 303 ? -70.722 -9.580 129.775 1.00 74.06 303 ASN A CA 1
ATOM 2505 C C . ASN A 1 303 ? -72.194 -10.008 129.786 1.00 74.06 303 ASN A C 1
ATOM 2507 O O . ASN A 1 303 ? -72.752 -10.163 130.870 1.00 74.06 303 ASN A O 1
ATOM 2511 N N . CYS A 1 304 ? -72.781 -10.350 128.638 1.00 70.62 304 CYS A N 1
ATOM 2512 C CA . CYS A 1 304 ? -74.136 -10.900 128.564 1.00 70.62 304 CYS A CA 1
ATOM 2513 C C . CYS A 1 304 ? -74.275 -12.225 129.338 1.00 70.62 304 CYS A C 1
ATOM 2515 O O . CYS A 1 304 ? -75.310 -12.478 129.953 1.00 70.62 304 CYS A O 1
ATOM 2517 N N . THR A 1 305 ? -73.226 -13.053 129.405 1.00 73.00 305 THR A N 1
ATOM 2518 C CA . THR A 1 305 ? -73.210 -14.248 130.274 1.00 73.00 305 THR A CA 1
ATOM 2519 C C . THR A 1 305 ? -73.118 -13.909 131.766 1.00 73.00 305 THR A C 1
ATOM 2521 O O . THR A 1 305 ? -73.768 -14.579 132.569 1.00 73.00 305 THR A O 1
ATOM 2524 N N . LYS A 1 306 ? -72.394 -12.852 132.171 1.00 74.88 306 LYS A N 1
ATOM 2525 C CA . LYS A 1 306 ? -72.404 -12.356 133.566 1.00 74.88 306 LYS A CA 1
ATOM 2526 C C . LYS A 1 306 ? -73.791 -11.835 133.949 1.00 74.88 306 LYS A C 1
ATOM 2528 O O . LYS A 1 306 ? -74.323 -12.251 134.975 1.00 74.88 306 LYS A O 1
ATOM 2533 N N . GLU A 1 307 ? -74.396 -11.001 133.106 1.00 70.31 307 GLU A N 1
ATOM 2534 C CA . GLU A 1 307 ? -75.755 -10.473 133.285 1.00 70.31 307 GLU A CA 1
ATOM 2535 C C . GLU A 1 307 ? -76.791 -11.606 133.339 1.00 70.31 307 GLU A C 1
ATOM 2537 O O . GLU A 1 307 ? -77.620 -11.645 134.248 1.00 70.31 307 GLU A O 1
ATOM 2542 N N . GLY A 1 308 ? -76.683 -12.602 132.452 1.00 70.81 308 GLY A N 1
ATOM 2543 C CA . GLY A 1 308 ? -77.499 -13.818 132.482 1.00 70.81 308 GLY A CA 1
ATOM 2544 C C . GLY A 1 308 ? -77.320 -14.634 133.768 1.00 70.81 308 GLY A C 1
ATOM 2545 O O . GLY A 1 308 ? -78.300 -15.094 134.353 1.00 70.81 308 GLY A O 1
ATOM 2546 N N . HIS A 1 309 ? -76.092 -14.767 134.279 1.00 72.75 309 HIS A N 1
ATOM 2547 C CA . HIS A 1 309 ? -75.839 -15.399 135.576 1.00 72.75 309 HIS A CA 1
ATOM 2548 C C . HIS A 1 309 ? -76.392 -14.592 136.759 1.00 72.75 309 HIS A C 1
ATOM 2550 O O . HIS A 1 309 ? -76.754 -15.188 137.774 1.00 72.75 309 HIS A O 1
ATOM 2556 N N . GLU A 1 310 ? -76.484 -13.267 136.670 1.00 71.25 310 GLU A N 1
ATOM 2557 C CA . GLU A 1 310 ? -77.131 -12.444 137.696 1.00 71.25 310 GLU A CA 1
ATOM 2558 C C . GLU A 1 310 ? -78.657 -12.517 137.613 1.00 71.25 310 GLU A C 1
ATOM 2560 O O . GLU A 1 310 ? -79.300 -12.739 138.640 1.00 71.25 310 GLU A O 1
ATOM 2565 N N . ALA A 1 311 ? -79.238 -12.488 136.413 1.00 69.62 311 ALA A N 1
ATOM 2566 C CA . ALA A 1 311 ? -80.656 -12.768 136.195 1.00 69.62 311 ALA A CA 1
ATOM 2567 C C . ALA A 1 311 ? -81.054 -14.157 136.734 1.00 69.62 311 ALA A C 1
ATOM 2569 O O . ALA A 1 311 ? -82.055 -14.281 137.439 1.00 69.62 311 ALA A O 1
ATOM 2570 N N . LEU A 1 312 ? -80.233 -15.190 136.505 1.00 70.19 312 LEU A N 1
ATOM 2571 C CA . LEU A 1 312 ? -80.451 -16.535 137.052 1.00 70.19 312 LEU A CA 1
ATOM 2572 C C . LEU A 1 312 ? -80.340 -16.593 138.585 1.00 70.19 312 LEU A C 1
ATOM 2574 O O . LEU A 1 312 ? -81.084 -17.355 139.207 1.00 70.19 312 LEU A O 1
ATOM 2578 N N . LYS A 1 313 ? -79.470 -15.788 139.220 1.00 75.19 313 LYS A N 1
ATOM 2579 C CA . LYS A 1 313 ? -79.440 -15.648 140.692 1.00 75.19 313 LYS A CA 1
ATOM 2580 C C . LYS A 1 313 ? -80.737 -15.020 141.203 1.00 75.19 313 LYS A C 1
ATOM 2582 O O . LYS A 1 313 ? -81.327 -15.558 142.136 1.00 75.19 313 LYS A O 1
ATOM 2587 N N . TRP A 1 314 ? -81.202 -13.931 140.586 1.00 73.06 314 TRP A N 1
ATOM 2588 C CA . TRP A 1 314 ? -82.461 -13.276 140.960 1.00 73.06 314 TRP A CA 1
ATOM 2589 C C . TRP A 1 314 ? -83.675 -14.188 140.750 1.00 73.06 314 TRP A C 1
ATOM 2591 O O . TRP A 1 314 ? -84.516 -14.280 141.640 1.00 73.06 314 TRP A O 1
ATOM 2601 N N . MET A 1 315 ? -83.720 -14.944 139.649 1.00 70.00 315 MET A N 1
ATOM 2602 C CA . MET A 1 315 ? -84.746 -15.961 139.403 1.00 70.00 315 MET A CA 1
ATOM 2603 C C . MET A 1 315 ? -84.727 -17.060 140.478 1.00 70.00 315 MET A C 1
ATOM 2605 O O . MET A 1 315 ? -85.768 -17.365 141.047 1.00 70.00 315 MET A O 1
ATOM 2609 N N . ASN A 1 316 ? -83.549 -17.581 140.842 1.00 71.75 316 ASN A N 1
ATOM 2610 C CA . ASN A 1 316 ? -83.400 -18.563 141.927 1.00 71.75 316 ASN A CA 1
ATOM 2611 C C . ASN A 1 316 ? -83.795 -18.014 143.311 1.00 71.75 316 ASN A C 1
ATOM 2613 O O . ASN A 1 316 ? -84.151 -18.789 144.197 1.00 71.75 316 ASN A O 1
ATOM 2617 N N . ILE A 1 317 ? -83.690 -16.701 143.536 1.00 77.25 317 ILE A N 1
ATOM 2618 C CA . ILE A 1 317 ? -84.156 -16.048 144.767 1.00 77.25 317 ILE A CA 1
ATOM 2619 C C . ILE A 1 317 ? -85.684 -15.922 144.738 1.00 77.25 317 ILE A C 1
ATOM 2621 O O . ILE A 1 317 ? -86.335 -16.330 145.695 1.00 77.25 317 ILE A O 1
ATOM 2625 N N . ALA A 1 318 ? -86.260 -15.450 143.629 1.00 70.56 318 ALA A N 1
ATOM 2626 C CA . ALA A 1 318 ? -87.708 -15.341 143.451 1.00 70.56 318 ALA A CA 1
ATOM 2627 C C . ALA A 1 318 ? -88.416 -16.705 143.533 1.00 70.56 318 ALA A C 1
ATOM 2629 O O . ALA A 1 318 ? -89.465 -16.817 144.158 1.00 70.56 318 ALA A O 1
ATOM 2630 N N . GLU A 1 319 ? -87.823 -17.762 142.977 1.00 72.56 319 GLU A N 1
ATOM 2631 C CA . GLU A 1 319 ? -88.340 -19.132 143.063 1.00 72.56 319 GLU A CA 1
ATOM 2632 C C . GLU A 1 319 ? -88.255 -19.696 144.492 1.00 72.56 319 GLU A C 1
ATOM 2634 O O . GLU A 1 319 ? -89.157 -20.403 144.932 1.00 72.56 319 GLU A O 1
ATOM 2639 N N . LYS A 1 320 ? -87.232 -19.326 145.277 1.00 74.38 320 LYS A N 1
ATOM 2640 C CA . LYS A 1 320 ? -87.147 -19.682 146.708 1.00 74.38 320 LYS A CA 1
ATOM 2641 C C . LYS A 1 320 ? -88.140 -18.912 147.575 1.00 74.38 320 LYS A C 1
ATOM 2643 O O . LYS A 1 320 ? -88.658 -19.486 148.527 1.00 74.38 320 LYS A O 1
ATOM 2648 N N . GLU A 1 321 ? -88.427 -17.655 147.249 1.00 71.12 321 GLU A N 1
ATOM 2649 C CA . GLU A 1 321 ? -89.491 -16.885 147.904 1.00 71.12 321 GLU A CA 1
ATOM 2650 C C . GLU A 1 321 ? -90.881 -17.416 147.515 1.00 71.12 321 GLU A C 1
ATOM 2652 O O . GLU A 1 321 ? -91.725 -17.587 148.391 1.00 71.12 321 GLU A O 1
ATOM 2657 N N . LYS A 1 322 ? -91.103 -17.805 146.250 1.00 73.75 322 LYS A N 1
ATOM 2658 C CA . LYS A 1 322 ? -92.335 -18.491 145.828 1.00 73.75 322 LYS A CA 1
ATOM 2659 C C . LYS A 1 322 ? -92.509 -19.825 146.557 1.00 73.75 322 LYS A C 1
ATOM 2661 O O . LYS A 1 322 ? -93.537 -20.039 147.180 1.00 73.75 322 LYS A O 1
ATOM 2666 N N . ASN A 1 323 ? -91.491 -20.685 146.565 1.00 73.19 323 ASN A N 1
ATOM 2667 C CA . ASN A 1 323 ? -91.553 -21.973 147.262 1.00 73.19 323 ASN A CA 1
ATOM 2668 C C . ASN A 1 323 ? -91.712 -21.812 148.789 1.00 73.19 323 ASN A C 1
ATOM 2670 O O . ASN A 1 323 ? -92.197 -22.725 149.450 1.00 73.19 323 ASN A O 1
ATOM 2674 N N . ARG A 1 324 ? -91.339 -20.660 149.366 1.00 73.25 324 ARG A N 1
ATOM 2675 C CA . ARG A 1 324 ? -91.678 -20.295 150.752 1.00 73.25 324 ARG A CA 1
ATOM 2676 C C . ARG A 1 324 ? -93.142 -19.897 150.916 1.00 73.25 324 ARG A C 1
ATOM 2678 O O . ARG A 1 324 ? -93.734 -20.298 151.910 1.00 73.25 324 ARG A O 1
ATOM 2685 N N . ALA A 1 325 ? -93.711 -19.142 149.976 1.00 69.31 325 ALA A N 1
ATOM 2686 C CA . ALA A 1 325 ? -95.133 -18.808 149.972 1.00 69.31 325 ALA A CA 1
ATOM 2687 C C . ALA A 1 325 ? -95.998 -20.068 149.796 1.00 69.31 325 ALA A C 1
ATOM 2689 O O . ALA A 1 325 ? -96.839 -20.332 150.645 1.00 69.31 325 ALA A O 1
ATOM 2690 N N . ASP A 1 326 ? -95.705 -20.904 148.795 1.00 71.12 326 ASP A N 1
ATOM 2691 C CA . ASP A 1 326 ? -96.413 -22.167 148.537 1.00 71.12 326 ASP A CA 1
ATOM 2692 C C . ASP A 1 326 ? -96.396 -23.100 149.775 1.00 71.12 326 ASP A C 1
ATOM 2694 O O . ASP A 1 326 ? -97.394 -23.737 150.109 1.00 71.12 326 ASP A O 1
ATOM 2698 N N . VAL A 1 327 ? -95.268 -23.163 150.500 1.00 73.44 327 VAL A N 1
ATOM 2699 C CA . VAL A 1 327 ? -95.149 -23.931 151.757 1.00 73.44 327 VAL A CA 1
ATOM 2700 C C . VAL A 1 327 ? -95.880 -23.257 152.924 1.00 73.44 327 VAL A C 1
ATOM 2702 O O . VAL A 1 327 ? -96.414 -23.961 153.778 1.00 73.44 327 VAL A O 1
ATOM 2705 N N . ALA A 1 328 ? -95.937 -21.925 152.977 1.00 69.06 328 ALA A N 1
ATOM 2706 C CA . ALA A 1 328 ? -96.683 -21.194 154.002 1.00 69.06 328 ALA A CA 1
ATOM 2707 C C . ALA A 1 328 ? -98.208 -21.289 153.806 1.00 69.06 328 ALA A C 1
ATOM 2709 O O . ALA A 1 328 ? -98.936 -21.348 154.793 1.00 69.06 328 ALA A O 1
ATOM 2710 N N . GLU A 1 329 ? -98.691 -21.355 152.562 1.00 66.50 329 GLU A N 1
ATOM 2711 C CA . GLU A 1 329 ? -100.106 -21.586 152.240 1.00 66.50 329 GLU A CA 1
ATOM 2712 C C . GLU A 1 329 ? -100.537 -23.009 152.626 1.00 66.50 329 GLU A C 1
ATOM 2714 O O . GLU A 1 329 ? -101.526 -23.171 153.339 1.00 66.50 329 GLU A O 1
ATOM 2719 N N . LEU A 1 330 ? -99.739 -24.032 152.290 1.00 69.50 330 LEU A N 1
ATOM 2720 C CA . LEU A 1 330 ? -99.973 -25.406 152.764 1.00 69.50 330 LEU A CA 1
ATOM 2721 C C . LEU A 1 330 ? -99.932 -25.512 154.299 1.00 69.50 330 LEU A C 1
ATOM 2723 O O . LEU A 1 330 ? -100.740 -26.222 154.892 1.00 69.50 330 LEU A O 1
ATOM 2727 N N . GLN A 1 331 ? -99.027 -24.782 154.960 1.00 65.50 331 GLN A N 1
ATOM 2728 C CA . GLN A 1 331 ? -98.975 -24.733 156.425 1.00 65.50 331 GLN A CA 1
ATOM 2729 C C . GLN A 1 331 ? -100.173 -24.002 157.042 1.00 65.50 331 GLN A C 1
ATOM 2731 O O . GLN A 1 331 ? -100.578 -24.371 158.141 1.00 65.50 331 GLN A O 1
ATOM 2736 N N . LEU A 1 332 ? -100.761 -23.009 156.366 1.00 59.56 332 LEU A N 1
ATOM 2737 C CA . LEU A 1 332 ? -102.013 -22.375 156.792 1.00 59.56 332 LEU A CA 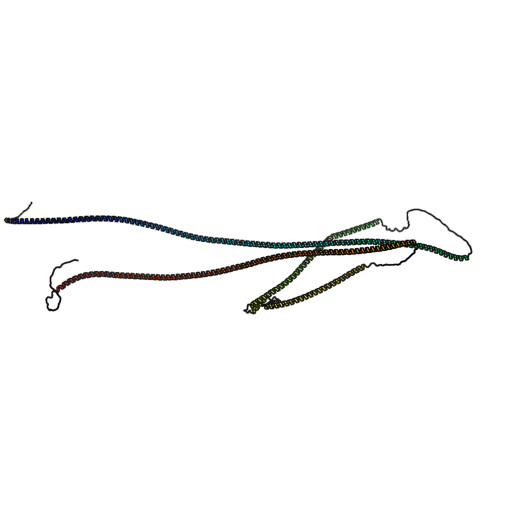1
ATOM 2738 C C . LEU A 1 332 ? -103.195 -23.349 156.704 1.00 59.56 332 LEU A C 1
ATOM 2740 O O . LEU A 1 332 ? -103.946 -23.461 157.670 1.00 59.56 332 LEU A O 1
ATOM 2744 N N . GLU A 1 333 ? -103.322 -24.091 155.602 1.00 63.25 333 GLU A N 1
ATOM 2745 C CA . GLU A 1 333 ? -104.406 -25.065 155.399 1.00 63.25 333 GLU A CA 1
ATOM 2746 C C . GLU A 1 333 ? -104.331 -26.228 156.417 1.00 63.25 333 GLU A C 1
ATOM 2748 O O . GLU A 1 333 ? -105.340 -26.599 157.025 1.00 63.25 333 GLU A O 1
ATOM 2753 N N . ASP A 1 334 ? -103.123 -26.726 156.716 1.00 59.81 334 ASP A N 1
ATOM 2754 C CA . ASP A 1 334 ? -102.890 -27.696 157.800 1.00 59.81 334 ASP A CA 1
ATOM 2755 C C . ASP A 1 334 ? -103.125 -27.100 159.206 1.00 59.81 334 ASP A C 1
ATOM 2757 O O . ASP A 1 334 ? -103.553 -27.821 160.114 1.00 59.81 334 ASP A O 1
ATOM 2761 N N . LEU A 1 335 ? -102.856 -25.804 159.420 1.00 55.06 335 LEU A N 1
ATOM 2762 C CA . LEU A 1 335 ? -103.069 -25.131 160.710 1.00 55.06 335 LEU A CA 1
ATOM 2763 C C . LEU A 1 335 ? -104.552 -24.880 161.001 1.00 55.06 335 LEU A C 1
ATOM 2765 O O . LEU A 1 335 ? -104.973 -25.099 162.138 1.00 55.06 335 LEU A O 1
ATOM 2769 N N . GLU A 1 336 ? -105.363 -24.491 160.014 1.00 57.38 336 GLU A N 1
ATOM 2770 C CA . GLU A 1 336 ? -106.816 -24.346 160.200 1.00 57.38 336 GLU A CA 1
ATOM 2771 C C . GLU A 1 336 ? -107.461 -25.682 160.617 1.00 57.38 336 GLU A C 1
ATOM 2773 O O . GLU A 1 336 ? -108.265 -25.722 161.552 1.00 57.38 336 GLU A O 1
ATOM 2778 N N . LEU A 1 337 ? -107.017 -26.802 160.031 1.00 56.03 337 LEU A N 1
ATOM 2779 C CA . LEU A 1 337 ? -107.456 -28.156 160.399 1.00 56.03 337 LEU A CA 1
ATOM 2780 C C . LEU A 1 337 ? -106.952 -28.656 161.768 1.00 56.03 337 LEU A C 1
ATOM 2782 O O . LEU A 1 337 ? -107.516 -29.613 162.316 1.00 56.03 337 LEU A O 1
ATOM 2786 N N . GLN A 1 338 ? -105.912 -28.035 162.331 1.00 48.34 338 GLN A N 1
ATOM 2787 C CA . GLN A 1 338 ? -105.351 -28.380 163.645 1.00 48.34 338 GLN A CA 1
ATOM 2788 C C . GLN A 1 338 ? -105.904 -27.497 164.778 1.00 48.34 338 GLN A C 1
ATOM 2790 O O . GLN A 1 338 ? -106.099 -27.992 165.893 1.00 48.34 338 GLN A O 1
ATOM 2795 N N . VAL A 1 339 ? -106.265 -26.240 164.489 1.00 47.78 339 VAL A N 1
ATOM 2796 C CA . VAL A 1 339 ? -106.904 -25.309 165.441 1.00 47.78 339 VAL A CA 1
ATOM 2797 C C . VAL A 1 339 ? -108.252 -25.828 165.966 1.00 47.78 339 VAL A C 1
ATOM 2799 O O . VAL A 1 339 ? -108.601 -25.556 167.115 1.00 47.78 339 VAL A O 1
ATOM 2802 N N . GLU A 1 340 ? -108.993 -26.628 165.190 1.00 51.22 340 GLU A N 1
ATOM 2803 C CA . GLU A 1 340 ? -110.288 -27.183 165.626 1.00 51.22 340 GLU A CA 1
ATOM 2804 C C . GLU A 1 340 ? -110.174 -28.390 166.591 1.00 51.22 340 GLU A C 1
ATOM 2806 O O . GLU A 1 340 ? -111.190 -28.860 167.103 1.00 51.22 340 GLU A O 1
ATOM 2811 N N . LYS A 1 341 ? -108.969 -28.928 166.865 1.00 40.62 341 LYS A N 1
ATOM 2812 C CA . LYS A 1 341 ? -108.818 -30.188 167.635 1.00 40.62 341 LYS A CA 1
ATOM 2813 C C . LYS A 1 341 ? -108.076 -30.097 168.967 1.00 40.62 341 LYS A C 1
ATOM 2815 O O . LYS A 1 341 ? -108.391 -30.891 169.849 1.00 40.62 341 LYS A O 1
ATOM 2820 N N . LEU A 1 342 ? -107.150 -29.155 169.151 1.00 39.00 342 LEU A N 1
ATOM 2821 C CA . LEU A 1 342 ? -106.484 -28.867 170.435 1.00 39.00 342 LEU A CA 1
ATOM 2822 C C . LEU A 1 342 ? -106.150 -27.363 170.472 1.00 39.00 342 LEU A C 1
ATOM 2824 O O . LEU A 1 342 ? -105.472 -26.876 169.580 1.00 39.00 342 LEU A O 1
ATOM 2828 N N . GLN A 1 343 ? -106.562 -26.538 171.439 1.00 34.00 343 GLN A N 1
ATOM 2829 C CA . GLN A 1 343 ? -107.229 -26.772 172.735 1.00 34.00 343 GLN A CA 1
ATOM 2830 C C . GLN A 1 343 ? -106.478 -27.637 173.768 1.00 34.00 343 GLN A C 1
ATOM 2832 O O . GLN A 1 343 ? -107.079 -28.124 174.722 1.00 34.00 343 GLN A O 1
ATOM 2837 N N . ALA A 1 344 ? -105.148 -27.717 173.663 1.00 31.56 344 ALA A N 1
ATOM 2838 C CA . ALA A 1 344 ? -104.261 -27.975 174.802 1.00 31.56 344 ALA A CA 1
ATOM 2839 C C . ALA A 1 344 ? -102.862 -27.375 174.555 1.00 31.56 344 ALA A C 1
ATOM 2841 O O . ALA A 1 344 ? -102.387 -27.394 173.428 1.00 31.56 344 ALA A O 1
ATOM 2842 N N . GLU A 1 345 ? -102.245 -26.853 175.622 1.00 33.28 345 GLU A N 1
ATOM 2843 C CA . GLU A 1 345 ? -100.792 -26.662 175.835 1.00 33.28 345 GLU A CA 1
ATOM 2844 C C . GLU A 1 345 ? -99.964 -26.055 174.667 1.00 33.28 345 GLU A C 1
ATOM 2846 O O . GLU A 1 345 ? -99.508 -26.748 173.769 1.00 33.28 345 GLU A O 1
ATOM 2851 N N . LEU A 1 346 ? -99.822 -24.727 174.554 1.00 26.31 346 LEU A N 1
ATOM 2852 C CA . LEU A 1 346 ? -98.959 -23.816 175.345 1.00 26.31 346 LEU A CA 1
ATOM 2853 C C . LEU A 1 346 ? -97.441 -23.831 175.008 1.00 26.31 346 LEU A C 1
ATOM 2855 O O . LEU A 1 346 ? -96.737 -24.797 175.260 1.00 26.31 346 LEU A O 1
ATOM 2859 N N . VAL A 1 347 ? -96.936 -22.624 174.697 1.00 27.47 347 VAL A N 1
ATOM 2860 C CA . VAL A 1 347 ? -95.719 -22.015 175.302 1.00 27.47 347 VAL A CA 1
ATOM 2861 C C . VAL A 1 347 ? -94.315 -22.344 174.717 1.00 27.47 347 VAL A C 1
ATOM 2863 O O . VAL A 1 347 ? -93.563 -23.155 175.233 1.00 27.47 347 VAL A O 1
ATOM 2866 N N . VAL A 1 348 ? -93.911 -21.474 173.769 1.00 27.20 348 VAL A N 1
ATOM 2867 C CA . VAL A 1 348 ? -92.878 -20.409 173.953 1.00 27.20 348 VAL A CA 1
ATOM 2868 C C . VAL A 1 348 ? -91.376 -20.660 173.642 1.00 27.20 348 VAL A C 1
ATOM 2870 O O . VAL A 1 348 ? -90.807 -21.684 173.989 1.00 27.20 348 VAL A O 1
ATOM 2873 N N . LEU A 1 349 ? -90.737 -19.583 173.130 1.00 26.55 349 LEU A N 1
ATOM 2874 C CA . LEU A 1 349 ? -89.285 -19.271 173.053 1.00 26.55 349 LEU A CA 1
ATOM 2875 C C . LEU A 1 349 ? -88.420 -20.083 172.030 1.00 26.55 349 LEU A C 1
ATOM 2877 O O . LEU A 1 349 ? -88.610 -21.277 171.869 1.00 26.55 349 LEU A O 1
ATOM 2881 N N . HIS A 1 350 ? -87.619 -19.444 171.144 1.00 23.56 350 HIS A N 1
ATOM 2882 C CA . HIS A 1 350 ? -86.266 -18.821 171.325 1.00 23.56 350 HIS A CA 1
ATOM 2883 C C . HIS A 1 350 ? -85.156 -19.873 171.007 1.00 23.56 350 HIS A C 1
ATOM 2885 O O . HIS A 1 350 ? -85.386 -21.059 171.186 1.00 23.56 350 HIS A O 1
ATOM 2891 N N . ASP A 1 351 ? -83.958 -19.560 170.498 1.00 24.81 351 ASP A N 1
ATOM 2892 C CA . ASP A 1 351 ? -83.272 -18.266 170.429 1.00 24.81 351 ASP A CA 1
ATOM 2893 C C . ASP A 1 351 ? -82.107 -18.215 169.396 1.00 24.81 351 ASP A C 1
ATOM 2895 O O . ASP A 1 351 ? -81.755 -19.221 168.787 1.00 24.81 351 ASP A O 1
ATOM 2899 N N . GLN A 1 352 ? -81.534 -17.013 169.239 1.00 28.00 352 GLN A N 1
ATOM 2900 C CA . GLN A 1 352 ? -80.133 -16.605 168.981 1.00 28.00 352 GLN A CA 1
ATOM 2901 C C . GLN A 1 352 ? -79.090 -17.602 168.397 1.00 28.00 352 GLN A C 1
ATOM 2903 O O . GLN A 1 352 ? -78.935 -18.717 168.874 1.00 28.00 352 GLN A O 1
ATOM 2908 N N . LEU A 1 353 ? -78.310 -17.276 167.344 1.00 26.59 353 LEU A N 1
ATOM 2909 C CA . LEU A 1 353 ? -77.348 -16.158 167.104 1.00 26.59 353 LEU A CA 1
ATOM 2910 C C . LEU A 1 353 ? -75.890 -16.547 167.448 1.00 26.59 353 LEU A C 1
ATOM 2912 O O . LEU A 1 353 ? -75.625 -17.404 168.283 1.00 26.59 353 LEU A O 1
ATOM 2916 N N . SER A 1 354 ? -74.948 -15.809 166.845 1.00 25.78 354 SER A N 1
ATOM 2917 C CA . SER A 1 354 ? -73.564 -15.576 167.303 1.00 25.78 354 SER A CA 1
ATOM 2918 C C . SER A 1 354 ? -72.398 -16.292 166.580 1.00 25.78 354 SER A C 1
ATOM 2920 O O . SER A 1 354 ? -72.332 -17.508 166.507 1.00 25.78 354 SER A O 1
ATOM 2922 N N . ASN A 1 355 ? -71.435 -15.455 166.146 1.00 27.56 355 ASN A N 1
ATOM 2923 C CA . ASN A 1 355 ? -70.005 -15.482 166.522 1.00 27.56 355 ASN A CA 1
ATOM 2924 C C . ASN A 1 355 ? -69.086 -16.677 166.130 1.00 27.56 355 ASN A C 1
ATOM 2926 O O . ASN A 1 355 ? -69.462 -17.829 166.254 1.00 27.56 355 ASN A O 1
ATOM 2930 N N . LYS A 1 356 ? -67.787 -16.494 165.801 1.00 30.61 356 LYS A N 1
ATOM 2931 C CA . LYS A 1 356 ? -66.968 -15.320 165.373 1.00 30.61 356 LYS A CA 1
ATOM 2932 C C . LYS A 1 356 ? -65.506 -15.776 165.082 1.00 30.61 356 LYS A C 1
ATOM 2934 O O . LYS A 1 356 ? -65.172 -16.926 165.320 1.00 30.61 356 LYS A O 1
ATOM 2939 N N . ILE A 1 357 ? -64.626 -14.809 164.771 1.00 29.22 357 ILE A N 1
ATOM 2940 C CA . ILE A 1 357 ? -63.180 -14.758 165.131 1.00 29.22 357 ILE A CA 1
ATOM 2941 C C . ILE A 1 357 ? -62.140 -15.530 164.266 1.00 29.22 357 ILE A C 1
ATOM 2943 O O . ILE A 1 357 ? -61.955 -16.733 164.375 1.00 29.22 357 ILE A O 1
ATOM 2947 N N . ASN A 1 358 ? -61.389 -14.721 163.499 1.00 27.98 358 ASN A N 1
ATOM 2948 C CA . ASN A 1 358 ? -59.918 -14.592 163.356 1.00 27.98 358 ASN A CA 1
ATOM 2949 C C . ASN A 1 358 ? -58.982 -15.816 163.191 1.00 27.98 358 ASN A C 1
ATOM 2951 O O . ASN A 1 358 ? -58.985 -16.717 164.027 1.00 27.98 358 ASN A O 1
ATOM 2955 N N . LYS A 1 359 ? -57.953 -15.649 162.328 1.00 28.16 359 LYS A N 1
ATOM 2956 C CA . LYS A 1 359 ? -56.521 -15.472 162.728 1.00 28.16 359 LYS A CA 1
ATOM 2957 C C . LYS A 1 359 ? -55.557 -15.251 161.536 1.00 28.16 359 LYS A C 1
ATOM 2959 O O . LYS A 1 359 ? -55.639 -16.018 160.593 1.00 28.16 359 LYS A O 1
ATOM 2964 N N . ASN A 1 360 ? -54.615 -14.302 161.706 1.00 27.12 360 ASN A N 1
ATOM 2965 C CA . ASN A 1 360 ? -53.196 -14.241 161.244 1.00 27.12 360 ASN A CA 1
ATOM 2966 C C . ASN A 1 360 ? -52.873 -14.457 159.728 1.00 27.12 360 ASN A C 1
ATOM 2968 O O . ASN A 1 360 ? -53.702 -14.951 158.984 1.00 27.12 360 ASN A O 1
ATOM 2972 N N . GLY A 1 361 ? -51.697 -14.124 159.165 1.00 26.28 361 GLY A N 1
ATOM 2973 C CA . GLY A 1 361 ? -50.510 -13.369 159.623 1.00 26.28 361 GLY A CA 1
ATOM 2974 C C . GLY A 1 361 ? -49.268 -13.646 158.731 1.00 26.28 361 GLY A C 1
ATOM 2975 O O . GLY A 1 361 ? -49.101 -14.781 158.306 1.00 26.28 361 GLY A O 1
ATOM 2976 N N . GLU A 1 362 ? -48.417 -12.629 158.499 1.00 28.83 362 GLU A N 1
ATOM 2977 C CA . GLU A 1 362 ? -47.036 -12.666 157.916 1.00 28.83 362 GLU A CA 1
ATOM 2978 C C . GLU A 1 362 ? -46.856 -13.107 156.418 1.00 28.83 362 GLU A C 1
ATOM 2980 O O . GLU A 1 362 ? -47.662 -13.879 155.917 1.00 28.83 362 GLU A O 1
ATOM 2985 N N . ILE A 1 363 ? -45.955 -12.610 155.528 1.00 32.81 363 ILE A N 1
ATOM 2986 C CA . ILE A 1 363 ? -44.701 -11.777 155.515 1.00 32.81 363 ILE A CA 1
ATOM 2987 C C . ILE A 1 363 ? -43.386 -12.618 155.578 1.00 32.81 363 ILE A C 1
ATOM 2989 O O . ILE A 1 363 ? -43.331 -13.457 156.473 1.00 32.81 363 ILE A O 1
ATOM 2993 N N . PRO A 1 364 ? -42.292 -12.403 154.770 1.00 45.81 364 PRO A N 1
ATOM 2994 C CA . PRO A 1 364 ? -42.030 -11.527 153.588 1.00 45.81 364 PRO A CA 1
ATOM 2995 C C . PRO A 1 364 ? -41.337 -12.199 152.336 1.00 45.81 364 PRO A C 1
ATOM 2997 O O . PRO A 1 364 ? -41.004 -13.373 152.367 1.00 45.81 364 PRO A O 1
ATOM 3000 N N . LEU A 1 365 ? -41.040 -11.391 151.286 1.00 30.25 365 LEU A N 1
ATOM 3001 C CA . LEU A 1 365 ? -39.877 -11.391 150.334 1.00 30.25 365 LEU A CA 1
ATOM 3002 C C . LEU A 1 365 ? -39.339 -12.704 149.678 1.00 30.25 365 LEU A C 1
ATOM 3004 O O . LEU A 1 365 ? -38.878 -13.594 150.380 1.00 30.25 365 LEU A O 1
ATOM 3008 N N . GLY A 1 366 ? -39.120 -12.727 148.345 1.00 27.92 366 GLY A N 1
ATOM 3009 C CA . GLY A 1 366 ? -38.061 -13.587 147.755 1.00 27.92 366 GLY A CA 1
ATOM 3010 C C . GLY A 1 366 ? -38.197 -14.056 146.295 1.00 27.92 366 GLY A C 1
ATOM 3011 O O . GLY A 1 366 ? -39.270 -14.017 145.706 1.00 27.92 366 GLY A O 1
ATOM 3012 N N . VAL A 1 367 ? -37.076 -14.513 145.717 1.00 29.00 367 VAL A N 1
ATOM 3013 C CA . VAL A 1 367 ? -36.919 -14.976 144.319 1.00 29.00 367 VAL A CA 1
ATOM 3014 C C . VAL A 1 367 ? -37.063 -16.503 144.178 1.00 29.00 367 VAL A C 1
ATOM 3016 O O . VAL A 1 367 ? -36.282 -17.239 144.774 1.00 29.00 367 VAL A O 1
ATOM 3019 N N . GLY A 1 368 ? -37.909 -16.957 143.241 1.00 29.03 368 GLY A N 1
ATOM 3020 C CA . GLY A 1 368 ? -37.639 -18.142 142.401 1.00 29.03 368 GLY A CA 1
ATOM 3021 C C . GLY A 1 368 ? -38.291 -19.501 142.736 1.00 29.03 368 GLY A C 1
ATOM 3022 O O . GLY A 1 368 ? -38.765 -19.741 143.837 1.00 29.03 368 GLY A O 1
ATOM 3023 N N . LEU A 1 369 ? -38.206 -20.394 141.732 1.00 26.14 369 LEU A N 1
ATOM 3024 C CA . LEU A 1 369 ? -38.535 -21.840 141.678 1.00 26.14 369 LEU A CA 1
ATOM 3025 C C . LEU A 1 369 ? -40.016 -22.308 141.693 1.00 26.14 369 LEU A C 1
ATOM 3027 O O . LEU A 1 369 ? -40.630 -22.368 142.745 1.00 26.14 369 LEU A O 1
ATOM 3031 N N . LEU A 1 370 ? -40.434 -22.871 140.535 1.00 28.98 370 LEU A N 1
ATOM 3032 C CA . LEU A 1 370 ? -41.228 -24.119 140.340 1.00 28.98 370 LEU A CA 1
ATOM 3033 C C . LEU A 1 370 ? -42.662 -24.209 140.938 1.00 28.98 370 LEU A C 1
ATOM 3035 O O . LEU A 1 370 ? -42.986 -23.558 141.913 1.00 28.98 370 LEU A O 1
ATOM 3039 N N . SER A 1 371 ? -43.583 -25.088 140.514 1.00 30.95 371 SER A N 1
ATOM 3040 C CA . SER A 1 371 ? -43.917 -25.841 139.274 1.00 30.95 371 SER A CA 1
ATOM 3041 C C . SER A 1 371 ? -45.147 -26.709 139.647 1.00 30.95 371 SER A C 1
ATOM 3043 O O . SER A 1 371 ? -45.176 -27.173 140.789 1.00 30.95 371 SER A O 1
ATOM 3045 N N . PRO A 1 372 ? -46.156 -26.959 138.779 1.00 36.09 372 PRO A N 1
ATOM 3046 C CA . PRO A 1 372 ? -46.111 -28.210 138.004 1.00 36.09 372 PRO A CA 1
ATOM 3047 C C . PRO A 1 372 ? -46.897 -28.197 136.669 1.00 36.09 372 PRO A C 1
ATOM 3049 O O . PRO A 1 372 ? -48.113 -28.348 136.653 1.00 36.09 372 PRO A O 1
ATOM 3052 N N . SER A 1 373 ? -46.172 -28.185 135.548 1.00 29.34 373 SER A N 1
ATOM 3053 C CA . SER A 1 373 ? -46.622 -28.785 134.272 1.00 29.34 373 SER A CA 1
ATOM 3054 C C . SER A 1 373 ? -45.452 -29.536 133.637 1.00 29.34 373 SER A C 1
ATOM 3056 O O . SER A 1 373 ? -44.952 -29.205 132.563 1.00 29.34 373 SER A O 1
ATOM 3058 N N . THR A 1 374 ? -44.939 -30.522 134.373 1.00 31.94 374 THR A N 1
ATOM 3059 C CA . THR A 1 374 ? -43.997 -31.507 133.836 1.00 31.94 374 THR A CA 1
ATOM 3060 C C . THR A 1 374 ? -44.750 -32.534 132.991 1.00 31.94 374 THR A C 1
ATOM 3062 O O . THR A 1 374 ? -45.882 -32.876 133.307 1.00 31.94 374 THR A O 1
ATOM 3065 N N . GLN A 1 375 ? -44.064 -33.089 131.982 1.00 31.09 375 GLN A N 1
ATOM 3066 C CA . GLN A 1 375 ? -44.599 -34.007 130.958 1.00 31.09 375 GLN A CA 1
ATOM 3067 C C . GLN A 1 375 ? -45.439 -33.253 129.894 1.00 31.09 375 GLN A C 1
ATOM 3069 O O . GLN A 1 375 ? -46.482 -32.700 130.200 1.00 31.09 375 GLN A O 1
ATOM 3074 N N . SER A 1 376 ? -45.042 -33.167 128.617 1.00 33.12 376 SER A N 1
ATOM 3075 C CA . SER A 1 376 ? -44.122 -34.046 127.876 1.00 33.12 376 SER A CA 1
ATOM 3076 C C . SER A 1 376 ? -43.199 -33.301 126.904 1.00 33.12 376 SER A C 1
ATOM 3078 O O . SER A 1 376 ? -43.605 -32.935 125.809 1.00 33.12 376 SER A O 1
ATOM 3080 N N . ALA A 1 377 ? -41.919 -33.169 127.273 1.00 30.17 377 ALA A N 1
ATOM 3081 C CA . ALA A 1 377 ? -40.866 -32.638 126.400 1.00 30.17 377 ALA A CA 1
ATOM 3082 C C . ALA A 1 377 ? -39.503 -33.335 126.622 1.00 30.17 377 ALA A C 1
ATOM 3084 O O . ALA A 1 377 ? -38.517 -32.676 126.938 1.00 30.17 377 ALA A O 1
ATOM 3085 N N . ASN A 1 378 ? -39.459 -34.677 126.520 1.00 34.34 378 ASN A N 1
ATOM 3086 C CA . ASN A 1 378 ? -38.355 -35.449 125.903 1.00 34.34 378 ASN A CA 1
ATOM 3087 C C . ASN A 1 378 ? -38.447 -36.971 126.150 1.00 34.34 378 ASN A C 1
ATOM 3089 O O . ASN A 1 378 ? -38.199 -37.460 127.253 1.00 34.34 378 ASN A O 1
ATOM 3093 N N . LYS A 1 379 ? -38.721 -37.705 125.068 1.00 32.22 379 LYS A N 1
ATOM 3094 C CA . LYS A 1 379 ? -38.339 -39.089 124.706 1.00 32.22 379 LYS A CA 1
ATOM 3095 C C . LYS A 1 379 ? -38.870 -39.262 123.264 1.00 32.22 379 LYS A C 1
ATOM 3097 O O . LYS A 1 379 ? -39.933 -38.742 122.965 1.00 32.22 379 LYS A O 1
ATOM 3102 N N . LEU A 1 380 ? -38.190 -39.912 122.321 1.00 30.89 380 LEU A N 1
ATOM 3103 C CA . LEU A 1 380 ? -37.254 -41.017 122.494 1.00 30.89 380 LEU A CA 1
ATOM 3104 C C . LEU A 1 380 ? -36.159 -41.034 121.400 1.00 30.89 380 LEU A C 1
ATOM 3106 O O . LEU A 1 380 ? -36.443 -41.327 120.244 1.00 30.89 380 LEU A O 1
ATOM 3110 N N . LYS A 1 381 ? -34.882 -40.873 121.776 1.00 31.05 381 LYS A N 1
ATOM 3111 C CA . LYS A 1 381 ? -33.774 -41.558 121.082 1.00 31.05 381 LYS A CA 1
ATOM 3112 C C . LYS A 1 381 ? -33.217 -42.634 122.011 1.00 31.05 381 LYS A C 1
ATOM 3114 O O . LYS A 1 381 ? -32.527 -42.326 122.977 1.00 31.05 381 LYS A O 1
ATOM 3119 N N . LYS A 1 382 ? -33.521 -43.899 121.709 1.00 36.53 382 LYS A N 1
ATOM 3120 C CA . LYS A 1 382 ? -32.794 -45.077 122.209 1.00 36.53 382 LYS A CA 1
ATOM 3121 C C . LYS A 1 382 ? -32.814 -46.202 121.168 1.00 36.53 382 LYS A C 1
ATOM 3123 O O . LYS A 1 382 ? -33.521 -47.190 121.305 1.00 36.53 382 LYS A O 1
ATOM 3128 N N . SER A 1 383 ? -31.965 -46.052 120.157 1.00 34.25 383 SER A N 1
ATOM 3129 C CA . SER A 1 383 ? -31.182 -47.184 119.657 1.00 34.25 383 SER A CA 1
ATOM 3130 C C . SER A 1 383 ? -29.731 -46.904 120.047 1.00 34.25 383 SER A C 1
ATOM 3132 O O . SER A 1 383 ? -29.251 -45.785 119.856 1.00 34.25 383 SER A O 1
ATOM 3134 N N . GLY A 1 384 ? -29.076 -47.859 120.706 1.00 45.97 384 GLY A N 1
ATOM 3135 C CA . GLY A 1 384 ? -27.725 -47.682 121.237 1.00 45.97 384 GLY A CA 1
ATOM 3136 C C . GLY A 1 384 ? -26.676 -47.931 120.159 1.00 45.97 384 GLY A C 1
ATOM 3137 O O . GLY A 1 384 ? -26.480 -49.071 119.748 1.00 45.97 384 GLY A O 1
ATOM 3138 N N . MET A 1 385 ? -25.981 -46.879 119.732 1.00 46.62 385 MET A N 1
ATOM 3139 C CA . MET A 1 385 ? -24.922 -46.938 118.724 1.00 46.62 385 MET A CA 1
ATOM 3140 C C . MET A 1 385 ? -23.601 -46.537 119.401 1.00 46.62 385 MET A C 1
ATOM 3142 O O . MET A 1 385 ? -23.518 -45.461 119.988 1.00 46.62 385 MET A O 1
ATOM 3146 N N . SER A 1 386 ? -22.597 -47.423 119.402 1.00 58.59 386 SER A N 1
ATOM 3147 C CA . SER A 1 386 ? -21.317 -47.185 120.101 1.00 58.59 386 SER A CA 1
ATOM 3148 C C . SER A 1 386 ? -20.580 -45.955 119.553 1.00 58.59 386 SER A C 1
ATOM 3150 O O . SER A 1 386 ? -20.706 -45.637 118.371 1.00 58.59 386 SER A O 1
ATOM 3152 N N . LEU A 1 387 ? -19.723 -45.331 120.370 1.00 46.50 387 LEU A N 1
ATOM 3153 C CA . LEU A 1 387 ? -18.807 -44.262 119.946 1.00 46.50 387 LEU A CA 1
ATOM 3154 C C . LEU A 1 387 ? -17.987 -44.671 118.704 1.00 46.50 387 LEU A C 1
ATOM 3156 O O . LEU A 1 387 ? -17.813 -43.878 117.784 1.00 46.50 387 LEU A O 1
ATOM 3160 N N . THR A 1 388 ? -17.579 -45.944 118.633 1.00 61.44 388 THR A N 1
ATOM 3161 C CA . THR A 1 388 ? -16.898 -46.556 117.477 1.00 61.44 388 THR A CA 1
ATOM 3162 C C . THR A 1 388 ? -17.717 -46.470 116.187 1.00 61.44 388 THR A C 1
ATOM 3164 O O . THR A 1 388 ? -17.148 -46.326 115.111 1.00 61.44 388 THR A O 1
ATOM 3167 N N . LYS A 1 389 ? -19.051 -46.552 116.284 1.00 58.25 389 LYS A N 1
ATOM 3168 C CA . LYS A 1 389 ? -19.958 -46.486 115.134 1.00 58.25 389 LYS A CA 1
ATOM 3169 C C . LYS A 1 389 ? -20.288 -45.058 114.704 1.00 58.25 389 LYS A C 1
ATOM 3171 O O . LYS A 1 389 ? -20.477 -44.832 113.519 1.00 58.25 389 LYS A O 1
ATOM 3176 N N . LEU A 1 390 ? -20.294 -44.093 115.625 1.00 57.81 390 LEU A N 1
ATOM 3177 C CA . LEU A 1 390 ? -20.385 -42.675 115.254 1.00 57.81 390 LEU A CA 1
ATOM 3178 C C . LEU A 1 390 ? -19.115 -42.257 114.487 1.00 57.81 390 LEU A C 1
ATOM 3180 O O . LEU A 1 390 ? -19.201 -41.607 113.449 1.00 57.81 390 LEU A O 1
ATOM 3184 N N . TYR A 1 391 ? -17.946 -42.748 114.918 1.00 69.06 391 TYR A N 1
ATOM 3185 C CA . TYR A 1 391 ? -16.717 -42.652 114.126 1.00 69.06 391 TYR A CA 1
ATOM 3186 C C . TYR A 1 391 ? -16.795 -43.413 112.793 1.00 69.06 391 TYR A C 1
ATOM 3188 O O . TYR A 1 391 ? -16.340 -42.869 111.794 1.00 69.06 391 TYR A O 1
ATOM 3196 N N . SER A 1 392 ? -17.387 -44.616 112.720 1.00 76.75 392 SER A N 1
ATOM 3197 C CA . SER A 1 392 ? -17.530 -45.307 111.426 1.00 76.75 392 SER A CA 1
ATOM 3198 C C . SER A 1 392 ? -18.490 -44.592 110.474 1.00 76.75 392 SER A C 1
ATOM 3200 O O . SER A 1 392 ? -18.184 -44.494 109.297 1.00 76.75 392 SER A O 1
ATOM 3202 N N . GLU A 1 393 ? -19.610 -44.042 110.952 1.00 68.81 393 GLU A N 1
ATOM 3203 C CA . GLU A 1 393 ? -20.530 -43.243 110.126 1.00 68.81 393 GLU A CA 1
ATOM 3204 C C . GLU A 1 393 ? -19.847 -41.960 109.617 1.00 68.81 393 GLU A C 1
ATOM 3206 O O . GLU A 1 393 ? -19.928 -41.644 108.428 1.00 68.81 393 GLU A O 1
ATOM 3211 N N . TYR A 1 394 ? -19.071 -41.277 110.468 1.00 79.31 394 TYR A N 1
ATOM 3212 C CA . TYR A 1 394 ? -18.242 -40.136 110.063 1.00 79.31 394 TYR A CA 1
ATOM 3213 C C . TYR A 1 394 ? -17.158 -40.519 109.037 1.00 79.31 394 TYR A C 1
ATOM 3215 O O . TYR A 1 394 ? -16.933 -39.795 108.070 1.00 79.31 394 TYR A O 1
ATOM 3223 N N . ILE A 1 395 ? -16.517 -41.681 109.198 1.00 84.62 395 ILE A N 1
ATOM 3224 C CA . ILE A 1 395 ? -15.552 -42.207 108.223 1.00 84.62 395 ILE A CA 1
ATOM 3225 C C . ILE A 1 395 ? -16.256 -42.537 106.902 1.00 84.62 395 ILE A C 1
ATOM 3227 O O . ILE A 1 395 ? -15.829 -42.025 105.877 1.00 84.62 395 ILE A O 1
ATOM 3231 N N . THR A 1 396 ? -17.377 -43.266 106.904 1.00 82.62 396 THR A N 1
ATOM 3232 C CA . THR A 1 396 ? -18.096 -43.612 105.661 1.00 82.62 396 THR A CA 1
ATOM 3233 C C . THR A 1 396 ? -18.663 -42.395 104.930 1.00 82.62 396 THR A C 1
ATOM 3235 O O . THR A 1 396 ? -18.645 -42.369 103.705 1.00 82.62 396 THR A O 1
ATOM 3238 N N . THR A 1 397 ? -19.104 -41.348 105.637 1.00 75.88 397 THR A N 1
ATOM 3239 C CA . THR A 1 397 ? -19.538 -40.091 104.995 1.00 75.88 397 THR A CA 1
ATOM 3240 C C . THR A 1 397 ? -18.356 -39.286 104.446 1.00 75.88 397 THR A C 1
ATOM 3242 O O . THR A 1 397 ? -18.478 -38.664 103.391 1.00 75.88 397 THR A O 1
ATOM 3245 N N . LYS A 1 398 ? -17.178 -39.353 105.083 1.00 83.25 398 LYS A N 1
ATOM 3246 C CA . LYS A 1 398 ? -15.927 -38.804 104.535 1.00 83.25 398 LYS A CA 1
ATOM 3247 C C . LYS A 1 398 ? -15.423 -39.604 103.326 1.00 83.25 398 LYS A C 1
ATOM 3249 O O . LYS A 1 398 ? -14.997 -38.998 102.351 1.00 83.25 398 LYS A O 1
ATOM 3254 N N . GLU A 1 399 ? -15.510 -40.932 103.353 1.00 84.56 399 GLU A N 1
ATOM 3255 C CA . GLU A 1 399 ? -15.181 -41.821 102.229 1.00 84.56 399 GLU A CA 1
ATOM 3256 C C . GLU A 1 399 ? -16.131 -41.600 101.046 1.00 84.56 399 GLU A C 1
ATOM 3258 O O . GLU A 1 399 ? -15.668 -41.499 99.911 1.00 84.56 399 GLU A O 1
ATOM 3263 N N . GLN A 1 400 ? -17.433 -41.430 101.302 1.00 80.38 400 GLN A N 1
ATOM 3264 C CA . GLN A 1 400 ? -18.413 -41.021 100.293 1.00 80.38 400 GLN A CA 1
ATOM 3265 C C . GLN A 1 400 ? -18.043 -39.660 99.696 1.00 80.38 400 GLN A C 1
ATOM 3267 O O . GLN A 1 400 ? -17.873 -39.570 98.483 1.00 80.38 400 GLN A O 1
ATOM 3272 N N . LEU A 1 401 ? -17.803 -38.631 100.517 1.00 85.19 401 LEU A N 1
ATOM 3273 C CA . LEU A 1 401 ? -17.385 -37.306 100.042 1.00 85.19 401 LEU A CA 1
ATOM 3274 C C . LEU A 1 401 ? -16.067 -37.340 99.244 1.00 85.19 401 LEU A C 1
ATOM 3276 O O . LEU A 1 401 ? -15.918 -36.618 98.261 1.00 85.19 401 LEU A O 1
ATOM 3280 N N . GLU A 1 402 ? -15.105 -38.177 99.633 1.00 84.44 402 GLU A N 1
ATOM 3281 C CA . GLU A 1 402 ? -13.871 -38.387 98.871 1.00 84.44 402 GLU A CA 1
ATOM 3282 C C . GLU A 1 402 ? -14.092 -39.173 97.575 1.00 84.44 402 GLU A C 1
ATOM 3284 O O . GLU A 1 402 ? -13.385 -38.928 96.599 1.00 84.44 402 GLU A O 1
ATOM 3289 N N . SER A 1 403 ? -15.052 -40.100 97.537 1.00 85.50 403 SER A N 1
ATOM 3290 C CA . SER A 1 403 ? -15.431 -40.820 96.318 1.00 85.50 403 SER A CA 1
ATOM 3291 C C . SER A 1 403 ? -16.168 -39.917 95.327 1.00 85.50 403 SER A C 1
ATOM 3293 O O . SER A 1 403 ? -15.842 -39.949 94.145 1.00 85.50 403 SER A O 1
ATOM 3295 N N . GLU A 1 404 ? -17.047 -39.032 95.806 1.00 82.25 404 GLU A N 1
ATOM 3296 C CA . GLU A 1 404 ? -17.726 -38.012 94.999 1.00 82.25 404 GLU A CA 1
ATOM 3297 C C . GLU A 1 404 ? -16.741 -36.968 94.468 1.00 82.25 404 GLU A C 1
ATOM 3299 O O . GLU A 1 404 ? -16.808 -36.592 93.300 1.00 82.25 404 GLU A O 1
ATOM 3304 N N . LYS A 1 405 ? -15.753 -36.546 95.269 1.00 88.25 405 LYS A N 1
ATOM 3305 C CA . LYS A 1 405 ? -14.651 -35.706 94.769 1.00 88.25 405 LYS A CA 1
ATOM 3306 C C . LYS A 1 405 ? -13.857 -36.414 93.674 1.00 88.25 405 LYS A C 1
ATOM 3308 O O . LYS A 1 405 ? -13.733 -35.862 92.590 1.00 88.25 405 LYS A O 1
ATOM 3313 N N . LYS A 1 406 ? -13.444 -37.667 93.891 1.00 88.50 406 LYS A N 1
ATOM 3314 C CA . LYS A 1 406 ? -12.754 -38.483 92.871 1.00 88.50 406 LYS A CA 1
ATOM 3315 C C . LYS A 1 406 ? -13.630 -38.772 91.643 1.00 88.50 406 LYS A C 1
ATOM 3317 O O . LYS A 1 406 ? -13.098 -38.994 90.559 1.00 88.50 406 LYS A O 1
ATOM 3322 N N . HIS A 1 407 ? -14.957 -38.774 91.775 1.00 88.12 407 HIS A N 1
ATOM 3323 C CA . HIS A 1 407 ? -15.876 -38.897 90.645 1.00 88.12 407 HIS A CA 1
ATOM 3324 C C . HIS A 1 407 ? -15.956 -37.594 89.843 1.00 88.12 407 HIS A C 1
ATOM 3326 O O . HIS A 1 407 ? -15.822 -37.639 88.622 1.00 88.12 407 HIS A O 1
ATOM 3332 N N . ASN A 1 408 ? -16.078 -36.448 90.517 1.00 85.62 408 ASN A N 1
ATOM 3333 C CA . ASN A 1 408 ? -16.057 -35.128 89.889 1.00 85.62 408 ASN A CA 1
ATOM 3334 C C . ASN A 1 408 ? -14.697 -34.816 89.242 1.00 85.62 408 ASN A C 1
ATOM 3336 O O . ASN A 1 408 ? -14.677 -34.332 88.120 1.00 85.62 408 ASN A O 1
ATOM 3340 N N . GLU A 1 409 ? -13.574 -35.176 89.872 1.00 91.75 409 GLU A N 1
ATOM 3341 C CA . GLU A 1 409 ? -12.224 -35.097 89.286 1.00 91.75 409 GLU A CA 1
ATOM 3342 C C . GLU A 1 409 ? -12.124 -35.925 87.990 1.00 91.75 409 GLU A C 1
ATOM 3344 O O . GLU A 1 409 ? -11.589 -35.456 86.990 1.00 91.75 409 GLU A O 1
ATOM 3349 N N . ARG A 1 410 ? -12.700 -37.137 87.959 1.00 92.12 410 ARG A N 1
ATOM 3350 C CA . ARG A 1 410 ? -12.774 -37.956 86.732 1.00 92.12 410 ARG A CA 1
ATOM 3351 C C . ARG A 1 410 ? -13.677 -37.340 85.667 1.00 92.12 410 ARG A C 1
ATOM 3353 O O . ARG A 1 410 ? -13.323 -37.383 84.498 1.00 92.12 410 ARG A O 1
ATOM 3360 N N . ILE A 1 411 ? -14.824 -36.773 86.046 1.00 90.06 411 ILE A N 1
ATOM 3361 C CA . ILE A 1 411 ? -15.715 -36.082 85.101 1.00 90.06 411 ILE A CA 1
ATOM 3362 C C . ILE A 1 411 ? -15.013 -34.848 84.526 1.00 90.06 411 ILE A C 1
ATOM 3364 O O . ILE A 1 411 ? -15.051 -34.659 83.317 1.00 90.06 411 ILE A O 1
ATOM 3368 N N . GLN A 1 412 ? -14.328 -34.054 85.354 1.00 91.50 412 GLN A N 1
ATOM 3369 C CA . GLN A 1 412 ? -13.543 -32.899 84.915 1.00 91.50 412 GLN A CA 1
ATOM 3370 C C . GLN A 1 412 ? -12.413 -33.309 83.970 1.00 91.50 412 GLN A C 1
ATOM 3372 O O . GLN A 1 412 ? -12.274 -32.692 82.921 1.00 91.50 412 GLN A O 1
ATOM 3377 N N . ASN A 1 413 ? -11.669 -34.377 84.274 1.00 92.31 413 ASN A N 1
ATOM 3378 C CA . ASN A 1 413 ? -10.650 -34.902 83.362 1.00 92.31 413 ASN A CA 1
ATOM 3379 C C . ASN A 1 413 ? -11.266 -35.349 82.028 1.00 92.31 413 ASN A C 1
ATOM 3381 O O . ASN A 1 413 ? -10.847 -34.853 80.994 1.00 92.31 413 ASN A O 1
ATOM 3385 N N . ASN A 1 414 ? -12.331 -36.160 82.040 1.00 92.38 414 ASN A N 1
ATOM 3386 C CA . ASN A 1 414 ? -13.021 -36.576 80.813 1.00 92.38 414 ASN A CA 1
ATOM 3387 C C . ASN A 1 414 ? -13.561 -35.381 79.994 1.00 92.38 414 ASN A C 1
ATOM 3389 O O . ASN A 1 414 ? -13.622 -35.448 78.768 1.00 92.38 414 ASN A O 1
ATOM 3393 N N . LEU A 1 415 ? -13.993 -34.300 80.656 1.00 90.06 415 LEU A N 1
ATOM 3394 C CA . LEU A 1 415 ? -14.479 -33.080 80.002 1.00 90.06 415 LEU A CA 1
ATOM 3395 C C . LEU A 1 415 ? -13.308 -32.277 79.411 1.00 90.06 415 LEU A C 1
ATOM 3397 O O . LEU A 1 415 ? -13.419 -31.795 78.291 1.00 90.06 415 LEU A O 1
ATOM 3401 N N . ASN A 1 416 ? -12.171 -32.203 80.110 1.00 92.56 416 ASN A N 1
ATOM 3402 C CA . ASN A 1 416 ? -10.932 -31.611 79.599 1.00 92.56 416 ASN A CA 1
ATOM 3403 C C . ASN A 1 416 ? -10.366 -32.406 78.410 1.00 92.56 416 ASN A C 1
ATOM 3405 O O . ASN A 1 416 ? -9.924 -31.799 77.440 1.00 92.56 416 ASN A O 1
ATOM 3409 N N . ASP A 1 417 ? -10.428 -33.740 78.448 1.00 92.88 417 ASP A N 1
ATOM 3410 C CA . ASP A 1 417 ? -10.012 -34.620 77.350 1.00 92.88 417 ASP A CA 1
ATOM 3411 C C . ASP A 1 417 ? -10.901 -34.390 76.112 1.00 92.88 417 ASP A C 1
ATOM 3413 O O . ASP A 1 417 ? -10.394 -34.137 75.021 1.00 92.88 417 ASP A O 1
ATOM 3417 N N . LEU A 1 418 ? -12.232 -34.363 76.287 1.00 91.19 418 LEU A N 1
ATOM 3418 C CA . LEU A 1 418 ? -13.182 -34.020 75.217 1.00 91.19 418 LEU A CA 1
ATOM 3419 C C . LEU A 1 418 ? -12.998 -32.590 74.689 1.00 91.19 418 LEU A C 1
ATOM 3421 O O . LEU A 1 418 ? -13.186 -32.347 73.497 1.00 91.19 418 LEU A O 1
ATOM 3425 N N . LEU A 1 419 ? -12.646 -31.639 75.555 1.00 93.12 419 LEU A N 1
ATOM 3426 C CA . LEU A 1 419 ? -12.369 -30.260 75.164 1.00 93.12 419 LEU A CA 1
ATOM 3427 C C . LEU A 1 419 ? -11.062 -30.174 74.366 1.00 93.12 419 LEU A C 1
ATOM 3429 O O . LEU A 1 419 ? -11.042 -29.504 73.339 1.00 93.12 419 LEU A O 1
ATOM 3433 N N . SER A 1 420 ? -10.026 -30.929 74.745 1.00 91.88 420 SER A N 1
ATOM 3434 C CA . SER A 1 420 ? -8.790 -31.048 73.967 1.00 91.88 420 SER A CA 1
ATOM 3435 C C . SER A 1 420 ? -9.029 -31.720 72.611 1.00 91.88 420 SER A C 1
ATOM 3437 O O . SER A 1 420 ? -8.551 -31.222 71.597 1.00 91.88 420 SER A O 1
ATOM 3439 N N . ASP A 1 421 ? -9.833 -32.786 72.537 1.00 90.12 421 ASP A N 1
ATOM 3440 C CA . ASP A 1 421 ? -10.231 -33.406 71.263 1.00 90.12 421 ASP A CA 1
ATOM 3441 C C . ASP A 1 421 ? -11.008 -32.432 70.357 1.00 90.12 421 ASP A C 1
ATOM 3443 O O . ASP A 1 421 ? -10.795 -32.402 69.141 1.00 90.12 421 ASP A O 1
ATOM 3447 N N . LEU A 1 422 ? -11.878 -31.592 70.930 1.00 87.88 422 LEU A N 1
ATOM 3448 C CA . LEU A 1 422 ? -12.575 -30.532 70.196 1.00 87.88 422 LEU A CA 1
ATOM 3449 C C . LEU A 1 422 ? -11.619 -29.420 69.740 1.00 87.88 422 LEU A C 1
ATOM 3451 O O . LEU A 1 422 ? -11.717 -28.986 68.593 1.00 87.88 422 LEU A O 1
ATOM 3455 N N . GLU A 1 423 ? -10.673 -28.991 70.576 1.00 87.56 423 GLU A N 1
ATOM 3456 C CA . GLU A 1 423 ? -9.642 -28.005 70.224 1.00 87.56 423 GLU A CA 1
ATOM 3457 C C . GLU A 1 423 ? -8.691 -28.522 69.136 1.00 87.56 423 GLU A C 1
ATOM 3459 O O . GLU A 1 423 ? -8.387 -27.787 68.198 1.00 87.56 423 GLU A O 1
ATOM 3464 N N . ASN A 1 424 ? -8.293 -29.797 69.193 1.00 87.50 424 ASN A N 1
ATOM 3465 C CA . ASN A 1 424 ? -7.468 -30.463 68.180 1.00 87.50 424 ASN A CA 1
ATOM 3466 C C . ASN A 1 424 ? -8.199 -30.618 66.834 1.00 87.50 424 ASN A C 1
ATOM 3468 O O . ASN A 1 424 ? -7.571 -30.590 65.773 1.00 87.50 424 ASN A O 1
ATOM 3472 N N . ARG A 1 425 ? -9.532 -30.763 66.852 1.00 90.19 425 ARG A N 1
ATOM 3473 C CA . ARG A 1 425 ? -10.358 -30.963 65.647 1.00 90.19 425 ARG A CA 1
ATOM 3474 C C . ARG A 1 425 ? -10.922 -29.664 65.059 1.00 90.19 425 ARG A C 1
ATOM 3476 O O . ARG A 1 425 ? -11.184 -29.599 63.858 1.00 90.19 425 ARG A O 1
ATOM 3483 N N . ALA A 1 426 ? -11.051 -28.609 65.862 1.00 88.38 426 ALA A N 1
ATOM 3484 C CA . ALA A 1 426 ? -11.439 -27.271 65.422 1.00 88.38 426 ALA A CA 1
ATOM 3485 C C . ALA A 1 426 ? -10.589 -26.691 64.263 1.00 88.38 426 ALA A C 1
ATOM 3487 O O . ALA A 1 426 ? -11.197 -26.132 63.346 1.00 88.38 426 ALA A O 1
ATOM 3488 N N . PRO A 1 427 ? -9.239 -26.793 64.226 1.00 90.94 427 PRO A N 1
ATOM 3489 C CA . PRO A 1 427 ? -8.454 -26.306 63.092 1.00 90.94 427 PRO A CA 1
ATOM 3490 C C . PRO A 1 427 ? -8.737 -27.095 61.810 1.00 90.94 427 PRO A C 1
ATOM 3492 O O . PRO A 1 427 ? -8.955 -26.468 60.782 1.00 90.94 427 PRO A O 1
ATOM 3495 N N . GLN A 1 428 ? -8.847 -28.428 61.875 1.00 89.06 428 GLN A N 1
ATOM 3496 C CA . GLN A 1 428 ? -9.166 -29.270 60.710 1.00 89.06 428 GLN A CA 1
ATOM 3497 C C . GLN A 1 428 ? -10.528 -28.903 60.099 1.00 89.06 428 GLN A C 1
ATOM 3499 O O . GLN A 1 428 ? -10.673 -28.811 58.885 1.00 89.06 428 GLN A O 1
ATOM 3504 N N . ILE A 1 429 ? -11.526 -28.634 60.947 1.00 88.62 429 ILE A N 1
ATOM 3505 C CA . ILE A 1 429 ? -12.855 -28.190 60.506 1.00 88.62 429 ILE A CA 1
ATOM 3506 C C . ILE A 1 429 ? -12.786 -26.790 59.868 1.00 88.62 429 ILE A C 1
ATOM 3508 O O . ILE A 1 429 ? -13.438 -26.544 58.856 1.00 88.62 429 ILE A O 1
ATOM 3512 N N . ARG A 1 430 ? -11.980 -25.868 60.414 1.00 90.44 430 ARG A N 1
ATOM 3513 C CA . ARG A 1 430 ? -11.765 -24.532 59.820 1.00 90.44 430 ARG A CA 1
ATOM 3514 C C . ARG A 1 430 ? -11.038 -24.602 58.477 1.00 90.44 430 ARG A C 1
ATOM 3516 O O . ARG A 1 430 ? -11.405 -23.864 57.571 1.00 90.44 430 ARG A O 1
ATOM 3523 N N . GLU A 1 431 ? -10.046 -25.477 58.352 1.00 91.69 431 GLU A N 1
ATOM 3524 C CA . GLU A 1 431 ? -9.307 -25.736 57.114 1.00 91.69 431 GLU A CA 1
ATOM 3525 C C . GLU A 1 431 ? -10.250 -26.282 56.031 1.00 91.69 431 GLU A C 1
ATOM 3527 O O . GLU A 1 431 ? -10.357 -25.683 54.965 1.00 91.69 431 GLU A O 1
ATOM 3532 N N . GLN A 1 432 ? -11.070 -27.288 56.356 1.00 90.56 432 GLN A N 1
ATOM 3533 C CA . GLN A 1 432 ? -12.106 -27.812 55.455 1.00 90.56 432 GLN A CA 1
ATOM 3534 C C . GLN A 1 432 ? -13.136 -26.750 55.033 1.00 90.56 432 GLN A C 1
ATOM 3536 O O . GLN A 1 432 ? -13.510 -26.696 53.864 1.00 90.56 432 GLN A O 1
ATOM 3541 N N . TYR A 1 433 ? -13.578 -25.863 55.934 1.00 92.56 433 TYR A N 1
ATOM 3542 C CA . TYR A 1 433 ? -14.454 -24.747 55.547 1.00 92.56 433 TYR A CA 1
ATOM 3543 C C . TYR A 1 433 ? -13.750 -23.712 54.652 1.00 92.56 433 TYR A C 1
ATOM 3545 O O . TYR A 1 433 ? -14.403 -23.113 53.799 1.00 92.56 433 TYR A O 1
ATOM 3553 N N . GLN A 1 434 ? -12.439 -23.501 54.803 1.00 92.94 434 GLN A N 1
ATOM 3554 C CA . GLN A 1 434 ? -11.666 -22.633 53.907 1.00 92.94 434 GLN A CA 1
ATOM 3555 C C . GLN A 1 434 ? -11.459 -23.273 52.528 1.00 92.94 434 GLN A C 1
ATOM 3557 O O . GLN A 1 434 ? -11.587 -22.576 51.525 1.00 92.94 434 GLN A O 1
ATOM 3562 N N . GLU A 1 435 ? -11.203 -24.581 52.456 1.00 90.94 435 GLU A N 1
ATOM 3563 C CA . GLU A 1 435 ? -11.130 -25.324 51.192 1.00 90.94 435 GLU A CA 1
ATOM 3564 C C . GLU A 1 435 ? -12.479 -25.343 50.467 1.00 90.94 435 GLU A C 1
ATOM 3566 O O . GLU A 1 435 ? -12.536 -25.004 49.289 1.00 90.94 435 GLU A O 1
ATOM 3571 N N . LEU A 1 436 ? -13.581 -25.644 51.165 1.00 92.31 436 LEU A N 1
ATOM 3572 C CA . LEU A 1 436 ? -14.927 -25.598 50.584 1.00 92.31 436 LEU A CA 1
ATOM 3573 C C . LEU A 1 436 ? -15.305 -24.189 50.105 1.00 92.31 436 LEU A C 1
ATOM 3575 O O . LEU A 1 436 ? -15.914 -24.057 49.049 1.00 92.31 436 LEU A O 1
ATOM 3579 N N . SER A 1 437 ? -14.910 -23.143 50.837 1.00 93.69 437 SER A N 1
ATOM 3580 C CA . SER A 1 437 ? -15.113 -21.749 50.422 1.00 93.69 437 SER A CA 1
ATOM 3581 C C . SER A 1 437 ? -14.313 -21.402 49.158 1.00 93.69 437 SER A C 1
ATOM 3583 O O . SER A 1 437 ? -14.870 -20.836 48.219 1.00 93.69 437 SER A O 1
ATOM 3585 N N . ARG A 1 438 ? -13.038 -21.816 49.069 1.00 94.75 438 ARG A N 1
ATOM 3586 C CA . ARG A 1 438 ? -12.222 -21.659 47.848 1.00 94.75 438 ARG A CA 1
ATOM 3587 C C . ARG A 1 438 ? -12.826 -22.404 46.662 1.00 94.75 438 ARG A C 1
ATOM 3589 O O . ARG A 1 438 ? -13.033 -21.794 45.624 1.00 94.75 438 ARG A O 1
ATOM 3596 N N . LEU A 1 439 ? -13.185 -23.675 46.837 1.00 91.75 439 LEU A N 1
ATOM 3597 C CA . LEU A 1 439 ? -13.819 -24.488 45.795 1.00 91.75 439 LEU A CA 1
ATOM 3598 C C . LEU A 1 439 ? -15.181 -23.922 45.361 1.00 91.75 439 LEU A C 1
ATOM 3600 O O . LEU A 1 439 ? -15.547 -24.051 44.197 1.00 91.75 439 LEU A O 1
ATOM 3604 N N . GLN A 1 440 ? -15.926 -23.273 46.261 1.00 94.69 440 GLN A N 1
ATOM 3605 C CA . GLN A 1 440 ? -17.168 -22.579 45.919 1.00 94.69 440 GLN A CA 1
ATOM 3606 C C . GLN A 1 440 ? -16.916 -21.321 45.071 1.00 94.69 440 GLN A C 1
ATOM 3608 O O . GLN A 1 440 ? -17.691 -21.063 44.151 1.00 94.69 440 GLN A O 1
ATOM 3613 N N . VAL A 1 441 ? -15.843 -20.567 45.343 1.00 95.00 441 VAL A N 1
ATOM 3614 C CA . VAL A 1 441 ? -15.411 -19.436 44.501 1.00 95.00 441 VAL A CA 1
ATOM 3615 C C . VAL A 1 441 ? -14.908 -19.940 43.148 1.00 95.00 441 VAL A C 1
ATOM 3617 O O . VAL A 1 441 ? -15.445 -19.533 42.128 1.00 95.00 441 VAL A O 1
ATOM 3620 N N . GLU A 1 442 ? -13.997 -20.915 43.116 1.00 93.44 442 GLU A N 1
ATOM 3621 C CA . GLU A 1 442 ? -13.495 -21.520 41.871 1.00 93.44 442 GLU A CA 1
ATOM 3622 C C . GLU A 1 442 ? -14.635 -22.100 41.012 1.00 93.44 442 GLU A C 1
ATOM 3624 O O . GLU A 1 442 ? -14.644 -21.942 39.792 1.00 93.44 442 GLU A O 1
ATOM 3629 N N . MET A 1 443 ? -15.644 -22.729 41.628 1.00 90.50 443 MET A N 1
ATOM 3630 C CA . MET A 1 443 ? -16.835 -23.213 40.923 1.00 90.50 443 MET A CA 1
ATOM 3631 C C . MET A 1 443 ? -17.716 -22.070 40.391 1.00 90.50 443 MET A C 1
ATOM 3633 O O . MET A 1 443 ? -18.316 -22.228 39.325 1.00 90.50 443 MET A O 1
ATOM 3637 N N . ALA A 1 444 ? -17.804 -20.936 41.092 1.00 93.62 444 ALA A N 1
ATOM 3638 C CA . ALA A 1 444 ? -18.502 -19.748 40.607 1.00 93.62 444 ALA A CA 1
ATOM 3639 C C . ALA A 1 444 ? -17.755 -19.115 39.421 1.00 93.62 444 ALA A C 1
ATOM 3641 O O . ALA A 1 444 ? -18.365 -18.922 38.371 1.00 93.62 444 ALA A O 1
ATOM 3642 N N . ASP A 1 445 ? -16.440 -18.918 39.539 1.00 94.06 445 ASP A N 1
ATOM 3643 C CA . ASP A 1 445 ? -15.569 -18.378 38.488 1.00 94.06 445 ASP A CA 1
ATOM 3644 C C . ASP A 1 445 ? -15.616 -19.249 37.219 1.00 94.06 445 ASP A C 1
ATOM 3646 O O . ASP A 1 445 ? -15.786 -18.748 36.107 1.00 94.06 445 ASP A O 1
ATOM 3650 N N . ILE A 1 446 ? -15.545 -20.580 37.372 1.00 92.50 446 ILE A N 1
ATOM 3651 C CA . ILE A 1 446 ? -15.698 -21.537 36.263 1.00 92.50 446 ILE A CA 1
ATOM 3652 C C . ILE A 1 446 ? -17.105 -21.463 35.655 1.00 92.50 446 ILE A C 1
ATOM 3654 O O . ILE A 1 446 ? -17.243 -21.573 34.437 1.00 92.50 446 ILE A O 1
ATOM 3658 N N . SER A 1 447 ? -18.149 -21.262 36.465 1.00 93.50 447 SER A N 1
ATOM 3659 C CA . SER A 1 447 ? -19.527 -21.128 35.969 1.00 93.50 447 SER A CA 1
ATOM 3660 C C . SER A 1 447 ? -19.735 -19.824 35.196 1.00 93.50 447 SER A C 1
ATOM 3662 O O . SER A 1 447 ? -20.391 -19.844 34.154 1.00 93.50 447 SER A O 1
ATOM 3664 N N . GLU A 1 448 ? -19.142 -18.715 35.646 1.00 93.88 448 GLU A N 1
ATOM 3665 C CA . GLU A 1 448 ? -19.171 -17.441 34.923 1.00 93.88 448 GLU A CA 1
ATOM 3666 C C . GLU A 1 448 ? -18.383 -17.541 33.611 1.00 93.88 448 GLU A C 1
ATOM 3668 O O . GLU A 1 448 ? -18.916 -17.210 32.555 1.00 93.88 448 GLU A O 1
ATOM 3673 N N . MET A 1 449 ? -17.168 -18.099 33.638 1.00 93.56 449 MET A N 1
ATOM 3674 C CA . MET A 1 449 ? -16.375 -18.383 32.433 1.00 93.56 449 MET A CA 1
ATOM 3675 C C . MET A 1 449 ? -17.155 -19.244 31.425 1.00 93.56 449 MET A C 1
ATOM 3677 O O . MET A 1 449 ? -17.147 -18.960 30.228 1.00 93.56 449 MET A O 1
ATOM 3681 N N . LEU A 1 450 ? -17.885 -20.264 31.892 1.00 94.19 450 LEU A N 1
ATOM 3682 C CA . LEU A 1 450 ? -18.731 -21.115 31.050 1.00 94.19 450 LEU A CA 1
ATOM 3683 C C . LEU A 1 450 ? -19.919 -20.324 30.468 1.00 94.19 450 LEU A C 1
ATOM 3685 O O . LEU A 1 450 ? -20.199 -20.445 29.274 1.00 94.19 450 LEU A O 1
ATOM 3689 N N . GLN A 1 451 ? -20.578 -19.466 31.258 1.00 95.06 451 GLN A N 1
ATOM 3690 C CA . GLN A 1 451 ? -21.621 -18.566 30.754 1.00 95.06 451 GLN A CA 1
ATOM 3691 C C . GLN A 1 451 ? -21.067 -17.609 29.689 1.00 95.06 451 GLN A C 1
ATOM 3693 O O . GLN A 1 451 ? -21.632 -17.538 28.598 1.00 95.06 451 GLN A O 1
ATOM 3698 N N . GLN A 1 452 ? -19.950 -16.927 29.955 1.00 93.75 452 GLN A N 1
ATOM 3699 C CA . GLN A 1 452 ? -19.306 -16.020 29.001 1.00 93.75 452 GLN A CA 1
ATOM 3700 C C . GLN A 1 452 ? -18.938 -16.754 27.697 1.00 93.75 452 GLN A C 1
ATOM 3702 O O . GLN A 1 452 ? -19.222 -16.258 26.604 1.00 93.75 452 GLN A O 1
ATOM 3707 N N . CYS A 1 453 ? -18.388 -17.973 27.781 1.00 92.00 453 CYS A N 1
ATOM 3708 C CA . CYS A 1 453 ? -18.123 -18.818 26.613 1.00 92.00 453 CYS A CA 1
ATOM 3709 C C . CYS A 1 453 ? -19.399 -19.197 25.840 1.00 92.00 453 CYS A C 1
ATOM 3711 O O . CYS A 1 453 ? -19.382 -19.181 24.607 1.00 92.00 453 CYS A O 1
ATOM 3713 N N . ASN A 1 454 ? -20.502 -19.513 26.527 1.00 91.38 454 ASN A N 1
ATOM 3714 C CA . ASN A 1 454 ? -21.786 -19.803 25.883 1.00 91.38 454 ASN A CA 1
ATOM 3715 C C . ASN A 1 454 ? -22.370 -18.565 25.196 1.00 91.38 454 ASN A C 1
ATOM 3717 O O . ASN A 1 454 ? -22.765 -18.654 24.038 1.00 91.38 454 ASN A O 1
ATOM 3721 N N . GLU A 1 455 ? -22.364 -17.404 25.849 1.00 93.50 455 GLU A N 1
ATOM 3722 C CA . GLU A 1 455 ? -22.839 -16.160 25.243 1.00 93.50 455 GLU A CA 1
ATOM 3723 C C . GLU A 1 455 ? -22.020 -15.769 24.006 1.00 93.50 455 GLU A C 1
ATOM 3725 O O . GLU A 1 455 ? -22.583 -15.329 23.005 1.00 93.50 455 GLU A O 1
ATOM 3730 N N . LEU A 1 456 ? -20.691 -15.926 24.050 1.00 92.44 456 LEU A N 1
ATOM 3731 C CA . LEU A 1 456 ? -19.825 -15.715 22.887 1.00 92.44 456 LEU A CA 1
ATOM 3732 C C . LEU A 1 456 ? -20.139 -16.721 21.772 1.00 92.44 456 LEU A C 1
ATOM 3734 O O . LEU A 1 456 ? -20.254 -16.329 20.613 1.00 92.44 456 LEU A O 1
ATOM 3738 N N . LYS A 1 457 ? -20.358 -17.998 22.108 1.00 94.25 457 LYS A N 1
ATOM 3739 C CA . LYS A 1 457 ? -20.788 -19.022 21.145 1.00 94.25 457 LYS A CA 1
ATOM 3740 C C . LYS A 1 457 ? -22.143 -18.690 20.515 1.00 94.25 457 LYS A C 1
ATOM 3742 O O . LYS A 1 457 ? -22.289 -18.867 19.311 1.00 94.25 457 LYS A O 1
ATOM 3747 N N . GLU A 1 458 ? -23.115 -18.201 21.280 1.00 93.12 458 GLU A N 1
ATOM 3748 C CA . GLU A 1 458 ? -24.426 -17.792 20.761 1.00 93.12 458 GLU A CA 1
ATOM 3749 C C . GLU A 1 458 ? -24.327 -16.564 19.848 1.00 93.12 458 GLU A C 1
ATOM 3751 O O . GLU A 1 458 ? -24.933 -16.564 18.774 1.00 93.12 458 GLU A O 1
ATOM 3756 N N . LYS A 1 459 ? -23.499 -15.572 20.209 1.00 93.81 459 LYS A N 1
ATOM 3757 C CA . LYS A 1 459 ? -23.174 -14.410 19.360 1.00 93.81 459 LYS A CA 1
ATOM 3758 C C . LYS A 1 459 ? -22.547 -14.870 18.034 1.00 93.81 459 LYS A C 1
ATOM 3760 O O . LYS A 1 459 ? -23.090 -14.568 16.971 1.00 93.81 459 LYS A O 1
ATOM 3765 N N . PHE A 1 460 ? -21.517 -15.721 18.072 1.00 89.88 460 PHE A N 1
ATOM 3766 C CA . PHE A 1 460 ? -20.904 -16.287 16.862 1.00 89.88 460 PHE A CA 1
ATOM 3767 C C . PHE A 1 460 ? -21.849 -17.194 16.060 1.00 89.88 460 PHE A C 1
ATOM 3769 O O . PHE A 1 460 ? -21.773 -17.225 14.832 1.00 89.88 460 PHE A O 1
ATOM 3776 N N . GLU A 1 461 ? -22.752 -17.937 16.704 1.00 92.06 461 GLU A N 1
ATOM 3777 C CA . GLU A 1 461 ? -23.777 -18.721 16.012 1.00 92.06 461 GLU A CA 1
ATOM 3778 C C . GLU A 1 461 ? -24.820 -17.836 15.322 1.00 92.06 461 GLU A C 1
ATOM 3780 O O . GLU A 1 461 ? -25.280 -18.189 14.235 1.00 92.06 461 GLU A O 1
ATOM 3785 N N . TYR A 1 462 ? -25.201 -16.711 15.931 1.00 93.06 462 TYR A N 1
ATOM 3786 C CA . TYR A 1 462 ? -26.094 -15.718 15.338 1.00 93.06 462 TYR A CA 1
ATOM 3787 C C . TYR A 1 462 ? -25.432 -15.030 14.139 1.00 93.06 462 TYR A C 1
ATOM 3789 O O . TYR A 1 462 ? -26.007 -15.024 13.052 1.00 93.06 462 TYR A O 1
ATOM 3797 N N . GLU A 1 463 ? -24.190 -14.566 14.285 1.00 91.19 463 GLU A N 1
ATOM 3798 C CA . GLU A 1 463 ? -23.389 -13.993 13.194 1.00 91.19 463 GLU A CA 1
ATOM 3799 C C . GLU A 1 463 ? -23.172 -14.997 12.052 1.00 91.19 463 GLU A C 1
ATOM 3801 O O . GLU A 1 463 ? -23.331 -14.666 10.880 1.00 91.19 463 GLU A O 1
ATOM 3806 N N . ASN A 1 464 ? -22.916 -16.273 12.360 1.00 89.94 464 ASN A N 1
ATOM 3807 C CA . ASN A 1 464 ? -22.860 -17.322 11.340 1.00 89.94 464 ASN A CA 1
ATOM 3808 C C . ASN A 1 464 ? -24.207 -17.544 10.634 1.00 89.94 464 ASN A C 1
ATOM 3810 O O . ASN A 1 464 ? -24.215 -17.964 9.477 1.00 89.94 464 ASN A O 1
ATOM 3814 N N . LYS A 1 465 ? -25.345 -17.307 11.300 1.00 93.75 465 LYS A N 1
ATOM 3815 C CA . LYS A 1 465 ? -26.682 -17.410 10.693 1.00 93.75 465 LYS A CA 1
ATOM 3816 C C . LYS A 1 465 ? -26.962 -16.195 9.798 1.00 93.75 465 LYS A C 1
ATOM 3818 O O . LYS A 1 465 ? -27.384 -16.402 8.663 1.00 93.75 465 LYS A O 1
ATOM 3823 N N . THR A 1 466 ? -26.655 -14.969 10.232 1.00 92.19 466 THR A N 1
ATOM 3824 C CA . THR A 1 466 ? -26.830 -13.756 9.408 1.00 92.19 466 THR A CA 1
ATOM 3825 C C . THR A 1 466 ? -25.886 -13.733 8.205 1.00 92.19 466 THR A C 1
ATOM 3827 O O . THR A 1 466 ? -26.345 -13.517 7.086 1.00 92.19 466 THR A O 1
ATOM 3830 N N . LEU A 1 467 ? -24.606 -14.083 8.376 1.00 88.19 467 LEU A N 1
ATOM 3831 C CA . LEU A 1 467 ? -23.652 -14.203 7.267 1.00 88.19 467 LEU A CA 1
ATOM 3832 C C . LEU A 1 467 ? -24.076 -15.277 6.252 1.00 88.19 467 LEU A C 1
ATOM 3834 O O . LEU A 1 467 ? -23.981 -15.045 5.051 1.00 88.19 467 LEU A O 1
ATOM 3838 N N . LYS A 1 468 ? -24.615 -16.424 6.692 1.00 93.81 468 LYS A N 1
ATOM 3839 C CA . LYS A 1 468 ? -25.159 -17.453 5.778 1.00 93.81 468 LYS A CA 1
ATOM 3840 C C . LYS A 1 468 ? -26.432 -17.019 5.049 1.00 93.81 468 LYS A C 1
ATOM 3842 O O . LYS A 1 468 ? -26.718 -17.571 3.989 1.00 93.81 468 LYS A O 1
ATOM 3847 N N . ILE A 1 469 ? -27.192 -16.069 5.593 1.00 94.00 469 ILE A N 1
ATOM 3848 C CA . ILE A 1 469 ? -28.323 -15.442 4.897 1.00 94.00 469 ILE A CA 1
ATOM 3849 C C . ILE A 1 469 ? -27.781 -14.465 3.847 1.00 94.00 469 ILE A C 1
ATOM 3851 O O . ILE A 1 469 ? -28.050 -14.655 2.666 1.00 94.00 469 ILE A O 1
ATOM 3855 N N . HIS A 1 470 ? -26.903 -13.532 4.231 1.00 88.81 470 HIS A N 1
ATOM 3856 C CA . HIS A 1 470 ? -26.294 -12.574 3.300 1.00 88.81 470 HIS A CA 1
ATOM 3857 C C . HIS A 1 470 ? -25.515 -13.238 2.155 1.00 88.81 470 HIS A C 1
ATOM 3859 O O . HIS A 1 470 ? -25.623 -12.785 1.022 1.00 88.81 470 HIS A O 1
ATOM 3865 N N . ILE A 1 471 ? -24.794 -14.339 2.400 1.00 90.19 471 ILE A N 1
ATOM 3866 C CA . ILE A 1 471 ? -24.150 -15.122 1.331 1.00 90.19 471 ILE A CA 1
ATOM 3867 C C . ILE A 1 471 ? -25.197 -15.647 0.340 1.00 90.19 471 ILE A C 1
ATOM 3869 O O . ILE A 1 471 ? -25.034 -15.455 -0.859 1.00 90.19 471 ILE A O 1
ATOM 3873 N N . LYS A 1 472 ? -26.302 -16.234 0.821 1.00 92.69 472 LYS A N 1
ATOM 3874 C CA . LYS A 1 472 ? -27.386 -16.728 -0.046 1.00 92.69 472 LYS A CA 1
ATOM 3875 C C . LYS A 1 472 ? -28.113 -15.619 -0.798 1.00 92.69 472 LYS A C 1
ATOM 3877 O O . LYS A 1 472 ? -28.630 -15.868 -1.882 1.00 92.69 472 LYS A O 1
ATOM 3882 N N . ASP A 1 473 ? -28.202 -14.424 -0.230 1.00 90.06 473 ASP A N 1
ATOM 3883 C CA . ASP A 1 473 ? -28.832 -13.283 -0.892 1.00 90.06 473 ASP A CA 1
ATOM 3884 C C . ASP A 1 473 ? -27.910 -12.704 -1.978 1.00 90.06 473 ASP A C 1
ATOM 3886 O O . ASP A 1 473 ? -28.349 -12.529 -3.113 1.00 90.06 473 ASP A O 1
ATOM 3890 N N . LEU A 1 474 ? -26.608 -12.574 -1.699 1.00 87.25 474 LEU A N 1
ATOM 3891 C CA . LEU A 1 474 ? -25.586 -12.225 -2.694 1.00 87.25 474 LEU A CA 1
ATOM 3892 C C . LEU A 1 474 ? -25.438 -13.291 -3.798 1.00 87.25 474 LEU A C 1
ATOM 3894 O O . LEU A 1 474 ? -25.162 -12.952 -4.948 1.00 87.25 474 LEU A O 1
ATOM 3898 N N . GLU A 1 475 ? -25.647 -14.576 -3.492 1.00 88.94 475 GLU A N 1
ATOM 3899 C CA . GLU A 1 475 ? -25.700 -15.655 -4.490 1.00 88.94 475 GLU A CA 1
ATOM 3900 C C . GLU A 1 475 ? -26.885 -15.483 -5.456 1.00 88.94 475 GLU A C 1
ATOM 3902 O O . GLU A 1 475 ? -26.695 -15.624 -6.666 1.00 88.94 475 GLU A O 1
ATOM 3907 N N . LYS A 1 476 ? -28.075 -15.106 -4.957 1.00 87.88 476 LYS A N 1
ATOM 3908 C CA . LYS A 1 476 ? -29.243 -14.777 -5.801 1.00 87.88 476 LYS A CA 1
ATOM 3909 C C . LYS A 1 476 ? -28.995 -13.523 -6.633 1.00 87.88 476 LYS A C 1
ATOM 3911 O O . LYS A 1 476 ? -29.256 -13.534 -7.831 1.00 87.88 476 LYS A O 1
ATOM 3916 N N . GLU A 1 477 ? -28.477 -12.451 -6.030 1.00 86.12 477 GLU A N 1
ATOM 3917 C CA . GLU A 1 477 ? -28.148 -11.219 -6.757 1.00 86.12 477 GLU A CA 1
ATOM 3918 C C . GLU A 1 477 ? -27.142 -11.499 -7.879 1.00 86.12 477 GLU A C 1
ATOM 3920 O O . GLU A 1 477 ? -27.346 -11.078 -9.015 1.00 86.12 477 GLU A O 1
ATOM 3925 N N . LYS A 1 478 ? -26.102 -12.295 -7.605 1.00 88.00 478 LYS A N 1
ATOM 3926 C CA . LYS A 1 478 ? -25.138 -12.746 -8.615 1.00 88.00 478 LYS A CA 1
ATOM 3927 C C . LYS A 1 478 ? -25.804 -13.534 -9.749 1.00 88.00 478 LYS A C 1
ATOM 3929 O O . LYS A 1 478 ? -25.449 -13.307 -10.904 1.00 88.00 478 LYS A O 1
ATOM 3934 N N . GLN A 1 479 ? -26.740 -14.440 -9.453 1.00 87.38 479 GLN A N 1
ATOM 3935 C CA . GLN A 1 479 ? -27.508 -15.159 -10.482 1.00 87.38 479 GLN A CA 1
ATOM 3936 C C . GLN A 1 479 ? -28.320 -14.181 -11.344 1.00 87.38 479 GLN A C 1
ATOM 3938 O O . GLN A 1 479 ? -28.170 -14.178 -12.564 1.00 87.38 479 GLN A O 1
ATOM 3943 N N . ILE A 1 480 ? -29.057 -13.261 -10.716 1.00 86.38 480 ILE A N 1
ATOM 3944 C CA . ILE A 1 480 ? -29.839 -12.220 -11.398 1.00 86.38 480 ILE A CA 1
ATOM 3945 C C . ILE A 1 480 ? -28.947 -11.339 -12.293 1.00 86.38 480 ILE A C 1
ATOM 3947 O O . ILE A 1 480 ? -29.306 -11.074 -13.439 1.00 86.38 480 ILE A O 1
ATOM 3951 N N . TYR A 1 481 ? -27.765 -10.914 -11.832 1.00 83.75 481 TYR A N 1
ATOM 3952 C CA . TYR A 1 481 ? -26.833 -10.120 -12.645 1.00 83.75 481 TYR A CA 1
ATOM 3953 C C . TYR A 1 481 ? -26.216 -10.910 -13.810 1.00 83.75 481 TYR A C 1
ATOM 3955 O O . TYR A 1 481 ? -25.989 -10.340 -14.880 1.00 83.75 481 TYR A O 1
ATOM 3963 N N . LEU A 1 482 ? -25.961 -12.213 -13.649 1.00 85.44 482 LEU A N 1
ATOM 3964 C CA . LEU A 1 482 ? -25.519 -13.083 -14.746 1.00 85.44 482 LEU A CA 1
ATOM 3965 C C . LEU A 1 482 ? -26.627 -13.265 -15.796 1.00 85.44 482 LEU A C 1
ATOM 3967 O O . LEU A 1 482 ? -26.354 -13.140 -16.990 1.00 85.44 482 LEU A O 1
ATOM 3971 N N . GLU A 1 483 ? -27.873 -13.472 -15.365 1.00 82.69 483 GLU A N 1
ATOM 3972 C CA . GLU A 1 483 ? -29.052 -13.541 -16.239 1.00 82.69 483 GLU A CA 1
ATOM 3973 C C . GLU A 1 483 ? -29.273 -12.219 -16.992 1.00 82.69 483 GLU A C 1
ATOM 3975 O O . GLU A 1 483 ? -29.399 -12.224 -18.215 1.00 82.69 483 GLU A O 1
ATOM 3980 N N . GLN A 1 484 ? -29.197 -11.070 -16.311 1.00 83.75 484 GLN A N 1
ATOM 3981 C CA . GLN A 1 484 ? -29.282 -9.747 -16.944 1.00 83.75 484 GLN A CA 1
ATOM 3982 C C . GLN A 1 484 ? -28.153 -9.502 -17.957 1.00 83.75 484 GLN A C 1
ATOM 3984 O O . GLN A 1 484 ? -28.403 -8.997 -19.051 1.00 83.75 484 GLN A O 1
ATOM 3989 N N . THR A 1 485 ? -26.911 -9.873 -17.627 1.00 83.31 485 THR A N 1
ATOM 3990 C CA . THR A 1 485 ? -25.749 -9.713 -18.523 1.00 83.31 485 THR A CA 1
ATOM 3991 C C . THR A 1 485 ? -25.912 -10.562 -19.787 1.00 83.31 485 THR A C 1
ATOM 3993 O O . THR A 1 485 ? -25.618 -10.118 -20.901 1.00 83.31 485 THR A O 1
ATOM 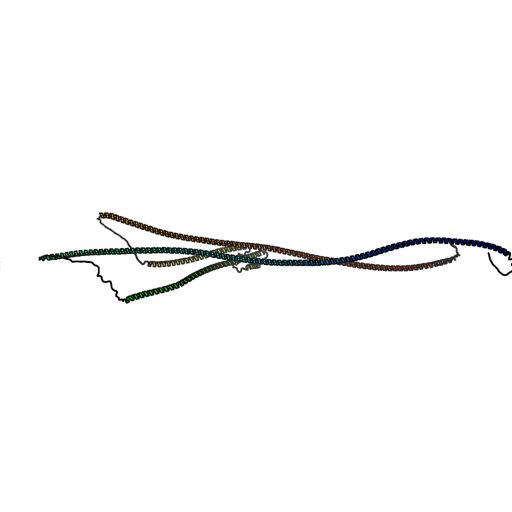3996 N N . ARG A 1 486 ? -26.431 -11.781 -19.628 1.00 83.06 486 ARG A N 1
ATOM 3997 C CA . ARG A 1 486 ? -26.777 -12.705 -20.710 1.00 83.06 486 ARG A CA 1
ATOM 3998 C C . ARG A 1 486 ? -27.922 -12.177 -21.583 1.00 83.06 486 ARG A C 1
ATOM 4000 O O . ARG A 1 486 ? -27.787 -12.181 -22.806 1.00 83.06 486 ARG A O 1
ATOM 4007 N N . ASP A 1 487 ? -28.997 -11.661 -20.993 1.00 82.94 487 ASP A N 1
ATOM 4008 C CA . ASP A 1 487 ? -30.124 -11.084 -21.738 1.00 82.94 487 ASP A CA 1
ATOM 4009 C C . ASP A 1 487 ? -29.736 -9.803 -22.488 1.00 82.94 487 ASP A C 1
ATOM 4011 O O . ASP A 1 487 ? -30.139 -9.622 -23.638 1.00 82.94 487 ASP A O 1
ATOM 4015 N N . LEU A 1 488 ? -28.903 -8.940 -21.897 1.00 83.88 488 LEU A N 1
ATOM 4016 C CA . LEU A 1 488 ? -28.319 -7.784 -22.589 1.00 83.88 488 LEU A CA 1
ATOM 4017 C C . LEU A 1 488 ? -27.407 -8.219 -23.750 1.00 83.88 488 LEU A C 1
ATOM 4019 O O . LEU A 1 488 ? -27.446 -7.621 -24.825 1.00 83.88 488 LEU A O 1
ATOM 4023 N N . SER A 1 489 ? -26.637 -9.297 -23.579 1.00 82.25 489 SER A N 1
ATOM 4024 C CA . SER A 1 489 ? -25.820 -9.872 -24.659 1.00 82.25 489 SER A CA 1
ATOM 4025 C C . SER A 1 489 ? -26.691 -10.391 -25.809 1.00 82.25 489 SER A C 1
ATOM 4027 O O . SER A 1 489 ? -26.382 -10.140 -26.973 1.00 82.25 489 SER A O 1
ATOM 4029 N N . ARG A 1 490 ? -27.815 -11.055 -25.502 1.00 79.12 490 ARG A N 1
ATOM 4030 C CA . ARG A 1 490 ? -28.780 -11.556 -26.497 1.00 79.12 490 ARG A CA 1
ATOM 4031 C C . ARG A 1 490 ? -29.513 -10.417 -27.218 1.00 79.12 490 ARG A C 1
ATOM 4033 O O . ARG A 1 490 ? -29.676 -10.481 -28.436 1.00 79.12 490 ARG A O 1
ATOM 4040 N N . GLN A 1 491 ? -29.869 -9.341 -26.509 1.00 83.81 491 GLN A N 1
ATOM 4041 C CA . GLN A 1 491 ? -30.395 -8.099 -27.100 1.00 83.81 491 GLN A CA 1
ATOM 4042 C C . GLN A 1 491 ? -29.410 -7.481 -28.099 1.00 83.81 491 GLN A C 1
ATOM 4044 O O . GLN A 1 491 ? -29.788 -7.186 -29.231 1.00 83.81 491 GLN A O 1
ATOM 4049 N N . ILE A 1 492 ? -28.139 -7.331 -27.711 1.00 83.44 492 ILE A N 1
ATOM 4050 C CA . ILE A 1 492 ? -27.092 -6.778 -28.582 1.00 83.44 492 ILE A CA 1
ATOM 4051 C C . ILE A 1 492 ? -26.872 -7.676 -29.809 1.00 83.44 492 ILE A C 1
ATOM 4053 O O . ILE A 1 492 ? -26.782 -7.160 -30.920 1.00 83.44 492 ILE A O 1
ATOM 4057 N N . GLN A 1 493 ? -26.856 -9.003 -29.647 1.00 80.19 493 GLN A N 1
ATOM 4058 C CA . GLN A 1 493 ? -26.759 -9.943 -30.773 1.00 80.19 493 GLN A CA 1
ATOM 4059 C C . GLN A 1 493 ? -27.942 -9.809 -31.745 1.00 80.19 493 GLN A C 1
ATOM 4061 O O . GLN A 1 493 ? -27.722 -9.729 -32.952 1.00 80.19 493 GLN A O 1
ATOM 4066 N N . CYS A 1 494 ? -29.179 -9.727 -31.241 1.00 80.06 494 CYS A N 1
ATOM 4067 C CA . CYS A 1 494 ? -30.367 -9.544 -32.081 1.00 80.06 494 CYS A CA 1
ATOM 4068 C C . CYS A 1 494 ? -30.339 -8.205 -32.836 1.00 80.06 494 CYS A C 1
ATOM 4070 O O . CYS A 1 494 ? -30.628 -8.172 -34.030 1.00 80.06 494 CYS A O 1
ATOM 4072 N N . LEU A 1 495 ? -29.937 -7.118 -32.170 1.00 81.44 495 LEU A N 1
ATOM 4073 C CA . LEU A 1 495 ? -29.800 -5.802 -32.797 1.00 81.44 495 LEU A CA 1
ATOM 4074 C C . LEU A 1 495 ? -28.711 -5.775 -33.871 1.00 81.44 495 LEU A C 1
ATOM 4076 O O . LEU A 1 495 ? -28.950 -5.244 -34.951 1.00 81.44 495 LEU A O 1
ATOM 4080 N N . LEU A 1 496 ? -27.536 -6.353 -33.606 1.00 79.25 496 LEU A N 1
ATOM 4081 C CA . LEU A 1 496 ? -26.447 -6.413 -34.585 1.00 79.25 496 LEU A CA 1
ATOM 4082 C C . LEU A 1 496 ? -26.849 -7.240 -35.811 1.00 79.25 496 LEU A C 1
ATOM 4084 O O . LEU A 1 496 ? -26.700 -6.763 -36.932 1.00 79.25 496 LEU A O 1
ATOM 4088 N N . TYR A 1 497 ? -27.451 -8.414 -35.602 1.00 76.69 497 TYR A N 1
ATOM 4089 C CA . TYR A 1 497 ? -27.985 -9.263 -36.671 1.00 76.69 497 TYR A CA 1
ATOM 4090 C C . TYR A 1 497 ? -29.010 -8.526 -37.552 1.00 76.69 497 TYR A C 1
ATOM 4092 O O . TYR A 1 497 ? -28.987 -8.641 -38.779 1.00 76.69 497 TYR A O 1
ATOM 4100 N N . GLU A 1 498 ? -29.893 -7.717 -36.960 1.00 74.94 498 GLU A N 1
ATOM 4101 C CA . GLU A 1 498 ? -30.890 -6.971 -37.733 1.00 74.94 498 GLU A CA 1
ATOM 4102 C C . GLU A 1 498 ? -30.343 -5.683 -38.359 1.00 74.94 498 GLU A C 1
ATOM 4104 O O . GLU A 1 498 ? -30.750 -5.342 -39.470 1.00 74.94 498 GLU A O 1
ATOM 4109 N N . MET A 1 499 ? -29.348 -5.030 -37.751 1.00 74.00 499 MET A N 1
ATOM 4110 C CA . MET A 1 499 ? -28.567 -3.979 -38.412 1.00 74.00 499 MET A CA 1
ATOM 4111 C C . MET A 1 499 ? -27.807 -4.525 -39.628 1.00 74.00 499 MET A C 1
ATOM 4113 O O . MET A 1 499 ? -27.803 -3.886 -40.680 1.00 74.00 499 MET A O 1
ATOM 4117 N N . GLU A 1 500 ? -27.209 -5.715 -39.535 1.00 71.00 500 GLU A N 1
ATOM 4118 C CA . GLU A 1 500 ? -26.565 -6.388 -40.668 1.00 71.00 500 GLU A CA 1
ATOM 4119 C C . GLU A 1 500 ? -27.575 -6.691 -41.785 1.00 71.00 500 GLU A C 1
ATOM 4121 O O . GLU A 1 500 ? -27.333 -6.324 -42.936 1.00 71.00 500 GLU A O 1
ATOM 4126 N N . ILE A 1 501 ? -28.751 -7.244 -41.461 1.00 68.69 501 ILE A N 1
ATOM 4127 C CA . ILE A 1 501 ? -29.835 -7.467 -42.437 1.00 68.69 501 ILE A CA 1
ATOM 4128 C C . ILE A 1 501 ? -30.308 -6.157 -43.089 1.00 68.69 501 ILE A C 1
ATOM 4130 O O . ILE A 1 501 ? -30.545 -6.130 -44.299 1.00 68.69 501 ILE A O 1
ATOM 4134 N N . GLN A 1 502 ? -30.446 -5.066 -42.327 1.00 67.88 502 GLN A N 1
ATOM 4135 C CA . GLN A 1 502 ? -30.854 -3.766 -42.874 1.00 67.88 502 GLN A CA 1
ATOM 4136 C C . GLN A 1 502 ? -29.774 -3.150 -43.786 1.00 67.88 502 GLN A C 1
ATOM 4138 O O . GLN A 1 502 ? -30.115 -2.528 -44.797 1.00 67.88 502 GLN A O 1
ATOM 4143 N N . ASN A 1 503 ? -28.491 -3.364 -43.473 1.00 67.00 503 ASN A N 1
ATOM 4144 C CA . ASN A 1 503 ? -27.356 -2.898 -44.271 1.00 67.00 503 ASN A CA 1
ATOM 4145 C C . ASN A 1 503 ? -27.163 -3.715 -45.566 1.00 67.00 503 ASN A C 1
ATOM 4147 O O . ASN A 1 503 ? -26.904 -3.131 -46.621 1.00 67.00 503 ASN A O 1
ATOM 4151 N N . TYR A 1 504 ? -27.350 -5.041 -45.541 1.00 59.34 504 TYR A N 1
ATOM 4152 C CA . TYR A 1 504 ? -27.223 -5.923 -46.715 1.00 59.34 504 TYR A CA 1
ATOM 4153 C C . TYR A 1 504 ? -28.444 -5.887 -47.652 1.00 59.34 504 TYR A C 1
ATOM 4155 O O . TYR A 1 504 ? -29.001 -6.908 -48.057 1.00 59.34 504 TYR A O 1
ATOM 4163 N N . ARG A 1 505 ? -28.830 -4.684 -48.091 1.00 52.16 505 ARG A N 1
ATOM 4164 C CA . ARG A 1 505 ? -30.027 -4.400 -48.908 1.00 52.16 505 ARG A CA 1
ATOM 4165 C C . ARG A 1 505 ? -29.968 -4.886 -50.373 1.00 52.16 505 ARG A C 1
ATOM 4167 O O . ARG A 1 505 ? -30.635 -4.314 -51.234 1.00 52.16 505 ARG A O 1
ATOM 4174 N N . GLY A 1 506 ? -29.166 -5.915 -50.663 1.00 52.59 506 GLY A N 1
ATOM 4175 C CA . GLY A 1 506 ? -28.900 -6.433 -52.011 1.00 52.59 506 GLY A CA 1
ATOM 4176 C C . GLY A 1 506 ? -28.548 -7.925 -52.119 1.00 52.59 506 GLY A C 1
ATOM 4177 O O . GLY A 1 506 ? -28.399 -8.404 -53.239 1.00 52.59 506 GLY A O 1
ATOM 4178 N N . VAL A 1 507 ? -28.443 -8.675 -51.012 1.00 51.84 507 VAL A N 1
ATOM 4179 C CA . VAL A 1 507 ? -28.202 -10.133 -51.035 1.00 51.84 507 VAL A CA 1
ATOM 4180 C C . VAL A 1 507 ? -29.319 -10.846 -50.279 1.00 51.84 507 VAL A C 1
ATOM 4182 O O . VAL A 1 507 ? -29.624 -10.515 -49.136 1.00 51.84 507 VAL A O 1
ATOM 4185 N N . ILE A 1 508 ? -29.943 -11.837 -50.917 1.00 52.16 508 ILE A N 1
ATOM 4186 C CA . ILE A 1 508 ? -30.989 -12.651 -50.291 1.00 52.16 508 ILE A CA 1
ATOM 4187 C C . ILE A 1 508 ? -30.307 -13.731 -49.443 1.00 52.16 508 ILE A C 1
ATOM 4189 O O . ILE A 1 508 ? -30.079 -14.835 -49.927 1.00 52.16 508 ILE A O 1
ATOM 4193 N N . ILE A 1 509 ? -29.995 -13.407 -48.183 1.00 56.72 509 ILE A N 1
ATOM 4194 C CA . ILE A 1 509 ? -29.549 -14.397 -47.187 1.00 56.72 509 ILE A CA 1
ATOM 4195 C C . ILE A 1 509 ? -30.606 -15.505 -47.126 1.00 56.72 509 ILE A C 1
ATOM 4197 O O . ILE A 1 509 ? -31.793 -15.211 -46.918 1.00 56.72 509 ILE A O 1
ATOM 4201 N N . THR A 1 510 ? -30.201 -16.754 -47.334 1.00 60.69 510 THR A N 1
ATOM 4202 C CA . THR A 1 510 ? -31.116 -17.898 -47.404 1.00 60.69 510 THR A CA 1
ATOM 4203 C C . THR A 1 510 ? -31.757 -18.184 -46.046 1.00 60.69 510 THR A C 1
ATOM 4205 O O . THR A 1 510 ? -31.296 -17.724 -45.000 1.00 60.69 510 THR A O 1
ATOM 4208 N N . GLN A 1 511 ? -32.861 -18.932 -46.042 1.00 60.22 511 GLN A N 1
ATOM 4209 C CA . GLN A 1 511 ? -33.558 -19.266 -44.797 1.00 60.22 511 GLN A CA 1
ATOM 4210 C C . GLN A 1 511 ? -32.670 -20.112 -43.863 1.00 60.22 511 GLN A C 1
ATOM 4212 O O . GLN A 1 511 ? -32.668 -19.904 -42.653 1.00 60.22 511 GLN A O 1
ATOM 4217 N N . GLU A 1 512 ? -31.865 -21.007 -44.442 1.00 59.47 512 GLU A N 1
ATOM 4218 C CA . GLU A 1 512 ? -30.971 -21.922 -43.726 1.00 59.47 512 GLU A CA 1
ATOM 4219 C C . GLU A 1 512 ? -29.820 -21.177 -43.034 1.00 59.47 512 GLU A C 1
ATOM 4221 O O . GLU A 1 512 ? -29.528 -21.453 -41.873 1.00 59.47 512 GLU A O 1
ATOM 4226 N N . GLU A 1 513 ? -29.226 -20.172 -43.686 1.00 60.81 513 GLU A N 1
ATOM 4227 C CA . GLU A 1 513 ? -28.196 -19.309 -43.083 1.00 60.81 513 GLU A CA 1
ATOM 4228 C C . GLU A 1 513 ? -28.751 -18.490 -41.906 1.00 60.81 513 GLU A C 1
ATOM 4230 O O . GLU A 1 513 ? -28.105 -18.381 -40.863 1.00 60.81 513 GLU A O 1
ATOM 4235 N N . ARG A 1 514 ? -29.980 -17.964 -42.025 1.00 60.75 514 ARG A N 1
ATOM 4236 C CA . ARG A 1 514 ? -30.652 -17.237 -40.930 1.00 60.75 514 ARG A CA 1
ATOM 4237 C C . ARG A 1 514 ? -30.908 -18.135 -39.726 1.00 60.75 514 ARG A C 1
ATOM 4239 O O . ARG A 1 514 ? -30.671 -17.727 -38.592 1.00 60.75 514 ARG A O 1
ATOM 4246 N N . ASP A 1 515 ? -31.393 -19.350 -39.965 1.00 63.25 515 ASP A N 1
ATOM 4247 C CA . ASP A 1 515 ? -31.713 -20.296 -38.897 1.00 63.25 515 ASP A CA 1
ATOM 4248 C C . ASP A 1 515 ? -30.454 -20.966 -38.311 1.00 63.25 515 ASP A C 1
ATOM 4250 O O . ASP A 1 515 ? -30.474 -21.388 -37.156 1.00 63.25 515 ASP A O 1
ATOM 4254 N N . ALA A 1 516 ? -29.332 -20.989 -39.040 1.00 62.03 516 ALA A N 1
ATOM 4255 C CA . ALA A 1 516 ? -28.016 -21.311 -38.488 1.00 62.03 516 ALA A CA 1
ATOM 4256 C C . ALA A 1 516 ? -27.496 -20.201 -37.554 1.00 62.03 516 ALA A C 1
ATOM 4258 O O . ALA A 1 516 ? -27.073 -20.495 -36.438 1.00 62.03 516 ALA A O 1
ATOM 4259 N N . ILE A 1 517 ? -27.574 -18.927 -37.961 1.00 61.72 517 ILE A N 1
ATOM 4260 C CA . ILE A 1 517 ? -27.104 -17.791 -37.144 1.00 61.72 517 ILE A CA 1
ATOM 4261 C C . ILE A 1 517 ? -27.929 -17.648 -35.853 1.00 61.72 517 ILE A C 1
ATOM 4263 O O . ILE A 1 517 ? -27.351 -17.439 -34.785 1.00 61.72 517 ILE A O 1
ATOM 4267 N N . LYS A 1 518 ? -29.255 -17.848 -35.910 1.00 63.59 518 LYS A N 1
ATOM 4268 C CA . LYS A 1 518 ? -30.104 -17.931 -34.704 1.00 63.59 518 LYS A CA 1
ATOM 4269 C C . LYS A 1 518 ? -29.625 -19.012 -33.740 1.00 63.59 518 LYS A C 1
ATOM 4271 O O . LYS A 1 518 ? -29.372 -18.704 -32.579 1.00 63.59 518 LYS A O 1
ATOM 4276 N N . LYS A 1 519 ? -29.409 -20.237 -34.234 1.00 63.75 519 LYS A N 1
ATOM 4277 C CA . LYS A 1 519 ? -28.932 -21.360 -33.412 1.00 63.75 519 LYS A CA 1
ATOM 4278 C C . LYS A 1 519 ? -27.614 -21.049 -32.710 1.00 63.75 519 LYS A C 1
ATOM 4280 O O . LYS A 1 519 ? -27.466 -21.395 -31.546 1.00 63.75 519 LYS A O 1
ATOM 4285 N N . MET A 1 520 ? -26.698 -20.327 -33.363 1.00 58.88 520 MET A N 1
ATOM 4286 C CA . MET A 1 520 ? -25.456 -19.878 -32.721 1.00 58.88 520 MET A CA 1
ATOM 4287 C C . MET A 1 520 ? -25.707 -18.926 -31.535 1.00 58.88 520 MET A C 1
ATOM 4289 O O . MET A 1 520 ? -25.020 -19.046 -30.522 1.00 58.88 520 MET A O 1
ATOM 4293 N N . SER A 1 521 ? -26.705 -18.036 -31.610 1.00 60.38 521 SER A N 1
ATOM 4294 C CA . SER A 1 521 ? -27.138 -17.180 -30.485 1.00 60.38 521 SER A CA 1
ATOM 4295 C C . SER A 1 521 ? -27.900 -17.966 -29.401 1.00 60.38 521 SER A C 1
ATOM 4297 O O . SER A 1 521 ? -27.759 -17.697 -28.207 1.00 60.38 521 SER A O 1
ATOM 4299 N N . GLU A 1 522 ? -28.665 -18.980 -29.806 1.00 60.00 522 GLU A N 1
ATOM 4300 C CA . GLU A 1 522 ? -29.482 -19.843 -28.941 1.00 60.00 522 GLU A CA 1
ATOM 4301 C C . GLU A 1 522 ? -28.661 -20.898 -28.164 1.00 60.00 522 GLU A C 1
ATOM 4303 O O . GLU A 1 522 ? -29.145 -21.401 -27.153 1.00 60.00 522 GLU A O 1
ATOM 4308 N N . SER A 1 523 ? -27.406 -21.172 -28.556 1.00 58.06 523 SER A N 1
ATOM 4309 C CA . SER A 1 523 ? -26.502 -22.229 -28.033 1.00 58.06 523 SER A CA 1
ATOM 4310 C C . SER A 1 523 ? -26.346 -22.366 -26.507 1.00 58.06 523 SER A C 1
ATOM 4312 O O . SER A 1 523 ? -25.750 -23.336 -26.051 1.00 58.06 523 SER A O 1
ATOM 4314 N N . ASN A 1 524 ? -26.794 -21.391 -25.714 1.00 59.06 524 ASN A N 1
ATOM 4315 C CA . ASN A 1 524 ? -26.613 -21.357 -24.259 1.00 59.06 524 ASN A CA 1
ATOM 4316 C C . ASN A 1 524 ? -27.905 -21.671 -23.470 1.00 59.06 524 ASN A C 1
ATOM 4318 O O . ASN A 1 524 ? -27.911 -21.529 -22.246 1.00 59.06 524 ASN A O 1
ATOM 4322 N N . LEU A 1 525 ? -29.044 -21.937 -24.124 1.00 57.91 525 LEU A N 1
ATOM 4323 C CA . LEU A 1 525 ? -30.382 -21.924 -23.492 1.00 57.91 525 LEU A CA 1
ATOM 4324 C C . LEU A 1 525 ? -30.691 -23.101 -22.555 1.00 57.91 525 LEU A C 1
ATOM 4326 O O . LEU A 1 525 ? -31.510 -22.926 -21.657 1.00 57.91 525 LEU A O 1
ATOM 4330 N N . ASP A 1 526 ? -29.989 -24.223 -22.685 1.00 59.41 526 ASP A N 1
ATOM 4331 C CA . ASP A 1 526 ? -30.341 -25.512 -22.062 1.00 59.41 526 ASP A CA 1
ATOM 4332 C C . ASP A 1 526 ? -30.314 -25.558 -20.512 1.00 59.41 526 ASP A C 1
ATOM 4334 O O . ASP A 1 526 ? -30.772 -26.538 -19.928 1.00 59.41 526 ASP A O 1
ATOM 4338 N N . GLU A 1 527 ? -29.805 -24.523 -19.829 1.00 61.06 527 GLU A N 1
ATOM 4339 C CA . GLU A 1 527 ? -29.704 -24.457 -18.354 1.00 61.06 527 GLU A CA 1
ATOM 4340 C C . GLU A 1 527 ? -30.748 -23.544 -17.668 1.00 61.06 527 GLU A C 1
ATOM 4342 O O . GLU A 1 527 ? -30.746 -23.430 -16.441 1.00 61.06 527 GLU A O 1
ATOM 4347 N N . LEU A 1 528 ? -31.628 -22.865 -18.415 1.00 62.72 528 LEU A N 1
ATOM 4348 C CA . LEU A 1 528 ? -32.604 -21.915 -17.851 1.00 62.72 528 LEU A CA 1
ATOM 4349 C C . LEU A 1 528 ? -33.974 -22.550 -17.556 1.00 62.72 528 LEU A C 1
ATOM 4351 O O . LEU A 1 528 ? -34.445 -23.420 -18.282 1.00 62.72 528 LEU A O 1
ATOM 4355 N N . SER A 1 529 ? -34.660 -22.041 -16.527 1.00 72.81 529 SER A N 1
ATOM 4356 C CA . SER A 1 529 ? -36.061 -22.381 -16.238 1.00 72.81 529 SER A CA 1
ATOM 4357 C C . SER A 1 529 ? -37.001 -21.914 -17.357 1.00 72.81 529 SER A C 1
ATOM 4359 O O . SER A 1 529 ? -36.808 -20.825 -17.902 1.00 72.81 529 SER A O 1
ATOM 4361 N N . ASP A 1 530 ? -38.087 -22.651 -17.621 1.00 72.75 530 ASP A N 1
ATOM 4362 C CA . ASP A 1 530 ? -39.150 -22.296 -18.584 1.00 72.75 530 ASP A CA 1
ATOM 4363 C C . ASP A 1 530 ? -39.625 -20.834 -18.455 1.00 72.75 530 ASP A C 1
ATOM 4365 O O . ASP A 1 530 ? -39.921 -20.162 -19.447 1.00 72.75 530 ASP A O 1
ATOM 4369 N N . THR A 1 531 ? -39.684 -20.312 -17.225 1.00 73.38 531 THR A N 1
ATOM 4370 C CA . THR A 1 531 ? -40.063 -18.918 -16.951 1.00 73.38 531 THR A CA 1
ATOM 4371 C C . THR A 1 531 ? -38.989 -17.918 -17.378 1.00 73.38 531 THR A C 1
ATOM 4373 O O . THR A 1 531 ? -39.321 -16.885 -17.959 1.00 73.38 531 THR A O 1
ATOM 4376 N N . GLN A 1 532 ? -37.713 -18.222 -17.131 1.00 70.94 532 GLN A N 1
ATOM 4377 C CA . GLN A 1 532 ? -36.567 -17.399 -17.531 1.00 70.94 532 GLN A CA 1
ATOM 4378 C C . GLN A 1 532 ? -36.380 -17.423 -19.051 1.00 70.94 532 GLN A C 1
ATOM 4380 O O . GLN A 1 532 ? -36.163 -16.371 -19.647 1.00 70.94 532 GLN A O 1
ATOM 4385 N N . LEU A 1 533 ? -36.557 -18.583 -19.693 1.00 72.81 533 LEU A N 1
ATOM 4386 C CA . LEU A 1 533 ? -36.585 -18.718 -21.153 1.00 72.81 533 LEU A CA 1
ATOM 4387 C C . LEU A 1 533 ? -37.665 -17.820 -21.770 1.00 72.81 533 LEU A C 1
ATOM 4389 O O . LEU A 1 533 ? -37.373 -17.010 -22.649 1.00 72.81 533 LEU A O 1
ATOM 4393 N N . LEU A 1 534 ? -38.899 -17.878 -21.255 1.00 73.56 534 LEU A N 1
ATOM 4394 C CA . LEU A 1 534 ? -40.005 -17.056 -21.752 1.00 73.56 534 LEU A CA 1
ATOM 4395 C C . LEU A 1 534 ? -39.733 -15.548 -21.589 1.00 73.56 534 LEU A C 1
ATOM 4397 O O . LEU A 1 534 ? -40.069 -14.770 -22.486 1.00 73.56 534 LEU A O 1
ATOM 4401 N N . ILE A 1 535 ? -39.099 -15.124 -20.490 1.00 75.44 535 ILE A N 1
ATOM 4402 C CA . ILE A 1 535 ? -38.668 -13.730 -20.282 1.00 75.44 535 ILE A CA 1
ATOM 4403 C C . ILE A 1 535 ? -37.580 -13.341 -21.301 1.00 75.44 535 ILE A C 1
ATOM 4405 O O . ILE A 1 535 ? -37.769 -12.366 -22.038 1.00 75.44 535 ILE A O 1
ATOM 4409 N N . SER A 1 536 ? -36.514 -14.146 -21.388 1.00 75.62 536 SER A N 1
ATOM 4410 C CA . SER A 1 536 ? -35.336 -13.972 -22.257 1.00 75.62 536 SER A CA 1
ATOM 4411 C C . SER A 1 536 ? -35.660 -13.979 -23.757 1.00 75.62 536 SER A C 1
ATOM 4413 O O . SER A 1 536 ? -34.866 -13.500 -24.562 1.00 75.62 536 SER A O 1
ATOM 4415 N N . GLU A 1 537 ? -36.813 -14.522 -24.157 1.00 71.31 537 GLU A N 1
ATOM 4416 C CA . GLU A 1 537 ? -37.254 -14.558 -25.558 1.00 71.31 537 GLU A CA 1
ATOM 4417 C C . GLU A 1 537 ? -38.327 -13.532 -25.893 1.00 71.31 537 GLU A C 1
ATOM 4419 O O . GLU A 1 537 ? -38.271 -12.881 -26.937 1.00 71.31 537 GLU A O 1
ATOM 4424 N N . ARG A 1 538 ? -39.338 -13.392 -25.030 1.00 71.62 538 ARG A N 1
ATOM 4425 C CA . ARG A 1 538 ? -40.565 -12.669 -25.379 1.00 71.62 538 ARG A CA 1
ATOM 4426 C C . ARG A 1 538 ? -40.583 -11.227 -24.890 1.00 71.62 538 ARG A C 1
ATOM 4428 O O . ARG A 1 538 ? -41.251 -10.392 -25.506 1.00 71.62 538 ARG A O 1
ATOM 4435 N N . LEU A 1 539 ? -39.906 -10.940 -23.779 1.00 72.31 539 LEU A N 1
ATOM 4436 C CA . LEU A 1 539 ? -39.993 -9.649 -23.093 1.00 72.31 539 LEU A CA 1
ATOM 4437 C C . LEU A 1 539 ? -38.754 -8.770 -23.290 1.00 72.31 539 LEU A C 1
ATOM 4439 O O . LEU A 1 539 ? -38.892 -7.551 -23.223 1.00 72.31 539 LEU A O 1
ATOM 4443 N N . THR A 1 540 ? -37.585 -9.355 -23.563 1.00 77.25 540 THR A N 1
ATOM 4444 C CA . THR A 1 540 ? -36.317 -8.616 -23.691 1.00 77.25 540 THR A CA 1
ATOM 4445 C C . THR A 1 540 ? -35.854 -8.378 -25.133 1.00 77.25 540 THR A C 1
ATOM 4447 O O . THR A 1 540 ? -35.213 -7.363 -25.383 1.00 77.25 540 THR A O 1
ATOM 4450 N N . LEU A 1 541 ? -36.163 -9.260 -26.094 1.00 81.19 541 LEU A N 1
ATOM 4451 C CA . LEU A 1 541 ? -35.593 -9.201 -27.453 1.00 81.19 541 LEU A CA 1
ATOM 4452 C C . LEU A 1 541 ? -36.382 -8.302 -28.412 1.00 81.19 541 LEU A C 1
ATOM 4454 O O . LEU A 1 541 ? -37.386 -8.730 -28.990 1.00 81.19 541 LEU A O 1
ATOM 4458 N N . PHE A 1 542 ? -35.881 -7.088 -28.636 1.00 82.19 542 PHE A N 1
ATOM 4459 C CA . PHE A 1 542 ? -36.429 -6.141 -29.608 1.00 82.19 542 PHE A CA 1
ATOM 4460 C C . PHE A 1 542 ? -35.664 -6.134 -30.940 1.00 82.19 542 PHE A C 1
ATOM 4462 O O . PHE A 1 542 ? -34.536 -6.610 -31.053 1.00 82.19 542 PHE A O 1
ATOM 4469 N N . LYS A 1 543 ? -36.338 -5.586 -31.953 1.00 78.75 543 LYS A N 1
ATOM 4470 C CA . LYS A 1 543 ? -35.941 -5.515 -33.364 1.00 78.75 543 LYS A CA 1
ATOM 4471 C C . LYS A 1 543 ? -35.732 -4.063 -33.791 1.00 78.75 543 LYS A C 1
ATOM 4473 O O . LYS A 1 543 ? -34.617 -3.569 -33.896 1.00 78.75 543 LYS A O 1
ATOM 4478 N N . ASP A 1 544 ? -36.848 -3.344 -33.895 1.00 78.75 544 ASP A N 1
ATOM 4479 C CA . ASP A 1 544 ? -36.923 -1.899 -34.094 1.00 78.75 544 ASP A CA 1
ATOM 4480 C C . ASP A 1 544 ? -37.338 -1.184 -32.797 1.00 78.75 544 ASP A C 1
ATOM 4482 O O . ASP A 1 544 ? -37.989 -1.764 -31.920 1.00 78.75 544 ASP A O 1
ATOM 4486 N N . ILE A 1 545 ? -37.116 0.135 -32.742 1.00 83.56 545 ILE A N 1
ATOM 4487 C CA . ILE A 1 545 ? -37.597 1.032 -31.669 1.00 83.56 545 ILE A CA 1
ATOM 4488 C C . ILE A 1 545 ? -39.103 0.847 -31.382 1.00 83.56 545 ILE A C 1
ATOM 4490 O O . ILE A 1 545 ? -39.530 0.950 -30.235 1.00 83.56 545 ILE A O 1
ATOM 4494 N N . LYS A 1 546 ? -39.917 0.519 -32.397 1.00 84.81 546 LYS A N 1
ATOM 4495 C CA . LYS A 1 546 ? -41.351 0.218 -32.224 1.00 84.81 546 LYS A CA 1
ATOM 4496 C C . LYS A 1 546 ? -41.584 -1.051 -31.401 1.00 84.81 546 LYS A C 1
ATOM 4498 O O . LYS A 1 546 ? -42.349 -1.025 -30.444 1.00 84.81 546 LYS A O 1
ATOM 4503 N N . THR A 1 547 ? -40.876 -2.135 -31.719 1.00 83.69 547 THR A N 1
ATOM 4504 C CA . THR A 1 547 ? -40.966 -3.390 -30.954 1.00 83.69 547 THR A CA 1
ATOM 4505 C C . THR A 1 547 ? -40.431 -3.229 -29.530 1.00 83.69 547 THR A C 1
ATOM 4507 O O . THR A 1 547 ? -41.038 -3.753 -28.603 1.00 83.69 547 THR A O 1
ATOM 4510 N N . LEU A 1 548 ? -39.398 -2.399 -29.326 1.00 85.00 548 LEU A N 1
ATOM 4511 C CA . LEU A 1 548 ? -38.932 -2.001 -27.993 1.00 85.00 548 LEU A CA 1
ATOM 4512 C C . LEU A 1 548 ? -40.006 -1.222 -27.214 1.00 85.00 548 LEU A C 1
ATOM 4514 O O . LEU A 1 548 ? -40.157 -1.416 -26.011 1.00 85.00 548 LEU A O 1
ATOM 4518 N N . GLN A 1 549 ? -40.769 -0.342 -27.866 1.00 86.25 549 GLN A N 1
ATOM 4519 C CA . GLN A 1 549 ? -41.887 0.362 -27.228 1.00 86.25 549 GLN A CA 1
ATOM 4520 C C . GLN A 1 549 ? -43.031 -0.597 -26.864 1.00 86.25 549 GLN A C 1
ATOM 4522 O O . GLN A 1 549 ? -43.585 -0.488 -25.771 1.00 86.25 549 GLN A O 1
ATOM 4527 N N . GLU A 1 550 ? -43.358 -1.562 -27.724 1.00 86.94 550 GLU A N 1
ATOM 4528 C CA . GLU A 1 550 ? -44.369 -2.593 -27.449 1.00 86.94 550 GLU A CA 1
ATOM 4529 C C . GLU A 1 550 ? -43.935 -3.554 -26.329 1.00 86.94 550 GLU A C 1
ATOM 4531 O O . GLU A 1 550 ? -44.727 -3.852 -25.431 1.00 86.94 550 GLU A O 1
ATOM 4536 N N . GLN A 1 551 ? -42.672 -3.988 -26.311 1.00 85.06 551 GLN A N 1
ATOM 4537 C CA . GLN A 1 551 ? -42.118 -4.812 -25.235 1.00 85.06 551 GLN A CA 1
ATOM 4538 C C . GLN A 1 551 ? -42.013 -4.047 -23.920 1.00 85.06 551 GLN A C 1
ATOM 4540 O O . GLN A 1 551 ? -42.460 -4.576 -22.909 1.00 85.06 551 GLN A O 1
ATOM 4545 N N . ASN A 1 552 ? -41.573 -2.785 -23.912 1.00 85.38 552 ASN A N 1
ATOM 4546 C CA . ASN A 1 552 ? -41.620 -1.954 -22.703 1.00 85.38 552 ASN A CA 1
ATOM 4547 C C . ASN A 1 552 ? -43.055 -1.749 -22.195 1.00 85.38 552 ASN A C 1
ATOM 4549 O O . ASN A 1 552 ? -43.289 -1.805 -20.991 1.00 85.38 552 ASN A O 1
ATOM 4553 N N . GLN A 1 553 ? -44.045 -1.577 -23.078 1.00 86.31 553 GLN A N 1
ATOM 4554 C CA . GLN A 1 553 ? -45.454 -1.538 -22.667 1.00 86.31 553 GLN A CA 1
ATOM 4555 C C . GLN A 1 553 ? -45.936 -2.870 -22.081 1.00 86.31 553 GLN A C 1
ATOM 4557 O O . GLN A 1 553 ? -46.772 -2.863 -21.181 1.00 86.31 553 GLN A O 1
ATOM 4562 N N . ASN A 1 554 ? -45.448 -4.009 -22.574 1.00 85.94 554 ASN A N 1
ATOM 4563 C CA . ASN A 1 554 ? -45.825 -5.326 -22.062 1.00 85.94 554 ASN A CA 1
ATOM 4564 C C . ASN A 1 554 ? -45.093 -5.670 -20.755 1.00 85.94 554 ASN A C 1
ATOM 4566 O O . ASN A 1 554 ? -45.743 -6.131 -19.822 1.00 85.94 554 ASN A O 1
ATOM 4570 N N . LEU A 1 555 ? -43.806 -5.335 -20.629 1.00 85.19 555 LEU A N 1
ATOM 4571 C CA . LEU A 1 555 ? -43.057 -5.339 -19.370 1.00 85.19 555 LEU A CA 1
ATOM 4572 C C . LEU A 1 555 ? -43.764 -4.481 -18.316 1.00 85.19 555 LEU A C 1
ATOM 4574 O O . LEU A 1 555 ? -44.047 -4.979 -17.235 1.00 85.19 555 LEU A O 1
ATOM 4578 N N . LEU A 1 556 ? -44.145 -3.240 -18.640 1.00 86.12 556 LEU A N 1
ATOM 4579 C CA . LEU A 1 556 ? -44.869 -2.350 -17.720 1.00 86.12 556 LEU A CA 1
ATOM 4580 C C . LEU A 1 556 ? -46.280 -2.840 -17.352 1.00 86.12 556 LEU A C 1
ATOM 4582 O O . LEU A 1 556 ? -46.798 -2.429 -16.316 1.00 86.12 556 LEU A O 1
ATOM 4586 N N . LYS A 1 557 ? -46.919 -3.699 -18.158 1.00 88.81 557 LYS A N 1
ATOM 4587 C CA . LYS A 1 557 ? -48.146 -4.407 -17.746 1.00 88.81 557 LYS A CA 1
ATOM 4588 C C . LYS A 1 557 ? -47.800 -5.530 -16.773 1.00 88.81 557 LYS A C 1
ATOM 4590 O O . LYS A 1 557 ? -48.352 -5.560 -15.682 1.00 88.81 557 LYS A O 1
ATOM 4595 N N . VAL A 1 558 ? -46.848 -6.394 -17.132 1.00 86.94 558 VAL A N 1
ATOM 4596 C CA . VAL A 1 558 ? -46.443 -7.553 -16.321 1.00 86.94 558 VAL A CA 1
ATOM 4597 C C . VAL A 1 558 ? -45.887 -7.131 -14.960 1.00 86.94 558 VAL A C 1
ATOM 4599 O O . VAL A 1 558 ? -46.268 -7.730 -13.963 1.00 86.94 558 VAL A O 1
ATOM 4602 N N . THR A 1 559 ? -45.068 -6.079 -14.865 1.00 84.62 559 THR A N 1
ATOM 4603 C CA . THR A 1 559 ? -44.549 -5.592 -13.573 1.00 84.62 559 THR A CA 1
ATOM 4604 C C . THR A 1 559 ? -45.631 -4.950 -12.708 1.00 84.62 559 THR A C 1
ATOM 4606 O O . THR A 1 559 ? -45.616 -5.138 -11.496 1.00 84.62 559 THR A O 1
ATOM 4609 N N . ARG A 1 560 ? -46.614 -4.257 -13.301 1.00 89.44 560 ARG A N 1
ATOM 4610 C CA . ARG A 1 560 ? -47.780 -3.730 -12.564 1.00 89.44 560 ARG A CA 1
ATOM 4611 C C . ARG A 1 560 ? -48.728 -4.837 -12.110 1.00 89.44 560 ARG A C 1
ATOM 4613 O O . ARG A 1 560 ? -49.228 -4.777 -10.995 1.00 89.44 560 ARG A O 1
ATOM 4620 N N . GLU A 1 561 ? -48.964 -5.848 -12.942 1.00 89.62 561 GLU A N 1
ATOM 4621 C CA . GLU A 1 561 ? -49.760 -7.020 -12.569 1.00 89.62 561 GLU A CA 1
ATOM 4622 C C . GLU A 1 561 ? -49.067 -7.883 -11.514 1.00 89.62 561 GLU A C 1
ATOM 4624 O O . GLU A 1 561 ? -49.744 -8.393 -10.627 1.00 89.62 561 GLU A O 1
ATOM 4629 N N . LEU A 1 562 ? -47.743 -8.044 -11.592 1.00 86.50 562 LEU A N 1
ATOM 4630 C CA . LEU A 1 562 ? -46.955 -8.770 -10.599 1.00 86.50 562 LEU A CA 1
ATOM 4631 C C . LEU A 1 562 ? -46.906 -8.001 -9.277 1.00 86.50 562 LEU A C 1
ATOM 4633 O O . LEU A 1 562 ? -47.200 -8.591 -8.246 1.00 86.50 562 LEU A O 1
ATOM 4637 N N . GLY A 1 563 ? -46.648 -6.688 -9.306 1.00 84.81 563 GLY A N 1
ATOM 4638 C CA . GLY A 1 563 ? -46.726 -5.825 -8.123 1.00 84.81 563 GLY A CA 1
ATOM 4639 C C . GLY A 1 563 ? -48.098 -5.905 -7.451 1.00 84.81 563 GLY A C 1
ATOM 4640 O O . GLY A 1 563 ? -48.188 -6.258 -6.284 1.00 84.81 563 GLY A O 1
ATOM 4641 N N . ALA A 1 564 ? -49.185 -5.746 -8.213 1.00 88.38 564 ALA A N 1
ATOM 4642 C CA . ALA A 1 564 ? -50.555 -5.860 -7.701 1.00 88.38 564 ALA A CA 1
ATOM 4643 C C . ALA A 1 564 ? -50.998 -7.296 -7.320 1.00 88.38 564 ALA A C 1
ATOM 4645 O O . ALA A 1 564 ? -52.132 -7.482 -6.861 1.00 88.38 564 ALA A O 1
ATOM 4646 N N . ARG A 1 565 ? -50.151 -8.316 -7.532 1.00 92.19 565 ARG A N 1
ATOM 4647 C CA . ARG A 1 565 ? -50.293 -9.665 -6.951 1.00 92.19 565 ARG A CA 1
ATOM 4648 C C . ARG A 1 565 ? -49.450 -9.796 -5.687 1.00 92.19 565 ARG A C 1
ATOM 4650 O O . ARG A 1 565 ? -50.000 -10.193 -4.669 1.00 92.19 565 ARG A O 1
ATOM 4657 N N . MET A 1 566 ? -48.185 -9.374 -5.715 1.00 82.94 566 MET A N 1
ATOM 4658 C CA . MET A 1 566 ? -47.299 -9.363 -4.546 1.00 82.94 566 MET A CA 1
ATOM 4659 C C . MET A 1 566 ? -47.869 -8.515 -3.405 1.00 82.94 566 MET A C 1
ATOM 4661 O O . MET A 1 566 ? -47.967 -9.014 -2.297 1.00 82.94 566 MET A O 1
ATOM 4665 N N . GLU A 1 567 ? -48.370 -7.305 -3.672 1.00 85.12 567 GLU A N 1
ATOM 4666 C CA . GLU A 1 567 ? -49.054 -6.464 -2.674 1.00 85.12 567 GLU A CA 1
ATOM 4667 C C . GLU A 1 567 ? -50.249 -7.184 -2.020 1.00 85.12 567 GLU A C 1
ATOM 4669 O O . GLU A 1 567 ? -50.517 -7.001 -0.834 1.00 85.12 567 GLU A O 1
ATOM 4674 N N . LYS A 1 568 ? -50.969 -8.033 -2.768 1.00 89.50 568 LYS A N 1
ATOM 4675 C CA . LYS A 1 568 ? -52.091 -8.824 -2.233 1.00 89.50 568 LYS A CA 1
ATOM 4676 C C . LYS A 1 568 ? -51.617 -10.034 -1.446 1.00 89.50 568 LYS A C 1
ATOM 4678 O O . LYS A 1 568 ? -52.160 -10.293 -0.381 1.00 89.50 568 LYS A O 1
ATOM 4683 N N . GLU A 1 569 ? -50.613 -10.750 -1.939 1.00 87.62 569 GLU A N 1
ATOM 4684 C CA . GLU A 1 569 ? -50.014 -11.880 -1.230 1.00 87.62 569 GLU A CA 1
ATOM 4685 C C . GLU A 1 569 ? -49.331 -11.416 0.066 1.00 87.62 569 GLU A C 1
ATOM 4687 O O . GLU A 1 569 ? -49.468 -12.076 1.089 1.00 87.62 569 GLU A O 1
ATOM 4692 N N . GLU A 1 570 ? -48.683 -10.250 0.078 1.00 82.25 570 GLU A N 1
ATOM 4693 C CA . GLU A 1 570 ? -48.139 -9.608 1.279 1.00 82.25 570 GLU A CA 1
ATOM 4694 C C . GLU A 1 570 ? -49.239 -9.179 2.255 1.00 82.25 570 GLU A C 1
ATOM 4696 O O . GLU A 1 570 ? -49.121 -9.458 3.448 1.00 82.25 570 GLU A O 1
ATOM 4701 N N . LEU A 1 571 ? -50.331 -8.563 1.779 1.00 84.25 571 LEU A N 1
ATOM 4702 C CA . LEU A 1 571 ? -51.484 -8.237 2.625 1.00 84.25 571 LEU A CA 1
ATOM 4703 C C . LEU A 1 571 ? -52.110 -9.498 3.232 1.00 84.25 571 LEU A C 1
ATOM 4705 O O . LEU A 1 571 ? -52.248 -9.570 4.452 1.00 84.25 571 LEU A O 1
ATOM 4709 N N . GLU A 1 572 ? -52.404 -10.515 2.422 1.00 89.81 572 GLU A N 1
ATOM 4710 C CA . GLU A 1 572 ? -52.933 -11.793 2.896 1.00 89.81 572 GLU A CA 1
ATOM 4711 C C . GLU A 1 572 ? -51.973 -12.500 3.865 1.00 89.81 572 GLU A C 1
ATOM 4713 O O . GLU A 1 572 ? -52.414 -13.105 4.839 1.00 89.81 572 GLU A O 1
ATOM 4718 N N . ASN A 1 573 ? -50.663 -12.476 3.612 1.00 84.62 573 ASN A N 1
ATOM 4719 C CA . ASN A 1 573 ? -49.678 -13.127 4.478 1.00 84.62 573 ASN A CA 1
ATOM 4720 C C . ASN A 1 573 ? -49.470 -12.353 5.783 1.00 84.62 573 ASN A C 1
ATOM 4722 O O . ASN A 1 573 ? -49.276 -12.975 6.827 1.00 84.62 573 ASN A O 1
ATOM 4726 N N . ARG A 1 574 ? -49.598 -11.021 5.759 1.00 86.88 574 ARG A N 1
ATOM 4727 C CA . ARG A 1 574 ? -49.640 -10.187 6.963 1.00 86.88 574 ARG A CA 1
ATOM 4728 C C . ARG A 1 574 ? -50.907 -10.451 7.773 1.00 86.88 574 ARG A C 1
ATOM 4730 O O . ARG A 1 574 ? -50.798 -10.650 8.976 1.00 86.88 574 ARG A O 1
ATOM 4737 N N . GLU A 1 575 ? -52.072 -10.555 7.133 1.00 87.44 575 GLU A N 1
ATOM 4738 C CA . GLU A 1 575 ? -53.321 -10.960 7.792 1.00 87.44 575 GLU A CA 1
ATOM 4739 C C . GLU A 1 575 ? -53.212 -12.375 8.382 1.00 87.44 575 GLU A C 1
ATOM 4741 O O . GLU A 1 575 ? -53.588 -12.592 9.532 1.00 87.44 575 GLU A O 1
ATOM 4746 N N . LYS A 1 576 ? -52.646 -13.350 7.657 1.00 88.25 576 LYS A N 1
ATOM 4747 C CA . LYS A 1 576 ? -52.388 -14.707 8.181 1.00 88.25 576 LYS A CA 1
ATOM 4748 C C . LYS A 1 576 ? -51.443 -14.671 9.391 1.00 88.25 576 LYS A C 1
ATOM 4750 O O . LYS A 1 576 ? -51.697 -15.367 10.371 1.00 88.25 576 LYS A O 1
ATOM 4755 N N . LEU A 1 577 ? -50.394 -13.845 9.360 1.00 85.50 577 LEU A N 1
ATOM 4756 C CA . LEU A 1 577 ? -49.452 -13.682 10.472 1.00 85.50 577 LEU A CA 1
ATOM 4757 C C . LEU A 1 577 ? -50.094 -12.998 11.690 1.00 85.50 577 LEU A C 1
ATOM 4759 O O . LEU A 1 577 ? -49.901 -13.462 12.809 1.00 85.50 577 LEU A O 1
ATOM 4763 N N . GLU A 1 578 ? -50.887 -11.946 11.488 1.00 86.06 578 GLU A N 1
ATOM 4764 C CA . GLU A 1 578 ? -51.613 -11.229 12.546 1.00 86.06 578 GLU A CA 1
ATOM 4765 C C . GLU A 1 578 ? -52.696 -12.116 13.189 1.00 86.06 578 GLU A C 1
ATOM 4767 O O . GLU A 1 578 ? -52.840 -12.144 14.414 1.00 86.06 578 GLU A O 1
ATOM 4772 N N . ASN A 1 579 ? -53.382 -12.943 12.393 1.00 89.81 579 ASN A N 1
ATOM 4773 C CA . ASN A 1 579 ? -54.289 -13.982 12.892 1.00 89.81 579 ASN A CA 1
ATOM 4774 C C . ASN A 1 579 ? -53.544 -15.058 13.709 1.00 89.81 579 ASN A C 1
ATOM 4776 O O . ASN A 1 579 ? -53.994 -15.422 14.792 1.00 89.81 579 ASN A O 1
ATOM 4780 N N . LEU A 1 580 ? -52.382 -15.543 13.253 1.00 87.88 580 LEU A N 1
ATOM 4781 C CA . LEU A 1 580 ? -51.584 -16.520 14.010 1.00 87.88 580 LEU A CA 1
ATOM 4782 C C . LEU A 1 580 ? -51.020 -15.933 15.316 1.00 87.88 580 LEU A C 1
ATOM 4784 O O . LEU A 1 580 ? -51.063 -16.593 16.354 1.00 87.88 580 LEU A O 1
ATOM 4788 N N . GLN A 1 581 ? -50.532 -14.689 15.290 1.00 83.12 581 GLN A N 1
ATOM 4789 C CA . GLN A 1 581 ? -50.033 -13.994 16.479 1.00 83.12 581 GLN A CA 1
ATOM 4790 C C . GLN A 1 581 ? -51.154 -13.721 17.487 1.00 83.12 581 GLN A C 1
ATOM 4792 O O . GLN A 1 581 ? -50.977 -13.984 18.675 1.00 83.12 581 GLN A O 1
ATOM 4797 N N . SER A 1 582 ? -52.320 -13.248 17.039 1.00 86.56 582 SER A N 1
ATOM 4798 C CA . SER A 1 582 ? -53.463 -13.015 17.929 1.00 86.56 582 SER A CA 1
ATOM 4799 C C . SER A 1 582 ? -54.006 -14.317 18.527 1.00 86.56 582 SER A C 1
ATOM 4801 O O . SER A 1 582 ? -54.246 -14.354 19.734 1.00 86.56 582 SER A O 1
ATOM 4803 N N . VAL A 1 583 ? -54.095 -15.413 17.760 1.00 91.06 583 VAL A N 1
ATOM 4804 C CA . VAL A 1 583 ? -54.421 -16.747 18.303 1.00 91.06 583 VAL A CA 1
ATOM 4805 C C . VAL A 1 583 ? -53.421 -17.151 19.389 1.00 91.06 583 VAL A C 1
ATOM 4807 O O . VAL A 1 583 ? -53.844 -17.381 20.524 1.00 91.06 583 VAL A O 1
ATOM 4810 N N . ALA A 1 584 ? -52.114 -17.131 19.101 1.00 87.38 584 ALA A N 1
ATOM 4811 C CA . ALA A 1 584 ? -51.073 -17.492 20.068 1.00 87.38 584 ALA A CA 1
ATOM 4812 C C . ALA A 1 584 ? -51.104 -16.614 21.337 1.00 87.38 584 ALA A C 1
ATOM 4814 O O . ALA A 1 584 ? -50.936 -17.117 22.448 1.00 87.38 584 ALA A O 1
ATOM 4815 N N . VAL A 1 585 ? -51.393 -15.315 21.204 1.00 87.69 585 VAL A N 1
ATOM 4816 C CA . VAL A 1 585 ? -51.587 -14.402 22.342 1.00 87.69 585 VAL A CA 1
ATOM 4817 C C . VAL A 1 585 ? -52.847 -14.753 23.143 1.00 87.69 585 VAL A C 1
ATOM 4819 O O . VAL A 1 585 ? -52.807 -14.699 24.373 1.00 87.69 585 VAL A O 1
ATOM 4822 N N . THR A 1 586 ? -53.960 -15.156 22.517 1.00 90.38 586 THR A N 1
ATOM 4823 C CA . THR A 1 586 ? -55.136 -15.629 23.280 1.00 90.38 586 THR A CA 1
ATOM 4824 C C . THR A 1 586 ? -54.895 -16.962 23.986 1.00 90.38 586 THR A C 1
ATOM 4826 O O . THR A 1 586 ? -55.449 -17.179 25.060 1.00 90.38 586 THR A O 1
ATOM 4829 N N . GLU A 1 587 ? -54.067 -17.848 23.431 1.00 89.31 587 GLU A N 1
ATOM 4830 C CA . GLU A 1 587 ? -53.692 -19.115 24.069 1.00 89.31 587 GLU A CA 1
ATOM 4831 C C . GLU A 1 587 ? -52.745 -18.889 25.252 1.00 89.31 587 GLU A C 1
ATOM 4833 O O . GLU A 1 587 ? -53.021 -19.370 26.352 1.00 89.31 587 GLU A O 1
ATOM 4838 N N . ALA A 1 588 ? -51.709 -18.063 25.082 1.00 86.31 588 ALA A N 1
ATOM 4839 C CA . ALA A 1 588 ? -50.822 -17.660 26.172 1.00 86.31 588 ALA A CA 1
ATOM 4840 C C . ALA A 1 588 ? -51.586 -16.957 27.310 1.00 86.31 588 ALA A C 1
ATOM 4842 O O . ALA A 1 588 ? -51.351 -17.249 28.483 1.00 86.31 588 ALA A O 1
ATOM 4843 N N . ASN A 1 589 ? -52.545 -16.080 26.986 1.00 87.00 589 ASN A N 1
ATOM 4844 C CA . ASN A 1 589 ? -53.381 -15.426 27.995 1.00 87.00 589 ASN A CA 1
ATOM 4845 C C . ASN A 1 589 ? -54.252 -16.420 28.780 1.00 87.00 589 ASN A C 1
ATOM 4847 O O . ASN A 1 589 ? -54.314 -16.293 30.000 1.00 87.00 589 ASN A O 1
ATOM 4851 N N . LYS A 1 590 ? -54.850 -17.435 28.134 1.00 91.94 590 LYS A N 1
ATOM 4852 C CA . LYS A 1 590 ? -55.605 -18.498 28.834 1.00 91.94 590 LYS A CA 1
ATOM 4853 C C . LYS A 1 590 ? -54.720 -19.255 29.824 1.00 91.94 590 LYS A C 1
ATOM 4855 O O . LYS A 1 590 ? -55.072 -19.341 30.992 1.00 91.94 590 LYS A O 1
ATOM 4860 N N . VAL A 1 591 ? -53.531 -19.698 29.400 1.00 91.44 591 VAL A N 1
ATOM 4861 C CA . VAL A 1 591 ? -52.573 -20.388 30.289 1.00 91.44 591 VAL A CA 1
ATOM 4862 C C . VAL A 1 591 ? -52.167 -19.495 31.470 1.00 91.44 591 VAL A C 1
ATOM 4864 O O . VAL A 1 591 ? -52.083 -19.954 32.607 1.00 91.44 591 VAL A O 1
ATOM 4867 N N . ILE A 1 592 ? -51.974 -18.193 31.236 1.00 86.94 592 ILE A N 1
ATOM 4868 C CA . ILE A 1 592 ? -51.698 -17.217 32.298 1.00 86.94 592 ILE A CA 1
ATOM 4869 C C . ILE A 1 592 ? -52.901 -17.050 33.248 1.00 86.94 592 ILE A C 1
ATOM 4871 O O . ILE A 1 592 ? -52.700 -16.845 34.447 1.00 86.94 592 ILE A O 1
ATOM 4875 N N . GLU A 1 593 ? -54.142 -17.118 32.762 1.00 91.50 593 GLU A N 1
ATOM 4876 C CA . GLU A 1 593 ? -55.347 -17.099 33.602 1.00 91.50 593 GLU A CA 1
ATOM 4877 C C . GLU A 1 593 ? -55.507 -18.389 34.417 1.00 91.50 593 GLU A C 1
ATOM 4879 O O . GLU A 1 593 ? -55.726 -18.296 35.628 1.00 91.50 593 GLU A O 1
ATOM 4884 N N . ASP A 1 594 ? -55.276 -19.559 33.817 1.00 91.56 594 ASP A N 1
ATOM 4885 C CA . ASP A 1 594 ? -55.270 -20.858 34.500 1.00 91.56 594 ASP A CA 1
ATOM 4886 C C . ASP A 1 594 ? -54.234 -20.880 35.638 1.00 91.56 594 ASP A C 1
ATOM 4888 O O . ASP A 1 594 ? -54.575 -21.164 36.790 1.00 91.56 594 ASP A O 1
ATOM 4892 N N . MET A 1 595 ? -52.987 -20.467 35.373 1.00 86.56 595 MET A N 1
ATOM 4893 C CA . MET A 1 595 ? -51.944 -20.370 36.407 1.00 86.56 595 MET A CA 1
ATOM 4894 C C . MET A 1 595 ? -52.290 -19.336 37.493 1.00 86.56 595 MET A C 1
ATOM 4896 O O . MET A 1 595 ? -52.038 -19.568 38.680 1.00 86.56 595 MET A O 1
ATOM 4900 N N . LYS A 1 596 ? -52.920 -18.204 37.138 1.00 88.50 596 LYS A N 1
ATOM 4901 C CA . LYS A 1 596 ? -53.444 -17.240 38.126 1.00 88.50 596 LYS A CA 1
ATOM 4902 C C . LYS A 1 596 ? -54.558 -17.853 38.976 1.00 88.50 596 LYS A C 1
ATOM 4904 O O . LYS A 1 596 ? -54.661 -17.513 40.156 1.00 88.50 596 LYS A O 1
ATOM 4909 N N . GLU A 1 597 ? -55.392 -18.735 38.428 1.00 90.81 597 GLU A N 1
ATOM 4910 C CA . GLU A 1 597 ? -56.359 -19.487 39.222 1.00 90.81 597 GLU A CA 1
ATOM 4911 C C . GLU A 1 597 ? -55.695 -20.509 40.142 1.00 90.81 597 GLU A C 1
ATOM 4913 O O . GLU A 1 597 ? -56.102 -20.613 41.297 1.00 90.81 597 GLU A O 1
ATOM 4918 N N . GLU A 1 598 ? -54.681 -21.245 39.687 1.00 89.12 598 GLU A N 1
ATOM 4919 C CA . GLU A 1 598 ? -53.945 -22.185 40.541 1.00 89.12 598 GLU A CA 1
ATOM 4920 C C . GLU A 1 598 ? -53.266 -21.476 41.716 1.00 89.12 598 GLU A C 1
ATOM 4922 O O . GLU A 1 598 ? -53.408 -21.911 42.859 1.00 89.12 598 GLU A O 1
ATOM 4927 N N . ILE A 1 599 ? -52.646 -20.316 41.480 1.00 86.75 599 ILE A N 1
ATOM 4928 C CA . ILE A 1 599 ? -52.075 -19.472 42.540 1.00 86.75 599 ILE A CA 1
ATOM 4929 C C . ILE A 1 599 ? -53.161 -19.014 43.532 1.00 86.75 599 ILE A C 1
ATOM 4931 O O . ILE A 1 599 ? -52.946 -19.078 44.745 1.00 86.75 599 ILE A O 1
ATOM 4935 N N . LYS A 1 600 ? -54.359 -18.622 43.065 1.00 90.12 600 LYS A N 1
ATOM 4936 C CA . LYS A 1 600 ? -55.503 -18.314 43.953 1.00 90.12 600 LYS A CA 1
ATOM 4937 C C . LYS A 1 600 ? -55.942 -19.548 44.757 1.00 90.12 600 LYS A C 1
ATOM 4939 O O . LYS A 1 600 ? -56.133 -19.445 45.968 1.00 90.12 600 LYS A O 1
ATOM 4944 N N . LYS A 1 601 ? -56.064 -20.716 44.114 1.00 90.81 601 LYS A N 1
ATOM 4945 C CA . LYS A 1 601 ? -56.452 -21.999 44.736 1.00 90.81 601 LYS A CA 1
ATOM 4946 C C . LYS A 1 601 ? -55.428 -22.442 45.797 1.00 90.81 601 LYS A C 1
ATOM 4948 O O . LYS A 1 601 ? -55.825 -22.936 46.850 1.00 90.81 601 LYS A O 1
ATOM 4953 N N . LEU A 1 602 ? -54.130 -22.222 45.566 1.00 85.06 602 LEU A N 1
ATOM 4954 C CA . LEU A 1 602 ? -53.055 -22.457 46.540 1.00 85.06 602 LEU A CA 1
ATOM 4955 C C . LEU A 1 602 ? -53.094 -21.454 47.700 1.00 85.06 602 LEU A C 1
ATOM 4957 O O . LEU A 1 602 ? -53.000 -21.864 48.857 1.00 85.06 602 LEU A O 1
ATOM 4961 N N . LYS A 1 603 ? -53.304 -20.161 47.422 1.00 90.38 603 LYS A N 1
ATOM 4962 C CA . LYS A 1 603 ? -53.408 -19.133 48.467 1.00 90.38 603 LYS A CA 1
ATOM 4963 C C . LYS A 1 603 ? -54.578 -19.397 49.420 1.00 90.38 603 LYS A C 1
ATOM 4965 O O . LYS A 1 603 ? -54.387 -19.375 50.629 1.00 90.38 603 LYS A O 1
ATOM 4970 N N . ILE A 1 604 ? -55.746 -19.777 48.896 1.00 89.38 604 ILE A N 1
ATOM 4971 C CA . ILE A 1 604 ? -56.914 -20.146 49.716 1.00 89.38 604 ILE A CA 1
ATOM 4972 C C . ILE A 1 604 ? -56.602 -21.330 50.654 1.00 89.38 604 ILE A C 1
ATOM 4974 O O . ILE A 1 604 ? -57.046 -21.320 51.803 1.00 89.38 604 ILE A O 1
ATOM 4978 N N . LYS A 1 605 ? -55.802 -22.315 50.205 1.00 87.12 605 LYS A N 1
ATOM 4979 C CA . LYS A 1 605 ? -55.336 -23.442 51.041 1.00 87.12 605 LYS A CA 1
ATOM 4980 C C . LYS A 1 605 ? -54.371 -22.990 52.146 1.00 87.12 605 LYS A C 1
ATOM 4982 O O . LYS A 1 605 ? -54.502 -23.430 53.288 1.00 87.12 605 LYS A O 1
ATOM 4987 N N . MET A 1 606 ? -53.442 -22.086 51.832 1.00 85.12 606 MET A N 1
ATOM 4988 C CA . MET A 1 606 ? -52.552 -21.465 52.822 1.00 85.12 606 MET A CA 1
ATOM 4989 C C . MET A 1 606 ? -53.355 -20.690 53.881 1.00 85.12 606 MET A C 1
ATOM 4991 O O . MET A 1 606 ? -53.132 -20.862 55.080 1.00 85.12 606 MET A O 1
ATOM 4995 N N . ASP A 1 607 ? -54.357 -19.923 53.449 1.00 85.81 607 ASP A N 1
ATOM 4996 C CA . ASP A 1 607 ? -55.236 -19.154 54.330 1.00 85.81 607 ASP A CA 1
ATOM 4997 C C . ASP A 1 607 ? -56.141 -20.051 55.204 1.00 85.81 607 ASP A C 1
ATOM 4999 O O . ASP A 1 607 ? -56.564 -19.621 56.278 1.00 85.81 607 ASP A O 1
ATOM 5003 N N . SER A 1 608 ? -56.462 -21.297 54.812 1.00 81.94 608 SER A N 1
ATOM 5004 C CA . SER A 1 608 ? -57.082 -22.284 55.728 1.00 81.94 608 SER A CA 1
ATOM 5005 C C . SER A 1 608 ? -56.116 -22.779 56.804 1.00 81.94 608 SER A C 1
ATOM 5007 O O . SER A 1 608 ? -56.466 -22.698 57.979 1.00 81.94 608 SER A O 1
ATOM 5009 N N . TYR A 1 609 ? -54.890 -23.181 56.452 1.00 82.06 609 TYR A N 1
ATOM 5010 C CA . TYR A 1 609 ? -53.914 -23.660 57.443 1.00 82.06 609 TYR A CA 1
ATOM 5011 C C . TYR A 1 609 ? -53.555 -22.585 58.486 1.00 82.06 609 TYR A C 1
ATOM 5013 O O . TYR A 1 609 ? -53.380 -22.887 59.666 1.00 82.06 609 TYR A O 1
ATOM 5021 N N . ILE A 1 610 ? -53.507 -21.308 58.082 1.00 84.12 610 ILE A N 1
ATOM 5022 C CA . ILE A 1 610 ? -53.328 -20.175 59.006 1.00 84.12 610 ILE A CA 1
ATOM 5023 C C . ILE A 1 610 ? -54.519 -20.060 59.974 1.00 84.12 610 ILE A C 1
ATOM 5025 O O . ILE A 1 610 ? -54.319 -19.908 61.180 1.00 84.12 610 ILE A O 1
ATOM 5029 N N . ARG A 1 611 ? -55.759 -20.186 59.479 1.00 84.06 611 ARG A N 1
ATOM 5030 C CA . ARG A 1 611 ? -56.970 -20.144 60.319 1.00 84.06 611 ARG A CA 1
ATOM 5031 C C . ARG A 1 611 ? -57.054 -21.321 61.290 1.00 84.06 611 ARG A C 1
ATOM 5033 O O . ARG A 1 611 ? -57.438 -21.105 62.435 1.00 84.06 611 ARG A O 1
ATOM 5040 N N . GLU A 1 612 ? -56.660 -22.521 60.872 1.00 76.75 612 GLU A N 1
ATOM 5041 C CA . GLU A 1 612 ? -56.581 -23.713 61.728 1.00 76.75 612 GLU A CA 1
ATOM 5042 C C . GLU A 1 612 ? -55.542 -23.520 62.845 1.00 76.75 612 GLU A C 1
ATOM 5044 O O . GLU A 1 612 ? -55.875 -23.625 64.026 1.00 76.75 612 GLU A O 1
ATOM 5049 N N . ARG A 1 613 ? -54.313 -23.105 62.501 1.00 80.94 613 ARG A N 1
ATOM 5050 C CA . ARG A 1 613 ? -53.262 -22.735 63.470 1.00 80.94 613 ARG A CA 1
ATOM 5051 C C . ARG A 1 613 ? -53.762 -21.715 64.500 1.00 80.94 613 ARG A C 1
ATOM 5053 O O . ARG A 1 613 ? -53.526 -21.866 65.700 1.00 80.94 613 ARG A O 1
ATOM 5060 N N . ASP A 1 614 ? -54.465 -20.683 64.043 1.00 75.69 614 ASP A N 1
ATOM 5061 C CA . ASP A 1 614 ? -54.941 -19.598 64.904 1.00 75.69 614 ASP A CA 1
ATOM 5062 C C . ASP A 1 614 ? -56.231 -19.946 65.667 1.00 75.69 614 ASP A C 1
ATOM 5064 O O . ASP A 1 614 ? -56.582 -19.248 66.621 1.00 75.69 614 ASP A O 1
ATOM 5068 N N . MET A 1 615 ? -56.924 -21.025 65.293 1.00 69.56 615 MET A N 1
ATOM 5069 C CA . MET A 1 615 ? -57.992 -21.651 66.078 1.00 69.56 615 MET A CA 1
ATOM 5070 C C . MET A 1 615 ? -57.395 -22.439 67.250 1.00 69.56 615 MET A C 1
ATOM 5072 O O . MET A 1 615 ? -57.794 -22.214 68.393 1.00 69.56 615 MET A O 1
ATOM 5076 N N . PHE A 1 616 ? -56.380 -23.275 66.997 1.00 67.62 616 PHE A N 1
ATOM 5077 C CA . PHE A 1 616 ? -55.677 -24.021 68.050 1.00 67.62 616 PHE A CA 1
ATOM 5078 C C . PHE A 1 616 ? -55.008 -23.092 69.075 1.00 67.62 616 PHE A C 1
ATOM 5080 O O . PHE A 1 616 ? -55.103 -23.339 70.276 1.00 67.62 616 PHE A O 1
ATOM 5087 N N . ARG A 1 617 ? -54.424 -21.965 68.632 1.00 72.62 617 ARG A N 1
ATOM 5088 C CA . ARG A 1 617 ? -53.927 -20.915 69.544 1.00 72.62 617 ARG A CA 1
ATOM 5089 C C . ARG A 1 617 ? -55.022 -20.336 70.446 1.00 72.62 617 ARG A C 1
ATOM 5091 O O . ARG A 1 617 ? -54.777 -20.144 71.630 1.00 72.62 617 ARG A O 1
ATOM 5098 N N . ARG A 1 618 ? -56.222 -20.068 69.919 1.00 69.06 618 ARG A N 1
ATOM 5099 C CA . ARG A 1 618 ? -57.334 -19.503 70.710 1.00 69.06 618 ARG A CA 1
ATOM 5100 C C . ARG A 1 618 ? -57.938 -20.505 71.692 1.00 69.06 618 ARG A C 1
ATOM 5102 O O . ARG A 1 618 ? -58.244 -20.116 72.814 1.00 69.06 618 ARG A O 1
ATOM 5109 N N . MET A 1 619 ? -58.052 -21.779 71.312 1.00 51.50 619 MET A N 1
ATOM 5110 C CA . MET A 1 619 ? -58.547 -22.836 72.205 1.00 51.50 619 MET A CA 1
ATOM 5111 C C . MET A 1 619 ? -57.637 -23.037 73.432 1.00 51.50 619 MET A C 1
ATOM 5113 O O . MET A 1 619 ? -58.139 -23.294 74.520 1.00 51.50 619 MET A O 1
ATOM 5117 N N . LEU A 1 620 ? -56.319 -22.852 73.284 1.00 52.22 620 LEU A N 1
ATOM 5118 C CA . LEU A 1 620 ? -55.352 -22.942 74.388 1.00 52.22 620 LEU A CA 1
ATOM 5119 C C . LEU A 1 620 ? -55.416 -21.784 75.401 1.00 52.22 620 LEU A C 1
ATOM 5121 O O . LEU A 1 620 ? -54.967 -21.954 76.529 1.00 52.22 620 LEU A O 1
ATOM 5125 N N . VAL A 1 621 ? -55.948 -20.619 75.017 1.00 51.28 621 VAL A N 1
ATOM 5126 C CA . VAL A 1 621 ? -55.956 -19.408 75.864 1.00 51.28 621 VAL A CA 1
ATOM 5127 C C . VAL A 1 621 ? -57.230 -19.289 76.711 1.00 51.28 621 VAL A C 1
ATOM 5129 O O . VAL A 1 621 ? -57.207 -18.669 77.767 1.00 51.28 621 VAL A O 1
ATOM 5132 N N . TYR A 1 622 ? -58.341 -19.897 76.287 1.00 43.69 622 TYR A N 1
ATOM 5133 C CA . TYR A 1 622 ? -59.672 -19.631 76.857 1.00 43.69 622 TYR A CA 1
ATOM 5134 C C . TYR A 1 622 ? -60.100 -20.537 78.027 1.00 43.69 622 TYR A C 1
ATOM 5136 O O . TYR A 1 622 ? -61.272 -20.557 78.396 1.00 43.69 622 TYR A O 1
ATOM 5144 N N . ASN A 1 623 ? -59.180 -21.311 78.604 1.00 37.84 623 ASN A N 1
ATOM 5145 C CA . ASN A 1 623 ? -59.519 -22.409 79.516 1.00 37.84 623 ASN A CA 1
ATOM 5146 C C . ASN A 1 623 ? -59.273 -22.095 81.011 1.00 37.84 623 ASN A C 1
ATOM 5148 O O . ASN A 1 623 ? -58.977 -23.009 81.785 1.00 37.84 623 ASN A O 1
ATOM 5152 N N . GLY A 1 624 ? -59.386 -20.822 81.421 1.00 36.62 624 GLY A N 1
ATOM 5153 C CA . GLY A 1 624 ? -59.175 -20.388 82.808 1.00 36.62 624 GLY A CA 1
ATOM 5154 C C . GLY A 1 624 ? -59.892 -19.089 83.214 1.00 36.62 624 GLY A C 1
ATOM 5155 O O . GLY A 1 624 ? -59.614 -18.034 82.657 1.00 36.62 624 GLY A O 1
ATOM 5156 N N . GLN A 1 625 ? -60.706 -19.197 84.276 1.00 33.09 625 GLN A N 1
ATOM 5157 C CA . GLN A 1 625 ? -61.285 -18.128 85.122 1.00 33.09 625 GLN A CA 1
ATOM 5158 C C . GLN A 1 625 ? -62.430 -17.260 84.539 1.00 33.09 625 GLN A C 1
ATOM 5160 O O . GLN A 1 625 ? -62.745 -17.321 83.354 1.00 33.09 625 GLN A O 1
ATOM 5165 N N . THR A 1 626 ? -63.156 -16.582 85.445 1.00 31.48 626 THR A N 1
ATOM 5166 C CA . THR A 1 626 ? -64.569 -16.145 85.313 1.00 31.48 626 THR A CA 1
ATOM 5167 C C . THR A 1 626 ? -64.889 -14.864 86.113 1.00 31.48 626 THR A C 1
ATOM 5169 O O . THR A 1 626 ? -64.123 -14.506 87.004 1.00 31.48 626 THR A O 1
ATOM 5172 N N . ASP A 1 627 ? -66.046 -14.249 85.822 1.00 33.12 627 ASP A N 1
ATOM 5173 C CA . ASP A 1 627 ? -66.715 -13.065 86.426 1.00 33.12 627 ASP A CA 1
ATOM 5174 C C . ASP A 1 627 ? -66.614 -12.876 87.963 1.00 33.12 627 ASP A C 1
ATOM 5176 O O . ASP A 1 627 ? -66.449 -13.853 88.703 1.00 33.12 627 ASP A O 1
ATOM 5180 N N . PRO A 1 628 ? -66.800 -11.629 88.470 1.00 41.91 628 PRO A N 1
ATOM 5181 C CA . PRO A 1 628 ? -68.119 -11.261 89.041 1.00 41.91 628 PRO A CA 1
ATOM 5182 C C . PRO A 1 628 ? -68.584 -9.779 88.864 1.00 41.91 628 PRO A C 1
ATOM 5184 O O . PRO A 1 628 ? -67.889 -8.954 88.277 1.00 41.91 628 PRO A O 1
ATOM 5187 N N . LEU A 1 629 ? -69.788 -9.471 89.390 1.00 33.47 629 LEU A N 1
ATOM 5188 C CA . LEU A 1 629 ? -70.477 -8.155 89.479 1.00 33.47 629 LEU A CA 1
ATOM 5189 C C . LEU A 1 629 ? -69.981 -7.335 90.731 1.00 33.47 629 LEU A C 1
ATOM 5191 O O . LEU A 1 629 ? -68.953 -7.715 91.285 1.00 33.47 629 LEU A O 1
ATOM 5195 N N . ASP A 1 630 ? -70.534 -6.219 91.264 1.00 31.19 630 ASP A N 1
ATOM 5196 C CA . ASP A 1 630 ? -71.942 -5.774 91.471 1.00 31.19 630 ASP A CA 1
ATOM 5197 C C . ASP A 1 630 ? -72.077 -4.328 92.063 1.00 31.19 630 ASP A C 1
ATOM 5199 O O . ASP A 1 630 ? -71.053 -3.692 92.318 1.00 31.19 630 ASP A O 1
ATOM 5203 N N . SER A 1 631 ? -73.306 -3.787 92.255 1.00 28.80 631 SER A N 1
ATOM 5204 C CA . SER A 1 631 ? -73.690 -2.516 92.985 1.00 28.80 631 SER A CA 1
ATOM 5205 C C . SER A 1 631 ? -75.208 -2.190 92.809 1.00 28.80 631 SER A C 1
ATOM 5207 O O . SER A 1 631 ? -75.802 -2.741 91.888 1.00 28.80 631 SER A O 1
ATOM 5209 N N . GLU A 1 632 ? -75.974 -1.312 93.503 1.00 32.03 632 GLU A N 1
ATOM 5210 C CA . GLU A 1 632 ? -76.030 -0.483 94.758 1.00 32.03 632 GLU A CA 1
ATOM 5211 C C . GLU A 1 632 ? -77.469 0.171 94.778 1.00 32.03 632 GLU A C 1
ATOM 5213 O O . GLU A 1 632 ? -78.099 0.201 93.720 1.00 32.03 632 GLU A O 1
ATOM 5218 N N . ASP A 1 633 ? -78.117 0.780 95.796 1.00 31.56 633 ASP A N 1
ATOM 5219 C CA . ASP A 1 633 ? -78.104 0.830 97.284 1.00 31.56 633 ASP A CA 1
ATOM 5220 C C . ASP A 1 633 ? -79.396 1.603 97.783 1.00 31.56 633 ASP A C 1
ATOM 5222 O O . ASP A 1 633 ? -80.205 2.025 96.951 1.00 31.56 633 ASP A O 1
ATOM 5226 N N . LEU A 1 634 ? -79.570 1.832 99.107 1.00 33.22 634 LEU A N 1
ATOM 5227 C CA . LEU A 1 634 ? -80.231 2.970 99.823 1.00 33.22 634 LEU A CA 1
ATOM 5228 C C . LEU A 1 634 ? -81.567 2.753 100.580 1.00 33.22 634 LEU A C 1
ATOM 5230 O O . LEU A 1 634 ? -82.614 2.537 99.964 1.00 33.22 634 LEU A O 1
ATOM 5234 N N . LYS A 1 635 ? -81.570 3.069 101.902 1.00 28.62 635 LYS A N 1
ATOM 5235 C CA . LYS A 1 635 ? -82.413 4.123 102.557 1.00 28.62 635 LYS A CA 1
ATOM 5236 C C . LYS A 1 635 ? -82.093 4.378 104.057 1.00 28.62 635 LYS A C 1
ATOM 5238 O O . LYS A 1 635 ? -81.135 3.820 104.576 1.00 28.62 635 LYS A O 1
ATOM 5243 N N . GLN A 1 636 ? -82.810 5.317 104.702 1.00 29.36 636 GLN A N 1
ATOM 5244 C CA . GLN A 1 636 ? -82.312 6.226 105.766 1.00 29.36 636 GLN A CA 1
ATOM 5245 C C . GLN A 1 636 ? -83.373 6.550 106.870 1.00 29.36 636 GLN A C 1
ATOM 5247 O O . GLN A 1 636 ? -84.506 6.097 106.732 1.00 29.36 636 GLN A O 1
ATOM 5252 N N . ASP A 1 637 ? -82.996 7.374 107.881 1.00 28.77 637 ASP A N 1
ATOM 5253 C CA . ASP A 1 637 ? -83.801 8.206 108.844 1.00 28.77 637 ASP A CA 1
ATOM 5254 C C . ASP A 1 637 ? -83.830 7.768 110.346 1.00 28.77 637 ASP A C 1
ATOM 5256 O O . ASP A 1 637 ? -84.033 6.594 110.628 1.00 28.77 637 ASP A O 1
ATOM 5260 N N . GLN A 1 638 ? -83.383 8.564 111.357 1.00 31.81 638 GLN A N 1
ATOM 5261 C CA . GLN A 1 638 ? -83.865 9.821 112.039 1.00 31.81 638 GLN A CA 1
ATOM 5262 C C . GLN A 1 638 ? -84.728 9.557 113.317 1.00 31.81 638 GLN A C 1
ATOM 5264 O O . GLN A 1 638 ? -85.418 8.547 113.359 1.00 31.81 638 GLN A O 1
ATOM 5269 N N . SER A 1 639 ? -84.786 10.391 114.383 1.00 33.47 639 SER A N 1
ATOM 5270 C CA . SER A 1 639 ? -83.921 11.497 114.885 1.00 33.47 639 SER A CA 1
ATOM 5271 C C . SER A 1 639 ? -84.269 11.940 116.342 1.00 33.47 639 SER A C 1
ATOM 5273 O O . SER A 1 639 ? -85.254 11.478 116.914 1.00 33.47 639 SER A O 1
ATOM 5275 N N . ASP A 1 640 ? -83.480 12.901 116.875 1.00 31.00 640 ASP A N 1
ATOM 5276 C CA . ASP A 1 640 ? -83.800 13.887 117.946 1.00 31.00 640 ASP A CA 1
ATOM 5277 C C . ASP A 1 640 ? -84.124 13.372 119.375 1.00 31.00 640 ASP A C 1
ATOM 5279 O O . ASP A 1 640 ? -84.223 12.177 119.615 1.00 31.00 640 ASP A O 1
ATOM 5283 N N . SER A 1 641 ? -84.206 14.184 120.447 1.00 33.50 641 SER A N 1
ATOM 5284 C CA . SER A 1 641 ? -84.125 15.656 120.665 1.00 33.50 641 SER A CA 1
ATOM 5285 C C . SER A 1 641 ? -82.928 16.019 121.579 1.00 33.50 641 SER A C 1
ATOM 5287 O O . SER A 1 641 ? -82.407 15.152 122.269 1.00 33.50 641 SER A O 1
ATOM 5289 N N . ILE A 1 642 ? -82.334 17.224 121.637 1.00 35.25 642 ILE A N 1
ATOM 5290 C CA . ILE A 1 642 ? -82.825 18.623 121.742 1.00 35.25 642 ILE A CA 1
ATOM 5291 C C . ILE A 1 642 ? -83.479 18.957 123.106 1.00 35.25 642 ILE A C 1
ATOM 5293 O O . ILE A 1 642 ? -84.690 18.870 123.271 1.00 35.25 642 ILE A O 1
ATOM 5297 N N . SER A 1 643 ? -82.672 19.442 124.063 1.00 39.75 643 SER A N 1
ATOM 5298 C CA . SER A 1 643 ? -83.128 20.245 125.228 1.00 39.75 643 SER A CA 1
ATOM 5299 C C . SER A 1 643 ? -82.005 21.039 125.929 1.00 39.75 643 SER A C 1
ATOM 5301 O O . SER A 1 643 ? -82.287 22.011 126.629 1.00 39.75 643 SER A O 1
ATOM 5303 N N . ALA A 1 644 ? -80.725 20.744 125.652 1.00 46.44 644 ALA A N 1
ATOM 5304 C CA . ALA A 1 644 ? -79.552 21.516 126.096 1.00 46.44 644 ALA A CA 1
ATOM 5305 C C . ALA A 1 644 ? -79.405 22.888 125.384 1.00 46.44 644 ALA A C 1
ATOM 5307 O O . ALA A 1 644 ? -78.305 23.394 125.169 1.00 46.44 644 ALA A O 1
ATOM 5308 N N . ILE A 1 645 ? -80.525 23.502 124.994 1.00 52.97 645 ILE A N 1
ATOM 5309 C CA . ILE A 1 645 ? -80.682 24.405 123.843 1.00 52.97 645 ILE A CA 1
ATOM 5310 C C . ILE A 1 645 ? -79.781 25.650 123.865 1.00 52.97 645 ILE A C 1
ATOM 5312 O O . ILE A 1 645 ? -79.484 26.173 122.804 1.00 52.97 645 ILE A O 1
ATOM 5316 N N . LYS A 1 646 ? -79.287 26.141 125.008 1.00 48.00 646 LYS A N 1
ATOM 5317 C CA . LYS A 1 646 ? -78.441 27.358 125.020 1.00 48.00 646 LYS A CA 1
ATOM 5318 C C . LYS A 1 646 ? -76.947 27.098 124.819 1.00 48.00 646 LYS A C 1
ATOM 5320 O O . LYS A 1 646 ? -76.317 27.860 124.094 1.00 48.00 646 LYS A O 1
ATOM 5325 N N . SER A 1 647 ? -76.394 26.010 125.357 1.00 52.09 647 SER A N 1
ATOM 5326 C CA . SER A 1 647 ? -75.071 25.532 124.926 1.00 52.09 647 SER A CA 1
ATOM 5327 C C . SER A 1 647 ? -75.168 24.840 123.567 1.00 52.09 647 SER A C 1
ATOM 5329 O O . SER A 1 647 ? -74.299 25.034 122.728 1.00 52.09 647 SER A O 1
ATOM 5331 N N . GLN A 1 648 ? -76.258 24.112 123.310 1.00 52.78 648 GLN A N 1
ATOM 5332 C CA . GLN A 1 648 ? -76.523 23.432 122.042 1.00 52.78 648 GLN A CA 1
ATOM 5333 C C . GLN A 1 648 ? -76.847 24.393 120.885 1.00 52.78 648 GLN A C 1
ATOM 5335 O O . GLN A 1 648 ? -76.645 24.000 119.746 1.00 52.78 648 GLN A O 1
ATOM 5340 N N . ASN A 1 649 ? -77.283 25.639 121.126 1.00 55.16 649 ASN A N 1
ATOM 5341 C CA . ASN A 1 649 ? -77.406 26.654 120.069 1.00 55.16 649 ASN A CA 1
ATOM 5342 C C . ASN A 1 649 ? -76.062 27.303 119.734 1.00 55.16 649 ASN A C 1
ATOM 5344 O O . ASN A 1 649 ? -75.751 27.402 118.559 1.00 55.16 649 ASN A O 1
ATOM 5348 N N . ALA A 1 650 ? -75.233 27.656 120.722 1.00 59.41 650 ALA A N 1
ATOM 5349 C CA . ALA A 1 650 ? -73.872 28.128 120.445 1.00 59.41 650 ALA A CA 1
ATOM 5350 C C . ALA A 1 650 ? -73.021 27.026 119.785 1.00 59.41 650 ALA A C 1
ATOM 5352 O O . ALA A 1 650 ? -72.305 27.282 118.823 1.00 59.41 650 ALA A O 1
ATOM 5353 N N . LEU A 1 651 ? -73.161 25.775 120.243 1.00 63.78 651 LEU A N 1
ATOM 5354 C CA . LEU A 1 651 ? -72.582 24.612 119.573 1.00 63.78 651 LEU A CA 1
ATOM 5355 C C . LEU A 1 651 ? -73.239 24.331 118.220 1.00 63.78 651 LEU A C 1
ATOM 5357 O O . LEU A 1 651 ? -72.526 23.864 117.351 1.00 63.78 651 LEU A O 1
ATOM 5361 N N . ARG A 1 652 ? -74.528 24.632 117.989 1.00 69.50 652 ARG A N 1
ATOM 5362 C CA . ARG A 1 652 ? -75.136 24.542 116.647 1.00 69.50 652 ARG A CA 1
ATOM 5363 C C . ARG A 1 652 ? -74.630 25.619 115.711 1.00 69.50 652 ARG A C 1
ATOM 5365 O O . ARG A 1 652 ? -74.370 25.287 114.576 1.00 69.50 652 ARG A O 1
ATOM 5372 N N . GLU A 1 653 ? -74.482 26.866 116.137 1.00 71.44 653 GLU A N 1
ATOM 5373 C CA . GLU A 1 653 ? -73.919 27.925 115.292 1.00 71.44 653 GLU A CA 1
ATOM 5374 C C . GLU A 1 653 ? -72.458 27.607 114.957 1.00 71.44 653 GLU A C 1
ATOM 5376 O O . GLU A 1 653 ? -72.069 27.687 113.797 1.00 71.44 653 GLU A O 1
ATOM 5381 N N . LEU A 1 654 ? -71.683 27.119 115.932 1.00 76.38 654 LEU A N 1
ATOM 5382 C CA . LEU A 1 654 ? -70.320 26.642 115.705 1.00 76.38 654 LEU A CA 1
ATOM 5383 C C . LEU A 1 654 ? -70.279 25.374 114.831 1.00 76.38 654 LEU A C 1
ATOM 5385 O O . LEU A 1 654 ? -69.413 25.257 113.976 1.00 76.38 654 LEU A O 1
ATOM 5389 N N . GLN A 1 655 ? -71.203 24.427 115.019 1.00 78.19 655 GLN A N 1
ATOM 5390 C CA . GLN A 1 655 ? -71.296 23.190 114.236 1.00 78.19 655 GLN A CA 1
ATOM 5391 C C . GLN A 1 655 ? -71.799 23.456 112.816 1.00 78.19 655 GLN A C 1
ATOM 5393 O O . GLN A 1 655 ? -71.283 22.850 111.894 1.00 78.19 655 GLN A O 1
ATOM 5398 N N . ILE A 1 656 ? -72.734 24.386 112.623 1.00 82.75 656 ILE A N 1
ATOM 5399 C CA . ILE A 1 656 ? -73.174 24.868 111.312 1.00 82.75 656 ILE A CA 1
ATOM 5400 C C . ILE A 1 656 ? -72.001 25.564 110.631 1.00 82.75 656 ILE A C 1
ATOM 5402 O O . ILE A 1 656 ? -71.692 25.190 109.516 1.00 82.75 656 ILE A O 1
ATOM 5406 N N . GLN A 1 657 ? -71.257 26.444 111.308 1.00 81.31 657 GLN A N 1
ATOM 5407 C CA . GLN A 1 657 ? -70.036 27.035 110.744 1.00 81.31 657 GLN A CA 1
ATOM 5408 C C . GLN A 1 657 ? -68.947 25.989 110.449 1.00 81.31 657 GLN A C 1
ATOM 5410 O O . GLN A 1 657 ? -68.230 26.124 109.461 1.00 81.31 657 GLN A O 1
ATOM 5415 N N . PHE A 1 658 ? -68.820 24.927 111.252 1.00 79.81 658 PHE A N 1
ATOM 5416 C CA . PHE A 1 658 ? -67.898 23.820 110.976 1.00 79.81 658 PHE A CA 1
ATOM 5417 C C . PHE A 1 658 ? -68.374 22.917 109.836 1.00 79.81 658 PHE A C 1
ATOM 5419 O O . PHE A 1 658 ? -67.536 22.472 109.061 1.00 79.81 658 PHE A O 1
ATOM 5426 N N . ASP A 1 659 ? -69.672 22.647 109.705 1.00 82.81 659 ASP A N 1
ATOM 5427 C CA . ASP A 1 659 ? -70.247 21.843 108.627 1.00 82.81 659 ASP A CA 1
ATOM 5428 C C . ASP A 1 659 ? -70.323 22.654 107.320 1.00 82.81 659 ASP A C 1
ATOM 5430 O O . ASP A 1 659 ? -70.050 22.108 106.258 1.00 82.81 659 ASP A O 1
ATOM 5434 N N . GLU A 1 660 ? -70.567 23.965 107.375 1.00 85.06 660 GLU A N 1
ATOM 5435 C CA . GLU A 1 660 ? -70.393 24.924 106.276 1.00 85.06 660 GLU A CA 1
ATOM 5436 C C . GLU A 1 660 ? -68.925 24.976 105.854 1.00 85.06 660 GLU A C 1
ATOM 5438 O O . GLU A 1 660 ? -68.634 24.664 104.706 1.00 85.06 660 GLU A O 1
ATOM 5443 N N . TYR A 1 661 ? -67.980 25.221 106.770 1.00 81.44 661 TYR A N 1
ATOM 5444 C CA . TYR A 1 661 ? -66.543 25.187 106.466 1.00 81.44 661 TYR A CA 1
ATOM 5445 C C . TYR A 1 661 ? -66.088 23.818 105.938 1.00 81.44 661 TYR A C 1
ATOM 5447 O O . TYR A 1 661 ? -65.256 23.749 105.040 1.00 81.44 661 TYR A O 1
ATOM 5455 N N . ARG A 1 662 ? -66.642 22.709 106.439 1.00 89.31 662 ARG A N 1
ATOM 5456 C CA . ARG A 1 662 ? -66.363 21.347 105.955 1.00 89.31 662 ARG A CA 1
ATOM 5457 C C . ARG A 1 662 ? -66.975 21.090 104.582 1.00 89.31 662 ARG A C 1
ATOM 5459 O O . ARG A 1 662 ? -66.360 20.390 103.782 1.00 89.31 662 ARG A O 1
ATOM 5466 N N . ASN A 1 663 ? -68.146 21.648 104.289 1.00 86.88 663 ASN A N 1
ATOM 5467 C CA . ASN A 1 663 ? -68.787 21.567 102.981 1.00 86.88 663 ASN A CA 1
ATOM 5468 C C . ASN A 1 663 ? -68.063 22.453 101.966 1.00 86.88 663 ASN A C 1
ATOM 5470 O O . ASN A 1 663 ? -67.728 21.960 100.896 1.00 86.88 663 ASN A O 1
ATOM 5474 N N . GLU A 1 664 ? -67.716 23.692 102.311 1.00 85.19 664 GLU A N 1
ATOM 5475 C CA . GLU A 1 664 ? -66.857 24.569 101.512 1.00 85.19 664 GLU A CA 1
ATOM 5476 C C . GLU A 1 664 ? -65.475 23.949 101.304 1.00 85.19 664 GLU A C 1
ATOM 5478 O O . GLU A 1 664 ? -65.004 23.900 100.177 1.00 85.19 664 GLU A O 1
ATOM 5483 N N . ALA A 1 665 ? -64.839 23.380 102.332 1.00 84.81 665 ALA A N 1
ATOM 5484 C CA . ALA A 1 665 ? -63.580 22.655 102.184 1.00 84.81 665 ALA A CA 1
ATOM 5485 C C . ALA A 1 665 ? -63.746 21.368 101.359 1.00 84.81 665 ALA A C 1
ATOM 5487 O O . ALA A 1 665 ? -62.839 21.015 100.610 1.00 84.81 665 ALA A O 1
ATOM 5488 N N . SER A 1 666 ? -64.883 20.668 101.430 1.00 89.69 666 SER A N 1
ATOM 5489 C CA . SER A 1 666 ? -65.169 19.509 100.572 1.00 89.69 666 SER A CA 1
ATOM 5490 C C . SER A 1 666 ? -65.362 19.935 99.118 1.00 89.69 666 SER A C 1
ATOM 5492 O O . SER A 1 666 ? -64.810 19.301 98.223 1.00 89.69 666 SER A O 1
ATOM 5494 N N . ILE A 1 667 ? -66.100 21.019 98.875 1.00 89.50 667 ILE A N 1
ATOM 5495 C CA . ILE A 1 667 ? -66.337 21.606 97.554 1.00 89.50 667 ILE A CA 1
ATOM 5496 C C . ILE A 1 667 ? -65.023 22.142 96.985 1.00 89.50 667 ILE A C 1
ATOM 5498 O O . ILE A 1 667 ? -64.685 21.781 95.868 1.00 89.50 667 ILE A O 1
ATOM 5502 N N . ASN A 1 668 ? -64.234 22.888 97.758 1.00 87.06 668 ASN A N 1
ATOM 5503 C CA . ASN A 1 668 ? -62.929 23.411 97.356 1.00 87.06 668 ASN A CA 1
ATOM 5504 C C . ASN A 1 668 ? -61.909 22.292 97.107 1.00 87.06 668 ASN A C 1
ATOM 5506 O O . ASN A 1 668 ? -61.169 22.360 96.134 1.00 87.06 668 ASN A O 1
ATOM 5510 N N . ASN A 1 669 ? -61.893 21.217 97.904 1.00 86.75 669 ASN A N 1
ATOM 5511 C CA . ASN A 1 669 ? -61.066 20.045 97.592 1.00 86.75 669 ASN A CA 1
ATOM 5512 C C . ASN A 1 669 ? -61.568 19.298 96.348 1.00 86.75 669 ASN A C 1
ATOM 5514 O O . ASN A 1 669 ? -60.748 18.800 95.581 1.00 86.75 669 ASN A O 1
ATOM 5518 N N . LYS A 1 670 ? -62.884 19.232 96.100 1.00 91.88 670 LYS A N 1
ATOM 5519 C CA . LYS A 1 670 ? -63.459 18.644 94.876 1.00 91.88 670 LYS A CA 1
ATOM 5520 C C . LYS A 1 670 ? -63.137 19.485 93.639 1.00 91.88 670 LYS A C 1
ATOM 5522 O O . LYS A 1 670 ? -62.678 18.917 92.656 1.00 91.88 670 LYS A O 1
ATOM 5527 N N . THR A 1 671 ? -63.308 20.807 93.682 1.00 90.62 671 THR A N 1
ATOM 5528 C CA . THR A 1 671 ? -62.997 21.710 92.563 1.00 90.62 671 THR A CA 1
ATOM 5529 C C . THR A 1 671 ? -61.497 21.810 92.324 1.00 90.62 671 THR A C 1
ATOM 5531 O O . THR A 1 671 ? -61.088 21.763 91.171 1.00 90.62 671 THR A O 1
ATOM 5534 N N . LEU A 1 672 ? -60.663 21.833 93.370 1.00 88.25 672 LEU A N 1
ATOM 5535 C CA . LEU A 1 672 ? -59.208 21.746 93.231 1.00 88.25 672 LEU A CA 1
ATOM 5536 C C . LEU A 1 672 ? -58.787 20.388 92.654 1.00 88.25 672 LEU A C 1
ATOM 5538 O O . LEU A 1 672 ? -57.989 20.354 91.727 1.00 88.25 672 LEU A O 1
ATOM 5542 N N . SER A 1 673 ? -59.362 19.272 93.119 1.00 90.81 673 SER A N 1
ATOM 5543 C CA . SER A 1 673 ? -59.102 17.939 92.542 1.00 90.81 673 SER A CA 1
ATOM 5544 C C . SER A 1 673 ? -59.571 17.834 91.090 1.00 90.81 673 SER A C 1
ATOM 5546 O O . SER A 1 673 ? -58.937 17.150 90.290 1.00 90.81 673 SER A O 1
ATOM 5548 N N . GLN A 1 674 ? -60.667 18.506 90.736 1.00 92.75 674 GLN A N 1
ATOM 5549 C CA . GLN A 1 674 ? -61.173 18.573 89.370 1.00 92.75 674 GLN A CA 1
ATOM 5550 C C . GLN A 1 674 ? -60.257 19.428 88.490 1.00 92.75 674 GLN A C 1
ATOM 5552 O O . GLN A 1 674 ? -59.832 18.948 87.452 1.00 92.75 674 GLN A O 1
ATOM 5557 N N . GLN A 1 675 ? -59.831 20.610 88.941 1.00 91.19 675 GLN A N 1
ATOM 5558 C CA . GLN A 1 675 ? -58.823 21.430 88.259 1.00 91.19 675 GLN A CA 1
ATOM 5559 C C . GLN A 1 675 ? -57.480 20.701 88.115 1.00 91.19 675 GLN A C 1
ATOM 5561 O O . GLN A 1 675 ? -56.824 20.821 87.083 1.00 91.19 675 GLN A O 1
ATOM 5566 N N . LEU A 1 676 ? -57.069 19.913 89.112 1.00 87.50 676 LEU A N 1
ATOM 5567 C CA . LEU A 1 676 ? -55.848 19.107 89.064 1.00 87.50 676 LEU A CA 1
ATOM 5568 C C . LEU A 1 676 ? -55.997 17.969 88.039 1.00 87.50 676 LEU A C 1
ATOM 5570 O O . LEU A 1 676 ? -55.126 17.794 87.192 1.00 87.50 676 LEU A O 1
ATOM 5574 N N . ARG A 1 677 ? -57.145 17.277 88.004 1.00 91.56 677 ARG A N 1
ATOM 5575 C CA . ARG A 1 677 ? -57.476 16.318 86.933 1.00 91.56 677 ARG A CA 1
ATOM 5576 C C . ARG A 1 677 ? -57.494 16.988 85.560 1.00 91.56 677 ARG A C 1
ATOM 5578 O O . ARG A 1 677 ? -56.797 16.528 84.664 1.00 91.56 677 ARG A O 1
ATOM 5585 N N . ASP A 1 678 ? -58.201 18.098 85.398 1.00 91.75 678 ASP A N 1
ATOM 5586 C CA . ASP A 1 678 ? -58.337 18.812 84.128 1.00 91.75 678 ASP A CA 1
ATOM 5587 C C . ASP A 1 678 ? -56.993 19.361 83.631 1.00 91.75 678 ASP A C 1
ATOM 5589 O O . ASP A 1 678 ? -56.714 19.286 82.435 1.00 91.75 678 ASP A O 1
ATOM 5593 N N . THR A 1 679 ? -56.115 19.829 84.523 1.00 88.50 679 THR A N 1
ATOM 5594 C CA . THR A 1 679 ? -54.745 20.235 84.164 1.00 88.50 679 THR A CA 1
ATOM 5595 C C . THR A 1 679 ? -53.844 19.042 83.853 1.00 88.50 679 THR A C 1
ATOM 5597 O O . THR A 1 679 ? -53.119 19.114 82.865 1.00 88.50 679 THR A O 1
ATOM 5600 N N . THR A 1 680 ? -53.925 17.914 84.573 1.00 90.06 680 THR A N 1
ATOM 5601 C CA . THR A 1 680 ? -53.210 16.681 84.167 1.00 90.06 680 THR A CA 1
ATOM 5602 C C . THR A 1 680 ? -53.700 16.140 82.823 1.00 90.06 680 THR A C 1
ATOM 5604 O O . THR A 1 680 ? -52.878 15.733 82.007 1.00 90.06 680 THR A O 1
ATOM 5607 N N . ASN A 1 681 ? -55.002 16.231 82.535 1.00 91.62 681 ASN A N 1
ATOM 5608 C CA . ASN A 1 681 ? -55.601 15.866 81.251 1.00 91.62 681 ASN A CA 1
ATOM 5609 C C . ASN A 1 681 ? -55.171 16.817 80.125 1.00 91.62 681 ASN A C 1
ATOM 5611 O O . ASN A 1 681 ? -54.927 16.369 79.008 1.00 91.62 681 ASN A O 1
ATOM 5615 N N . HIS A 1 682 ? -55.046 18.122 80.382 1.00 91.69 682 HIS A N 1
ATOM 5616 C CA . HIS A 1 682 ? -54.477 19.051 79.401 1.00 91.69 682 HIS A CA 1
ATOM 5617 C C . HIS A 1 682 ? -52.985 18.792 79.183 1.00 91.69 682 HIS A C 1
ATOM 5619 O O . HIS A 1 682 ? -52.539 18.795 78.040 1.00 91.69 682 HIS A O 1
ATOM 5625 N N . ASN A 1 683 ? -52.221 18.520 80.243 1.00 89.06 683 ASN A N 1
ATOM 5626 C CA . ASN A 1 683 ? -50.784 18.285 80.146 1.00 89.06 683 ASN A CA 1
ATOM 5627 C C . ASN A 1 683 ? -50.473 16.973 79.403 1.00 89.06 683 ASN A C 1
ATOM 5629 O O . ASN A 1 683 ? -49.632 16.967 78.510 1.00 89.06 683 ASN A O 1
ATOM 5633 N N . SER A 1 684 ? -51.213 15.890 79.669 1.00 88.81 684 SER A N 1
ATOM 5634 C CA . SER A 1 684 ? -51.081 14.630 78.925 1.00 88.81 684 SER A CA 1
ATOM 5635 C C . SER A 1 684 ? -51.541 14.762 77.469 1.00 88.81 684 SER A C 1
ATOM 5637 O O . SER A 1 684 ? -50.857 14.274 76.571 1.00 88.81 684 SER A O 1
ATOM 5639 N N . ASN A 1 685 ? -52.628 15.494 77.187 1.00 92.38 685 ASN A N 1
ATOM 5640 C CA . ASN A 1 685 ? -53.027 15.802 75.808 1.00 92.38 685 ASN A CA 1
ATOM 5641 C C . ASN A 1 685 ? -51.975 16.645 75.070 1.00 92.38 685 ASN A C 1
ATOM 5643 O O . ASN A 1 685 ? -51.684 16.361 73.908 1.00 92.38 685 ASN A O 1
ATOM 5647 N N . LEU A 1 686 ? -51.372 17.641 75.727 1.00 89.31 686 LEU A N 1
ATOM 5648 C CA . LEU A 1 686 ? -50.263 18.421 75.173 1.00 89.31 686 LEU A CA 1
ATOM 5649 C C . LEU A 1 686 ? -49.032 17.542 74.934 1.00 89.31 686 LEU A C 1
ATOM 5651 O O . LEU A 1 686 ? -48.436 17.637 73.870 1.00 89.31 686 LEU A O 1
ATOM 5655 N N . GLN A 1 687 ? -48.691 16.638 75.852 1.00 92.69 687 GLN A N 1
ATOM 5656 C CA . GLN A 1 687 ? -47.576 15.698 75.707 1.00 92.69 687 GLN A CA 1
ATOM 5657 C C . GLN A 1 687 ? -47.803 14.709 74.546 1.00 92.69 687 GLN A C 1
ATOM 5659 O O . GLN A 1 687 ? -46.887 14.457 73.764 1.00 92.69 687 GLN A O 1
ATOM 5664 N N . ILE A 1 688 ? -49.037 14.225 74.356 1.00 89.56 688 ILE A N 1
ATOM 5665 C CA . ILE A 1 688 ? -49.446 13.408 73.199 1.00 89.56 688 ILE A CA 1
ATOM 5666 C C . ILE A 1 688 ? -49.382 14.217 71.894 1.00 89.56 688 ILE A C 1
ATOM 5668 O O . ILE A 1 688 ? -48.973 13.683 70.862 1.00 89.56 688 ILE A O 1
ATOM 5672 N N . GLN A 1 689 ? -49.777 15.494 71.903 1.00 91.25 689 GLN A N 1
ATOM 5673 C CA . GLN A 1 689 ? -49.630 16.373 70.737 1.00 91.25 689 GLN A CA 1
ATOM 5674 C C . GLN A 1 689 ? -48.156 16.652 70.427 1.00 91.25 689 GLN A C 1
ATOM 5676 O O . GLN A 1 689 ? -47.773 16.594 69.264 1.00 91.25 689 GLN A O 1
ATOM 5681 N N . LEU A 1 690 ? -47.320 16.872 71.443 1.00 89.25 690 LEU A N 1
ATOM 5682 C CA . LEU A 1 690 ? -45.883 17.100 71.306 1.00 89.25 690 LEU A CA 1
ATOM 5683 C C . LEU A 1 690 ? -45.204 15.864 70.694 1.00 89.25 690 LEU A C 1
ATOM 5685 O O . LEU A 1 690 ? -44.537 15.998 69.675 1.00 89.25 690 LEU A O 1
ATOM 5689 N N . ALA A 1 691 ? -45.485 14.659 71.203 1.00 88.69 691 ALA A N 1
ATOM 5690 C CA . ALA A 1 691 ? -44.985 13.396 70.645 1.00 88.69 691 ALA A CA 1
ATOM 5691 C C . ALA A 1 691 ? -45.474 13.117 69.204 1.00 88.69 691 ALA A C 1
ATOM 5693 O O . ALA A 1 691 ? -44.751 12.548 68.381 1.00 88.69 691 ALA A O 1
ATOM 5694 N N . LYS A 1 692 ? -46.700 13.538 68.857 1.00 92.06 692 LYS A N 1
ATOM 5695 C CA . LYS A 1 692 ? -47.201 13.491 67.470 1.00 92.06 692 LYS A CA 1
ATOM 5696 C C . LYS A 1 692 ? -46.494 14.502 66.568 1.00 92.06 692 LYS A C 1
ATOM 5698 O O . LYS A 1 692 ? -46.234 14.192 65.411 1.00 92.06 692 LYS A O 1
ATOM 5703 N N . MET A 1 693 ? -46.171 15.688 67.077 1.00 88.88 693 MET A N 1
ATOM 5704 C CA . MET A 1 693 ? -45.447 16.706 66.316 1.00 88.88 693 MET A CA 1
ATOM 5705 C C . MET A 1 693 ? -43.971 16.340 66.135 1.00 88.88 693 MET A C 1
ATOM 5707 O O . MET A 1 693 ? -43.462 16.536 65.037 1.00 88.88 693 MET A O 1
ATOM 5711 N N . THR A 1 694 ? -43.293 15.749 67.128 1.00 92.06 694 THR A N 1
ATOM 5712 C CA . THR A 1 694 ? -41.905 15.274 66.963 1.00 92.06 694 THR A CA 1
ATOM 5713 C C . THR A 1 694 ? -41.822 14.129 65.964 1.00 92.06 694 THR A C 1
ATOM 5715 O O . THR A 1 694 ? -41.055 14.241 65.020 1.00 92.06 694 THR A O 1
ATOM 5718 N N . SER A 1 695 ? -42.680 13.109 66.067 1.00 88.19 695 SER A N 1
ATOM 5719 C CA . SER A 1 695 ? -42.704 12.004 65.089 1.00 88.19 695 SER A CA 1
ATOM 5720 C C . SER A 1 695 ? -43.082 12.450 63.667 1.00 88.19 695 SER A C 1
ATOM 5722 O O . SER A 1 695 ? -42.603 11.879 62.687 1.00 88.19 695 SER A O 1
ATOM 5724 N N . GLN A 1 696 ? -43.885 13.511 63.512 1.00 92.62 696 GLN A N 1
ATOM 5725 C CA . GLN A 1 696 ? -44.097 14.151 62.208 1.00 92.62 696 GLN A CA 1
ATOM 5726 C C . GLN A 1 696 ? -42.863 14.927 61.729 1.00 92.62 696 GLN A C 1
ATOM 5728 O O . GLN A 1 696 ? -42.529 14.850 60.550 1.00 92.62 696 GLN A O 1
ATOM 5733 N N . LEU A 1 697 ? -42.174 15.651 62.613 1.00 92.44 697 LEU A N 1
ATOM 5734 C CA . LEU A 1 697 ? -40.957 16.405 62.293 1.00 92.44 697 LEU A CA 1
ATOM 5735 C C . LEU A 1 697 ? -39.798 15.461 61.924 1.00 92.44 697 LEU A C 1
ATOM 5737 O O . LEU A 1 697 ? -39.085 15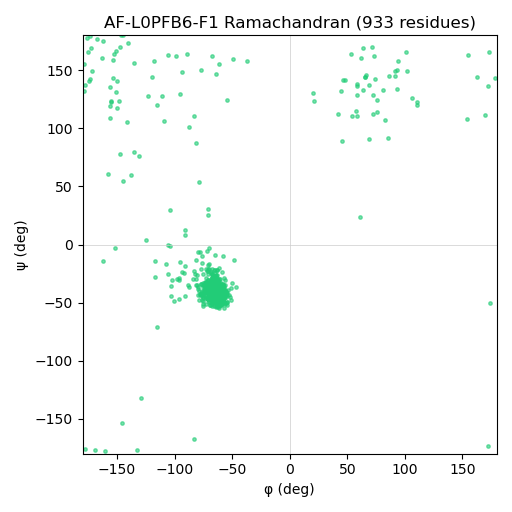.732 60.965 1.00 92.44 697 LEU A O 1
ATOM 5741 N N . GLU A 1 698 ? -39.682 14.318 62.600 1.00 91.75 698 GLU A N 1
ATOM 5742 C CA . GLU A 1 698 ? -38.793 13.197 62.268 1.00 91.75 698 GLU A CA 1
ATOM 5743 C C . GLU A 1 698 ? -39.139 12.606 60.891 1.00 91.75 698 GLU A C 1
ATOM 5745 O O . GLU A 1 698 ? -38.281 12.561 60.016 1.00 91.75 698 GLU A O 1
ATOM 5750 N N . LEU A 1 699 ? -40.410 12.282 60.618 1.00 92.12 699 LEU A N 1
ATOM 5751 C CA . LEU A 1 699 ? -40.835 11.837 59.280 1.00 92.12 699 LEU A CA 1
ATOM 5752 C C . LEU A 1 699 ? -40.567 12.876 58.178 1.00 92.12 699 LEU A C 1
ATOM 5754 O O . LEU A 1 699 ? -40.294 12.505 57.034 1.00 92.12 699 LEU A O 1
ATOM 5758 N N . PHE A 1 700 ? -40.662 14.174 58.478 1.00 89.50 700 PHE A N 1
ATOM 5759 C CA . PHE A 1 700 ? -40.323 15.229 57.523 1.00 89.50 700 PHE A CA 1
ATOM 5760 C C . PHE A 1 700 ? -38.810 15.422 57.366 1.00 89.50 700 PHE A C 1
ATOM 5762 O O . PHE A 1 700 ? -38.373 15.691 56.247 1.00 89.50 700 PHE A O 1
ATOM 5769 N N . SER A 1 701 ? -38.004 15.247 58.418 1.00 92.44 701 SER A N 1
ATOM 5770 C CA . SER A 1 701 ? -36.543 15.342 58.333 1.00 92.44 701 SER A CA 1
ATOM 5771 C C . SER A 1 701 ? -35.938 14.125 57.631 1.00 92.44 701 SER A C 1
ATOM 5773 O O . SER A 1 701 ? -35.097 14.303 56.755 1.00 92.44 701 SER A O 1
ATOM 5775 N N . GLU A 1 702 ? -36.442 12.912 57.877 1.00 88.69 702 GLU A N 1
ATOM 5776 C CA . GLU A 1 702 ? -36.100 11.717 57.097 1.00 88.69 702 GLU A CA 1
ATOM 5777 C C . GLU A 1 702 ? -36.469 11.893 55.621 1.00 88.69 702 GLU A C 1
ATOM 5779 O O . GLU A 1 702 ? -35.634 11.668 54.748 1.00 88.69 702 GLU A O 1
ATOM 5784 N N . ARG A 1 703 ? -37.682 12.375 55.311 1.00 92.44 703 ARG A N 1
ATOM 5785 C CA . ARG A 1 703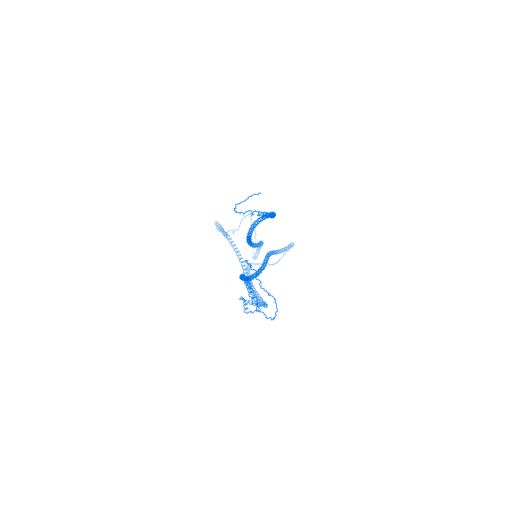 ? -38.081 12.667 53.921 1.00 92.44 703 ARG A CA 1
ATOM 5786 C C . ARG A 1 703 ? -37.216 13.743 53.267 1.00 92.44 703 ARG A C 1
ATOM 5788 O O . ARG A 1 703 ? -36.921 13.623 52.082 1.00 92.44 703 ARG A O 1
ATOM 5795 N N . TYR A 1 704 ? -36.807 14.769 54.009 1.00 92.31 704 TYR A N 1
ATOM 5796 C CA . TYR A 1 704 ? -35.904 15.810 53.516 1.00 92.31 704 TYR A CA 1
ATOM 5797 C C . TYR A 1 704 ? -34.488 15.265 53.274 1.00 92.31 704 TYR A C 1
ATOM 5799 O O . TYR A 1 704 ? -33.892 15.553 52.240 1.00 92.31 704 TYR A O 1
ATOM 5807 N N . ASN A 1 705 ? -33.983 14.407 54.162 1.00 91.88 705 ASN A N 1
ATOM 5808 C CA . ASN A 1 705 ? -32.693 13.737 54.004 1.00 91.88 705 ASN A CA 1
ATOM 5809 C C . ASN A 1 705 ? -32.705 12.774 52.810 1.00 91.88 705 ASN A C 1
ATOM 5811 O O . ASN A 1 705 ? -31.819 12.860 51.968 1.00 91.88 705 ASN A O 1
ATOM 5815 N N . MET A 1 706 ? -33.744 11.947 52.659 1.00 87.12 706 MET A N 1
ATOM 5816 C CA . MET A 1 706 ? -33.935 11.093 51.478 1.00 87.12 706 MET A CA 1
ATOM 5817 C C . MET A 1 706 ? -34.076 11.912 50.186 1.00 87.12 706 MET A C 1
ATOM 5819 O O . MET A 1 706 ? -33.599 11.496 49.134 1.00 87.12 706 MET A O 1
ATOM 5823 N N . LEU A 1 707 ? -34.717 13.086 50.234 1.00 91.25 707 LEU A N 1
ATOM 5824 C CA . LEU A 1 707 ? -34.797 13.990 49.084 1.00 91.25 707 LEU A CA 1
ATOM 5825 C C . LEU A 1 707 ? -33.427 14.595 48.741 1.00 91.25 707 LEU A C 1
ATOM 5827 O O . LEU A 1 707 ? -33.100 14.684 47.562 1.00 91.25 707 LEU A O 1
ATOM 5831 N N . ASN A 1 708 ? -32.613 14.952 49.736 1.00 93.50 708 ASN A N 1
ATOM 5832 C CA . ASN A 1 708 ? -31.246 15.436 49.526 1.00 93.50 708 ASN A CA 1
ATOM 5833 C C . ASN A 1 708 ? -30.319 14.331 48.997 1.00 93.50 708 ASN A C 1
ATOM 5835 O O . ASN A 1 708 ? -29.617 14.572 48.021 1.00 93.50 708 ASN A O 1
ATOM 5839 N N . GLU A 1 709 ? -30.368 13.115 49.558 1.00 93.44 709 GLU A N 1
ATOM 5840 C CA . GLU A 1 709 ? -29.621 11.957 49.040 1.00 93.44 709 GLU A CA 1
ATOM 5841 C C . GLU A 1 709 ? -30.002 11.680 47.571 1.00 93.44 709 GLU A C 1
ATOM 5843 O O . GLU A 1 709 ? -29.118 11.528 46.730 1.00 93.44 709 GLU A O 1
ATOM 5848 N N . ASN A 1 710 ? -31.293 11.739 47.217 1.00 92.50 710 ASN A N 1
ATOM 5849 C CA . ASN A 1 710 ? -31.747 11.640 45.822 1.00 92.50 710 ASN A CA 1
ATOM 5850 C C . ASN A 1 710 ? -31.268 12.810 44.940 1.00 92.50 710 ASN A C 1
ATOM 5852 O O . ASN A 1 710 ? -30.877 12.593 43.796 1.00 92.50 710 ASN A O 1
ATOM 5856 N N . ILE A 1 711 ? -31.280 14.050 45.442 1.00 92.56 711 ILE A N 1
ATOM 5857 C CA . ILE A 1 711 ? -30.766 15.225 44.717 1.00 92.56 711 ILE A CA 1
ATOM 5858 C C . ILE A 1 711 ? -29.261 15.086 44.451 1.00 92.56 711 ILE A C 1
ATOM 5860 O O . ILE A 1 711 ? -28.806 15.444 43.366 1.00 92.56 711 ILE A O 1
ATOM 5864 N N . ASP A 1 712 ? -28.491 14.553 45.398 1.00 92.94 712 ASP A N 1
ATOM 5865 C CA . ASP A 1 712 ? -27.051 14.341 45.242 1.00 92.94 712 ASP A CA 1
ATOM 5866 C C . ASP A 1 712 ? -26.734 13.147 44.329 1.00 92.94 712 ASP A C 1
ATOM 5868 O O . ASP A 1 712 ? -25.814 13.238 43.517 1.00 92.94 712 ASP A O 1
ATOM 5872 N N . ILE A 1 713 ? -27.543 12.080 44.348 1.00 90.25 713 ILE A N 1
ATOM 5873 C CA . ILE A 1 713 ? -27.493 11.018 43.327 1.00 90.25 713 ILE A CA 1
ATOM 5874 C C . ILE A 1 713 ? -27.745 11.609 41.931 1.00 90.25 713 ILE A C 1
ATOM 5876 O O . ILE A 1 713 ? -26.935 11.398 41.033 1.00 90.25 713 ILE A O 1
ATOM 5880 N N . LEU A 1 714 ? -28.789 12.426 41.754 1.00 89.56 714 LEU A N 1
ATOM 5881 C CA . LEU A 1 714 ? -29.111 13.060 40.467 1.00 89.56 714 LEU A CA 1
ATOM 5882 C C . LEU A 1 714 ? -28.041 14.066 39.997 1.00 89.56 714 LEU A C 1
ATOM 5884 O O . LEU A 1 714 ? -27.827 14.208 38.792 1.00 89.56 714 LEU A O 1
ATOM 5888 N N . LYS A 1 715 ? -27.331 14.746 40.912 1.00 94.44 715 LYS A N 1
ATOM 5889 C CA . LYS A 1 715 ? -26.130 15.539 40.572 1.00 94.44 715 LYS A CA 1
ATOM 5890 C C . LYS A 1 715 ? -25.009 14.636 40.059 1.00 94.44 715 LYS A C 1
ATOM 5892 O O . LYS A 1 715 ? -24.474 14.898 38.988 1.00 94.44 715 LYS A O 1
ATOM 5897 N N . ASN A 1 716 ? -24.703 13.554 40.774 1.00 91.75 716 ASN A N 1
ATOM 5898 C CA . ASN A 1 716 ? -23.661 12.608 40.376 1.00 91.75 716 ASN A CA 1
ATOM 5899 C C . ASN A 1 716 ? -23.983 11.946 39.023 1.00 91.75 716 ASN A C 1
ATOM 5901 O O . ASN A 1 716 ? -23.096 11.801 38.187 1.00 91.75 716 ASN A O 1
ATOM 5905 N N . GLU A 1 717 ? -25.244 11.595 38.758 1.00 88.62 717 GLU A N 1
ATOM 5906 C CA . GLU A 1 717 ? -25.692 11.112 37.446 1.00 88.62 717 GLU A CA 1
ATOM 5907 C C . GLU A 1 717 ? -25.527 12.174 36.352 1.00 88.62 717 GLU A C 1
ATOM 5909 O O . GLU A 1 717 ? -24.967 11.877 35.297 1.00 88.62 717 GLU A O 1
ATOM 5914 N N . ARG A 1 718 ? -25.948 13.422 36.603 1.00 91.00 718 ARG A N 1
ATOM 5915 C CA . ARG A 1 718 ? -25.757 14.549 35.676 1.00 91.00 718 ARG A CA 1
ATOM 5916 C C . ARG A 1 718 ? -24.277 14.760 35.346 1.00 91.00 718 ARG A C 1
ATOM 5918 O O . ARG A 1 718 ? -23.942 14.932 34.174 1.00 91.00 718 ARG A O 1
ATOM 5925 N N . ASP A 1 719 ? -23.402 14.729 36.343 1.00 93.31 719 ASP A N 1
ATOM 5926 C CA . ASP A 1 719 ? -21.972 14.978 36.159 1.00 93.31 719 ASP A CA 1
ATOM 5927 C C . ASP A 1 719 ? -21.279 13.788 35.472 1.00 93.31 719 ASP A C 1
ATOM 5929 O O . ASP A 1 719 ? -20.480 13.996 34.559 1.00 93.31 719 ASP A O 1
ATOM 5933 N N . ASN A 1 720 ? -21.676 12.545 35.776 1.00 90.94 720 ASN A N 1
ATOM 5934 C CA . ASN A 1 720 ? -21.256 11.350 35.032 1.00 90.94 720 ASN A CA 1
ATOM 5935 C C . ASN A 1 720 ? -21.711 11.386 33.561 1.00 90.94 720 ASN A C 1
ATOM 5937 O O . ASN A 1 720 ? -20.933 11.063 32.662 1.00 90.94 720 ASN A O 1
ATOM 5941 N N . VAL A 1 721 ? -22.948 11.816 33.284 1.00 89.94 721 VAL A N 1
ATOM 5942 C CA . VAL A 1 721 ? -23.456 12.016 31.915 1.00 89.94 721 VAL A CA 1
ATOM 5943 C C . VAL A 1 721 ? -22.698 13.143 31.211 1.00 89.94 721 VAL A C 1
ATOM 5945 O O . VAL A 1 721 ? -22.355 12.999 30.038 1.00 89.94 721 VAL A O 1
ATOM 5948 N N . SER A 1 722 ? -22.373 14.234 31.911 1.00 93.94 722 SER A N 1
ATOM 5949 C CA . SER A 1 722 ? -21.563 15.332 31.373 1.00 93.94 722 SER A CA 1
ATOM 5950 C C . SER A 1 722 ? -20.146 14.871 31.019 1.00 93.94 722 SER A C 1
ATOM 5952 O O . SER A 1 722 ? -19.653 15.186 29.937 1.00 93.94 722 SER A O 1
ATOM 5954 N N . LEU A 1 723 ? -19.511 14.079 31.886 1.00 94.06 723 LEU A N 1
ATOM 5955 C CA . LEU A 1 723 ? -18.162 13.552 31.684 1.00 94.06 723 LEU A CA 1
ATOM 5956 C C . LEU A 1 723 ? -18.127 12.512 30.553 1.00 94.06 723 LEU A C 1
ATOM 5958 O O . LEU A 1 723 ? -17.236 12.558 29.707 1.00 94.06 723 LEU A O 1
ATOM 5962 N N . ARG A 1 724 ? -19.147 11.648 30.447 1.00 92.00 724 ARG A N 1
ATOM 5963 C CA . ARG A 1 724 ? -19.325 10.738 29.301 1.00 92.00 724 ARG A CA 1
ATOM 5964 C C . ARG A 1 724 ? -19.583 11.491 27.990 1.00 92.00 724 ARG A C 1
ATOM 5966 O O . ARG A 1 724 ? -19.112 11.060 26.941 1.00 92.00 724 ARG A O 1
ATOM 5973 N N . ASN A 1 725 ? -20.308 12.610 28.028 1.00 88.88 725 ASN A N 1
ATOM 5974 C CA . ASN A 1 725 ? -20.531 13.463 26.857 1.00 88.88 725 ASN A CA 1
ATOM 5975 C C . ASN A 1 725 ? -19.225 14.152 26.420 1.00 88.88 725 ASN A C 1
ATOM 5977 O O . ASN A 1 725 ? -18.906 14.134 25.236 1.00 88.88 725 ASN A O 1
ATOM 5981 N N . GLN A 1 726 ? -18.414 14.651 27.363 1.00 92.94 726 GLN A N 1
ATOM 5982 C CA . GLN A 1 726 ? -17.073 15.168 27.067 1.00 92.94 726 GLN A CA 1
ATOM 5983 C C . GLN A 1 726 ? -16.168 14.085 26.457 1.00 92.94 726 GLN A C 1
ATOM 5985 O O . GLN A 1 726 ? -15.596 14.309 25.396 1.00 92.94 726 GLN A O 1
ATOM 5990 N N . GLN A 1 727 ? -16.090 12.892 27.058 1.00 91.88 727 GLN A N 1
ATOM 5991 C CA . GLN A 1 727 ? -15.335 11.765 26.492 1.00 91.88 727 GLN A CA 1
ATOM 5992 C C . GLN A 1 727 ? -15.800 11.426 25.069 1.00 91.88 727 GLN A C 1
ATOM 5994 O O . GLN A 1 727 ? -14.978 11.187 24.187 1.00 91.88 727 GLN A O 1
ATOM 5999 N N . MET A 1 728 ? -17.111 11.449 24.816 1.00 88.75 728 MET A N 1
ATOM 6000 C CA . MET A 1 728 ? -17.647 11.191 23.483 1.00 88.75 728 MET A CA 1
ATOM 6001 C C . MET A 1 728 ? -17.272 12.305 22.491 1.00 88.75 728 MET A C 1
ATOM 6003 O O . MET A 1 728 ? -16.845 11.993 21.382 1.00 88.75 728 MET A O 1
ATOM 6007 N N . GLN A 1 729 ? -17.312 13.578 22.897 1.00 91.88 729 GLN A N 1
ATOM 6008 C CA . GLN A 1 729 ? -16.812 14.708 22.097 1.00 91.88 729 GLN A CA 1
ATOM 6009 C C . GLN A 1 729 ? -15.307 14.594 21.806 1.00 91.88 729 GLN A C 1
ATOM 6011 O O . GLN A 1 729 ? -14.892 14.827 20.674 1.00 91.88 729 GLN A O 1
ATOM 6016 N N . GLU A 1 730 ? -14.495 14.159 22.772 1.00 92.44 730 GLU A N 1
ATOM 6017 C CA . GLU A 1 730 ? -13.068 13.880 22.563 1.00 92.44 730 GLU A CA 1
ATOM 6018 C C . GLU A 1 730 ? -12.848 12.713 21.586 1.00 92.44 730 GLU A C 1
ATOM 6020 O O . GLU A 1 730 ? -11.957 12.787 20.738 1.00 92.44 730 GLU A O 1
ATOM 6025 N N . THR A 1 731 ? -13.671 11.655 21.629 1.00 91.38 731 THR A N 1
ATOM 6026 C CA . THR A 1 731 ? -13.598 10.577 20.625 1.00 91.38 731 THR A CA 1
ATOM 6027 C C . THR A 1 731 ? -14.046 11.023 19.235 1.00 91.38 731 THR A C 1
ATOM 6029 O O . THR A 1 731 ? -13.429 10.598 18.261 1.00 91.38 731 THR A O 1
ATOM 6032 N N . VAL A 1 732 ? -15.046 11.906 19.127 1.00 91.31 732 VAL A N 1
ATOM 6033 C CA . VAL A 1 732 ? -15.470 12.504 17.850 1.00 91.31 732 VAL A CA 1
ATOM 6034 C C . VAL A 1 732 ? -14.357 13.389 17.294 1.00 91.31 732 VAL A C 1
ATOM 6036 O O . VAL A 1 732 ? -13.925 13.154 16.175 1.00 91.31 732 VAL A O 1
ATOM 6039 N N . ALA A 1 733 ? -13.766 14.282 18.092 1.00 90.38 733 ALA A N 1
ATOM 6040 C CA . ALA A 1 733 ? -12.630 15.100 17.658 1.00 90.38 733 ALA A CA 1
ATOM 6041 C C . ALA A 1 733 ? -11.409 14.252 17.235 1.00 90.38 733 ALA A C 1
ATOM 6043 O O . ALA A 1 733 ? -10.737 14.567 16.252 1.00 90.38 733 ALA A O 1
ATOM 6044 N N . LYS A 1 734 ? -11.137 13.130 17.924 1.00 91.81 734 LYS A N 1
ATOM 6045 C CA . LYS A 1 734 ? -10.113 12.148 17.512 1.00 91.81 734 LYS A CA 1
ATOM 6046 C C . LYS A 1 734 ? -10.479 11.412 16.210 1.00 91.81 734 LYS A C 1
ATOM 6048 O O . LYS A 1 734 ? -9.572 11.002 15.488 1.00 91.81 734 LYS A O 1
ATOM 6053 N N . GLN A 1 735 ? -11.763 11.232 15.891 1.00 89.12 735 GLN A N 1
ATOM 6054 C CA . GLN A 1 735 ? -12.220 10.692 14.602 1.00 89.12 735 GLN A CA 1
ATOM 6055 C C . GLN A 1 735 ? -12.149 11.748 13.491 1.00 89.12 735 GLN A C 1
ATOM 6057 O O . GLN A 1 735 ? -11.630 11.440 12.422 1.00 89.12 735 GLN A O 1
ATOM 6062 N N . ASP A 1 736 ? -12.553 12.991 13.755 1.00 91.38 736 ASP A N 1
ATOM 6063 C CA . ASP A 1 736 ? -12.453 14.109 12.812 1.00 91.38 736 ASP A CA 1
ATOM 6064 C C . ASP A 1 736 ? -10.996 14.358 12.398 1.00 91.38 736 ASP A C 1
ATOM 6066 O O . ASP A 1 736 ? -10.707 14.454 11.210 1.00 91.38 736 ASP A O 1
ATOM 6070 N N . LEU A 1 737 ? -10.046 14.361 13.344 1.00 90.50 737 LEU A N 1
ATOM 6071 C CA . LEU A 1 737 ? -8.611 14.470 13.035 1.00 90.50 737 LEU A CA 1
ATOM 6072 C C . LEU A 1 737 ? -8.099 13.319 12.151 1.00 90.50 737 LEU A C 1
ATOM 6074 O O . LEU A 1 737 ? -7.291 13.547 11.252 1.00 90.50 737 LEU A O 1
ATOM 6078 N N . ARG A 1 738 ? -8.598 12.090 12.348 1.00 91.06 738 ARG A N 1
ATOM 6079 C CA . ARG A 1 738 ? -8.283 10.955 11.459 1.00 91.06 738 ARG A CA 1
ATOM 6080 C C . ARG A 1 738 ? -8.897 11.137 10.072 1.00 91.06 738 ARG A C 1
ATOM 6082 O O . ARG A 1 738 ? -8.241 10.814 9.090 1.00 91.06 738 ARG A O 1
ATOM 6089 N N . LEU A 1 739 ? -10.119 11.665 9.978 1.00 90.12 739 LEU A N 1
ATOM 6090 C CA . LEU A 1 739 ? -10.761 11.986 8.700 1.00 90.12 739 LEU A CA 1
ATOM 6091 C C . LEU A 1 739 ? -10.027 13.115 7.962 1.00 90.12 739 LEU A C 1
ATOM 6093 O O . LEU A 1 739 ? -9.890 13.031 6.744 1.00 90.12 739 LEU A O 1
ATOM 6097 N N . PHE A 1 740 ? -9.502 14.118 8.675 1.00 93.00 740 PHE A N 1
ATOM 6098 C CA . PHE A 1 740 ? -8.640 15.145 8.090 1.00 93.00 740 PHE A CA 1
ATOM 6099 C C . PHE A 1 740 ? -7.363 14.532 7.509 1.00 93.00 740 PHE A C 1
ATOM 6101 O O . PHE A 1 740 ? -7.155 14.671 6.306 1.00 93.00 740 PHE A O 1
ATOM 6108 N N . HIS A 1 741 ? -6.582 13.773 8.285 1.00 90.19 741 HIS A N 1
ATOM 6109 C CA . HIS A 1 741 ? -5.363 13.132 7.770 1.00 90.19 741 HIS A CA 1
ATOM 6110 C C . HIS A 1 741 ? -5.633 12.166 6.610 1.00 90.19 741 HIS A C 1
ATOM 6112 O O . HIS A 1 741 ? -4.948 12.221 5.595 1.00 90.19 741 HIS A O 1
ATOM 6118 N N . LEU A 1 742 ? -6.687 11.350 6.685 1.00 89.75 742 LEU A N 1
ATOM 6119 C CA . LEU A 1 742 ? -7.055 10.446 5.590 1.00 89.75 742 LEU A CA 1
ATOM 6120 C C . LEU A 1 742 ? -7.555 11.223 4.350 1.00 89.75 742 LEU A C 1
ATOM 6122 O O . LEU A 1 742 ? -7.417 10.758 3.220 1.00 89.75 742 LEU A O 1
ATOM 6126 N N . SER A 1 743 ? -8.076 12.446 4.522 1.00 91.06 743 SER A N 1
ATOM 6127 C CA . SER A 1 743 ? -8.363 13.360 3.407 1.00 91.06 743 SER A CA 1
ATOM 6128 C C . SER A 1 743 ? -7.101 14.010 2.819 1.00 91.06 743 SER A C 1
ATOM 6130 O O . SER A 1 743 ? -7.039 14.177 1.601 1.00 91.06 743 SER A O 1
ATOM 6132 N N . GLU A 1 744 ? -6.090 14.312 3.643 1.00 93.00 744 GLU A N 1
ATOM 6133 C CA . GLU A 1 744 ? -4.770 14.801 3.217 1.00 93.00 744 GLU A CA 1
ATOM 6134 C C . GLU A 1 744 ? -4.032 13.718 2.416 1.00 93.00 744 GLU A C 1
ATOM 6136 O O . GLU A 1 744 ? -3.657 13.969 1.272 1.00 93.00 744 GLU A O 1
ATOM 6141 N N . GLU A 1 745 ? -3.963 12.482 2.923 1.00 93.38 745 GLU A N 1
ATOM 6142 C CA . GLU A 1 745 ? -3.439 11.311 2.200 1.00 93.38 745 GLU A CA 1
ATOM 6143 C C . GLU A 1 745 ? -4.154 11.109 0.853 1.00 93.38 745 GLU A C 1
ATOM 6145 O O . GLU A 1 745 ? -3.522 10.894 -0.180 1.00 93.38 745 GLU A O 1
ATOM 6150 N N . VAL A 1 746 ? -5.484 11.247 0.813 1.00 91.69 746 VAL A N 1
ATOM 6151 C CA . VAL A 1 746 ? -6.258 11.172 -0.438 1.00 91.69 746 VAL A CA 1
ATOM 6152 C C . VAL A 1 746 ? -5.962 12.346 -1.386 1.00 91.69 746 VAL A C 1
ATOM 6154 O O . VAL A 1 746 ? -6.094 12.184 -2.602 1.00 91.69 746 VAL A O 1
ATOM 6157 N N . ILE A 1 747 ? -5.560 13.518 -0.888 1.00 94.25 747 ILE A N 1
ATOM 6158 C CA . ILE A 1 747 ? -5.115 14.657 -1.708 1.00 94.25 747 ILE A CA 1
ATOM 6159 C C . ILE A 1 747 ? -3.693 14.422 -2.242 1.00 94.25 747 ILE A C 1
ATOM 6161 O O . ILE A 1 747 ? -3.457 14.681 -3.423 1.00 94.25 747 ILE A O 1
ATOM 6165 N N . GLU A 1 748 ? -2.780 13.866 -1.445 1.00 93.12 748 GLU A N 1
ATOM 6166 C CA . GLU A 1 748 ? -1.421 13.492 -1.867 1.00 93.12 748 GLU A CA 1
ATOM 6167 C C . GLU A 1 748 ? -1.421 12.335 -2.879 1.00 93.12 748 GLU A C 1
ATOM 6169 O O . GLU A 1 748 ? -0.747 12.390 -3.911 1.00 93.12 748 GLU A O 1
ATOM 6174 N N . LEU A 1 749 ? -2.262 11.320 -2.672 1.00 91.62 749 LEU A N 1
ATOM 6175 C CA . LEU A 1 749 ? -2.484 10.256 -3.653 1.00 91.62 749 LEU A CA 1
ATOM 6176 C C . LEU A 1 749 ? -3.114 10.806 -4.943 1.00 91.62 749 LEU A C 1
ATOM 6178 O O . LEU A 1 749 ? -2.776 10.363 -6.038 1.00 91.62 749 LEU A O 1
ATOM 6182 N N . LYS A 1 750 ? -3.984 11.823 -4.868 1.00 95.00 750 LYS A N 1
ATOM 6183 C CA . LYS A 1 750 ? -4.502 12.507 -6.068 1.00 95.00 750 LYS A CA 1
ATOM 6184 C C . LYS A 1 750 ? -3.448 13.373 -6.759 1.00 95.00 750 LYS A C 1
ATOM 6186 O O . LYS A 1 750 ? -3.458 13.423 -7.989 1.00 95.00 750 LYS A O 1
ATOM 6191 N N . SER A 1 751 ? -2.558 14.047 -6.028 1.00 92.00 751 SER A N 1
ATOM 6192 C CA . SER A 1 751 ? -1.506 14.881 -6.624 1.00 92.00 751 SER A CA 1
ATOM 6193 C C . SER A 1 751 ? -0.447 14.018 -7.313 1.00 92.00 751 SER A C 1
ATOM 6195 O O . SER A 1 751 ? -0.161 14.246 -8.485 1.00 92.00 751 SER A O 1
ATOM 6197 N N . THR A 1 752 ? 0.023 12.948 -6.669 1.00 94.44 752 THR A N 1
ATOM 6198 C CA . THR A 1 752 ? 0.934 11.955 -7.269 1.00 94.44 752 THR A CA 1
ATOM 6199 C C . THR A 1 752 ? 0.316 11.254 -8.484 1.00 94.44 752 THR A C 1
ATOM 6201 O 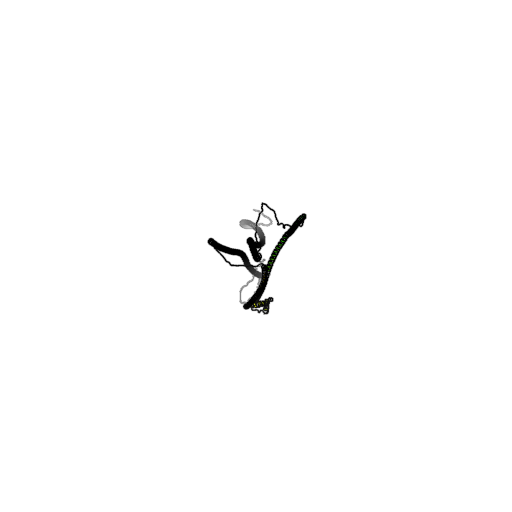O . THR A 1 752 ? 0.951 11.197 -9.535 1.00 94.44 752 THR A O 1
ATOM 6204 N N . ILE A 1 753 ? -0.953 10.825 -8.422 1.00 94.50 753 ILE A N 1
ATOM 6205 C CA . ILE A 1 753 ? -1.677 10.290 -9.593 1.00 94.50 753 ILE A CA 1
ATOM 6206 C C . ILE A 1 753 ? -1.779 11.326 -10.725 1.00 94.50 753 ILE A C 1
ATOM 6208 O O . ILE A 1 753 ? -1.724 10.955 -11.899 1.00 94.50 753 ILE A O 1
ATOM 6212 N N . ASN A 1 754 ? -1.944 12.614 -10.417 1.00 93.69 754 ASN A N 1
ATOM 6213 C CA . ASN A 1 754 ? -1.979 13.662 -11.436 1.00 93.69 754 ASN A CA 1
ATOM 6214 C C . ASN A 1 754 ? -0.590 13.930 -12.036 1.00 93.69 754 ASN A C 1
ATOM 6216 O O . ASN A 1 754 ? -0.500 14.061 -13.255 1.00 93.69 754 ASN A O 1
ATOM 6220 N N . ASN A 1 755 ? 0.477 13.909 -11.234 1.00 96.19 755 ASN A N 1
ATOM 6221 C CA . ASN A 1 755 ? 1.859 14.017 -11.710 1.00 96.19 755 ASN A CA 1
ATOM 6222 C C . ASN A 1 755 ? 2.191 12.863 -12.672 1.00 96.19 755 ASN A C 1
ATOM 6224 O O . ASN A 1 755 ? 2.521 13.112 -13.832 1.00 96.19 755 ASN A O 1
ATOM 6228 N N . LEU A 1 756 ? 1.941 11.614 -12.258 1.00 92.00 756 LEU A N 1
ATOM 6229 C CA . LEU A 1 756 ? 2.113 10.416 -13.092 1.00 92.00 756 LEU A CA 1
ATOM 6230 C C . LEU A 1 756 ? 1.266 10.465 -14.377 1.00 92.00 756 LEU A C 1
ATOM 6232 O O . LEU A 1 756 ? 1.703 10.005 -15.431 1.00 92.00 756 LEU A O 1
ATOM 6236 N N . LYS A 1 757 ? 0.061 11.055 -14.339 1.00 95.25 757 LYS A N 1
ATOM 6237 C CA . LYS A 1 757 ? -0.736 11.308 -15.554 1.00 95.25 757 LYS A CA 1
ATOM 6238 C C . LYS A 1 757 ? -0.083 12.346 -16.464 1.00 95.25 757 LYS A C 1
ATOM 6240 O O . LYS A 1 757 ? -0.081 12.128 -17.673 1.00 95.25 757 LYS A O 1
ATOM 6245 N N . THR A 1 758 ? 0.461 13.439 -15.921 1.00 95.56 758 THR A N 1
ATOM 6246 C CA . THR A 1 758 ? 1.156 14.456 -16.730 1.00 95.56 758 THR A CA 1
ATOM 6247 C C . THR A 1 758 ? 2.447 13.918 -17.344 1.00 95.56 758 THR A C 1
ATOM 6249 O O . THR A 1 758 ? 2.680 14.116 -18.534 1.00 95.56 758 THR A O 1
ATOM 6252 N N . GLU A 1 759 ? 3.223 13.131 -16.600 1.00 95.31 759 GLU A N 1
ATOM 6253 C CA . GLU A 1 759 ? 4.390 12.403 -17.109 1.00 95.31 759 GLU A CA 1
ATOM 6254 C C . GLU A 1 759 ? 3.982 11.412 -18.206 1.00 95.31 759 GLU A C 1
ATOM 6256 O O . GLU A 1 759 ? 4.556 11.418 -19.292 1.00 95.31 759 GLU A O 1
ATOM 6261 N N . ALA A 1 760 ? 2.913 10.637 -17.998 1.00 94.31 760 ALA A N 1
ATOM 6262 C CA . ALA A 1 760 ? 2.382 9.728 -19.011 1.00 94.31 760 ALA A CA 1
ATOM 6263 C C . ALA A 1 760 ? 1.822 10.445 -20.257 1.00 94.31 760 ALA A C 1
ATOM 6265 O O . ALA A 1 760 ? 1.780 9.834 -21.328 1.00 94.31 760 ALA A O 1
ATOM 6266 N N . THR A 1 761 ? 1.390 11.711 -20.170 1.00 95.31 761 THR A N 1
ATOM 6267 C CA . THR A 1 761 ? 1.078 12.527 -21.359 1.00 95.31 761 THR A CA 1
ATOM 6268 C C . THR A 1 761 ? 2.327 13.104 -22.020 1.00 95.31 761 THR A C 1
ATOM 6270 O O . THR A 1 761 ? 2.394 13.105 -23.247 1.00 95.31 761 THR A O 1
ATOM 6273 N N . ASN A 1 762 ? 3.339 13.505 -21.247 1.00 95.19 762 ASN A N 1
ATOM 6274 C CA . ASN A 1 762 ? 4.609 14.011 -21.774 1.00 95.19 762 ASN A CA 1
ATOM 6275 C C . ASN A 1 762 ? 5.356 12.906 -22.535 1.00 95.19 762 ASN A C 1
ATOM 6277 O O . ASN A 1 762 ? 5.680 13.085 -23.703 1.00 95.19 762 ASN A O 1
ATOM 6281 N N . LEU A 1 763 ? 5.493 11.713 -21.947 1.00 93.06 763 LEU A N 1
ATOM 6282 C CA . LEU A 1 763 ? 6.095 10.535 -22.587 1.00 93.06 763 LEU A CA 1
ATOM 6283 C C . LEU A 1 763 ? 5.331 10.080 -23.845 1.00 93.06 763 LEU A C 1
ATOM 6285 O O . LEU A 1 763 ? 5.931 9.536 -24.773 1.00 93.06 763 LEU A O 1
ATOM 6289 N N . LYS A 1 764 ? 4.010 10.308 -23.920 1.00 96.38 764 LYS A N 1
ATOM 6290 C CA . LYS A 1 764 ? 3.233 10.090 -25.155 1.00 96.38 764 LYS A CA 1
ATOM 6291 C C . LYS A 1 764 ? 3.568 11.132 -26.220 1.00 96.38 764 LYS A C 1
ATOM 6293 O O . LYS A 1 764 ? 3.844 10.742 -27.351 1.00 96.38 764 LYS A O 1
ATOM 6298 N N . ALA A 1 765 ? 3.603 12.414 -25.859 1.00 95.69 765 ALA A N 1
ATOM 6299 C CA . ALA A 1 765 ? 3.975 13.492 -26.772 1.00 95.69 765 ALA A CA 1
ATOM 6300 C C . ALA A 1 765 ? 5.418 13.331 -27.288 1.00 95.69 765 ALA A C 1
ATOM 6302 O O . ALA A 1 765 ? 5.656 13.442 -28.487 1.00 95.69 765 ALA A O 1
ATOM 6303 N N . GLU A 1 766 ? 6.368 12.970 -26.423 1.00 93.12 766 GLU A N 1
ATOM 6304 C CA . GLU A 1 766 ? 7.738 12.620 -26.811 1.00 93.12 766 GLU A CA 1
ATOM 6305 C C . GLU A 1 766 ? 7.769 11.421 -27.761 1.00 93.12 766 GLU A C 1
ATOM 6307 O O . GLU A 1 766 ? 8.422 11.480 -28.798 1.00 93.12 766 GLU A O 1
ATOM 6312 N N . LYS A 1 767 ? 7.023 10.348 -27.475 1.00 96.25 767 LYS A N 1
ATOM 6313 C CA . LYS A 1 767 ? 6.929 9.177 -28.362 1.00 96.25 767 LYS A CA 1
ATOM 6314 C C . LYS A 1 767 ? 6.322 9.514 -29.729 1.00 96.25 767 LYS A C 1
ATOM 6316 O O . LYS A 1 767 ? 6.714 8.918 -30.732 1.00 96.25 767 LYS A O 1
ATOM 6321 N N . GLU A 1 768 ? 5.390 10.459 -29.792 1.00 96.62 768 GLU A N 1
ATOM 6322 C CA . GLU A 1 768 ? 4.851 10.985 -31.050 1.00 96.62 768 GLU A CA 1
ATOM 6323 C C . GLU A 1 768 ? 5.869 11.874 -31.779 1.00 96.62 768 GLU A C 1
ATOM 6325 O O . GLU A 1 768 ? 6.039 11.729 -32.988 1.00 96.62 768 GLU A O 1
ATOM 6330 N N . LEU A 1 769 ? 6.623 12.722 -31.070 1.00 96.56 769 LEU A N 1
ATOM 6331 C CA . LEU A 1 769 ? 7.733 13.492 -31.642 1.00 96.56 769 LEU A CA 1
ATOM 6332 C C . LEU A 1 769 ? 8.833 12.579 -32.203 1.00 96.56 769 LEU A C 1
ATOM 6334 O O . LEU A 1 769 ? 9.258 12.786 -33.337 1.00 96.56 769 LEU A O 1
ATOM 6338 N N . TRP A 1 770 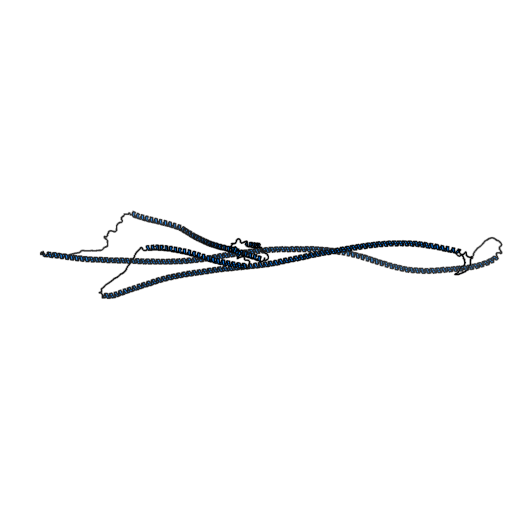? 9.234 11.531 -31.478 1.00 95.31 770 TRP A N 1
ATOM 6339 C CA . TRP A 1 770 ? 10.208 10.545 -31.953 1.00 95.31 770 TRP A CA 1
ATOM 6340 C C . TRP A 1 770 ? 9.722 9.815 -33.206 1.00 95.31 770 TRP A C 1
ATOM 6342 O O . TRP A 1 770 ? 10.472 9.741 -34.174 1.00 95.31 770 TRP A O 1
ATOM 6352 N N . LYS A 1 771 ? 8.454 9.384 -33.263 1.00 97.44 771 LYS A N 1
ATOM 6353 C CA . LYS A 1 771 ? 7.851 8.828 -34.491 1.00 97.44 771 LYS A CA 1
ATOM 6354 C C . LYS A 1 771 ? 7.805 9.830 -35.648 1.00 97.44 771 LYS A C 1
ATOM 6356 O O . LYS A 1 771 ? 8.003 9.456 -36.802 1.00 97.44 771 LYS A O 1
ATOM 6361 N N . ASN A 1 772 ? 7.552 11.107 -35.364 1.00 97.38 772 ASN A N 1
ATOM 6362 C CA . ASN A 1 772 ? 7.564 12.174 -36.368 1.00 97.38 772 ASN A CA 1
ATOM 6363 C C . ASN A 1 772 ? 8.985 12.495 -36.870 1.00 97.38 772 ASN A C 1
ATOM 6365 O O . ASN A 1 772 ? 9.135 12.975 -37.991 1.00 97.38 772 ASN A O 1
ATOM 6369 N N . ILE A 1 773 ? 10.026 12.231 -36.074 1.00 96.69 773 ILE A N 1
ATOM 6370 C CA . ILE A 1 773 ? 11.434 12.312 -36.493 1.00 96.69 773 ILE A CA 1
ATOM 6371 C C . ILE A 1 773 ? 11.818 11.059 -37.293 1.00 96.69 773 ILE A C 1
ATOM 6373 O O . ILE A 1 773 ? 12.357 11.183 -38.387 1.00 96.69 773 ILE A O 1
ATOM 6377 N N . GLU A 1 774 ? 11.477 9.867 -36.799 1.00 94.50 774 GLU A N 1
ATOM 6378 C CA . GLU A 1 774 ? 11.692 8.570 -37.455 1.00 94.50 774 GLU A CA 1
ATOM 6379 C C . GLU A 1 774 ? 11.087 8.543 -38.866 1.00 94.50 774 GLU A C 1
ATOM 6381 O O . GLU A 1 774 ? 11.791 8.279 -39.835 1.00 94.50 774 GLU A O 1
ATOM 6386 N N . THR A 1 775 ? 9.811 8.908 -39.011 1.00 96.88 775 THR A N 1
ATOM 6387 C CA . THR A 1 775 ? 9.134 8.959 -40.321 1.00 96.88 775 THR A CA 1
ATOM 6388 C C . THR A 1 775 ? 9.728 10.002 -41.270 1.00 96.88 775 THR A C 1
ATOM 6390 O O . THR A 1 775 ? 9.797 9.744 -42.469 1.00 96.88 775 THR A O 1
ATOM 6393 N N . ARG A 1 776 ? 10.227 11.144 -40.773 1.00 97.62 776 ARG A N 1
ATOM 6394 C CA . ARG A 1 776 ? 10.988 12.098 -41.604 1.00 97.62 776 ARG A CA 1
ATOM 6395 C C . ARG A 1 776 ? 12.305 11.496 -42.077 1.00 97.62 776 ARG A C 1
ATOM 6397 O O . ARG A 1 776 ? 12.571 11.524 -43.269 1.00 97.62 776 ARG A O 1
ATOM 6404 N N . LEU A 1 777 ? 13.079 10.887 -41.178 1.00 94.38 777 LEU A N 1
ATOM 6405 C CA . LEU A 1 777 ? 14.348 10.241 -41.521 1.00 94.38 777 LEU A CA 1
ATOM 6406 C C . LEU A 1 777 ? 14.160 9.059 -42.484 1.00 94.38 777 LEU A C 1
ATOM 6408 O O . LEU A 1 777 ? 15.014 8.845 -43.341 1.00 94.38 777 LEU A O 1
ATOM 6412 N N . ILE A 1 778 ? 13.052 8.317 -42.392 1.00 97.12 778 ILE A N 1
ATOM 6413 C CA . ILE A 1 778 ? 12.678 7.290 -43.375 1.00 97.12 778 ILE A CA 1
ATOM 6414 C C . ILE A 1 778 ? 12.403 7.944 -44.735 1.00 97.12 778 ILE A C 1
ATOM 6416 O O . ILE A 1 778 ? 13.059 7.581 -45.708 1.00 97.12 778 ILE A O 1
ATOM 6420 N N . ASN A 1 779 ? 11.531 8.956 -44.799 1.00 96.81 779 ASN A N 1
ATOM 6421 C CA . ASN A 1 779 ? 11.217 9.668 -46.045 1.00 96.81 779 ASN A CA 1
ATOM 6422 C C . ASN A 1 779 ? 12.465 10.306 -46.688 1.00 96.81 779 ASN A C 1
ATOM 6424 O O . ASN A 1 779 ? 12.629 10.257 -47.904 1.00 96.81 779 ASN A O 1
ATOM 6428 N N . ASP A 1 780 ? 13.365 10.882 -45.890 1.00 96.06 780 ASP A N 1
ATOM 6429 C CA . ASP A 1 780 ? 14.611 11.488 -46.367 1.00 96.06 780 ASP A CA 1
ATOM 6430 C C . ASP A 1 780 ? 15.596 10.426 -46.884 1.00 96.06 780 ASP A C 1
ATOM 6432 O O . ASP A 1 780 ? 16.235 10.632 -47.917 1.00 96.06 780 ASP A O 1
ATOM 6436 N N . ASN A 1 781 ? 15.668 9.249 -46.249 1.00 94.56 781 ASN A N 1
ATOM 6437 C CA . ASN A 1 781 ? 16.406 8.106 -46.796 1.00 94.56 781 ASN A CA 1
ATOM 6438 C C . ASN A 1 781 ? 15.774 7.590 -48.099 1.00 94.56 781 ASN A C 1
ATOM 6440 O O . ASN A 1 781 ? 16.501 7.333 -49.058 1.00 94.56 781 ASN A O 1
ATOM 6444 N N . GLU A 1 782 ? 14.446 7.477 -48.183 1.00 96.44 782 GLU A N 1
ATOM 6445 C CA . GLU A 1 782 ? 13.755 7.099 -49.421 1.00 96.44 782 GLU A CA 1
ATOM 6446 C C . GLU A 1 782 ? 14.073 8.094 -50.547 1.00 96.44 782 GLU A C 1
ATOM 6448 O O . GLU A 1 782 ? 14.546 7.676 -51.607 1.00 96.44 782 GLU A O 1
ATOM 6453 N N . ASN A 1 783 ? 13.952 9.401 -50.292 1.00 96.56 783 ASN A N 1
ATOM 6454 C CA . ASN A 1 783 ? 14.342 10.465 -51.220 1.00 96.56 783 ASN A CA 1
ATOM 6455 C C . ASN A 1 783 ? 15.805 10.321 -51.676 1.00 96.56 783 ASN A C 1
ATOM 6457 O O . ASN A 1 783 ? 16.070 10.292 -52.879 1.00 96.56 783 ASN A O 1
ATOM 6461 N N . LEU A 1 784 ? 16.752 10.135 -50.749 1.00 95.31 784 LEU A N 1
ATOM 6462 C CA . LEU A 1 784 ? 18.168 9.926 -51.076 1.00 95.31 784 LEU A CA 1
ATOM 6463 C C . LEU A 1 784 ? 18.410 8.641 -51.885 1.00 95.31 784 LEU A C 1
ATOM 6465 O O . LEU A 1 784 ? 19.263 8.635 -52.776 1.00 95.31 784 LEU A O 1
ATOM 6469 N N . THR A 1 785 ? 17.662 7.556 -51.652 1.00 95.94 785 THR A N 1
ATOM 6470 C CA . THR A 1 785 ? 17.754 6.357 -52.507 1.00 95.94 785 THR A CA 1
ATOM 6471 C C . THR A 1 785 ? 17.168 6.593 -53.898 1.00 95.94 785 THR A C 1
ATOM 6473 O O . THR A 1 785 ? 17.735 6.108 -54.877 1.00 95.94 785 THR A O 1
ATOM 6476 N N . ILE A 1 786 ? 16.091 7.375 -54.027 1.00 96.50 786 ILE A N 1
ATOM 6477 C CA . ILE A 1 786 ? 15.504 7.766 -55.316 1.00 96.50 786 ILE A CA 1
ATOM 6478 C C . ILE A 1 786 ? 16.487 8.647 -56.098 1.00 96.50 786 ILE A C 1
ATOM 6480 O O . ILE A 1 786 ? 16.728 8.384 -57.279 1.00 96.50 786 ILE A O 1
ATOM 6484 N N . GLU A 1 787 ? 17.120 9.630 -55.454 1.00 94.75 787 GLU A N 1
ATOM 6485 C CA . GLU A 1 787 ? 18.152 10.469 -56.072 1.00 94.75 787 GLU A CA 1
ATOM 6486 C C . GLU A 1 787 ? 19.395 9.664 -56.456 1.00 94.75 787 GLU A C 1
ATOM 6488 O O . GLU A 1 787 ? 19.846 9.754 -57.598 1.00 94.75 787 GLU A O 1
ATOM 6493 N N . LYS A 1 788 ? 19.899 8.794 -55.574 1.00 96.12 788 LYS A N 1
ATOM 6494 C CA . LYS A 1 788 ? 20.999 7.866 -55.883 1.00 96.12 788 LYS A CA 1
ATOM 6495 C C . LYS A 1 788 ? 20.663 6.968 -57.075 1.00 96.12 788 LYS A C 1
ATOM 6497 O O . LYS A 1 788 ? 21.485 6.805 -57.971 1.00 96.12 788 LYS A O 1
ATOM 6502 N N . ASN A 1 789 ? 19.446 6.429 -57.142 1.00 95.19 789 ASN A N 1
ATOM 6503 C CA . ASN A 1 789 ? 18.992 5.610 -58.267 1.00 95.19 789 ASN A CA 1
ATOM 6504 C C . ASN A 1 789 ? 18.828 6.426 -59.562 1.00 95.19 789 ASN A C 1
ATOM 6506 O O . ASN A 1 789 ? 19.107 5.913 -60.645 1.00 95.19 789 ASN A O 1
ATOM 6510 N N . ARG A 1 790 ? 18.428 7.701 -59.474 1.00 96.69 790 ARG A N 1
ATOM 6511 C CA . ARG A 1 790 ? 18.375 8.636 -60.610 1.00 96.69 790 ARG A CA 1
ATOM 6512 C C . ARG A 1 790 ? 19.773 9.001 -61.117 1.00 96.69 790 ARG A C 1
ATOM 6514 O O . ARG A 1 790 ? 19.985 9.002 -62.326 1.00 96.69 790 ARG A O 1
ATOM 6521 N N . LEU A 1 791 ? 20.720 9.264 -60.218 1.00 94.94 791 LEU A N 1
ATOM 6522 C CA . LEU A 1 791 ? 22.120 9.544 -60.548 1.00 94.94 791 LEU A CA 1
ATOM 6523 C C . LEU A 1 791 ? 22.820 8.308 -61.126 1.00 94.94 791 LEU A C 1
ATOM 6525 O O . LEU A 1 791 ? 23.531 8.434 -62.115 1.00 94.94 791 LEU A O 1
ATOM 6529 N N . ASN A 1 792 ? 22.558 7.111 -60.593 1.00 96.69 792 ASN A N 1
ATOM 6530 C CA . ASN A 1 792 ? 23.062 5.852 -61.151 1.00 96.69 792 ASN A CA 1
ATOM 6531 C C . ASN A 1 792 ? 22.521 5.583 -62.565 1.00 96.69 792 ASN A C 1
ATOM 6533 O O . ASN A 1 792 ? 23.277 5.136 -63.426 1.00 96.69 792 ASN A O 1
ATOM 6537 N N . LYS A 1 793 ? 21.240 5.886 -62.830 1.00 96.06 793 LYS A N 1
ATOM 6538 C CA . LYS A 1 793 ? 20.678 5.840 -64.192 1.00 96.06 793 LYS A CA 1
ATOM 6539 C C . LYS A 1 793 ? 21.387 6.832 -65.108 1.00 96.06 793 LYS A C 1
ATOM 6541 O O . LYS A 1 793 ? 21.947 6.406 -66.106 1.00 96.06 793 LYS A O 1
ATOM 6546 N N . LEU A 1 794 ? 21.487 8.103 -64.710 1.00 95.56 794 LEU A N 1
ATOM 6547 C CA . LEU A 1 794 ? 22.194 9.125 -65.487 1.00 95.56 794 LEU A CA 1
ATOM 6548 C C . LEU A 1 794 ? 23.667 8.756 -65.747 1.00 95.56 794 LEU A C 1
ATOM 6550 O O . LEU A 1 794 ? 24.172 9.009 -66.834 1.00 95.56 794 LEU A O 1
ATOM 6554 N N . LEU A 1 795 ? 24.351 8.125 -64.787 1.00 94.94 795 LEU A N 1
ATOM 6555 C CA . LEU A 1 795 ? 25.712 7.612 -64.958 1.00 94.94 795 LEU A CA 1
ATOM 6556 C C . LEU A 1 795 ? 25.762 6.474 -65.989 1.00 94.94 795 LEU A C 1
ATOM 6558 O O . LEU A 1 795 ? 26.638 6.483 -66.848 1.00 94.94 795 LEU A O 1
ATOM 6562 N N . SER A 1 796 ? 24.818 5.531 -65.937 1.00 95.75 796 SER A N 1
ATOM 6563 C CA . SER A 1 796 ? 24.680 4.450 -66.923 1.00 95.75 796 SER A CA 1
ATOM 6564 C C . SER A 1 796 ? 24.344 4.985 -68.320 1.00 95.75 796 SER A C 1
ATOM 6566 O O . SER A 1 796 ? 24.896 4.507 -69.309 1.00 95.75 796 SER A O 1
ATOM 6568 N N . ASP A 1 797 ? 23.480 5.997 -68.411 1.00 95.31 797 ASP A N 1
ATOM 6569 C CA . ASP A 1 797 ? 23.106 6.659 -69.663 1.00 95.31 797 ASP A CA 1
ATOM 6570 C C . ASP A 1 797 ? 24.312 7.414 -70.250 1.00 95.31 797 ASP A C 1
ATOM 6572 O O . ASP A 1 797 ? 24.620 7.273 -71.431 1.00 95.31 797 ASP A O 1
ATOM 6576 N N . LEU A 1 798 ? 25.067 8.143 -69.418 1.00 94.31 798 LEU A N 1
ATOM 6577 C CA . LEU A 1 798 ? 26.314 8.805 -69.813 1.00 94.31 798 LEU A CA 1
ATOM 6578 C C . LEU A 1 798 ? 27.397 7.802 -70.231 1.00 94.31 798 LEU A C 1
ATOM 6580 O O . LEU A 1 798 ? 28.064 8.031 -71.234 1.00 94.31 798 LEU A O 1
ATOM 6584 N N . GLN A 1 799 ? 27.555 6.679 -69.525 1.00 94.69 799 GLN A N 1
ATOM 6585 C CA . GLN A 1 799 ? 28.463 5.600 -69.930 1.00 94.69 799 GLN A CA 1
ATOM 6586 C C . GLN A 1 799 ? 28.029 4.969 -71.259 1.00 94.69 799 GLN A C 1
ATOM 6588 O O . GLN A 1 799 ? 28.873 4.708 -72.111 1.00 94.69 799 GLN A O 1
ATOM 6593 N N . SER A 1 800 ? 26.726 4.781 -71.486 1.00 95.38 800 SER A N 1
ATOM 6594 C CA . SER A 1 800 ? 26.194 4.300 -72.766 1.00 95.38 800 SER A CA 1
ATOM 6595 C C . SER A 1 800 ? 26.475 5.287 -73.907 1.00 95.38 800 SER A C 1
ATOM 6597 O O . SER A 1 800 ? 26.981 4.881 -74.952 1.00 95.38 800 SER A O 1
ATOM 6599 N N . ILE A 1 801 ? 26.255 6.587 -73.681 1.00 94.12 801 ILE A N 1
ATOM 6600 C CA . ILE A 1 801 ? 26.558 7.662 -74.639 1.00 94.12 801 ILE A CA 1
ATOM 6601 C C . ILE A 1 801 ? 28.066 7.765 -74.912 1.00 94.12 801 ILE A C 1
ATOM 6603 O O . ILE A 1 801 ? 28.455 7.970 -76.058 1.00 94.12 801 ILE A O 1
ATOM 6607 N N . LEU A 1 802 ? 28.923 7.597 -73.900 1.00 94.31 802 LEU A N 1
ATOM 6608 C CA . LEU A 1 802 ? 30.379 7.572 -74.073 1.00 94.31 802 LEU A CA 1
ATOM 6609 C C . LEU A 1 802 ? 30.827 6.348 -74.880 1.00 94.31 802 LEU A C 1
ATOM 6611 O O . LEU A 1 802 ? 31.548 6.517 -75.857 1.00 94.31 802 LEU A O 1
ATOM 6615 N N . ASN A 1 803 ? 30.334 5.150 -74.555 1.00 94.31 803 ASN A N 1
ATOM 6616 C CA . ASN A 1 803 ? 30.629 3.922 -75.301 1.00 94.31 803 ASN A CA 1
ATOM 6617 C C . ASN A 1 803 ? 30.173 4.014 -76.770 1.00 94.31 803 ASN A C 1
ATOM 6619 O O . ASN A 1 803 ? 30.886 3.581 -77.675 1.00 94.31 803 ASN A O 1
ATOM 6623 N N . GLU A 1 804 ? 28.998 4.593 -77.031 1.00 94.50 804 GLU A N 1
ATOM 6624 C CA . GLU A 1 804 ? 28.494 4.780 -78.395 1.00 94.50 804 GLU A CA 1
ATOM 6625 C C . GLU A 1 804 ? 29.244 5.905 -79.131 1.00 94.50 804 GLU A C 1
ATOM 6627 O O . GLU A 1 804 ? 29.548 5.774 -80.316 1.00 94.50 804 GLU A O 1
ATOM 6632 N N . LYS A 1 805 ? 29.665 6.969 -78.433 1.00 94.81 805 LYS A N 1
ATOM 6633 C CA . LYS A 1 805 ? 30.584 7.973 -78.988 1.00 94.81 805 LYS A CA 1
ATOM 6634 C C . LYS A 1 805 ? 31.936 7.351 -79.345 1.00 94.81 805 LYS A C 1
ATOM 6636 O O . LYS A 1 805 ? 32.457 7.637 -80.417 1.00 94.81 805 LYS A O 1
ATOM 6641 N N . GLU A 1 806 ? 32.500 6.494 -78.496 1.00 93.25 806 GLU A N 1
ATOM 6642 C CA . GLU A 1 806 ? 33.750 5.776 -78.772 1.00 93.25 806 GLU A CA 1
ATOM 6643 C C . GLU A 1 806 ? 33.607 4.803 -79.948 1.00 93.25 806 GLU A C 1
ATOM 6645 O O . GLU A 1 806 ? 34.521 4.698 -80.768 1.00 93.25 806 GLU A O 1
ATOM 6650 N N . ARG A 1 807 ? 32.444 4.161 -80.119 1.00 93.38 807 ARG A N 1
ATOM 6651 C CA . ARG A 1 807 ? 32.113 3.403 -81.337 1.00 93.38 807 ARG A CA 1
ATOM 6652 C C . ARG A 1 807 ? 32.062 4.288 -82.577 1.00 93.38 807 ARG A C 1
ATOM 6654 O O . ARG A 1 807 ? 32.704 3.967 -83.568 1.00 93.38 807 ARG A O 1
ATOM 6661 N N . ILE A 1 808 ? 31.377 5.428 -82.524 1.00 93.69 808 ILE A N 1
ATOM 6662 C CA . ILE A 1 808 ? 31.295 6.366 -83.655 1.00 93.69 808 ILE A CA 1
ATOM 6663 C C . ILE A 1 808 ? 32.675 6.969 -83.975 1.00 93.69 808 ILE A C 1
ATOM 6665 O O . ILE A 1 808 ? 33.024 7.124 -85.147 1.00 93.69 808 ILE A O 1
ATOM 6669 N N . GLU A 1 809 ? 33.506 7.262 -82.972 1.00 92.88 809 GLU A N 1
ATOM 6670 C CA . GLU A 1 809 ? 34.894 7.696 -83.168 1.00 92.88 809 GLU A CA 1
ATOM 6671 C C . GLU A 1 809 ? 35.782 6.584 -83.739 1.00 92.88 809 GLU A C 1
ATOM 6673 O O . GLU A 1 809 ? 36.570 6.849 -84.643 1.00 92.88 809 GLU A O 1
ATOM 6678 N N . THR A 1 810 ? 35.668 5.341 -83.271 1.00 92.94 810 THR A N 1
ATOM 6679 C CA . THR A 1 810 ? 36.462 4.224 -83.814 1.00 92.94 810 THR A CA 1
ATOM 6680 C C . THR A 1 810 ? 36.005 3.819 -85.214 1.00 92.94 810 THR A C 1
ATOM 6682 O O . THR A 1 810 ? 36.855 3.580 -86.068 1.00 92.94 810 THR A O 1
ATOM 6685 N N . GLU A 1 811 ? 34.704 3.847 -85.514 1.00 93.44 811 GLU A N 1
ATOM 6686 C CA . GLU A 1 811 ? 34.183 3.668 -86.871 1.00 93.44 811 GLU A CA 1
ATOM 6687 C C . GLU A 1 811 ? 34.591 4.804 -87.811 1.00 93.44 811 GLU A C 1
ATOM 6689 O O . GLU A 1 811 ? 35.007 4.537 -88.935 1.00 93.44 811 GLU A O 1
ATOM 6694 N N . SER A 1 812 ? 34.503 6.069 -87.393 1.00 90.38 812 SER A N 1
ATOM 6695 C CA . SER A 1 812 ? 34.912 7.194 -88.247 1.00 90.38 812 SER A CA 1
ATOM 6696 C C . SER A 1 812 ? 36.424 7.222 -88.472 1.00 90.38 812 SER A C 1
ATOM 6698 O O . SER A 1 812 ? 36.848 7.387 -89.616 1.00 90.38 812 SER A O 1
ATOM 6700 N N . ARG A 1 813 ? 37.243 6.943 -87.445 1.00 94.00 813 ARG A N 1
ATOM 6701 C CA . ARG A 1 813 ? 38.687 6.694 -87.608 1.00 94.00 813 ARG A CA 1
ATOM 6702 C C . ARG A 1 813 ? 38.937 5.540 -88.577 1.00 94.00 813 ARG A C 1
ATOM 6704 O O . ARG A 1 813 ? 39.736 5.709 -89.489 1.00 94.00 813 ARG A O 1
ATOM 6711 N N . ARG A 1 814 ? 38.220 4.417 -88.440 1.00 91.50 814 ARG A N 1
ATOM 6712 C CA . ARG A 1 814 ? 38.340 3.257 -89.334 1.00 91.50 814 ARG A CA 1
ATOM 6713 C C . ARG A 1 814 ? 38.007 3.609 -90.788 1.00 91.50 814 ARG A C 1
ATOM 6715 O O . ARG A 1 814 ? 38.790 3.286 -91.675 1.00 91.50 814 ARG A O 1
ATOM 6722 N N . ARG A 1 815 ? 36.896 4.309 -91.036 1.00 93.69 815 ARG A N 1
ATOM 6723 C CA . ARG A 1 815 ? 36.497 4.769 -92.380 1.00 93.69 815 ARG A CA 1
ATOM 6724 C C . ARG A 1 815 ? 37.540 5.724 -92.974 1.00 93.69 815 ARG A C 1
ATOM 6726 O O . ARG A 1 815 ? 37.854 5.612 -94.154 1.00 93.69 815 ARG A O 1
ATOM 6733 N N . LEU A 1 816 ? 38.119 6.615 -92.164 1.00 89.69 816 LEU A N 1
ATOM 6734 C CA . LEU A 1 816 ? 39.207 7.507 -92.584 1.00 89.69 816 LEU A CA 1
ATOM 6735 C C . LEU A 1 816 ? 40.513 6.747 -92.868 1.00 89.69 816 LEU A C 1
ATOM 6737 O O . LEU A 1 816 ? 41.195 7.075 -93.834 1.00 89.69 816 LEU A O 1
ATOM 6741 N N . THR A 1 817 ? 40.860 5.709 -92.098 1.00 93.12 817 THR A N 1
ATOM 6742 C CA . THR A 1 817 ? 42.016 4.850 -92.417 1.00 93.12 817 THR A CA 1
ATOM 6743 C C . THR A 1 817 ? 41.780 4.005 -93.664 1.00 93.12 817 THR A C 1
ATOM 6745 O O . THR A 1 817 ? 42.683 3.902 -94.483 1.00 93.12 817 THR A O 1
ATOM 6748 N N . GLU A 1 818 ? 40.571 3.476 -93.876 1.00 93.12 818 GLU A N 1
ATOM 6749 C CA . GLU A 1 818 ? 40.208 2.746 -95.099 1.00 93.12 818 GLU A CA 1
ATOM 6750 C C . GLU A 1 818 ? 40.249 3.674 -96.333 1.00 93.12 818 GLU A C 1
ATOM 6752 O O . GLU A 1 818 ? 40.742 3.274 -97.387 1.00 93.12 818 GLU A O 1
ATOM 6757 N N . GLN A 1 819 ? 39.828 4.940 -96.200 1.00 92.81 819 GLN A N 1
ATOM 6758 C CA . GLN A 1 819 ? 39.981 5.965 -97.244 1.00 92.81 819 GLN A CA 1
ATOM 6759 C C . GLN A 1 819 ? 41.447 6.345 -97.496 1.00 92.81 819 GLN A C 1
ATOM 6761 O O . GLN A 1 819 ? 41.861 6.396 -98.653 1.00 92.81 819 GLN A O 1
ATOM 6766 N N . ASN A 1 820 ? 42.250 6.560 -96.449 1.00 88.69 820 ASN A N 1
ATOM 6767 C CA . ASN A 1 820 ? 43.682 6.835 -96.594 1.00 88.69 820 ASN A CA 1
ATOM 6768 C C . ASN A 1 820 ? 44.410 5.657 -97.255 1.00 88.69 820 ASN A C 1
ATOM 6770 O O . ASN A 1 820 ? 45.185 5.874 -98.178 1.00 88.69 820 ASN A O 1
ATOM 6774 N N . GLU A 1 821 ? 44.111 4.414 -96.869 1.00 92.88 821 GLU A N 1
ATOM 6775 C CA . GLU A 1 821 ? 44.639 3.216 -97.526 1.00 92.88 821 GLU A CA 1
ATOM 6776 C C . GLU A 1 821 ? 44.263 3.140 -99.013 1.00 92.88 821 GLU A C 1
ATOM 6778 O O . GLU A 1 821 ? 45.078 2.701 -99.824 1.00 92.88 821 GLU A O 1
ATOM 6783 N N . LEU A 1 822 ? 43.039 3.526 -99.390 1.00 93.31 822 LEU A N 1
ATOM 6784 C CA . LEU A 1 822 ? 42.621 3.579 -100.795 1.00 93.31 822 LEU A CA 1
ATOM 6785 C C . LEU A 1 822 ? 43.396 4.657 -101.561 1.00 93.31 822 LEU A C 1
ATOM 6787 O O . LEU A 1 822 ? 43.967 4.351 -102.605 1.00 93.31 822 LEU A O 1
ATOM 6791 N N . ILE A 1 823 ? 43.507 5.868 -101.009 1.00 91.19 823 ILE A N 1
ATOM 6792 C CA . ILE A 1 823 ? 44.281 6.971 -101.599 1.00 91.19 823 ILE A CA 1
ATOM 6793 C C . ILE A 1 823 ? 45.767 6.597 -101.709 1.00 91.19 823 ILE A C 1
ATOM 6795 O O . ILE A 1 823 ? 46.391 6.859 -102.733 1.00 91.19 823 ILE A O 1
ATOM 6799 N N . GLU A 1 824 ? 46.347 5.924 -100.714 1.00 91.56 824 GLU A N 1
ATOM 6800 C CA . GLU A 1 824 ? 47.718 5.412 -100.782 1.00 91.56 824 GLU A CA 1
ATOM 6801 C C . GLU A 1 824 ? 47.882 4.324 -101.848 1.00 91.56 824 GLU A C 1
ATOM 6803 O O . GLU A 1 824 ? 48.884 4.326 -102.563 1.00 91.56 824 GLU A O 1
ATOM 6808 N N . LYS A 1 825 ? 46.910 3.416 -102.009 1.00 91.62 825 LYS A N 1
ATOM 6809 C CA . LYS A 1 825 ? 46.922 2.392 -103.071 1.00 91.62 825 LYS A CA 1
ATOM 6810 C C . LYS A 1 825 ? 46.800 3.028 -104.457 1.00 91.62 825 LYS A C 1
ATOM 6812 O O . LYS A 1 825 ? 47.544 2.638 -105.356 1.00 91.62 825 LYS A O 1
ATOM 6817 N N . GLU A 1 826 ? 45.941 4.028 -104.632 1.00 91.50 826 GLU A N 1
ATOM 6818 C CA . GLU A 1 826 ? 45.821 4.809 -105.870 1.00 91.50 826 GLU A CA 1
ATOM 6819 C C . GLU A 1 826 ? 47.098 5.605 -106.167 1.00 91.50 826 GLU A C 1
ATOM 6821 O O . GLU A 1 826 ? 47.606 5.559 -107.286 1.00 91.50 826 GLU A O 1
ATOM 6826 N N . LEU A 1 827 ? 47.687 6.256 -105.163 1.00 87.06 827 LEU A N 1
ATOM 6827 C CA . LEU A 1 827 ? 48.935 7.012 -105.281 1.00 87.06 827 LEU A CA 1
ATOM 6828 C C . LEU A 1 827 ? 50.126 6.085 -105.579 1.00 87.06 827 LEU A C 1
ATOM 6830 O O . LEU A 1 827 ? 50.980 6.424 -106.400 1.00 87.06 827 LEU A O 1
ATOM 6834 N N . GLN A 1 828 ? 50.171 4.884 -104.995 1.00 91.94 828 GLN A N 1
ATOM 6835 C CA . GLN A 1 828 ? 51.138 3.844 -105.360 1.00 91.94 828 GLN A CA 1
ATOM 6836 C C . GLN A 1 828 ? 50.934 3.348 -106.799 1.00 91.94 828 GLN A C 1
ATOM 6838 O O . GLN A 1 828 ? 51.921 3.182 -107.514 1.00 91.94 828 GLN A O 1
ATOM 6843 N N . GLN A 1 829 ? 49.694 3.143 -107.255 1.00 91.50 829 GLN A N 1
ATOM 6844 C CA . GLN A 1 829 ? 49.410 2.778 -108.649 1.00 91.50 829 GLN A CA 1
ATOM 6845 C C . GLN A 1 829 ? 49.791 3.899 -109.624 1.00 91.50 829 GLN A C 1
ATOM 6847 O O . GLN A 1 829 ? 50.409 3.623 -110.648 1.00 91.50 829 GLN A O 1
ATOM 6852 N N . ALA A 1 830 ? 49.493 5.158 -109.299 1.00 86.44 830 ALA A N 1
ATOM 6853 C CA . ALA A 1 830 ? 49.889 6.320 -110.089 1.00 86.44 830 ALA A CA 1
ATOM 6854 C C . ALA A 1 830 ? 51.419 6.471 -110.147 1.00 86.44 830 ALA A C 1
ATOM 6856 O O . ALA A 1 830 ? 51.968 6.709 -111.219 1.00 86.44 830 ALA A O 1
ATOM 6857 N N . ARG A 1 831 ? 52.129 6.244 -109.030 1.00 90.31 831 ARG A N 1
ATOM 6858 C CA . ARG A 1 831 ? 53.601 6.185 -109.011 1.00 90.31 831 ARG A CA 1
ATOM 6859 C C . ARG A 1 831 ? 54.149 5.043 -109.867 1.00 90.31 831 ARG A C 1
ATOM 6861 O O . ARG A 1 831 ? 55.126 5.270 -110.569 1.00 90.31 831 ARG A O 1
ATOM 6868 N N . ARG A 1 832 ? 53.543 3.848 -109.843 1.00 90.44 832 ARG A N 1
ATOM 6869 C CA . ARG A 1 832 ? 53.951 2.728 -110.716 1.00 90.44 832 ARG A CA 1
ATOM 6870 C C . ARG A 1 832 ? 53.759 3.077 -112.189 1.00 90.44 832 ARG A C 1
ATOM 6872 O O . ARG A 1 832 ? 54.733 3.012 -112.923 1.00 90.44 832 ARG A O 1
ATOM 6879 N N . LYS A 1 833 ? 52.585 3.586 -112.578 1.00 91.19 833 LYS A N 1
ATOM 6880 C CA . LYS A 1 833 ? 52.321 4.074 -113.944 1.00 91.19 833 LYS A CA 1
ATOM 6881 C C . LYS A 1 833 ? 53.310 5.156 -114.380 1.00 91.19 833 LYS A C 1
ATOM 6883 O O . LYS A 1 833 ? 53.870 5.059 -115.458 1.00 91.19 833 LYS A O 1
ATOM 6888 N N . ALA A 1 834 ? 53.613 6.133 -113.524 1.00 84.12 834 ALA A N 1
ATOM 6889 C CA . ALA A 1 834 ? 54.601 7.171 -113.830 1.00 84.12 834 ALA A CA 1
ATOM 6890 C C . ALA A 1 834 ? 56.046 6.633 -113.929 1.00 84.12 834 ALA A C 1
ATOM 6892 O O . ALA A 1 834 ? 56.870 7.208 -114.639 1.00 84.12 834 ALA A O 1
ATOM 6893 N N . ILE A 1 835 ? 56.381 5.538 -113.234 1.00 91.62 835 ILE A N 1
ATOM 6894 C CA . ILE A 1 835 ? 57.662 4.829 -113.396 1.00 91.62 835 ILE A CA 1
ATOM 6895 C C . ILE A 1 835 ? 57.665 4.029 -114.705 1.00 91.62 835 ILE A C 1
ATOM 6897 O O . ILE A 1 835 ? 58.650 4.093 -115.434 1.00 91.62 835 ILE A O 1
ATOM 6901 N N . GLU A 1 836 ? 56.570 3.341 -115.029 1.00 91.31 836 GLU A N 1
ATOM 6902 C CA . GLU A 1 836 ? 56.369 2.595 -116.277 1.00 91.31 836 GLU A CA 1
ATOM 6903 C C . GLU A 1 836 ? 56.454 3.532 -117.496 1.00 91.31 836 GLU A C 1
ATOM 6905 O O . GLU A 1 836 ? 57.263 3.290 -118.386 1.00 91.31 836 GLU A O 1
ATOM 6910 N N . GLU A 1 837 ? 55.744 4.665 -117.493 1.00 87.62 837 GLU A N 1
ATOM 6911 C CA . GLU A 1 837 ? 55.820 5.716 -118.521 1.00 87.62 837 GLU A CA 1
ATOM 6912 C C . GLU A 1 837 ? 57.225 6.333 -118.631 1.00 87.62 837 GLU A C 1
ATOM 6914 O O . GLU A 1 837 ? 57.708 6.581 -119.733 1.00 87.62 837 GLU A O 1
ATOM 6919 N N . ASN A 1 838 ? 57.928 6.553 -117.514 1.00 89.88 838 ASN A N 1
ATOM 6920 C CA . ASN A 1 838 ? 59.310 7.054 -117.514 1.00 89.88 838 ASN A CA 1
ATOM 6921 C C . ASN A 1 838 ? 60.294 5.998 -118.052 1.00 89.88 838 ASN A C 1
ATOM 6923 O O . ASN A 1 838 ? 61.239 6.323 -118.771 1.00 89.88 838 ASN A O 1
ATOM 6927 N N . GLU A 1 839 ? 60.066 4.717 -117.767 1.00 89.06 839 GLU A N 1
ATOM 6928 C CA . GLU A 1 839 ? 60.798 3.622 -118.393 1.00 89.06 839 GLU A CA 1
ATOM 6929 C C . GLU A 1 839 ? 60.498 3.490 -119.888 1.00 89.06 839 GLU A C 1
ATOM 6931 O O . GLU A 1 839 ? 61.427 3.263 -120.658 1.00 89.06 839 GLU A O 1
ATOM 6936 N N . GLU A 1 840 ? 59.247 3.627 -120.326 1.00 89.44 840 GLU A N 1
ATOM 6937 C CA . GLU A 1 840 ? 58.888 3.628 -121.747 1.00 89.44 840 GLU A CA 1
ATOM 6938 C C . GLU A 1 840 ? 59.467 4.842 -122.473 1.00 89.44 840 GLU A C 1
ATOM 6940 O O . GLU A 1 840 ? 60.040 4.682 -123.551 1.00 89.44 840 GLU A O 1
ATOM 6945 N N . TYR A 1 841 ? 59.442 6.021 -121.849 1.00 85.19 841 TYR A N 1
ATOM 6946 C CA . TYR A 1 841 ? 60.119 7.218 -122.336 1.00 85.19 841 TYR A CA 1
ATOM 6947 C C . TYR A 1 841 ? 61.628 6.985 -122.475 1.00 85.19 841 TYR A C 1
ATOM 6949 O O . TYR A 1 841 ? 62.182 7.236 -123.541 1.00 85.19 841 TYR A O 1
ATOM 6957 N N . LYS A 1 842 ? 62.298 6.409 -121.466 1.00 89.81 842 LYS A N 1
ATOM 6958 C CA . LYS A 1 842 ? 63.717 6.013 -121.563 1.00 89.81 842 LYS A CA 1
ATOM 6959 C C . LYS A 1 842 ? 63.952 4.994 -122.678 1.00 89.81 842 LYS A C 1
ATOM 6961 O O . LYS A 1 842 ? 64.863 5.177 -123.475 1.00 89.81 842 LYS A O 1
ATOM 6966 N N . LYS A 1 843 ? 63.124 3.950 -122.791 1.00 88.75 843 LYS A N 1
ATOM 6967 C CA . LYS A 1 843 ? 63.205 2.944 -123.869 1.00 88.75 843 LYS A CA 1
ATOM 6968 C C . LYS A 1 843 ? 63.013 3.594 -125.250 1.00 88.75 843 LYS A C 1
ATOM 6970 O O . LYS A 1 843 ? 63.662 3.179 -126.206 1.00 88.75 843 LYS A O 1
ATOM 6975 N N . LEU A 1 844 ? 62.176 4.628 -125.361 1.00 87.75 844 LEU A N 1
ATOM 6976 C CA . LEU A 1 844 ? 61.960 5.409 -126.582 1.00 87.75 844 LEU A CA 1
ATOM 6977 C C . LEU A 1 844 ? 63.133 6.355 -126.886 1.00 87.75 844 LEU A C 1
ATOM 6979 O O . LEU A 1 844 ? 63.551 6.420 -128.039 1.00 87.75 844 LEU A O 1
ATOM 6983 N N . VAL A 1 845 ? 63.713 7.015 -125.879 1.00 87.81 845 VAL A N 1
ATOM 6984 C CA . VAL A 1 845 ? 64.942 7.818 -126.015 1.00 87.81 845 VAL A CA 1
ATOM 6985 C C . VAL A 1 845 ? 66.103 6.939 -126.480 1.00 87.81 845 VAL A C 1
ATOM 6987 O O . VAL A 1 845 ? 66.688 7.238 -127.512 1.00 87.81 845 VAL A O 1
ATOM 6990 N N . MET A 1 846 ? 66.355 5.794 -125.835 1.00 87.94 846 MET A N 1
ATOM 6991 C CA . MET A 1 846 ? 67.405 4.849 -126.251 1.00 87.94 846 MET A CA 1
ATOM 6992 C C . MET A 1 846 ? 67.186 4.326 -127.685 1.00 87.94 846 MET A C 1
ATOM 6994 O O . MET A 1 846 ? 68.146 4.152 -128.434 1.00 87.94 846 MET A O 1
ATOM 6998 N N . ARG A 1 847 ? 65.929 4.113 -128.116 1.00 87.25 847 ARG A N 1
ATOM 6999 C CA . ARG A 1 847 ? 65.609 3.808 -129.527 1.00 87.25 847 ARG A CA 1
ATOM 7000 C C . ARG A 1 847 ? 65.948 4.978 -130.451 1.00 87.25 847 ARG A C 1
ATOM 7002 O O . ARG A 1 847 ? 66.527 4.747 -131.505 1.00 87.25 847 ARG A O 1
ATOM 7009 N N . LYS A 1 848 ? 65.623 6.218 -130.071 1.00 84.69 848 LYS A N 1
ATOM 7010 C CA . LYS A 1 848 ? 65.923 7.418 -130.870 1.00 84.69 848 LYS A CA 1
ATOM 7011 C C . LYS A 1 848 ? 67.416 7.731 -130.937 1.00 84.69 848 LYS A C 1
ATOM 7013 O O . LYS A 1 848 ? 67.883 8.141 -131.992 1.00 84.69 848 LYS A O 1
ATOM 7018 N N . GLU A 1 849 ? 68.171 7.463 -129.878 1.00 85.44 849 GLU A N 1
ATOM 7019 C CA . GLU A 1 849 ? 69.636 7.508 -129.882 1.00 85.44 849 GLU A CA 1
ATOM 7020 C C . GLU A 1 849 ? 70.227 6.424 -130.795 1.00 85.44 849 GLU A C 1
ATOM 7022 O O . GLU A 1 849 ? 71.140 6.708 -131.566 1.00 85.44 849 GLU A O 1
ATOM 7027 N N . HIS A 1 850 ? 69.672 5.207 -130.793 1.00 86.31 850 HIS A N 1
ATOM 7028 C CA . HIS A 1 850 ? 70.103 4.143 -131.705 1.00 86.31 850 HIS A CA 1
ATOM 7029 C C . HIS A 1 850 ? 69.786 4.465 -133.176 1.00 86.31 850 HIS A C 1
ATOM 7031 O O . HIS A 1 850 ? 70.664 4.352 -134.030 1.00 86.31 850 HIS A O 1
ATOM 7037 N N . GLU A 1 851 ? 68.575 4.954 -133.470 1.00 86.44 851 GLU A N 1
ATOM 7038 C CA . GLU A 1 851 ? 68.211 5.492 -134.788 1.00 86.44 851 GLU A CA 1
ATOM 7039 C C . GLU A 1 851 ? 69.160 6.627 -135.207 1.00 86.44 851 GLU A C 1
ATOM 7041 O O . GLU A 1 851 ? 69.633 6.647 -136.341 1.00 86.44 851 GLU A O 1
ATOM 7046 N N . PHE A 1 852 ? 69.477 7.559 -134.302 1.00 85.38 852 PHE A N 1
ATOM 7047 C CA . PHE A 1 852 ? 70.395 8.667 -134.568 1.00 85.38 852 PHE A CA 1
ATOM 7048 C C . PHE A 1 852 ? 71.816 8.180 -134.878 1.00 85.38 852 PHE A C 1
ATOM 7050 O O . PHE A 1 852 ? 72.408 8.639 -135.852 1.00 85.38 852 PHE A O 1
ATOM 7057 N N . LEU A 1 853 ? 72.342 7.208 -134.126 1.00 87.38 853 LEU A N 1
ATOM 7058 C CA . LEU A 1 853 ? 73.638 6.577 -134.401 1.00 87.38 853 LEU A CA 1
ATOM 7059 C C . LEU A 1 853 ? 73.637 5.824 -135.741 1.00 87.38 853 LEU A C 1
ATOM 7061 O O . LEU A 1 853 ? 74.616 5.897 -136.485 1.00 87.38 853 LEU A O 1
ATOM 7065 N N . GLU A 1 854 ? 72.536 5.161 -136.104 1.00 84.69 854 GLU A N 1
ATOM 7066 C CA . GLU A 1 854 ? 72.355 4.592 -137.443 1.00 84.69 854 GLU A CA 1
ATOM 7067 C C . GLU A 1 854 ? 72.371 5.669 -138.537 1.00 84.69 854 GLU A C 1
ATOM 7069 O O . GLU A 1 854 ? 73.034 5.487 -139.559 1.00 84.69 854 GLU A O 1
ATOM 7074 N N . TYR A 1 855 ? 71.662 6.788 -138.355 1.00 83.31 855 TYR A N 1
ATOM 7075 C CA . TYR A 1 855 ? 71.667 7.895 -139.315 1.00 83.31 855 TYR A CA 1
ATOM 7076 C C . TYR A 1 855 ? 73.043 8.558 -139.410 1.00 83.31 855 TYR A C 1
ATOM 7078 O O . TYR A 1 855 ? 73.498 8.833 -140.516 1.00 83.31 855 TYR A O 1
ATOM 7086 N N . GLN A 1 856 ? 73.752 8.741 -138.295 1.00 83.88 856 GLN A N 1
ATOM 7087 C CA . GLN A 1 856 ? 75.105 9.294 -138.276 1.00 83.88 856 GLN A CA 1
ATOM 7088 C C . GLN A 1 856 ? 76.116 8.339 -138.932 1.00 83.88 856 GLN A C 1
ATOM 7090 O O . GLN A 1 856 ? 76.971 8.781 -139.695 1.00 83.88 856 GLN A O 1
ATOM 7095 N N . SER A 1 857 ? 75.966 7.025 -138.742 1.00 83.38 857 SER A N 1
ATOM 7096 C CA . SER A 1 857 ? 76.719 6.004 -139.482 1.00 83.38 857 SER A CA 1
ATOM 7097 C C . SER A 1 857 ? 76.415 6.051 -140.986 1.00 83.38 857 SER A C 1
ATOM 7099 O O . SER A 1 857 ? 77.334 6.047 -141.804 1.00 83.38 857 SER A O 1
ATOM 7101 N N . LYS A 1 858 ? 75.141 6.170 -141.384 1.00 84.62 858 LYS A N 1
ATOM 7102 C CA . LYS A 1 858 ? 74.737 6.326 -142.796 1.00 84.62 858 LYS A CA 1
ATOM 7103 C C . LYS A 1 858 ? 75.288 7.621 -143.407 1.00 84.62 858 LYS A C 1
ATOM 7105 O O . LYS A 1 858 ? 75.752 7.579 -144.540 1.00 84.62 858 LYS A O 1
ATOM 7110 N N . ILE A 1 859 ? 75.310 8.727 -142.659 1.00 80.06 859 ILE A N 1
ATOM 7111 C CA . ILE A 1 859 ? 75.940 9.993 -143.063 1.00 80.06 859 ILE A CA 1
ATOM 7112 C C . ILE A 1 859 ? 77.446 9.802 -143.250 1.00 80.06 859 ILE A C 1
ATOM 7114 O O . ILE A 1 859 ? 77.946 10.096 -144.327 1.00 80.06 859 ILE A O 1
ATOM 7118 N N . ASN A 1 860 ? 78.161 9.231 -142.277 1.00 83.75 860 ASN A N 1
ATOM 7119 C CA . ASN A 1 860 ? 79.602 8.976 -142.396 1.00 83.75 860 ASN A CA 1
ATOM 7120 C C . ASN A 1 860 ? 79.929 8.095 -143.617 1.00 83.75 860 ASN A C 1
ATOM 7122 O O . ASN A 1 860 ? 80.843 8.414 -144.370 1.00 83.75 860 ASN A O 1
ATOM 7126 N N . ASN A 1 861 ? 79.132 7.049 -143.863 1.00 84.12 861 ASN A N 1
ATOM 7127 C CA . ASN A 1 861 ? 79.248 6.166 -145.030 1.00 84.12 861 ASN A CA 1
ATOM 7128 C C . ASN A 1 861 ? 78.851 6.824 -146.369 1.00 84.12 861 ASN A C 1
ATOM 7130 O O . ASN A 1 861 ? 79.159 6.281 -147.430 1.00 84.12 861 ASN A O 1
ATOM 7134 N N . LEU A 1 862 ? 78.139 7.955 -146.346 1.00 79.19 862 LEU A N 1
ATOM 7135 C CA . LEU A 1 862 ? 77.902 8.798 -147.521 1.00 79.19 862 LEU A CA 1
ATOM 7136 C C . LEU A 1 862 ? 79.026 9.825 -147.695 1.00 79.19 862 LEU A C 1
ATOM 7138 O O . LEU A 1 862 ? 79.414 10.085 -148.827 1.00 79.19 862 LEU A O 1
ATOM 7142 N N . THR A 1 863 ? 79.597 10.348 -146.608 1.00 82.81 863 THR A N 1
ATOM 7143 C CA . THR A 1 863 ? 80.761 11.244 -146.637 1.00 82.81 863 THR A CA 1
ATOM 7144 C C . THR A 1 863 ? 82.002 10.535 -147.180 1.00 82.81 863 THR A C 1
ATOM 7146 O O . THR A 1 863 ? 82.671 11.098 -148.041 1.00 82.81 863 THR A O 1
ATOM 7149 N N . THR A 1 864 ? 82.283 9.291 -146.763 1.00 82.31 864 THR A N 1
ATOM 7150 C CA . THR A 1 864 ? 83.403 8.502 -147.314 1.00 82.31 864 THR A CA 1
ATOM 7151 C C . THR A 1 864 ? 83.225 8.242 -148.807 1.00 82.31 864 THR A C 1
ATOM 7153 O O . THR A 1 864 ? 84.123 8.546 -149.591 1.00 82.31 864 THR A O 1
ATOM 7156 N N . LYS A 1 865 ? 82.032 7.802 -149.226 1.00 81.50 865 LYS A N 1
ATOM 7157 C CA . LYS A 1 865 ? 81.684 7.646 -150.648 1.00 81.50 865 LYS A CA 1
ATOM 7158 C C . LYS A 1 865 ? 81.768 8.958 -151.420 1.00 81.50 865 LYS A C 1
ATOM 7160 O O . LYS A 1 865 ? 82.191 8.954 -152.569 1.00 81.50 865 LYS A O 1
ATOM 7165 N N . TYR A 1 866 ? 81.401 10.083 -150.807 1.00 77.56 866 TYR A N 1
ATOM 7166 C CA . TYR A 1 866 ? 81.540 11.394 -151.432 1.00 77.56 866 TYR A CA 1
ATOM 7167 C C . TYR A 1 866 ? 83.017 11.729 -151.675 1.00 77.56 866 TYR A C 1
ATOM 7169 O O . TYR A 1 866 ? 83.364 12.065 -152.806 1.00 77.56 866 TYR A O 1
ATOM 7177 N N . SER A 1 867 ? 83.904 11.545 -150.685 1.00 80.12 867 SER A N 1
ATOM 7178 C CA . SER A 1 867 ? 85.355 11.699 -150.889 1.00 80.12 867 SER A CA 1
ATOM 7179 C C . SER A 1 867 ? 85.909 10.738 -151.947 1.00 80.12 867 SER A C 1
ATOM 7181 O O . SER A 1 867 ? 86.606 11.199 -152.845 1.00 80.12 867 SER A O 1
ATOM 7183 N N . GLU A 1 868 ? 85.521 9.458 -151.936 1.00 79.75 868 GLU A N 1
ATOM 7184 C CA . GLU A 1 868 ? 85.901 8.486 -152.974 1.00 79.75 868 GLU A CA 1
ATOM 7185 C C . GLU A 1 868 ? 85.459 8.963 -154.369 1.00 79.75 868 GLU A C 1
ATOM 7187 O O . GLU A 1 868 ? 86.247 8.952 -155.315 1.00 79.75 868 GLU A O 1
ATOM 7192 N N . THR A 1 869 ? 84.218 9.440 -154.528 1.00 75.81 869 THR A N 1
ATOM 7193 C CA . THR A 1 869 ? 83.754 9.990 -155.815 1.00 75.81 869 THR A CA 1
ATOM 7194 C C . THR A 1 869 ? 84.454 11.292 -156.199 1.00 75.81 869 THR A C 1
ATOM 7196 O O . THR A 1 869 ? 84.625 11.547 -157.387 1.00 75.81 869 THR A O 1
ATOM 7199 N N . HIS A 1 870 ? 84.899 12.098 -155.231 1.00 78.25 870 HIS A N 1
ATOM 7200 C CA . HIS A 1 870 ? 85.610 13.348 -155.485 1.00 78.25 870 HIS A CA 1
ATOM 7201 C C . HIS A 1 870 ? 87.053 13.097 -155.950 1.00 78.25 870 HIS A C 1
ATOM 7203 O O . HIS A 1 870 ? 87.482 13.687 -156.940 1.00 78.25 870 HIS A O 1
ATOM 7209 N N . GLU A 1 871 ? 87.765 12.152 -155.328 1.00 78.25 871 GLU A N 1
ATOM 7210 C CA . GLU A 1 871 ? 89.075 11.677 -155.797 1.00 78.25 871 GLU A CA 1
ATOM 7211 C C . GLU A 1 871 ? 88.978 11.084 -157.212 1.00 78.25 871 GLU A C 1
ATOM 7213 O O . GLU A 1 871 ? 89.742 11.461 -158.104 1.00 78.25 871 GLU A O 1
ATOM 7218 N N . ASN A 1 872 ? 87.973 10.237 -157.468 1.00 77.44 872 ASN A N 1
ATOM 7219 C CA . ASN A 1 872 ? 87.713 9.703 -158.808 1.00 77.44 872 ASN A CA 1
ATOM 7220 C C . ASN A 1 872 ? 87.363 10.802 -159.834 1.00 77.44 872 ASN A C 1
ATOM 7222 O O . ASN A 1 872 ? 87.737 10.686 -161.001 1.00 77.44 872 ASN A O 1
ATOM 7226 N N . LEU A 1 873 ? 86.700 11.891 -159.426 1.00 74.19 873 LEU A N 1
ATOM 7227 C CA . LEU A 1 873 ? 86.397 13.027 -160.304 1.00 74.19 873 LEU A CA 1
ATOM 7228 C C . LEU A 1 873 ? 87.658 13.834 -160.654 1.00 74.19 873 LEU A C 1
ATOM 7230 O O . LEU A 1 873 ? 87.812 14.241 -161.804 1.00 74.19 873 LEU A O 1
ATOM 7234 N N . ILE A 1 874 ? 88.601 13.996 -159.722 1.00 73.75 874 ILE A N 1
ATOM 7235 C CA . ILE A 1 874 ? 89.914 14.616 -159.985 1.00 73.75 874 ILE A CA 1
ATOM 7236 C C . ILE A 1 874 ? 90.730 13.762 -160.979 1.00 73.75 874 ILE A C 1
ATOM 7238 O O . ILE A 1 874 ? 91.350 14.290 -161.910 1.00 73.75 874 ILE A O 1
ATOM 7242 N N . ILE A 1 875 ? 90.671 12.431 -160.856 1.00 74.56 875 ILE A N 1
ATOM 7243 C CA . ILE A 1 875 ? 91.269 11.488 -161.821 1.00 74.56 875 ILE A CA 1
ATOM 7244 C C . ILE A 1 875 ? 90.567 11.582 -163.196 1.00 74.56 875 ILE A C 1
ATOM 7246 O O . ILE A 1 875 ? 91.223 11.550 -164.242 1.00 74.56 875 ILE A O 1
ATOM 7250 N N . ALA A 1 876 ? 89.246 11.778 -163.228 1.00 73.69 876 ALA A N 1
ATOM 7251 C CA . ALA A 1 876 ? 88.496 11.991 -164.468 1.00 73.69 876 ALA A CA 1
ATOM 7252 C C . ALA A 1 876 ? 88.838 13.333 -165.150 1.00 73.69 876 ALA A C 1
ATOM 7254 O O . ALA A 1 876 ? 89.026 13.377 -166.363 1.00 73.69 876 ALA A O 1
ATOM 7255 N N . GLN A 1 877 ? 88.992 14.425 -164.394 1.00 76.50 877 GLN A N 1
ATOM 7256 C CA . GLN A 1 877 ? 89.369 15.733 -164.947 1.00 76.50 877 GLN A CA 1
ATOM 7257 C C . GLN A 1 877 ? 90.794 15.738 -165.515 1.00 76.50 877 GLN A C 1
ATOM 7259 O O . GLN A 1 877 ? 91.019 16.234 -166.621 1.00 76.50 877 GLN A O 1
ATOM 7264 N N . THR A 1 878 ? 91.754 15.138 -164.807 1.00 70.38 878 THR A N 1
ATOM 7265 C CA . THR A 1 878 ? 93.142 15.032 -165.290 1.00 70.38 878 THR A CA 1
ATOM 7266 C C . THR A 1 878 ? 93.261 14.133 -166.526 1.00 70.38 878 THR A C 1
ATOM 7268 O O . THR A 1 878 ? 94.054 14.423 -167.423 1.00 70.38 878 THR A O 1
ATOM 7271 N N . THR A 1 879 ? 92.437 13.088 -166.656 1.00 75.44 879 THR A N 1
ATOM 7272 C CA . THR A 1 879 ? 92.375 12.283 -167.892 1.00 75.44 879 THR A CA 1
ATOM 7273 C C . THR A 1 879 ? 91.629 12.984 -169.034 1.00 75.44 879 THR A C 1
ATOM 7275 O O . THR A 1 879 ? 92.053 12.862 -170.182 1.00 75.44 879 THR A O 1
ATOM 7278 N N . GLN A 1 880 ? 90.605 13.798 -168.749 1.00 71.75 880 GLN A N 1
ATOM 7279 C CA . GLN A 1 880 ? 89.918 14.631 -169.746 1.00 71.75 880 GLN A CA 1
ATOM 7280 C C . GLN A 1 880 ? 90.851 15.688 -170.365 1.00 71.75 880 GLN A C 1
ATOM 7282 O O . GLN A 1 880 ? 90.892 15.827 -171.589 1.00 71.75 880 GLN A O 1
ATOM 7287 N N . GLN A 1 881 ? 91.658 16.379 -169.552 1.00 71.75 881 GLN A N 1
ATOM 7288 C CA . GLN A 1 881 ? 92.661 17.338 -170.042 1.00 71.75 881 GLN A CA 1
ATOM 7289 C C . GLN A 1 881 ? 93.688 16.673 -170.979 1.00 71.75 881 GLN A C 1
ATOM 7291 O O . GLN A 1 881 ? 94.014 17.222 -172.029 1.00 71.75 881 GLN A O 1
ATOM 7296 N N . ASN A 1 882 ? 94.120 15.447 -170.655 1.00 68.31 882 ASN A N 1
ATOM 7297 C CA . ASN A 1 882 ? 95.018 14.629 -171.484 1.00 68.31 882 ASN A CA 1
ATOM 7298 C C . ASN A 1 882 ? 94.376 14.055 -172.769 1.00 68.31 882 ASN A C 1
ATOM 7300 O O . ASN A 1 882 ? 95.069 13.422 -173.573 1.00 68.31 882 ASN A O 1
ATOM 7304 N N . LEU A 1 883 ? 93.066 14.240 -172.963 1.00 67.06 883 LEU A N 1
ATOM 7305 C CA . LEU A 1 883 ? 92.353 13.886 -174.193 1.00 67.06 883 LEU A CA 1
ATOM 7306 C C . LEU A 1 883 ? 92.049 15.113 -175.058 1.00 67.06 883 LEU A C 1
ATOM 7308 O O . LEU A 1 883 ? 92.153 15.007 -176.277 1.00 67.06 883 LEU A O 1
ATOM 7312 N N . GLN A 1 884 ? 91.750 16.275 -174.467 1.00 71.50 884 GLN A N 1
ATOM 7313 C CA . GLN A 1 884 ? 91.552 17.512 -175.237 1.00 71.50 884 GLN A CA 1
ATOM 7314 C C . GLN A 1 884 ? 92.813 17.901 -176.024 1.00 71.50 884 GLN A C 1
ATOM 7316 O O . GLN A 1 884 ? 92.713 18.159 -177.221 1.00 71.50 884 GLN A O 1
ATOM 7321 N N . SER A 1 885 ? 93.999 17.793 -175.415 1.00 61.66 885 SER A N 1
ATOM 7322 C CA . SER A 1 885 ? 95.278 18.041 -176.102 1.00 61.66 885 SER A CA 1
ATOM 7323 C C . SER A 1 885 ? 95.494 17.181 -177.358 1.00 61.66 885 SER A C 1
ATOM 7325 O O . SER A 1 885 ? 96.103 17.646 -178.314 1.00 61.66 885 SER A O 1
ATOM 7327 N N . LYS A 1 886 ? 94.947 15.957 -177.402 1.00 68.56 886 LYS A N 1
ATOM 7328 C CA . LYS A 1 886 ? 95.019 15.057 -178.572 1.00 68.56 886 LYS A CA 1
ATOM 7329 C C . LYS A 1 886 ? 93.955 15.332 -179.636 1.00 68.56 886 LYS A C 1
ATOM 7331 O O . LYS A 1 886 ? 94.134 14.950 -180.791 1.00 68.56 886 LYS A O 1
ATOM 7336 N N . VAL A 1 887 ? 92.837 15.958 -179.267 1.00 66.62 887 VAL A N 1
ATOM 7337 C CA . VAL A 1 887 ? 91.800 16.368 -180.230 1.00 66.62 887 VAL A CA 1
ATOM 7338 C C . VAL A 1 887 ? 92.285 17.569 -181.040 1.00 66.62 887 VAL A C 1
ATOM 7340 O O . VAL A 1 887 ? 92.111 17.590 -182.261 1.00 66.62 887 VAL A O 1
ATOM 7343 N N . ASP A 1 888 ? 92.963 18.516 -180.389 1.00 69.12 888 ASP A N 1
ATOM 7344 C CA . ASP A 1 888 ? 93.515 19.701 -181.049 1.00 69.12 888 ASP A CA 1
ATOM 7345 C C . ASP A 1 888 ? 94.575 19.321 -182.103 1.00 69.12 888 ASP A C 1
ATOM 7347 O O . ASP A 1 888 ? 94.492 19.794 -183.240 1.00 69.12 888 ASP A O 1
ATOM 7351 N N . GLU A 1 889 ? 95.487 18.387 -181.793 1.00 64.44 889 GLU A N 1
ATOM 7352 C CA . GLU A 1 889 ? 96.484 17.843 -182.738 1.00 64.44 889 GLU A CA 1
ATOM 7353 C C . GLU A 1 889 ? 95.847 17.261 -184.017 1.00 64.44 889 GLU A C 1
ATOM 7355 O O . GLU A 1 889 ? 96.296 17.540 -185.132 1.00 64.44 889 GLU A O 1
ATOM 7360 N N . LEU A 1 890 ? 94.770 16.479 -183.879 1.00 62.50 890 LEU A N 1
ATOM 7361 C CA . LEU A 1 890 ? 94.082 15.850 -185.014 1.00 62.50 890 LEU A CA 1
ATOM 7362 C C . LEU A 1 890 ? 93.279 16.854 -185.857 1.00 62.50 890 LEU A C 1
ATOM 7364 O O . LEU A 1 890 ? 93.136 16.664 -187.068 1.00 62.50 890 LEU A O 1
ATOM 7368 N N . SER A 1 891 ? 92.788 17.940 -185.250 1.00 64.38 891 SER A N 1
ATOM 7369 C CA . SER A 1 891 ? 92.001 18.975 -185.940 1.00 64.38 891 SER A CA 1
ATOM 7370 C C . SER A 1 891 ? 92.792 19.738 -187.015 1.00 64.38 891 SER A C 1
ATOM 7372 O O . SER A 1 891 ? 92.213 20.230 -187.988 1.00 64.38 891 SER A O 1
ATOM 7374 N N . ILE A 1 892 ? 94.118 19.816 -186.855 1.00 65.31 892 ILE A N 1
ATOM 7375 C CA . ILE A 1 892 ? 95.027 20.568 -187.729 1.00 65.31 892 ILE A CA 1
ATOM 7376 C C . ILE A 1 892 ? 95.331 19.783 -189.012 1.00 65.31 892 ILE A C 1
ATOM 7378 O O . ILE A 1 892 ? 95.371 20.363 -190.097 1.00 65.31 892 ILE A O 1
ATOM 7382 N N . LEU A 1 893 ? 95.485 18.457 -188.914 1.00 64.31 893 LEU A N 1
ATOM 7383 C CA . LEU A 1 893 ? 95.806 17.597 -190.059 1.00 64.31 893 LEU A CA 1
ATOM 7384 C C . LEU A 1 893 ? 94.694 17.590 -191.118 1.00 64.31 893 LEU A C 1
ATOM 7386 O O . LEU A 1 893 ? 94.986 17.639 -192.314 1.00 64.31 893 LEU A O 1
ATOM 7390 N N . LEU A 1 894 ? 93.428 17.552 -190.691 1.00 56.12 894 LEU A N 1
ATOM 7391 C CA . LEU A 1 894 ? 92.286 17.321 -191.582 1.00 56.12 894 LEU A CA 1
ATOM 7392 C C . LEU A 1 894 ? 92.067 18.469 -192.583 1.00 56.12 894 LEU A C 1
ATOM 7394 O O . LEU A 1 894 ? 91.777 18.216 -193.746 1.00 56.12 894 LEU A O 1
ATOM 7398 N N . LYS A 1 895 ? 92.308 19.722 -192.176 1.00 59.16 895 LYS A N 1
ATOM 7399 C CA . LYS A 1 895 ? 92.163 20.905 -193.050 1.00 59.16 895 LYS A CA 1
ATOM 7400 C C . LYS A 1 895 ? 93.184 20.961 -194.194 1.00 59.16 895 LYS A C 1
ATOM 7402 O O . LYS A 1 895 ? 92.953 21.645 -195.183 1.00 59.16 895 LYS A O 1
ATOM 7407 N N . SER A 1 896 ? 94.312 20.255 -194.078 1.00 48.19 896 SER A N 1
ATOM 7408 C CA . SER A 1 896 ? 95.428 20.353 -195.036 1.00 48.19 896 SER A CA 1
ATOM 7409 C C . SER A 1 896 ? 95.202 19.633 -196.375 1.00 48.19 896 SER A C 1
ATOM 7411 O O . SER A 1 896 ? 96.003 19.790 -197.300 1.00 48.19 896 SER A O 1
ATOM 7413 N N . THR A 1 897 ? 94.142 18.826 -196.496 1.00 55.38 897 THR A N 1
ATOM 7414 C CA . THR A 1 897 ? 93.923 17.930 -197.645 1.00 55.38 897 THR A CA 1
ATOM 7415 C C . THR A 1 897 ? 92.811 18.376 -198.597 1.00 55.38 897 THR A C 1
ATOM 7417 O O . THR A 1 897 ? 92.784 17.911 -199.736 1.00 55.38 897 THR A O 1
ATOM 7420 N N . GLU A 1 898 ? 91.924 19.286 -198.185 1.00 54.62 898 GLU A N 1
ATOM 7421 C CA . GLU A 1 898 ? 90.709 19.629 -198.945 1.00 54.62 898 GLU A CA 1
ATOM 7422 C C . GLU A 1 898 ? 90.948 20.640 -200.086 1.00 54.62 898 GLU A C 1
ATOM 7424 O O . GLU A 1 898 ? 90.230 20.630 -201.085 1.00 54.62 898 GLU A O 1
ATOM 7429 N N . GLU A 1 899 ? 91.980 21.488 -200.005 1.00 50.22 899 GLU A N 1
ATOM 7430 C CA . GLU A 1 899 ? 92.141 22.629 -200.928 1.00 50.22 899 GLU A CA 1
ATOM 7431 C C . GLU A 1 899 ? 92.722 22.283 -202.318 1.00 50.22 899 GLU A C 1
ATOM 7433 O O . GLU A 1 899 ? 92.749 23.132 -203.208 1.00 50.22 899 GLU A O 1
ATOM 7438 N N . LYS A 1 900 ? 93.159 21.038 -202.562 1.00 42.34 900 LYS A N 1
ATOM 7439 C CA . LYS A 1 900 ? 93.938 20.664 -203.767 1.00 42.34 900 LYS A CA 1
ATOM 7440 C C . LYS A 1 900 ? 93.140 20.195 -204.998 1.00 42.34 900 LYS A C 1
ATOM 7442 O O . LYS A 1 900 ? 93.761 19.723 -205.950 1.00 42.34 900 LYS A O 1
ATOM 7447 N N . LEU A 1 901 ? 91.803 20.287 -205.018 1.00 46.28 901 LEU A N 1
ATOM 7448 C CA . LEU A 1 901 ? 90.978 19.538 -205.995 1.00 46.28 901 LEU A CA 1
ATOM 7449 C C . LEU A 1 901 ? 89.993 20.330 -206.889 1.00 46.28 901 LEU A C 1
ATOM 7451 O O . LEU A 1 901 ? 89.286 19.705 -207.676 1.00 46.28 901 LEU A O 1
ATOM 7455 N N . LEU A 1 902 ? 89.929 21.671 -206.845 1.00 43.44 902 LEU A N 1
ATOM 7456 C CA . LEU A 1 902 ? 88.943 22.444 -207.636 1.00 43.44 902 LEU A CA 1
ATOM 7457 C C . LEU A 1 902 ? 89.514 23.681 -208.357 1.00 43.44 902 LEU A C 1
ATOM 7459 O O . LEU A 1 902 ? 89.300 24.817 -207.943 1.00 43.44 902 LEU A O 1
ATOM 7463 N N . VAL A 1 903 ? 90.173 23.452 -209.502 1.00 45.31 903 VAL A N 1
ATOM 7464 C CA . VAL A 1 903 ? 90.580 24.510 -210.462 1.00 45.31 903 VAL A CA 1
ATOM 7465 C C . VAL A 1 903 ? 89.913 24.366 -211.846 1.00 45.31 903 VAL A C 1
ATOM 7467 O O . VAL A 1 903 ? 89.883 25.328 -212.606 1.00 45.31 903 VAL A O 1
ATOM 7470 N N . TYR A 1 904 ? 89.296 23.220 -212.172 1.00 35.97 904 TYR A N 1
ATOM 7471 C CA . TYR A 1 904 ? 88.652 22.987 -213.479 1.00 35.97 904 TYR A CA 1
ATOM 7472 C C . TYR A 1 904 ? 87.226 22.421 -213.392 1.00 35.97 904 TYR A C 1
ATOM 7474 O O . TYR A 1 904 ? 86.988 21.257 -213.695 1.00 35.97 904 TYR A O 1
ATOM 7482 N N . GLN A 1 905 ? 86.263 23.282 -213.047 1.00 38.34 905 GLN A N 1
ATOM 7483 C CA . GLN A 1 905 ? 85.173 23.678 -213.961 1.00 38.34 905 GLN A CA 1
ATOM 7484 C C . GLN A 1 905 ? 84.250 24.703 -213.282 1.00 38.34 905 GLN A C 1
ATOM 7486 O O . GLN A 1 905 ? 83.837 24.523 -212.139 1.00 38.34 905 GLN A O 1
ATOM 7491 N N . LYS A 1 906 ? 83.936 25.792 -213.992 1.00 38.03 906 LYS A N 1
ATOM 7492 C CA . LYS A 1 906 ? 83.094 26.890 -213.506 1.00 38.03 906 LYS A CA 1
ATOM 7493 C C . LYS A 1 906 ? 82.460 27.611 -214.700 1.00 38.03 906 LYS A C 1
ATOM 7495 O O . LYS A 1 906 ? 83.201 28.021 -215.584 1.00 38.03 906 LYS A O 1
ATOM 7500 N N . ASP A 1 907 ? 81.125 27.679 -214.724 1.00 31.08 907 ASP A N 1
ATOM 7501 C CA . ASP A 1 907 ? 80.286 28.814 -215.173 1.00 31.08 907 ASP A CA 1
ATOM 7502 C C . ASP A 1 907 ? 78.897 28.360 -215.662 1.00 31.08 907 ASP A C 1
ATOM 7504 O O . ASP A 1 907 ? 78.737 27.807 -216.747 1.00 31.08 907 ASP A O 1
ATOM 7508 N N . ALA A 1 908 ? 77.876 28.655 -214.846 1.00 31.72 908 ALA A N 1
ATOM 7509 C CA . ALA A 1 908 ? 76.451 28.629 -215.198 1.00 31.72 908 ALA A CA 1
ATOM 7510 C C . ALA A 1 908 ? 75.643 29.537 -214.233 1.00 31.72 908 ALA A C 1
ATOM 7512 O O . ALA A 1 908 ? 74.793 29.080 -213.473 1.00 31.72 908 ALA A O 1
ATOM 7513 N N . PHE A 1 909 ? 75.972 30.836 -214.229 1.00 32.47 909 PHE A N 1
ATOM 7514 C CA . PHE A 1 909 ? 75.206 31.945 -213.615 1.00 32.47 909 PHE A CA 1
ATOM 7515 C C . PHE A 1 909 ? 73.704 31.932 -214.010 1.00 32.47 909 PHE A C 1
ATOM 7517 O O . PHE A 1 909 ? 73.375 31.391 -215.061 1.00 32.47 909 PHE A O 1
ATOM 7524 N N . LYS A 1 910 ? 72.725 32.548 -213.316 1.00 33.12 910 LYS A N 1
ATOM 7525 C CA . LYS A 1 910 ? 72.594 33.443 -212.122 1.00 33.12 910 LYS A CA 1
ATOM 7526 C C . LYS A 1 910 ? 71.225 33.087 -211.448 1.00 33.12 910 LYS A C 1
ATOM 7528 O O . LYS A 1 910 ? 70.464 32.356 -212.072 1.00 33.12 910 LYS A O 1
ATOM 7533 N N . THR A 1 911 ? 70.757 33.482 -210.252 1.00 30.47 911 THR A N 1
ATOM 7534 C CA . THR A 1 911 ? 71.027 34.505 -209.192 1.00 30.47 911 THR A CA 1
ATOM 7535 C C . THR A 1 911 ? 70.358 33.983 -207.884 1.00 30.47 911 THR A C 1
ATOM 7537 O O . THR A 1 911 ? 69.763 32.911 -207.939 1.00 30.47 911 THR A O 1
ATOM 7540 N N . SER A 1 912 ? 70.318 34.600 -206.691 1.00 32.75 912 SER A N 1
ATOM 7541 C CA . SER A 1 912 ? 70.808 35.864 -206.083 1.00 32.75 912 SER A CA 1
ATOM 7542 C C . SER A 1 912 ? 70.909 35.596 -204.563 1.00 32.75 912 SER A C 1
ATOM 7544 O O . SER A 1 912 ? 69.937 35.088 -204.009 1.00 32.75 912 SER A O 1
ATOM 7546 N N . GLU A 1 913 ? 72.074 35.693 -203.907 1.00 38.84 913 GLU A N 1
ATOM 7547 C CA . GLU A 1 913 ? 72.803 36.919 -203.471 1.00 38.84 913 GLU A CA 1
ATOM 7548 C C . GLU A 1 913 ? 72.229 37.491 -202.153 1.00 38.84 913 GLU A C 1
ATOM 7550 O O . GLU A 1 913 ? 71.015 37.634 -202.032 1.00 38.84 913 GLU A O 1
ATOM 7555 N N . ASP A 1 914 ? 73.014 37.851 -201.129 1.00 37.25 914 ASP A N 1
ATOM 7556 C CA . ASP A 1 914 ? 74.451 37.607 -200.821 1.00 37.25 914 ASP A CA 1
ATOM 7557 C C . ASP A 1 914 ? 74.570 37.464 -199.259 1.00 37.25 914 ASP A C 1
ATOM 7559 O O . ASP A 1 914 ? 73.576 37.032 -198.675 1.00 37.25 914 ASP A O 1
ATOM 7563 N N . THR A 1 915 ? 75.608 37.700 -198.435 1.00 35.38 915 THR A N 1
ATOM 7564 C CA . THR A 1 915 ? 76.889 38.452 -198.425 1.00 35.38 915 THR A CA 1
ATOM 7565 C C . THR A 1 915 ? 77.909 37.782 -197.474 1.00 35.38 915 THR A C 1
ATOM 7567 O O . THR A 1 915 ? 77.513 37.030 -196.586 1.00 35.38 915 THR A O 1
ATOM 7570 N N . SER A 1 916 ? 79.227 38.042 -197.497 1.00 31.25 916 SER A N 1
ATOM 7571 C CA . SER A 1 916 ? 80.150 38.503 -198.561 1.00 31.25 916 SER A CA 1
ATOM 7572 C C . SER A 1 916 ? 81.608 38.462 -198.038 1.00 31.25 916 SER A C 1
ATOM 7574 O O . SER A 1 916 ? 81.830 38.920 -196.920 1.00 31.25 916 SER A O 1
ATOM 7576 N N . CYS A 1 917 ? 82.587 38.082 -198.877 1.00 27.20 917 CYS A N 1
ATOM 7577 C CA . CYS A 1 917 ? 84.048 38.323 -198.722 1.00 27.20 917 CYS A CA 1
ATOM 7578 C C . CYS A 1 917 ? 84.814 37.638 -197.552 1.00 27.20 917 CYS A C 1
ATOM 7580 O O . CYS A 1 917 ? 84.305 37.502 -196.449 1.00 27.20 917 CYS A O 1
ATOM 7582 N N . SER A 1 918 ? 86.087 37.231 -197.697 1.00 34.44 918 SER A N 1
ATOM 7583 C CA . SER A 1 918 ? 86.917 37.011 -198.904 1.00 34.44 918 SER A CA 1
ATOM 7584 C C . SER A 1 918 ? 88.009 35.960 -198.625 1.00 34.44 918 SER A C 1
ATOM 7586 O O . SER A 1 918 ? 88.387 35.753 -197.474 1.00 34.44 918 SER A O 1
ATOM 7588 N N . LYS A 1 919 ? 88.547 35.335 -199.681 1.00 40.91 919 LYS A N 1
ATOM 7589 C CA . LYS A 1 919 ? 89.831 34.602 -199.658 1.00 40.91 919 LYS A CA 1
ATOM 7590 C C . LYS A 1 919 ? 90.994 35.548 -200.003 1.00 40.91 919 LYS A C 1
ATOM 7592 O O . LYS A 1 919 ? 90.734 36.588 -200.605 1.00 40.91 919 LYS A O 1
ATOM 7597 N N . GLU A 1 920 ? 92.238 35.153 -199.708 1.00 33.19 920 GLU A N 1
ATOM 7598 C CA . GLU A 1 920 ? 93.226 34.681 -200.712 1.00 33.19 920 GLU A CA 1
ATOM 7599 C C . GLU A 1 920 ? 94.574 34.259 -200.080 1.00 33.19 920 GLU A C 1
ATOM 7601 O O . GLU A 1 920 ? 94.901 34.738 -199.003 1.00 33.19 920 GLU A O 1
ATOM 7606 N N . GLN A 1 921 ? 95.303 33.371 -200.786 1.00 32.81 921 GLN A N 1
ATOM 7607 C CA . GLN A 1 921 ? 96.738 32.998 -200.675 1.00 32.81 921 GLN A CA 1
ATOM 7608 C C . GLN A 1 921 ? 97.253 32.545 -199.281 1.00 32.81 921 GLN A C 1
ATOM 7610 O O . GLN A 1 921 ? 97.218 33.270 -198.298 1.00 32.81 921 GLN A O 1
ATOM 7615 N N . GLU A 1 922 ? 97.597 31.267 -199.085 1.00 33.19 922 GLU A N 1
ATOM 7616 C CA . GLU A 1 922 ? 98.843 30.587 -199.517 1.00 33.19 922 GLU A CA 1
ATOM 7617 C C . GLU A 1 922 ? 100.148 31.221 -199.000 1.00 33.19 922 GLU A C 1
ATOM 7619 O O . GLU A 1 922 ? 100.538 32.268 -199.496 1.00 33.19 922 GLU A O 1
ATOM 7624 N N . LEU A 1 923 ? 100.865 30.457 -198.150 1.00 43.12 923 LEU A N 1
ATOM 7625 C CA . LEU A 1 923 ? 102.311 30.542 -197.839 1.00 43.12 923 LEU A CA 1
ATOM 7626 C C . LEU A 1 923 ? 102.759 31.867 -197.167 1.00 43.12 923 LEU A C 1
ATOM 7628 O O . LEU A 1 923 ? 102.390 32.957 -197.562 1.00 43.12 923 LEU A O 1
ATOM 7632 N N . GLU A 1 924 ? 103.547 31.873 -196.097 1.00 35.66 924 GLU A N 1
ATOM 7633 C CA . GLU A 1 924 ? 104.698 31.025 -195.756 1.00 35.66 924 GLU A CA 1
ATOM 7634 C C . GLU A 1 924 ? 104.460 30.247 -194.436 1.00 35.66 924 GLU A C 1
ATOM 7636 O O . GLU A 1 924 ? 103.667 30.650 -193.590 1.00 35.66 924 GLU A O 1
ATOM 7641 N N . ILE A 1 925 ? 104.919 28.999 -194.282 1.00 35.66 925 ILE A N 1
ATOM 7642 C CA . ILE A 1 925 ? 106.324 28.571 -194.116 1.00 35.66 925 ILE A CA 1
ATOM 7643 C C . ILE A 1 925 ? 106.967 29.228 -192.882 1.00 35.66 925 ILE A C 1
ATOM 7645 O O . ILE A 1 925 ? 106.887 30.431 -192.700 1.00 35.66 925 ILE A O 1
ATOM 7649 N N . GLU A 1 926 ? 107.562 28.374 -192.041 1.00 33.91 926 GLU A N 1
ATOM 7650 C CA . GLU A 1 926 ? 108.564 28.631 -190.991 1.00 33.91 926 GLU A CA 1
ATOM 7651 C C . GLU A 1 926 ? 108.663 30.072 -190.443 1.00 33.91 926 GLU A C 1
ATOM 7653 O O . GLU A 1 926 ? 109.089 31.003 -191.113 1.00 33.91 926 GLU A O 1
ATOM 7658 N N . ILE A 1 927 ? 108.514 30.253 -189.129 1.00 39.69 927 ILE A N 1
ATOM 7659 C CA . ILE A 1 927 ? 109.727 30.159 -188.306 1.00 39.69 927 ILE A CA 1
ATOM 7660 C C . ILE A 1 927 ? 109.452 29.675 -186.874 1.00 39.69 927 ILE A C 1
ATOM 7662 O O . ILE A 1 927 ? 108.626 30.222 -186.153 1.00 39.69 927 ILE A O 1
ATOM 7666 N N . THR A 1 928 ? 110.251 28.679 -186.467 1.00 41.88 928 THR A N 1
ATOM 7667 C CA . THR A 1 928 ? 110.499 28.193 -185.090 1.00 41.88 928 THR A CA 1
ATOM 7668 C C . THR A 1 928 ? 109.275 27.704 -184.290 1.00 41.88 928 THR A C 1
ATOM 7670 O O . THR A 1 928 ? 108.402 28.475 -183.929 1.00 41.88 928 THR A O 1
ATOM 7673 N N . ASN A 1 929 ? 109.110 26.405 -183.999 1.00 32.81 929 ASN A N 1
ATOM 7674 C CA . ASN A 1 929 ? 109.986 25.503 -183.219 1.00 32.81 929 ASN A CA 1
ATOM 7675 C C . ASN A 1 929 ? 110.454 26.079 -181.873 1.00 32.81 929 ASN A C 1
ATOM 7677 O O . ASN A 1 929 ? 110.931 27.201 -181.814 1.00 32.81 929 ASN A O 1
ATOM 7681 N N . LEU A 1 930 ? 110.511 25.214 -180.850 1.00 35.94 930 LEU A N 1
ATOM 7682 C CA . LEU A 1 930 ? 111.047 25.487 -179.503 1.00 35.94 930 LEU A CA 1
ATOM 7683 C C . LEU A 1 930 ? 110.115 26.375 -178.630 1.00 35.94 930 LEU A C 1
ATOM 7685 O O . LEU A 1 930 ? 109.489 27.298 -179.121 1.00 35.94 930 LEU A O 1
ATOM 7689 N N . ARG A 1 931 ? 109.980 26.151 -177.313 1.00 34.47 931 ARG A N 1
ATOM 7690 C CA . ARG A 1 931 ? 110.730 25.233 -176.433 1.00 34.47 931 ARG A CA 1
ATOM 7691 C C . ARG A 1 931 ? 109.926 24.851 -175.174 1.00 34.47 931 ARG A C 1
ATOM 7693 O O . ARG A 1 931 ? 109.476 25.738 -174.473 1.00 34.47 931 ARG A O 1
ATOM 7700 N N . TYR A 1 932 ? 109.958 23.549 -174.856 1.00 27.78 932 TYR A N 1
ATOM 7701 C CA . TYR A 1 932 ? 110.335 22.972 -173.541 1.00 27.78 932 TYR A CA 1
ATOM 7702 C C . TYR A 1 932 ? 109.414 23.185 -172.311 1.00 27.78 932 TYR A C 1
ATOM 7704 O O . TYR A 1 932 ? 108.755 24.198 -172.174 1.00 27.78 932 TYR A O 1
ATOM 7712 N N . LYS A 1 933 ? 109.200 22.131 -171.499 1.00 29.62 933 LYS A N 1
ATOM 7713 C CA . LYS A 1 933 ? 109.875 21.785 -170.211 1.00 29.62 933 LYS A CA 1
ATOM 7714 C C . LYS A 1 933 ? 109.750 22.871 -169.119 1.00 29.62 933 LYS A C 1
ATOM 7716 O O . LYS A 1 933 ? 110.023 24.027 -169.401 1.00 29.62 933 LYS A O 1
ATOM 7721 N N . SER A 1 934 ? 109.467 22.546 -167.853 1.00 31.39 934 SER A N 1
ATOM 7722 C CA . SER A 1 934 ? 109.429 21.226 -167.174 1.00 31.39 934 SER A CA 1
ATOM 7723 C C . SER A 1 934 ? 108.669 21.281 -165.845 1.00 31.39 934 SER A C 1
ATOM 7725 O O . SER A 1 934 ? 108.645 22.343 -165.230 1.00 31.39 934 SER A O 1
ATOM 7727 N N . LEU A 1 935 ? 108.246 20.088 -165.387 1.00 36.53 935 LEU A N 1
ATOM 7728 C CA . LEU A 1 935 ? 107.248 19.800 -164.344 1.00 36.53 935 LEU A CA 1
ATOM 7729 C C . LEU A 1 935 ? 105.827 20.158 -164.794 1.00 36.53 935 LEU A C 1
ATOM 7731 O O . LEU A 1 935 ? 105.479 21.353 -164.777 1.00 36.53 935 LEU A O 1
#

Secondary structure (DSSP, 8-state):
---------------SSTTTHHHHHHHHHHHHHHHHHHHHHHHHHHHHHHHHHHHHHHHHHHHHHHHHHHHHHHHHHHHHHHHHHHHHHHHHHHHHHHHHHHHHHHHHHHHHHHHHHHHHHHHHHHHHHHHHHHHHHHHHHHHHHHHHHHHHHHHHHHHHHHHHHHHHHHHHHHHHHHHHHHHHHHHHHHHHHHHHHHHHHHHHHHHHHHHHHHHHHHHHHHHHHHHHHHHHHHHHHHHHHHHHHHHHHHHHHHHHHHHHHHHHHHHHHHHHHHHHHHHHHHHHHHHHHHHHHHHHHHHHHHHHHHHHHHHHHHHHHHHHHHHHHHHHHHHHHHHHHHHTT------------------------------S----S---------HHHHHHHHHHHHHHHHHHHHHHHHHHHHHHHHHHHHHHHHHHHHHHHHHHHHHHHHHHHHHHHHHHHHHHHHHHHHHHHHHHHHHHHHHHHHHHHHHHHHHHHHHHHHHHHHHHHHH-TT----HHHHHHHHHHHHTTGGGS-HHHHHHHHHTS--SSHHHHHHHHHHHHHHHHHHHHHHHHHHHHHHHHHHHHHHHHHHHHHHHHHHHHHHHHHHHHHHHHHHHHHHHHHHHHHSSS--------------------HHHHHHHHHHHHHHHHHHHHHHHHHHHHHHHHHHHHHHHHHHHHHHHHHHHHHHHHHHHHHHHHHHHHHHHHHHHHHHHHHHHHHHHHHHHHHHHHHHHHHHHHHHHHHHHHHHHHHHHHHHHHHHHHHHHHHHHHHHHHHHHHHHHHHHHHHHHHHHHHHHHHHHHHHHHHHHHHHHHHHHHHHHHHHHHHHHHHHHHHHHHHHHHHHHHHHHHHHHHHHHHHHHHHHHHHHHHHHHHHHHHHHHHHHHTTSGGGS-SS-------------------------------

Solvent-accessible surface area (backbone atoms only — not comparable to full-atom values): 52869 Å² total; per-residue (Å²): 136,89,79,92,87,83,92,88,88,84,89,89,84,91,71,77,74,75,59,57,66,51,51,56,51,49,61,51,52,55,51,57,51,54,56,50,53,51,53,54,52,55,52,50,52,54,53,50,55,51,54,51,51,54,52,56,51,52,56,49,52,55,51,54,53,57,53,52,53,57,50,56,55,50,54,51,56,51,54,56,50,64,51,48,60,50,51,53,52,51,55,50,51,56,48,49,57,54,50,54,53,48,54,52,49,52,51,51,51,52,50,49,56,51,53,54,47,56,51,48,54,51,48,55,51,48,54,52,49,53,54,50,50,51,51,50,51,51,50,52,49,54,48,50,50,48,53,52,47,52,52,48,54,48,52,49,54,50,49,53,51,46,54,50,47,53,52,50,50,52,49,50,50,51,50,52,52,49,51,51,49,51,51,46,53,50,48,55,49,52,50,48,52,49,48,54,50,51,47,51,56,47,50,55,46,51,53,51,50,48,53,49,50,50,52,47,50,52,50,50,50,51,52,52,51,49,57,49,52,51,52,49,53,50,54,52,46,55,48,51,53,53,49,49,51,55,47,52,51,49,52,52,53,50,47,53,52,51,52,53,47,49,55,48,52,51,52,50,49,54,51,48,56,52,51,48,54,50,49,51,53,50,49,50,51,48,49,53,51,51,51,54,48,51,56,50,51,52,52,46,54,60,44,55,51,50,52,50,54,49,52,51,49,53,48,57,48,54,51,51,53,46,55,47,48,59,51,50,53,54,50,47,60,56,43,61,69,43,62,81,75,51,98,65,88,84,87,83,84,87,79,86,88,83,90,81,84,89,81,87,82,87,88,83,89,88,88,84,81,91,86,90,83,78,82,91,90,88,85,85,91,83,80,92,74,55,74,71,49,57,51,47,53,53,48,51,53,49,51,48,54,51,49,53,47,56,46,50,54,50,50,51,48,56,48,50,51,53,47,48,55,47,61,68,43,48,57,58,54,51,49,52,52,49,51,52,51,49,52,52,48,55,52,47,55,53,49,50,53,50,48,53,52,47,54,51,48,51,51,52,53,49,52,54,50,53,51,55,47,53,52,55,50,52,52,49,51,52,49,53,52,51,52,50,53,50,46,52,51,52,29,51,50,47,37,50,55,50,50,49,57,66,67,47,81,84,63,87,79,50,72,66,60,54,56,49,54,48,46,66,74,52,72,73,55,92,83,58,53,74,70,54,49,51,42,59,57,71,54,60,56,39,77,49,75,66,48,41,51,53,27,52,55,49,46,58,47,51,53,52,54,47,47,67,42,50,59,48,54,50,50,53,49,49,51,53,48,52,51,52,50,51,51,52,50,54,51,53,49,50,55,52,50,52,52,53,48,50,52,49,57,50,48,56,53,52,56,46,55,52,51,52,56,56,45,57,56,49,64,71,69,72,80,72,89,79,87,86,90,90,90,89,88,93,90,88,86,92,83,90,83,93,77,65,55,73,64,50,43,57,48,41,55,51,47,48,52,47,51,47,51,49,47,51,50,50,49,51,51,49,52,50,50,45,53,50,48,53,48,52,52,49,50,50,52,49,50,54,48,48,55,52,49,49,55,49,50,49,56,50,48,52,52,50,49,54,49,48,54,49,52,51,50,53,48,53,51,51,50,51,52,49,51,51,48,48,53,50,50,53,51,47,53,57,46,51,54,49,52,49,51,57,48,50,52,54,48,50,53,49,48,52,53,47,50,55,48,51,51,56,49,48,57,47,53,50,54,49,50,51,50,57,48,52,53,46,57,50,52,51,49,51,51,51,50,52,49,51,52,51,51,52,46,52,49,52,51,50,50,50,53,49,55,51,47,51,48,53,50,52,49,51,51,48,53,49,49,54,49,48,52,48,53,50,51,52,50,51,49,53,50,49,51,54,48,51,51,50,49,49,49,49,56,49,50,56,48,51,50,50,51,46,51,51,50,49,49,53,48,51,61,47,50,53,52,48,51,54,53,49,56,52,46,54,55,48,52,57,51,48,56,68,46,52,64,57,50,57,62,56,62,60,61,64,67,74,70,70,82,84,77,84,88,86,85,88,90,84,85,88,87,82,88,88,89,81,89,84,88,80,83,80,86,80,78,86,81,80,82,87,78,81,88,82,136

Radius of gyration: 127.62 Å; Cα contacts (8 Å, |Δi|>4): 33; chains: 1; bounding box: 291×107×391 Å

Foldseek 3Di:
DDDDDDDDDDDDDDDPPVPPVVVVVVVVVVVVVVVVVVVVVVVVVVVVVVVVVVVVVVVVVVVVVVVVVVVVVVVVVVVVVVVVVVVVVVVVVVVVVVVVVVVVVVVVVVVVVVVVVVVVVVVVVVVVVVVVVVVVVVVVVVVVVVVVVVVVVVVVVVVVVVVVVVVVVVVVVVVVVVVVVVVVVVVVVVVVVVVVVVVVVVVVCVVVVVVVVVVVVVVVVVVVVVVVVVVVVVVVVVVVVVVVVVVVVVVVVVVVVVVVVVVVVVVVVVVVVVVVVVVVVVVVVVVVVVVVVVVVVVVVVVVVVVVVVVVVVVVVVVVVVVVVVVVVVVVVVVVVVVVVPDPDDDDDDDDDDDDDDDDDDDDDDDDDDDDDPDDDDDDDDDDDDDPVVVVVVVVVVVVVVVVVVVVVVVVVVVVVVVVVVCVVCVVVVVVVVVVVVVVVVVVVVVVVVVVVVVVVVVVVVVVVVVVVVVVVVVVVVVVVVVLVVLLVVLQVLLAVVLVVVVVPPDDDDDPVNVVVSVCVSCVPPPPDDPVSVCCSPPQRHDRDPVRVVVSVVVVVVVVVVVVVVVVVVVVVVVVVVVVVVVVVVVVVVVVVVVVVVVVVVVVVVVVVVVVVVVVVVVVVPPDDDDDDDDDDDDDDDYDDDDDVCPVVVVVVVVVVVVVVVVVVVVVVVVVVVVVVVVVVVVVVVVVVVVVVVVVVVVVVVVVVVVVVVVVVVVVVVVVVVVVVVVVVVVVVVVVVVVVVVVVVVVVVVVVVVVVVVVVVVVVVVVVVVVVVVVVVVVVVVVVVVVVVVVVVVVVVVVVVVVVVVVVVVVVVVVVVVVVVVVVVVVVVVVVVVVVVVVVVVVVVVVVVVVVVVVVVVVVVVVVVVVVVVVVVVVVVVVVVVVVVVVVVVVVVVVVPPPPPPDDDDDDDDDDDDDDDDDDDDDDDDDDDDDDDDDD

Mean predicted aligned error: 25.3 Å

Sequence (935 aa):
MTLVESSIDVGPSKENVTLLLSGILQKATEFDELKKSKIILEVNYEQETHSANVRLQSIRNELETSLEENKQLKERSLTYKTTNEKLETEVASLKSNNTDLKEHVYGLESRNRVLENEKRDVIDVLERKTQETLRQEEEYQNLTERYGKLRKEMSIIESENQELKDKEITWKEQTSQQELEILKKNIEWLNKELEEKVEEFSEYRKDKSSQISTLQLELENTIAASTIHEKSANTSKDQLEKVSNKLEETLLKLKEYQDKIVEQEESFRNEMDIQHRLMELLEENSKNSKQRIAELEEQLDQNCTKEGHEALKWMNIAEKEKNRADVAELQLEDLELQVEKLQAELVVLHDQLSNKINKNGEIPLGVGLLSPSTQSANKLKKSGMSLTKLYSEYITTKEQLESEKKHNERIQNNLNDLLSDLENRAPQIREQYQELSRLQVEMADISEMLQQCNELKEKFEYENKTLKIHIKDLEKEKQIYLEQTRDLSRQIQCLLYEMEIQNYRGVIITQEERDAIKKMSESNLDELSDTQLLISERLTLFKDIKTLQEQNQNLLKVTRELGARMEKEELENREKLENLQSVAVTEANKVIEDMKEEIKKLKIKMDSYIRERDMFRRMLVYNGQTDPLDSEDLKQDQSDSISAIKSQNALRELQIQFDEYRNEASINNKTLSQQLRDTTNHNSNLQIQLAKMTSQLELFSERYNMLNENIDILKNERDNVSLRNQQMQETVAKQDLRLFHLSEEVIELKSTINNLKTEATNLKAEKELWKNIETRLINDNENLTIEKNRLNKLLSDLQSILNEKERIETESRRRLTEQNELIEKELQQARRKAIEENEEYKKLVMRKEHEFLEYQSKINNLTTKYSETHENLIIAQTTQQNLQSKVDELSILLKSTEEKLLVYQKDAFKTSEDTSCSKEQELEIEITNLRYKSL